Protein AF-0000000085501342 (afdb_homodimer)

Structure (mmCIF, N/CA/C/O backbone):
data_AF-0000000085501342-model_v1
#
loop_
_entity.id
_entity.type
_entity.pdbx_description
1 polymer 'BED-type domain-containing protein'
#
loop_
_atom_site.group_PDB
_atom_site.id
_atom_site.type_symbol
_atom_site.label_atom_id
_atom_site.label_alt_id
_atom_site.label_comp_id
_atom_site.label_asym_id
_atom_site.label_entity_id
_atom_site.label_seq_id
_atom_site.pdbx_PDB_ins_code
_atom_site.Cartn_x
_atom_site.Cartn_y
_atom_site.Cartn_z
_atom_site.occupancy
_atom_site.B_iso_or_equiv
_atom_site.auth_seq_id
_atom_site.auth_comp_id
_atom_site.auth_asym_id
_atom_site.auth_atom_id
_atom_site.pdbx_PDB_model_num
ATOM 1 N N . MET A 1 1 ? -66.688 -29.25 -17.844 1 13.78 1 MET A N 1
ATOM 2 C CA . MET A 1 1 ? -67.438 -28.75 -19.016 1 13.78 1 MET A CA 1
ATOM 3 C C . MET A 1 1 ? -67 -27.359 -19.391 1 13.78 1 MET A C 1
ATOM 5 O O . MET A 1 1 ? -66.25 -26.688 -18.625 1 13.78 1 MET A O 1
ATOM 9 N N . THR A 1 2 ? -68 -26.531 -19.734 1 13.05 2 THR A N 1
ATOM 10 C CA . THR A 1 2 ? -68.438 -25.875 -20.969 1 13.05 2 THR A CA 1
ATOM 11 C C . THR A 1 2 ? -68 -24.406 -20.984 1 13.05 2 THR A C 1
ATOM 13 O O . THR A 1 2 ? -67.375 -23.938 -21.938 1 13.05 2 THR A O 1
ATOM 16 N N . SER A 1 3 ? -68.812 -23.453 -20.328 1 15.5 3 SER A N 1
ATOM 17 C CA . SER A 1 3 ? -69.562 -22.422 -21 1 15.5 3 SER A CA 1
ATOM 18 C C . SER A 1 3 ? -68.812 -21.109 -21.109 1 15.5 3 SER A C 1
ATOM 20 O O . SER A 1 3 ? -68.188 -20.688 -20.141 1 15.5 3 SER A O 1
ATOM 22 N N . LYS A 1 4 ? -68.938 -20.375 -22.109 1 13.91 4 LYS A N 1
ATOM 23 C CA . LYS A 1 4 ? -68.312 -19.891 -23.328 1 13.91 4 LYS A CA 1
ATOM 24 C C . LYS A 1 4 ? -68.188 -18.375 -23.328 1 13.91 4 LYS A C 1
ATOM 26 O O . LYS A 1 4 ? -67.188 -17.828 -23.781 1 13.91 4 LYS A O 1
ATOM 31 N N . GLU A 1 5 ? -69.125 -17.453 -22.812 1 14.02 5 GLU A N 1
ATOM 32 C CA . GLU A 1 5 ? -69.812 -16.656 -23.812 1 14.02 5 GLU A CA 1
ATOM 33 C C . GLU A 1 5 ? -69.125 -15.32 -24.031 1 14.02 5 GLU A C 1
ATOM 35 O O . GLU A 1 5 ? -68.25 -14.922 -23.25 1 14.02 5 GLU A O 1
ATOM 40 N N . GLY A 1 6 ? -69.812 -14.078 -23.844 1 14.62 6 GLY A N 1
ATOM 41 C CA . GLY A 1 6 ? -70.375 -13.312 -24.922 1 14.62 6 GLY A CA 1
ATOM 42 C C . GLY A 1 6 ? -69.562 -12.094 -25.312 1 14.62 6 GLY A C 1
ATOM 43 O O . GLY A 1 6 ? -68.688 -11.695 -24.594 1 14.62 6 GLY A O 1
ATOM 44 N N . ASP A 1 7 ? -70.125 -10.906 -25.75 1 14.41 7 ASP A N 1
ATOM 45 C CA . ASP A 1 7 ? -70.375 -10.266 -27.031 1 14.41 7 ASP A CA 1
ATOM 46 C C . ASP A 1 7 ? -69.562 -9 -27.188 1 14.41 7 ASP A C 1
ATOM 48 O O . ASP A 1 7 ? -68.812 -8.844 -28.203 1 14.41 7 ASP A O 1
ATOM 52 N N . GLY A 1 8 ? -70 -7.805 -26.891 1 14.91 8 GLY A N 1
ATOM 53 C CA . GLY A 1 8 ? -70.438 -6.891 -27.938 1 14.91 8 GLY A CA 1
ATOM 54 C C . GLY A 1 8 ? -69.375 -5.91 -28.359 1 14.91 8 GLY A C 1
ATOM 55 O O . GLY A 1 8 ? -68.312 -5.809 -27.719 1 14.91 8 GLY A O 1
ATOM 56 N N . SER A 1 9 ? -69.625 -4.695 -28.781 1 14.96 9 SER A N 1
ATOM 57 C CA . SER A 1 9 ? -69.75 -3.979 -30.047 1 14.96 9 SER A CA 1
ATOM 58 C C . SER A 1 9 ? -68.562 -2.984 -30.219 1 14.96 9 SER A C 1
ATOM 60 O O . SER A 1 9 ? -67.875 -3.012 -31.219 1 14.96 9 SER A O 1
ATOM 62 N N . GLY A 1 10 ? -68.812 -1.692 -30.141 1 14.5 10 GLY A N 1
ATOM 63 C CA . GLY A 1 10 ? -68.875 -0.815 -31.297 1 14.5 10 GLY A CA 1
ATOM 64 C C . GLY A 1 10 ? -67.562 -0.107 -31.578 1 14.5 10 GLY A C 1
ATOM 65 O O . GLY A 1 10 ? -66.5 -0.469 -31.016 1 14.5 10 GLY A O 1
ATOM 66 N N . SER A 1 11 ? -67.562 1.214 -31.547 1 15.24 11 SER A N 1
ATOM 67 C CA . SER A 1 11 ? -67.438 2.039 -32.75 1 15.24 11 SER A CA 1
ATOM 68 C C . SER A 1 11 ? -66 2.471 -32.938 1 15.24 11 SER A C 1
ATOM 70 O O . SER A 1 11 ? -65.188 2.406 -32 1 15.24 11 SER A O 1
ATOM 72 N N . GLN A 1 12 ? -65.75 3.451 -33.719 1 14.15 12 GLN A N 1
ATOM 73 C CA . GLN A 1 12 ? -65.188 3.703 -35 1 14.15 12 GLN A CA 1
ATOM 74 C C . GLN A 1 12 ? -63.781 4.289 -34.875 1 14.15 12 GLN A C 1
ATOM 76 O O . GLN A 1 12 ? -62.844 3.885 -35.594 1 14.15 12 GLN A O 1
ATOM 81 N N . PRO A 1 13 ? -63.469 5.473 -34.188 1 15.81 13 PRO A N 1
ATOM 82 C CA . PRO A 1 13 ? -63.125 6.418 -35.25 1 15.81 13 PRO A CA 1
ATOM 83 C C . PRO A 1 13 ? -61.656 6.395 -35.625 1 15.81 13 PRO A C 1
ATOM 85 O O . PRO A 1 13 ? -60.812 5.93 -34.844 1 15.81 13 PRO A O 1
ATOM 88 N N . MET A 1 14 ? -61.344 7.34 -36.562 1 14.72 14 MET A N 1
ATOM 89 C CA . MET A 1 14 ? -60.562 7.328 -37.781 1 14.72 14 MET A CA 1
ATOM 90 C C . MET A 1 14 ? -59.062 7.414 -37.469 1 14.72 14 MET A C 1
ATOM 92 O O . MET A 1 14 ? -58.281 6.586 -37.938 1 14.72 14 MET A O 1
ATOM 96 N N . PRO A 1 15 ? -58.625 8.555 -37.688 1 14.63 15 PRO A N 1
ATOM 97 C CA . PRO A 1 15 ? -57.781 8.68 -38.875 1 14.63 15 PRO A CA 1
ATOM 98 C C . PRO A 1 15 ? -56.281 8.656 -38.562 1 14.63 15 PRO A C 1
ATOM 100 O O . PRO A 1 15 ? -55.5 8.008 -39.281 1 14.63 15 PRO A O 1
ATOM 103 N N . ALA A 1 16 ? -55.844 9.547 -37.562 1 16.28 16 ALA A N 1
ATOM 104 C CA . ALA A 1 16 ? -55.031 10.539 -38.281 1 16.28 16 ALA A CA 1
ATOM 105 C C . ALA A 1 16 ? -53.562 10.109 -38.375 1 16.28 16 ALA A C 1
ATOM 107 O O . ALA A 1 16 ? -53.062 9.406 -37.5 1 16.28 16 ALA A O 1
ATOM 108 N N . SER A 1 17 ? -52.844 10.625 -39.406 1 15.51 17 SER A N 1
ATOM 109 C CA . SER A 1 17 ? -51.875 10.211 -40.406 1 15.51 17 SER A CA 1
ATOM 110 C C . SER A 1 17 ? -50.469 10.219 -39.812 1 15.51 17 SER A C 1
ATOM 112 O O . SER A 1 17 ? -49.938 11.266 -39.406 1 15.51 17 SER A O 1
ATOM 114 N N . PRO A 1 18 ? -50.062 9.281 -38.938 1 17.59 18 PRO A N 1
ATOM 115 C CA . PRO A 1 18 ? -48.812 9.484 -38.219 1 17.59 18 PRO A CA 1
ATOM 116 C C . PRO A 1 18 ? -47.625 9.742 -39.188 1 17.59 18 PRO A C 1
ATOM 118 O O . PRO A 1 18 ? -47.219 8.844 -39.906 1 17.59 18 PRO A O 1
ATOM 121 N N . PRO A 1 19 ? -47.625 10.898 -39.656 1 14.67 19 PRO A N 1
ATOM 122 C CA . PRO A 1 19 ? -46.938 10.961 -40.938 1 14.67 19 PRO A CA 1
ATOM 123 C C . PRO A 1 19 ? -45.688 10.125 -41 1 14.67 19 PRO A C 1
ATOM 125 O O . PRO A 1 19 ? -45.531 9.25 -41.875 1 14.67 19 PRO A O 1
ATOM 128 N N . ALA A 1 20 ? -44.562 10.883 -41.031 1 14.8 20 ALA A N 1
ATOM 129 C CA . ALA A 1 20 ? -43.719 11.109 -42.188 1 14.8 20 ALA A CA 1
ATOM 130 C C . ALA A 1 20 ? -42.469 10.266 -42.125 1 14.8 20 ALA A C 1
ATOM 132 O O . ALA A 1 20 ? -41.656 10.414 -41.188 1 14.8 20 ALA A O 1
ATOM 133 N N . LEU A 1 21 ? -42.375 9.125 -42.344 1 15.66 21 LEU A N 1
ATOM 134 C CA . LEU A 1 21 ? -41.281 8.18 -42.344 1 15.66 21 LEU A CA 1
ATOM 135 C C . LEU A 1 21 ? -40.094 8.703 -43.156 1 15.66 21 LEU A C 1
ATOM 137 O O . LEU A 1 21 ? -40.188 8.797 -44.375 1 15.66 21 LEU A O 1
ATOM 141 N N . ALA A 1 22 ? -39.469 9.781 -42.688 1 15.61 22 ALA A N 1
ATOM 142 C CA . ALA A 1 22 ? -38.625 10.352 -43.719 1 15.61 22 ALA A CA 1
ATOM 143 C C . ALA A 1 22 ? -37.75 9.273 -44.375 1 15.61 22 ALA A C 1
ATOM 145 O O . ALA A 1 22 ? -37.031 8.547 -43.688 1 15.61 22 ALA A O 1
ATOM 146 N N . VAL A 1 23 ? -38.062 8.852 -45.562 1 15.2 23 VAL A N 1
ATOM 147 C CA . VAL A 1 23 ? -37.688 7.875 -46.594 1 15.2 23 VAL A CA 1
ATOM 148 C C . VAL A 1 23 ? -36.188 7.949 -46.875 1 15.2 23 VAL A C 1
ATOM 150 O O . VAL A 1 23 ? -35.562 8.984 -46.625 1 15.2 23 VAL A O 1
ATOM 153 N N . ILE A 1 24 ? -35.656 6.984 -47.562 1 15.43 24 ILE A N 1
ATOM 154 C CA . ILE A 1 24 ? -34.562 6.094 -47.969 1 15.43 24 ILE A CA 1
ATOM 155 C C . ILE A 1 24 ? -33.656 6.785 -48.969 1 15.43 24 ILE A C 1
ATOM 157 O O . ILE A 1 24 ? -32.531 6.328 -49.25 1 15.43 24 ILE A O 1
ATOM 161 N N . GLN A 1 25 ? -33.594 8.055 -49.375 1 15.11 25 GLN A N 1
ATOM 162 C CA . GLN A 1 25 ? -33.531 7.977 -50.844 1 15.11 25 GLN A CA 1
ATOM 163 C C . GLN A 1 25 ? -32.188 7.441 -51.312 1 15.11 25 GLN A C 1
ATOM 165 O O . GLN A 1 25 ? -31.156 7.727 -50.688 1 15.11 25 GLN A O 1
ATOM 170 N N . VAL A 1 26 ? -32.125 6.727 -52.531 1 15.34 26 VAL A N 1
ATOM 171 C CA . VAL A 1 26 ? -31.438 5.742 -53.344 1 15.34 26 VAL A CA 1
ATOM 172 C C . VAL A 1 26 ? -30.266 6.395 -54.062 1 15.34 26 VAL A C 1
ATOM 174 O O . VAL A 1 26 ? -29.422 5.707 -54.656 1 15.34 26 VAL A O 1
ATOM 177 N N . THR A 1 27 ? -29.562 7.484 -53.812 1 15.42 27 THR A N 1
ATOM 178 C CA . THR A 1 27 ? -29.375 8.047 -55.125 1 15.42 27 THR A CA 1
ATOM 179 C C . THR A 1 27 ? -28.531 7.117 -56 1 15.42 27 THR A C 1
ATOM 181 O O . THR A 1 27 ? -27.656 6.41 -55.5 1 15.42 27 THR A O 1
ATOM 184 N N . GLN A 1 28 ? -28.75 7.078 -57.406 1 14.95 28 GLN A N 1
ATOM 185 C CA . GLN A 1 28 ? -28.719 6.398 -58.688 1 14.95 28 GLN A CA 1
ATOM 186 C C . GLN A 1 28 ? -27.297 6.332 -59.25 1 14.95 28 GLN A C 1
ATOM 188 O O . GLN A 1 28 ? -26.828 5.262 -59.625 1 14.95 28 GLN A O 1
ATOM 193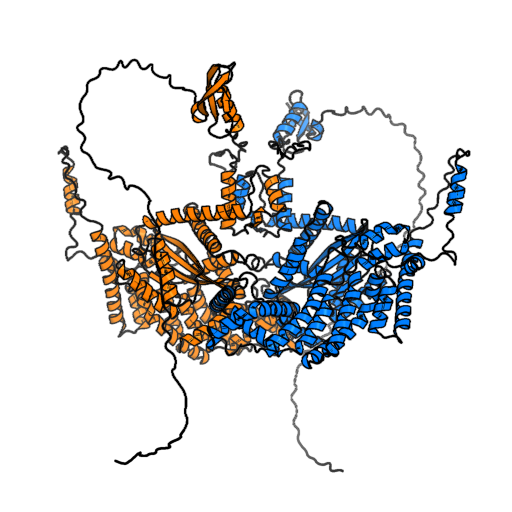 N N . PRO A 1 29 ? -26.875 7.195 -60.094 1 15.32 29 PRO A N 1
ATOM 194 C CA . PRO A 1 29 ? -26.797 6.738 -61.469 1 15.32 29 PRO A CA 1
ATOM 195 C C . PRO A 1 29 ? -25.469 6.051 -61.812 1 15.32 29 PRO A C 1
ATOM 197 O O . PRO A 1 29 ? -25.453 4.945 -62.344 1 15.32 29 PRO A O 1
ATOM 200 N N . VAL A 1 30 ? -24.391 6.746 -62.281 1 15.2 30 VAL A N 1
ATOM 201 C CA . VAL A 1 30 ? -24.156 6.988 -63.688 1 15.2 30 VAL A CA 1
ATOM 202 C C . VAL A 1 30 ? -22.984 6.137 -64.188 1 15.2 30 VAL A C 1
ATOM 204 O O . VAL A 1 30 ? -22.156 5.695 -63.375 1 15.2 30 VAL A O 1
ATOM 207 N N . GLY A 1 31 ? -22.297 6.449 -65.312 1 14.44 31 GLY A N 1
ATOM 208 C CA . GLY A 1 31 ? -21.938 5.945 -66.688 1 14.44 31 GLY A CA 1
ATOM 209 C C . GLY A 1 31 ? -20.547 5.34 -66.688 1 14.44 31 GLY A C 1
ATOM 210 O O . GLY A 1 31 ? -20.375 4.203 -67.188 1 14.44 31 GLY A O 1
ATOM 211 N N . ASN A 1 32 ? -19.375 6.082 -66.875 1 15.21 32 ASN A N 1
ATOM 212 C CA . ASN A 1 32 ? -18.891 6.027 -68.25 1 15.21 32 ASN A CA 1
ATOM 213 C C . ASN A 1 32 ? -17.922 4.859 -68.438 1 15.21 32 ASN A C 1
ATOM 215 O O . ASN A 1 32 ? -17.375 4.336 -67.5 1 15.21 32 ASN A O 1
ATOM 219 N N . ASN A 1 33 ? -17.203 4.746 -69.562 1 14.87 33 ASN A N 1
ATOM 220 C CA . ASN A 1 33 ? -16.891 3.961 -70.75 1 14.87 33 ASN A CA 1
ATOM 221 C C . ASN A 1 33 ? -15.609 3.158 -70.562 1 14.87 33 ASN A C 1
ATOM 223 O O . ASN A 1 33 ? -15.609 1.937 -70.75 1 14.87 33 ASN A O 1
ATOM 227 N N . THR A 1 34 ? -14.492 3.549 -71.188 1 15.45 34 THR A N 1
ATOM 228 C CA . THR A 1 34 ? -14.086 2.744 -72.312 1 15.45 34 THR A CA 1
ATOM 229 C C . THR A 1 34 ? -13.086 1.668 -71.938 1 15.45 34 THR A C 1
ATOM 231 O O . THR A 1 34 ? -13.297 0.482 -72.188 1 15.45 34 THR A O 1
ATOM 234 N N . GLN A 1 35 ? -11.734 1.827 -72.25 1 15.54 35 GLN A N 1
ATOM 235 C CA . GLN A 1 35 ? -11.039 1.147 -73.375 1 15.54 35 GLN A CA 1
ATOM 236 C C . GLN A 1 35 ? -10.047 0.119 -72.812 1 15.54 35 GLN A C 1
ATOM 238 O O . GLN A 1 35 ? -9.594 0.225 -71.688 1 15.54 35 GLN A O 1
ATOM 243 N N . ALA A 1 36 ? -9.508 -0.839 -73.562 1 16.8 36 ALA A N 1
ATOM 244 C CA . ALA A 1 36 ? -9.195 -2.26 -73.688 1 16.8 36 ALA A CA 1
ATOM 245 C C . ALA A 1 36 ? -7.879 -2.596 -72.938 1 16.8 36 ALA A C 1
ATOM 247 O O . ALA A 1 36 ? -7.805 -3.553 -72.188 1 16.8 36 ALA A O 1
ATOM 248 N N . SER A 1 37 ? -6.656 -1.878 -73.188 1 15.54 37 SER A N 1
ATOM 249 C CA . SER A 1 37 ? -5.812 -2.639 -74.125 1 15.54 37 SER A CA 1
ATOM 250 C C . SER A 1 37 ? -4.715 -3.387 -73.375 1 15.54 37 SER A C 1
ATOM 252 O O . SER A 1 37 ? -3.869 -4.039 -74 1 15.54 37 SER A O 1
ATOM 254 N N . ARG A 1 38 ? -4.633 -3.34 -72 1 15.7 38 ARG A N 1
ATOM 255 C CA . ARG A 1 38 ? -3.229 -3.299 -71.625 1 15.7 38 ARG A CA 1
ATOM 256 C C . ARG A 1 38 ? -2.551 -4.641 -71.875 1 15.7 38 ARG A C 1
ATOM 258 O O . ARG A 1 38 ? -2.957 -5.66 -71.312 1 15.7 38 ARG A O 1
ATOM 265 N N . PRO A 1 39 ? -1.694 -4.75 -72.75 1 16.03 39 PRO A N 1
ATOM 266 C CA . PRO A 1 39 ? -1.314 -5.953 -73.5 1 16.03 39 PRO A CA 1
ATOM 267 C C . PRO A 1 39 ? -0.635 -7 -72.625 1 16.03 39 PRO A C 1
ATOM 269 O O . PRO A 1 39 ? -0.382 -6.754 -71.438 1 16.03 39 PRO A O 1
ATOM 272 N N . ASP A 1 40 ? 0.679 -7.309 -72.938 1 16.55 40 ASP A N 1
ATOM 273 C CA . ASP A 1 40 ? 1.389 -8.367 -73.625 1 16.55 40 ASP A CA 1
ATOM 274 C C . ASP A 1 40 ? 2.332 -9.117 -72.688 1 16.55 40 ASP A C 1
ATOM 276 O O . ASP A 1 40 ? 2.84 -8.547 -71.688 1 16.55 40 ASP A O 1
ATOM 280 N N . VAL A 1 41 ? 2.42 -10.398 -72.562 1 18.8 41 VAL A N 1
ATOM 281 C CA . VAL A 1 41 ? 3.012 -11.617 -72.062 1 18.8 41 VAL A CA 1
ATOM 282 C C . VAL A 1 41 ? 4.52 -11.609 -72.312 1 18.8 41 VAL A C 1
ATOM 284 O O . VAL A 1 41 ? 5.078 -12.57 -72.812 1 18.8 41 VAL A O 1
ATOM 287 N N . ILE A 1 42 ? 5.266 -10.328 -72.25 1 17.84 42 ILE A N 1
ATOM 288 C CA . ILE A 1 42 ? 6.441 -10.539 -73.062 1 17.84 42 ILE A CA 1
ATOM 289 C C . ILE A 1 42 ? 7.266 -11.703 -72.5 1 17.84 42 ILE A C 1
ATOM 291 O O . ILE A 1 42 ? 7.477 -11.812 -71.312 1 17.84 42 ILE A O 1
ATOM 295 N N . ASP A 1 43 ? 7.586 -12.664 -73.375 1 17.41 43 ASP A N 1
ATOM 296 C CA . ASP A 1 43 ? 8.273 -13.922 -73.688 1 17.41 43 ASP A CA 1
ATOM 297 C C . ASP A 1 43 ? 9.742 -13.852 -73.25 1 17.41 43 ASP A C 1
ATOM 299 O O . ASP A 1 43 ? 10.391 -12.812 -73.438 1 17.41 43 ASP A O 1
ATOM 303 N N . LEU A 1 44 ? 10.211 -14.719 -72.375 1 19.09 44 LEU A N 1
ATOM 304 C CA . LEU A 1 44 ? 11.422 -14.984 -71.625 1 19.09 44 LEU A CA 1
ATOM 305 C C . LEU A 1 44 ? 12.648 -15.039 -72.5 1 19.09 44 LEU A C 1
ATOM 307 O O . LEU A 1 44 ? 13.75 -15.359 -72.062 1 19.09 44 LEU A O 1
ATOM 311 N N . GLU A 1 45 ? 12.648 -14.242 -73.812 1 18.06 45 GLU A N 1
ATOM 312 C CA . GLU A 1 45 ? 13.609 -14.773 -74.75 1 18.06 45 GLU A CA 1
ATOM 313 C C . GLU A 1 45 ? 15.039 -14.672 -74.188 1 18.06 45 GLU A C 1
ATOM 315 O O . GLU A 1 45 ? 15.406 -13.672 -73.562 1 18.06 45 GLU A O 1
ATOM 320 N N . ALA A 1 46 ? 15.781 -15.852 -74.25 1 20.73 46 ALA A N 1
ATOM 321 C CA . ALA A 1 46 ? 17.109 -16.422 -74 1 20.73 46 ALA A CA 1
ATOM 322 C C . ALA A 1 46 ? 18.188 -15.664 -74.75 1 20.73 46 ALA A C 1
ATOM 324 O O . ALA A 1 46 ? 19.281 -16.188 -75 1 20.73 46 ALA A O 1
ATOM 325 N N . ILE A 1 47 ? 18.109 -14.227 -74.938 1 18.66 47 ILE A N 1
ATOM 326 C CA . ILE A 1 47 ? 18.953 -13.836 -76.062 1 18.66 47 ILE A CA 1
ATOM 327 C C . ILE A 1 47 ? 20.422 -14.117 -75.688 1 18.66 47 ILE A C 1
ATOM 329 O O . ILE A 1 47 ? 20.891 -13.773 -74.625 1 18.66 47 ILE A O 1
ATOM 333 N N . ASN A 1 48 ? 21.125 -14.969 -76.562 1 19.69 48 ASN A N 1
ATOM 334 C CA . ASN A 1 48 ? 22.422 -15.633 -76.688 1 19.69 48 ASN A CA 1
ATOM 335 C C . ASN A 1 48 ? 23.547 -14.625 -76.812 1 19.69 48 ASN A C 1
ATOM 337 O O . ASN A 1 48 ? 24.344 -14.68 -77.75 1 19.69 48 ASN A O 1
ATOM 341 N N . VAL A 1 49 ? 23.469 -13.438 -76.125 1 19.97 49 VAL A N 1
ATOM 342 C CA . VAL A 1 49 ? 24.406 -12.484 -76.75 1 19.97 49 VAL A CA 1
ATOM 343 C C . VAL A 1 49 ? 25.844 -12.969 -76.5 1 19.97 49 VAL A C 1
ATOM 345 O O . VAL A 1 49 ? 26.203 -13.383 -75.375 1 19.97 49 VAL A O 1
ATOM 348 N N . ARG A 1 50 ? 26.578 -13.195 -77.625 1 19.36 50 ARG A N 1
ATOM 349 C CA . ARG A 1 50 ? 27.938 -13.633 -78 1 19.36 50 ARG A CA 1
ATOM 350 C C . ARG A 1 50 ? 28.984 -12.711 -77.375 1 19.36 50 ARG A C 1
ATOM 352 O O . ARG A 1 50 ? 28.969 -11.5 -77.625 1 19.36 50 ARG A O 1
ATOM 359 N N . LYS A 1 51 ? 29.453 -12.977 -76.125 1 19.55 51 LYS A N 1
ATOM 360 C CA . LYS A 1 51 ? 30.609 -12.32 -75.5 1 19.55 51 LYS A CA 1
ATOM 361 C C . LYS A 1 51 ? 31.812 -12.367 -76.438 1 19.55 51 LYS A C 1
ATOM 363 O O . LYS A 1 51 ? 32.25 -13.445 -76.812 1 19.55 51 LYS A O 1
ATOM 368 N N . ARG A 1 52 ? 31.828 -11.5 -77.5 1 20.02 52 ARG A N 1
ATOM 369 C CA . ARG A 1 52 ? 33.125 -11.531 -78.125 1 20.02 52 ARG A CA 1
ATOM 370 C C . ARG A 1 52 ? 34.25 -11.109 -77.188 1 20.02 52 ARG A C 1
ATOM 372 O O . ARG A 1 52 ? 34.062 -10.18 -76.438 1 20.02 52 ARG A O 1
ATOM 379 N N . LYS A 1 53 ? 35.188 -12.062 -76.812 1 21.58 53 LYS A N 1
ATOM 380 C CA . LYS A 1 53 ? 36.406 -12.195 -76.062 1 21.58 53 LYS A CA 1
ATOM 381 C C . LYS A 1 53 ? 37.438 -11.148 -76.5 1 21.58 53 LYS A C 1
ATOM 383 O O . LYS A 1 53 ? 38.625 -11.438 -76.625 1 21.58 53 LYS A O 1
ATOM 388 N N . ASP A 1 54 ? 37 -9.805 -76.688 1 21.92 54 ASP A N 1
ATOM 389 C CA . ASP A 1 54 ? 38.125 -9.047 -77.25 1 21.92 54 ASP A CA 1
ATOM 390 C C . ASP A 1 54 ? 39.25 -8.898 -76.188 1 21.92 54 ASP A C 1
ATOM 392 O O . ASP A 1 54 ? 38.969 -8.648 -75 1 21.92 54 ASP A O 1
ATOM 396 N N . ASP A 1 55 ? 40.531 -9.414 -76.312 1 22.56 55 ASP A N 1
ATOM 397 C CA . ASP A 1 55 ? 41.844 -9.695 -75.75 1 22.56 55 ASP A CA 1
ATOM 398 C C . ASP A 1 55 ? 42.531 -8.406 -75.312 1 22.56 55 ASP A C 1
ATOM 400 O O . ASP A 1 55 ? 43.719 -8.422 -75 1 22.56 55 ASP A O 1
ATOM 404 N N . THR A 1 56 ? 41.844 -7.168 -75.062 1 23.53 56 THR A N 1
ATOM 405 C CA . THR A 1 56 ? 42.844 -6.109 -75.062 1 23.53 56 THR A CA 1
ATOM 406 C C . THR A 1 56 ? 43.688 -6.168 -73.812 1 23.53 56 THR A C 1
ATOM 408 O O . THR A 1 56 ? 43.188 -6.336 -72.688 1 23.53 56 THR A O 1
ATOM 411 N N . GLU A 1 57 ? 45.125 -6.309 -73.812 1 22.86 57 GLU A N 1
ATOM 412 C CA . GLU A 1 57 ? 46.344 -6.477 -73 1 22.86 57 GLU A CA 1
ATOM 413 C C . GLU A 1 57 ? 46.625 -5.23 -72.125 1 22.86 57 GLU A C 1
ATOM 415 O O . GLU A 1 57 ? 47.25 -4.285 -72.625 1 22.86 57 GLU A O 1
ATOM 420 N N . GLU A 1 58 ? 45.625 -4.426 -71.5 1 24.14 58 GLU A N 1
ATOM 421 C CA . GLU A 1 58 ? 46.125 -3.172 -70.938 1 24.14 58 GLU A CA 1
ATOM 422 C C . GLU A 1 58 ? 47.062 -3.43 -69.812 1 24.14 58 GLU A C 1
ATOM 424 O O . GLU A 1 58 ? 46.875 -4.391 -69.062 1 24.14 58 GLU A O 1
ATOM 429 N N . ASP A 1 59 ? 48.281 -2.521 -69.625 1 26.08 59 ASP A N 1
ATOM 430 C CA . ASP A 1 59 ? 49.562 -2.549 -68.875 1 26.08 59 ASP A CA 1
ATOM 431 C C . ASP A 1 59 ? 49.344 -2.354 -67.375 1 26.08 59 ASP A C 1
ATOM 433 O O . ASP A 1 59 ? 48.656 -1.436 -66.938 1 26.08 59 ASP A O 1
ATOM 437 N N . ALA A 1 60 ? 49.562 -3.293 -66.438 1 26.16 60 ALA A N 1
ATOM 438 C CA . ALA A 1 60 ? 49.438 -3.689 -65 1 26.16 60 ALA A CA 1
ATOM 439 C C . ALA A 1 60 ? 50.312 -2.84 -64.125 1 26.16 60 ALA A C 1
ATOM 441 O O . ALA A 1 60 ? 50.469 -3.143 -62.906 1 26.16 60 ALA A O 1
ATOM 442 N N . ASN A 1 61 ? 51 -1.676 -64.438 1 28.55 61 ASN A N 1
ATOM 443 C CA . ASN A 1 61 ? 52.062 -1.275 -63.5 1 28.55 61 ASN A CA 1
ATOM 444 C C . ASN A 1 61 ? 51.5 -0.49 -62.312 1 28.55 61 ASN A C 1
ATOM 446 O O . ASN A 1 61 ? 51.5 0.743 -62.344 1 28.55 61 ASN A O 1
ATOM 450 N N . ALA A 1 62 ? 50.375 -0.644 -61.688 1 29.86 62 ALA A N 1
ATOM 451 C CA . ALA A 1 62 ? 49.938 0.229 -60.625 1 29.86 62 ALA A CA 1
ATOM 452 C C . ALA A 1 62 ? 50.812 0.086 -59.375 1 29.86 62 ALA A C 1
ATOM 454 O O . ALA A 1 62 ? 50.969 -1.016 -58.844 1 29.86 62 ALA A O 1
ATOM 455 N N . LYS A 1 63 ? 51.75 1.049 -59 1 35.41 63 LYS A N 1
ATOM 456 C CA . LYS A 1 63 ? 52.656 1.14 -57.844 1 35.41 63 LYS A CA 1
ATOM 457 C C . LYS A 1 63 ? 51.906 0.985 -56.531 1 35.41 63 LYS A C 1
ATOM 459 O O . LYS A 1 63 ? 50.875 1.624 -56.344 1 35.41 63 LYS A O 1
ATOM 464 N N . LYS A 1 64 ? 52.281 0.073 -55.656 1 33.81 64 LYS A N 1
ATOM 465 C CA . LYS A 1 64 ? 51.781 -0.369 -54.344 1 33.81 64 LYS A CA 1
ATOM 466 C C . LYS A 1 64 ? 51.812 0.776 -53.344 1 33.81 64 LYS A C 1
ATOM 468 O O . LYS A 1 64 ? 52.844 1.402 -53.125 1 33.81 64 LYS A O 1
ATOM 473 N N . GLN A 1 65 ? 50.75 1.599 -53 1 39.78 65 GLN A N 1
ATOM 474 C CA . GLN A 1 65 ? 50.625 2.625 -51.969 1 39.78 65 GLN A CA 1
ATOM 475 C C . GLN A 1 65 ? 51.125 2.115 -50.625 1 39.78 65 GLN A C 1
ATOM 477 O O . GLN A 1 65 ? 50.781 1.018 -50.188 1 39.78 65 GLN A O 1
ATOM 482 N N . LYS A 1 66 ? 52.25 2.582 -50.062 1 45.41 66 LYS A N 1
ATOM 483 C CA . LYS A 1 66 ? 52.938 2.213 -48.812 1 45.41 66 LYS A CA 1
ATOM 484 C C . LYS A 1 66 ? 51.938 2.23 -47.656 1 45.41 66 LYS A C 1
ATOM 486 O O . LYS A 1 66 ? 51.25 3.219 -47.438 1 45.41 66 LYS A O 1
ATOM 491 N N . LYS A 1 67 ? 51.625 1.041 -47.062 1 50.31 67 LYS A N 1
ATOM 492 C CA . LYS A 1 67 ? 50.781 0.792 -45.906 1 50.31 67 LYS A CA 1
ATOM 493 C C . LYS A 1 67 ? 51.25 1.558 -44.656 1 50.31 67 LYS A C 1
ATOM 495 O O . LYS A 1 67 ? 52.438 1.505 -44.344 1 50.31 67 LYS A O 1
ATOM 500 N N . THR A 1 68 ? 50.688 2.684 -44.219 1 58.84 68 THR A N 1
ATOM 501 C CA . THR A 1 68 ? 50.969 3.424 -43 1 58.84 68 THR A CA 1
ATOM 502 C C . THR A 1 68 ? 50.875 2.504 -41.781 1 58.84 68 THR A C 1
ATOM 504 O O . THR A 1 68 ? 49.875 1.834 -41.562 1 58.84 68 THR A O 1
ATOM 507 N N . THR A 1 69 ? 52 2.053 -41.125 1 70.88 69 THR A N 1
ATOM 508 C CA . THR A 1 69 ? 52.125 1.032 -40.094 1 70.88 69 THR A CA 1
ATOM 509 C C . THR A 1 69 ? 51.812 1.612 -38.719 1 70.88 69 THR A C 1
ATOM 511 O O . THR A 1 69 ? 51.719 0.875 -37.75 1 70.88 69 THR A O 1
ATOM 514 N N . SER A 1 70 ? 51.688 2.9 -38.531 1 74.19 70 SER A N 1
ATOM 515 C CA . SER A 1 70 ? 51.531 3.432 -37.156 1 74.19 70 SER A CA 1
ATOM 516 C C . SER A 1 70 ? 50.125 3.227 -36.656 1 74.19 70 SER A C 1
ATOM 518 O O . SER A 1 70 ? 49.156 3.439 -37.375 1 74.19 70 SER A O 1
ATOM 520 N N . PRO A 1 71 ? 49.938 2.658 -35.375 1 74 71 PRO A N 1
ATOM 521 C CA . PRO A 1 71 ? 48.625 2.49 -34.781 1 74 71 PRO A CA 1
ATOM 522 C C . PRO A 1 71 ? 47.844 3.797 -34.719 1 74 71 PRO A C 1
ATOM 524 O O . PRO A 1 71 ? 46.594 3.779 -34.562 1 74 71 PRO A O 1
ATOM 527 N N . ALA A 1 72 ? 48.375 4.988 -34.875 1 78.44 72 ALA A N 1
ATOM 528 C CA . ALA A 1 72 ? 47.656 6.27 -34.906 1 78.44 72 ALA A CA 1
ATOM 529 C C . ALA A 1 72 ? 46.625 6.32 -36 1 78.44 72 ALA A C 1
ATOM 531 O O . ALA A 1 72 ? 45.594 6.957 -35.875 1 78.44 72 ALA A O 1
ATOM 532 N N . TRP A 1 73 ? 46.844 5.602 -37.062 1 78.75 73 TRP A N 1
ATOM 533 C CA . TRP A 1 73 ? 46 5.711 -38.25 1 78.75 73 TRP A CA 1
ATOM 534 C C . TRP A 1 73 ? 44.719 4.926 -38.094 1 78.75 73 TRP A C 1
ATOM 536 O O . TRP A 1 73 ? 43.812 5.043 -38.938 1 78.75 73 TRP A O 1
ATOM 546 N N . GLU A 1 74 ? 44.625 4.156 -36.969 1 77.56 74 GLU A N 1
ATOM 547 C CA . GLU A 1 74 ? 43.312 3.588 -36.594 1 77.56 74 GLU A CA 1
ATOM 548 C C . GLU A 1 74 ? 42.406 4.652 -36 1 77.56 74 GLU A C 1
ATOM 550 O O . GLU A 1 74 ? 41.188 4.516 -36.062 1 77.56 74 GLU A O 1
ATOM 555 N N . HIS A 1 75 ? 42.875 5.715 -35.5 1 80.75 75 HIS A N 1
ATOM 556 C CA . HIS A 1 75 ? 42.125 6.754 -34.812 1 80.75 75 HIS A CA 1
ATOM 557 C C . HIS A 1 75 ? 42.094 8.047 -35.625 1 80.75 75 HIS A C 1
ATOM 559 O O . HIS A 1 75 ? 41.344 8.961 -35.281 1 80.75 75 HIS A O 1
ATOM 565 N N . PHE A 1 76 ? 42.875 8.141 -36.594 1 79.81 76 PHE A N 1
ATOM 566 C CA . PHE A 1 76 ? 42.906 9.344 -37.438 1 79.81 76 PHE A CA 1
ATOM 567 C C . PHE A 1 76 ? 42.75 9.008 -38.906 1 79.81 76 PHE A C 1
ATOM 569 O O . PHE A 1 76 ? 43.219 7.961 -39.375 1 79.81 76 PHE A O 1
ATOM 576 N N . THR A 1 77 ? 42.031 9.781 -39.656 1 85.06 77 THR A N 1
ATOM 577 C CA . THR A 1 77 ? 41.844 9.664 -41.094 1 85.06 77 THR A CA 1
ATOM 578 C C . THR A 1 77 ? 42.594 10.781 -41.844 1 85.06 77 THR A C 1
ATOM 580 O O . THR A 1 77 ? 42.469 11.953 -41.469 1 85.06 77 THR A O 1
ATOM 583 N N . GLN A 1 78 ? 43.312 10.352 -42.844 1 81.81 78 GLN A N 1
ATOM 584 C CA . GLN A 1 78 ? 44.062 11.281 -43.688 1 81.81 78 GLN A CA 1
ATOM 585 C C . GLN A 1 78 ? 43.219 11.758 -44.844 1 81.81 78 GLN A C 1
ATOM 587 O O . GLN A 1 78 ? 42.469 10.977 -45.438 1 81.81 78 GLN A O 1
ATOM 592 N N . TYR A 1 79 ? 43.125 13.047 -45.031 1 83.12 79 TYR A N 1
ATOM 593 C CA . TYR A 1 79 ? 42.5 13.555 -46.25 1 83.12 79 TYR A CA 1
ATOM 594 C C . TYR A 1 79 ? 43.281 14.734 -46.812 1 83.12 79 TYR A C 1
ATOM 596 O O . TYR A 1 79 ? 44.031 15.406 -46.094 1 83.12 79 TYR A O 1
ATOM 604 N N . ASN A 1 80 ? 43.219 14.867 -48.156 1 81.06 80 ASN A N 1
ATOM 605 C CA . ASN A 1 80 ? 43.906 15.961 -48.844 1 81.06 80 ASN A CA 1
ATOM 606 C C . ASN A 1 80 ? 43 17.203 -48.938 1 81.06 80 ASN A C 1
ATOM 608 O O . ASN A 1 80 ? 41.812 17.109 -49.25 1 81.06 80 ASN A O 1
ATOM 612 N N . LYS A 1 81 ? 43.5 18.219 -48.438 1 79.19 81 LYS A N 1
ATOM 613 C CA . LYS A 1 81 ? 42.844 19.516 -48.562 1 79.19 81 LYS A CA 1
ATOM 614 C C . LYS A 1 81 ? 43.625 20.453 -49.469 1 79.19 81 LYS A C 1
ATOM 616 O O . LYS A 1 81 ? 44.844 20.562 -49.344 1 79.19 81 LYS A O 1
ATOM 621 N N . SER A 1 82 ? 42.906 20.984 -50.438 1 79.38 82 SER A N 1
ATOM 622 C CA . SER A 1 82 ? 43.5 22 -51.344 1 79.38 82 SER A CA 1
ATOM 623 C C . SER A 1 82 ? 43.469 23.375 -50.688 1 79.38 82 SER A C 1
ATOM 625 O O . SER A 1 82 ? 42.406 23.906 -50.344 1 79.38 82 SER A O 1
ATOM 627 N N . VAL A 1 83 ? 44.594 23.766 -50.219 1 76.06 83 VAL A N 1
ATOM 628 C CA . VAL A 1 83 ? 44.719 25.094 -49.625 1 76.06 83 VAL A CA 1
ATOM 629 C C . VAL A 1 83 ? 45.5 26.016 -50.531 1 76.06 83 VAL A C 1
ATOM 631 O O . VAL A 1 83 ? 46.438 25.578 -51.219 1 76.06 83 VAL A O 1
ATOM 634 N N . GLN A 1 84 ? 45.062 27.297 -50.688 1 74 84 GLN A N 1
ATOM 635 C CA . GLN A 1 84 ? 45.719 28.328 -51.5 1 74 84 GLN A CA 1
ATOM 636 C C . GLN A 1 84 ? 46.906 28.938 -50.75 1 74 84 GLN A C 1
ATOM 638 O O . GLN A 1 84 ? 46.719 29.562 -49.688 1 74 84 GLN A O 1
ATOM 643 N N . VAL A 1 85 ? 48 28.391 -51.125 1 71.25 85 VAL A N 1
ATOM 644 C CA . VAL A 1 85 ? 49.188 29.031 -50.625 1 71.25 85 VAL A CA 1
ATOM 645 C C . VAL A 1 85 ? 49.844 29.875 -51.719 1 71.25 85 VAL A C 1
ATOM 647 O O . VAL A 1 85 ? 50.25 29.359 -52.75 1 71.25 85 VAL A O 1
ATOM 650 N N . LYS A 1 86 ? 50.062 31.156 -51.594 1 71.5 86 LYS A N 1
ATOM 651 C CA . LYS A 1 86 ? 50.688 32.156 -52.469 1 71.5 86 LYS A CA 1
ATOM 652 C C . LYS A 1 86 ? 50.125 32.062 -53.875 1 71.5 86 LYS A C 1
ATOM 654 O O . LYS A 1 86 ? 50.906 32.156 -54.844 1 71.5 86 LYS A O 1
ATOM 659 N N . GLY A 1 87 ? 48.875 31.781 -54.062 1 72.19 87 GLY A N 1
ATOM 660 C CA . GLY A 1 87 ? 48.25 31.812 -55.375 1 72.19 87 GLY A CA 1
ATOM 661 C C . GLY A 1 87 ? 48.156 30.453 -56.031 1 72.19 87 GLY A C 1
ATOM 662 O O . GLY A 1 87 ? 47.531 30.297 -57.062 1 72.19 87 GLY A O 1
ATOM 663 N N . GLU A 1 88 ? 49.031 29.547 -55.688 1 70.81 88 GLU A N 1
ATOM 664 C CA . GLU A 1 88 ? 49 28.203 -56.281 1 70.81 88 GLU A CA 1
ATOM 665 C C . GLU A 1 88 ? 48.25 27.234 -55.344 1 70.81 88 GLU A C 1
ATOM 667 O O . GLU A 1 88 ? 48.375 27.328 -54.125 1 70.81 88 GLU A O 1
ATOM 672 N N . MET A 1 89 ? 47.344 26.531 -55.875 1 71.19 89 MET A N 1
ATOM 673 C CA . MET A 1 89 ? 46.562 25.516 -55.156 1 71.19 89 MET A CA 1
ATOM 674 C C . MET A 1 89 ? 47.469 24.328 -54.781 1 71.19 89 MET A C 1
ATOM 676 O O . MET A 1 89 ? 48 23.672 -55.656 1 71.19 89 MET A O 1
ATOM 680 N N . VAL A 1 90 ? 47.875 24.312 -53.531 1 76.19 90 VAL A N 1
ATOM 681 C CA . VAL A 1 90 ? 48.719 23.188 -53.125 1 76.19 90 VAL A CA 1
ATOM 682 C C . VAL A 1 90 ? 47.875 22.203 -52.344 1 76.19 90 VAL A C 1
ATOM 684 O O . VAL A 1 90 ? 47.031 22.594 -51.5 1 76.19 90 VAL A O 1
ATOM 687 N N . GLU A 1 91 ? 47.969 20.938 -52.75 1 76.81 91 GLU A N 1
ATOM 688 C CA . GLU A 1 91 ? 47.312 19.859 -52 1 76.81 91 GLU A CA 1
ATOM 689 C C . GLU A 1 91 ? 48.094 19.516 -50.75 1 76.81 91 GLU A C 1
ATOM 691 O O . GLU A 1 91 ? 49.25 19.109 -50.812 1 76.81 91 GLU A O 1
ATOM 696 N N . GLU A 1 92 ? 47.531 19.875 -49.594 1 79.12 92 GLU A N 1
ATOM 697 C CA . GLU A 1 92 ? 48.156 19.531 -48.312 1 79.12 92 GLU A CA 1
ATOM 698 C C . GLU A 1 92 ? 47.469 18.328 -47.656 1 79.12 92 GLU A C 1
ATOM 700 O O . GLU A 1 92 ? 46.281 18.141 -47.812 1 79.12 92 GLU A O 1
ATOM 705 N N . LYS A 1 93 ? 48.406 17.484 -47.062 1 81.69 93 LYS A N 1
ATOM 706 C CA . LYS A 1 93 ? 47.875 16.312 -46.344 1 81.69 93 LYS A CA 1
ATOM 707 C C . LYS A 1 93 ? 47.438 16.672 -44.938 1 81.69 93 LYS A C 1
ATOM 709 O O . LYS A 1 93 ? 48.219 17.203 -44.156 1 81.69 93 LYS A O 1
ATOM 714 N N . TRP A 1 94 ? 46.156 16.594 -44.656 1 83.25 94 TRP A N 1
ATOM 715 C CA . TRP A 1 94 ? 45.531 16.844 -43.375 1 83.25 94 TRP A CA 1
ATOM 716 C C . TRP A 1 94 ? 45.094 15.531 -42.719 1 83.25 94 TRP A C 1
ATOM 718 O O . TRP A 1 94 ? 44.844 14.547 -43.406 1 83.25 94 TRP A O 1
ATOM 728 N N . VAL A 1 95 ? 45.188 15.5 -41.375 1 83.25 95 VAL A N 1
ATOM 729 C CA . VAL A 1 95 ? 44.75 14.352 -40.594 1 83.25 95 VAL A CA 1
ATOM 730 C C . VAL A 1 95 ? 43.656 14.789 -39.594 1 83.25 95 VAL A C 1
ATOM 732 O O . VAL A 1 95 ? 43.812 15.828 -38.969 1 83.25 95 VAL A O 1
ATOM 735 N N . LYS A 1 96 ? 42.562 14.094 -39.531 1 83.56 96 LYS A N 1
ATOM 736 C CA . LYS A 1 96 ? 41.438 14.32 -38.625 1 83.56 96 LYS A CA 1
ATOM 737 C C . LYS A 1 96 ? 41.25 13.156 -37.656 1 83.56 96 LYS A C 1
ATOM 739 O O . LYS A 1 96 ? 41.312 11.992 -38.062 1 83.56 96 LYS A O 1
ATOM 744 N N . CYS A 1 97 ? 41.188 13.508 -36.344 1 77.75 97 CYS A N 1
ATOM 745 C CA . CYS A 1 97 ? 40.875 12.5 -35.344 1 77.75 97 CYS A CA 1
ATOM 746 C C . CYS A 1 97 ? 39.469 11.938 -35.562 1 77.75 97 CYS A C 1
ATOM 748 O O . CYS A 1 97 ? 38.531 12.688 -35.781 1 77.75 97 CYS A O 1
ATOM 750 N N . ASN A 1 98 ? 39.25 10.664 -35.5 1 77.81 98 ASN A N 1
ATOM 751 C CA . ASN A 1 98 ? 37.969 10.016 -35.781 1 77.81 98 ASN A CA 1
ATOM 752 C C . ASN A 1 98 ? 37 10.18 -34.625 1 77.81 98 ASN A C 1
ATOM 754 O O . ASN A 1 98 ? 35.812 9.82 -34.75 1 77.81 98 ASN A O 1
ATOM 758 N N . TYR A 1 99 ? 37.438 10.766 -33.469 1 72.69 99 TYR A N 1
ATOM 759 C CA . TYR A 1 99 ? 36.625 10.797 -32.25 1 72.69 99 TYR A CA 1
ATOM 760 C C . TYR A 1 99 ? 36.281 12.234 -31.875 1 72.69 99 TYR A C 1
ATOM 762 O O . TYR A 1 99 ? 35.344 12.469 -31.109 1 72.69 99 TYR A O 1
ATOM 770 N N . CYS A 1 100 ? 37.062 13.273 -32.219 1 71.62 100 CYS A N 1
ATOM 771 C CA . CYS A 1 100 ? 36.781 14.68 -31.906 1 71.62 100 CYS A CA 1
ATOM 772 C C . CYS A 1 100 ? 37.062 15.562 -33.125 1 71.62 100 CYS A C 1
ATOM 774 O O . CYS A 1 100 ? 37.438 15.055 -34.188 1 71.62 100 CYS A O 1
ATOM 776 N N . SER A 1 101 ? 36.812 16.875 -33.062 1 76.75 101 SER A N 1
ATOM 777 C CA . SER A 1 101 ? 36.938 17.828 -34.188 1 76.75 101 SER A CA 1
ATOM 778 C C . SER A 1 101 ? 38.375 18.25 -34.375 1 76.75 101 SER A C 1
ATOM 780 O O . SER A 1 101 ? 38.688 19.203 -35.094 1 76.75 101 SER A O 1
ATOM 782 N N . TYR A 1 102 ? 39.312 17.5 -33.781 1 79 102 TYR A N 1
ATOM 783 C CA . TYR A 1 102 ? 40.75 17.812 -33.906 1 79 102 TYR A CA 1
ATOM 784 C C . TYR A 1 102 ? 41.25 17.5 -35.312 1 79 102 TYR A C 1
ATOM 786 O O . TYR A 1 102 ? 41.094 16.375 -35.781 1 79 102 TYR A O 1
ATOM 794 N N . GLU A 1 103 ? 41.594 18.516 -36.094 1 84 103 GLU A N 1
ATOM 795 C CA . GLU A 1 103 ? 42.156 18.453 -37.469 1 84 103 GLU A CA 1
ATOM 796 C C . GLU A 1 103 ? 43.5 19.156 -37.531 1 84 103 GLU A C 1
ATOM 798 O O . GLU A 1 103 ? 43.656 20.266 -37.031 1 84 103 GLU A O 1
ATOM 803 N N . VAL A 1 104 ? 44.562 18.422 -38 1 83.25 104 VAL A N 1
ATOM 804 C CA . VAL A 1 104 ? 45.906 19.031 -38.062 1 83.25 104 VAL A CA 1
ATOM 805 C C . VAL A 1 104 ? 46.531 18.688 -39.406 1 83.25 104 VAL A C 1
ATOM 807 O O . VAL A 1 104 ? 46.25 17.656 -40 1 83.25 104 VAL A O 1
ATOM 810 N N . LYS A 1 105 ? 47.344 19.578 -39.906 1 79.56 105 LYS A N 1
ATOM 811 C CA . LYS A 1 105 ? 48.125 19.359 -41.125 1 79.56 105 LYS A CA 1
ATOM 812 C C . LYS A 1 105 ? 49.188 18.281 -40.906 1 79.56 105 LYS A C 1
ATOM 814 O O . LYS A 1 105 ? 49.906 18.297 -39.906 1 79.56 105 LYS A O 1
ATOM 819 N N . HIS A 1 106 ? 49.188 17.156 -41.688 1 78.88 106 HIS A N 1
ATOM 820 C CA . HIS A 1 106 ? 50.188 16.094 -41.625 1 78.88 106 HIS A CA 1
ATOM 821 C C . HIS A 1 106 ? 51.5 16.531 -42.25 1 78.88 106 HIS A C 1
ATOM 823 O O . HIS A 1 106 ? 51.594 16.578 -43.469 1 78.88 106 HIS A O 1
ATOM 829 N N . ASN A 1 107 ? 52.438 17.078 -41.438 1 77.19 107 ASN A N 1
ATOM 830 C CA . ASN A 1 107 ? 53.75 17.469 -41.844 1 77.19 107 ASN A CA 1
ATOM 831 C C . ASN A 1 107 ? 54.844 16.906 -40.938 1 77.19 107 ASN A C 1
ATOM 833 O O . ASN A 1 107 ? 54.531 16.109 -40.031 1 77.19 107 ASN A O 1
ATOM 837 N N . SER A 1 108 ? 56.125 17.156 -41.125 1 77.56 108 SER A N 1
ATOM 838 C CA . SER A 1 108 ? 57.25 16.609 -40.344 1 77.56 108 SER A CA 1
ATOM 839 C C . SER A 1 108 ? 57.125 16.969 -38.875 1 77.56 108 SER A C 1
ATOM 841 O O . SER A 1 108 ? 57.594 16.25 -38 1 77.56 108 SER A O 1
ATOM 843 N N . LYS A 1 109 ? 56.312 18.062 -38.562 1 77.62 109 LYS A N 1
ATOM 844 C CA . LYS A 1 109 ? 56.156 18.5 -37.156 1 77.62 109 LYS A CA 1
ATOM 845 C C . LYS A 1 109 ? 54.938 17.844 -36.5 1 77.62 109 LYS A C 1
ATOM 847 O O . LYS A 1 109 ? 54.906 17.703 -35.281 1 77.62 109 LYS A O 1
ATOM 852 N N . ASN A 1 110 ? 53.969 17.516 -37.375 1 77.19 110 ASN A N 1
ATOM 853 C CA . ASN A 1 110 ? 52.781 16.828 -36.906 1 77.19 110 ASN A CA 1
ATOM 854 C C . ASN A 1 110 ? 52.688 15.398 -37.406 1 77.19 110 ASN A C 1
ATOM 856 O O . ASN A 1 110 ? 51.969 15.109 -38.375 1 77.19 110 ASN A O 1
ATOM 860 N N . GLY A 1 111 ? 53.562 14.492 -36.781 1 77.56 111 GLY A N 1
ATOM 861 C CA . GLY A 1 111 ? 53.625 13.086 -37.156 1 77.56 111 GLY A CA 1
ATOM 862 C C . GLY A 1 111 ? 52.688 12.211 -36.312 1 77.56 111 GLY A C 1
ATOM 863 O O . GLY A 1 111 ? 51.875 12.719 -35.531 1 77.56 111 GLY A O 1
ATOM 864 N N . THR A 1 112 ? 52.844 10.797 -36.438 1 79.19 112 THR A N 1
ATOM 865 C CA . THR A 1 112 ? 51.969 9.836 -35.812 1 79.19 112 THR A CA 1
ATOM 866 C C . THR A 1 112 ? 52.156 9.875 -34.281 1 79.19 112 THR A C 1
ATOM 868 O O . THR A 1 112 ? 51.25 9.516 -33.531 1 79.19 112 THR A O 1
ATOM 871 N N . SER A 1 113 ? 53.344 10.406 -33.844 1 79.5 113 SER A N 1
ATOM 872 C CA . SER A 1 113 ? 53.562 10.547 -32.406 1 79.5 113 SER A CA 1
ATOM 873 C C . SER A 1 113 ? 52.656 11.602 -31.812 1 79.5 113 SER A C 1
ATOM 875 O O . SER A 1 113 ? 52.125 11.422 -30.703 1 79.5 113 SER A O 1
ATOM 877 N N . VAL A 1 114 ? 52.375 12.703 -32.438 1 78.19 114 VAL A N 1
ATOM 878 C CA . VAL A 1 114 ? 51.438 13.758 -32 1 78.19 114 VAL A CA 1
ATOM 879 C C . VAL A 1 114 ? 50 13.242 -32.031 1 78.19 114 VAL A C 1
ATOM 881 O O . VAL A 1 114 ? 49.219 13.523 -31.125 1 78.19 114 VAL A O 1
ATOM 884 N N . PHE A 1 115 ? 49.719 12.383 -33 1 80 115 PHE A N 1
ATOM 885 C CA . PHE A 1 115 ? 48.375 11.773 -33.094 1 80 115 PHE A CA 1
ATOM 886 C C . PHE A 1 115 ? 48.156 10.82 -31.938 1 80 115 PHE A C 1
ATOM 888 O O . PHE A 1 115 ? 47.094 10.836 -31.312 1 80 115 PHE A O 1
ATOM 895 N N . LEU A 1 116 ? 49.156 10.086 -31.609 1 76.62 116 LEU A N 1
ATOM 896 C CA . LEU A 1 116 ? 49.062 9.148 -30.5 1 76.62 116 LEU A CA 1
ATOM 897 C C . LEU A 1 116 ? 48.969 9.891 -29.172 1 76.62 116 LEU A C 1
ATOM 899 O O . LEU A 1 116 ? 48.219 9.5 -28.281 1 76.62 116 LEU A O 1
ATOM 903 N N . SER A 1 117 ? 49.656 10.984 -28.984 1 75.62 117 SER A N 1
ATOM 904 C CA . SER A 1 117 ? 49.594 11.82 -27.797 1 75.62 117 SER A CA 1
ATOM 905 C C . SER A 1 117 ? 48.219 12.477 -27.672 1 75.62 117 SER A C 1
ATOM 907 O O . SER A 1 117 ? 47.656 12.523 -26.578 1 75.62 117 SER A O 1
ATOM 909 N N . HIS A 1 118 ? 47.625 12.977 -28.766 1 75.62 118 HIS A N 1
ATOM 910 C CA . HIS A 1 118 ? 46.25 13.461 -28.797 1 75.62 118 HIS A CA 1
ATOM 911 C C . HIS A 1 118 ? 45.281 12.367 -28.406 1 75.62 118 HIS A C 1
ATOM 913 O O . HIS A 1 118 ? 44.375 12.586 -27.578 1 75.62 118 HIS A O 1
ATOM 919 N N . THR A 1 119 ? 45.375 11.227 -29 1 72.69 119 THR A N 1
ATOM 920 C CA . THR A 1 119 ? 44.469 10.109 -28.672 1 72.69 119 THR A CA 1
ATOM 921 C C . THR A 1 119 ? 44.625 9.727 -27.203 1 72.69 119 THR A C 1
ATOM 923 O O . THR A 1 119 ? 43.625 9.469 -26.531 1 72.69 119 THR A O 1
ATOM 926 N N . LYS A 1 120 ? 45.781 9.664 -26.75 1 68.19 120 LYS A N 1
ATOM 927 C CA . LYS A 1 120 ? 46.031 9.328 -25.359 1 68.19 120 LYS A CA 1
ATOM 928 C C . LYS A 1 120 ? 45.5 10.414 -24.422 1 68.19 120 LYS A C 1
ATOM 930 O O . LYS A 1 120 ? 44.906 10.117 -23.391 1 68.19 120 LYS A O 1
ATOM 935 N N . SER A 1 121 ? 45.781 11.656 -24.75 1 66.62 121 SER A N 1
ATOM 936 C CA . SER A 1 121 ? 45.406 12.781 -23.906 1 66.62 121 SER A CA 1
ATOM 937 C C . SER A 1 121 ? 43.906 13.07 -24 1 66.62 121 SER A C 1
ATOM 939 O O . SER A 1 121 ? 43.25 13.367 -22.984 1 66.62 121 SER A O 1
ATOM 941 N N . GLN A 1 122 ? 43.344 13.094 -25.234 1 61.72 122 GLN A N 1
ATOM 942 C CA . GLN A 1 122 ? 41.969 13.547 -25.422 1 61.72 122 GLN A CA 1
ATOM 943 C C . GLN A 1 122 ? 41 12.367 -25.484 1 61.72 122 GLN A C 1
ATOM 945 O O . GLN A 1 122 ? 39.812 12.508 -25.156 1 61.72 122 GLN A O 1
ATOM 950 N N . HIS A 1 123 ? 41.375 11.352 -26.062 1 59.28 123 HIS A N 1
ATOM 951 C CA . HIS A 1 123 ? 40.438 10.258 -26.281 1 59.28 123 HIS A CA 1
ATOM 952 C C . HIS A 1 123 ? 40.781 9.039 -25.438 1 59.28 123 HIS A C 1
ATOM 954 O O . HIS A 1 123 ? 40 8.094 -25.312 1 59.28 123 HIS A O 1
ATOM 960 N N . TYR A 1 124 ? 41.938 8.859 -25.172 1 44.97 124 TYR A N 1
ATOM 961 C CA . TYR A 1 124 ? 42.25 7.828 -24.188 1 44.97 124 TYR A CA 1
ATOM 962 C C . TYR A 1 124 ? 41.938 8.305 -22.766 1 44.97 124 TYR A C 1
ATOM 964 O O . TYR A 1 124 ? 42.594 9.211 -22.25 1 44.97 124 TYR A O 1
ATOM 972 N N . LYS A 1 125 ? 40.625 8.336 -22.531 1 39.34 125 LYS A N 1
ATOM 973 C CA . LYS A 1 125 ? 40.312 8.477 -21.125 1 39.34 125 LYS A CA 1
ATOM 974 C C . LYS A 1 125 ? 41.25 7.605 -20.266 1 39.34 125 LYS A C 1
ATOM 976 O O . LYS A 1 125 ? 41.344 6.395 -20.469 1 39.34 125 LYS A O 1
ATOM 981 N N . VAL A 1 126 ? 42.406 8.148 -19.844 1 34.53 126 VAL A N 1
ATOM 982 C CA . VAL A 1 126 ? 43.125 7.484 -18.75 1 34.53 126 VAL A CA 1
ATOM 983 C C . VAL A 1 126 ? 42.094 6.816 -17.828 1 34.53 126 VAL A C 1
ATOM 985 O O . VAL A 1 126 ? 41.156 7.465 -17.359 1 34.53 126 VAL A O 1
ATOM 988 N N . ALA A 1 127 ? 41.969 5.543 -17.953 1 33 127 ALA A N 1
ATOM 989 C CA . ALA A 1 127 ? 41.344 4.621 -17.016 1 33 127 ALA A CA 1
ATOM 990 C C . ALA A 1 127 ? 41.594 5.07 -15.578 1 33 127 ALA A C 1
ATOM 992 O O . ALA A 1 127 ? 42.625 5.621 -15.25 1 33 127 ALA A O 1
ATOM 993 N N . GLY A 1 128 ? 40.531 5.316 -14.875 1 33.5 128 GLY A N 1
ATOM 994 C CA . GLY A 1 128 ? 40.375 5.625 -13.461 1 33.5 128 GLY A CA 1
ATOM 995 C C . GLY A 1 128 ? 41.406 4.91 -12.586 1 33.5 128 GLY A C 1
ATOM 996 O O . GLY A 1 128 ? 42 3.934 -13.016 1 33.5 128 GLY A O 1
ATOM 997 N N . GLN A 1 129 ? 41.906 5.617 -11.648 1 32.47 129 GLN A N 1
ATOM 998 C CA . GLN A 1 129 ? 42.781 5.121 -10.586 1 32.47 129 GLN A CA 1
ATOM 999 C C . GLN A 1 129 ? 42.344 3.75 -10.094 1 32.47 129 GLN A C 1
ATOM 1001 O O . GLN A 1 129 ? 41.188 3.566 -9.734 1 32.47 129 GLN A O 1
ATOM 1006 N N . GLN A 1 130 ? 42.906 2.691 -10.609 1 32.12 130 GLN A N 1
ATOM 1007 C CA . GLN A 1 130 ? 42.812 1.296 -10.188 1 32.12 130 GLN A CA 1
ATOM 1008 C C . GLN A 1 130 ? 42.938 1.172 -8.672 1 32.12 130 GLN A C 1
ATOM 1010 O O . GLN A 1 130 ? 43.938 1.565 -8.086 1 32.12 130 GLN A O 1
ATOM 1015 N N . LEU A 1 131 ? 41.906 1.506 -7.938 1 33.62 131 LEU A N 1
ATOM 1016 C CA . LEU A 1 131 ? 42 1.127 -6.531 1 33.62 131 LEU A CA 1
ATOM 1017 C C . LEU A 1 131 ? 42.094 -0.388 -6.383 1 33.62 131 LEU A C 1
ATOM 1019 O O . LEU A 1 131 ? 41.344 -1.126 -7.031 1 33.62 131 LEU A O 1
ATOM 1023 N N . LEU A 1 132 ? 43.156 -0.935 -5.949 1 32.38 132 LEU A N 1
ATOM 1024 C CA . LEU A 1 132 ? 43.5 -2.326 -5.656 1 32.38 132 LEU A CA 1
ATOM 1025 C C . LEU A 1 132 ? 42.594 -2.881 -4.566 1 32.38 132 LEU A C 1
ATOM 1027 O O . LEU A 1 132 ? 42.469 -2.303 -3.484 1 32.38 132 LEU A O 1
ATOM 1031 N N . LYS A 1 133 ? 41.469 -3.496 -4.836 1 35.94 133 LYS A N 1
ATOM 1032 C CA . LYS A 1 133 ? 40.75 -4.242 -3.816 1 35.94 133 LYS A CA 1
ATOM 1033 C C . LYS A 1 133 ? 41.562 -5.438 -3.32 1 35.94 133 LYS A C 1
ATOM 1035 O O . LYS A 1 133 ? 41.875 -6.34 -4.098 1 35.94 133 LYS A O 1
ATOM 1040 N N . VAL A 1 134 ? 42.312 -5.363 -2.213 1 33.5 134 VAL A N 1
ATOM 1041 C CA . VAL A 1 134 ? 42.969 -6.48 -1.547 1 33.5 134 VAL A CA 1
ATOM 1042 C C . VAL A 1 134 ? 41.969 -7.293 -0.754 1 33.5 134 VAL A C 1
ATOM 1044 O O . VAL A 1 134 ? 41.375 -6.793 0.203 1 33.5 134 VAL A O 1
ATOM 1047 N N . GLU A 1 135 ? 41.094 -8.133 -1.296 1 33.06 135 GLU A N 1
ATOM 1048 C CA . GLU A 1 135 ? 40.344 -9.055 -0.455 1 33.06 135 GLU A CA 1
ATOM 1049 C C . GLU A 1 135 ? 41.281 -10.062 0.225 1 33.06 135 GLU A C 1
ATOM 1051 O O . GLU A 1 135 ? 42.062 -10.742 -0.441 1 33.06 135 GLU A O 1
ATOM 1056 N N . LYS A 1 136 ? 41.531 -9.984 1.48 1 33.53 136 LYS A N 1
ATOM 1057 C CA . LYS A 1 136 ? 42.281 -10.922 2.309 1 33.53 136 LYS A CA 1
ATOM 1058 C C . LYS A 1 136 ? 41.625 -12.297 2.318 1 33.53 136 LYS A C 1
ATOM 1060 O O . LYS A 1 136 ? 40.906 -12.641 3.26 1 33.53 136 LYS A O 1
ATOM 1065 N N . ASP A 1 137 ? 41 -12.906 1.383 1 31.14 137 ASP A N 1
ATOM 1066 C CA . ASP A 1 137 ? 40.781 -14.312 1.71 1 31.14 137 ASP A CA 1
ATOM 1067 C C . ASP A 1 137 ? 42.094 -15.07 1.785 1 31.14 137 ASP A C 1
ATOM 1069 O O . ASP A 1 137 ? 43.094 -14.68 1.154 1 31.14 137 ASP A O 1
ATOM 1073 N N . GLY A 1 138 ? 42.375 -16.078 2.779 1 33.84 138 GLY A N 1
ATOM 1074 C CA . GLY A 1 138 ? 43.562 -16.891 2.988 1 33.84 138 GLY A CA 1
ATOM 1075 C C . GLY A 1 138 ? 44.25 -17.266 1.696 1 33.84 138 GLY A C 1
ATOM 1076 O O . GLY A 1 138 ? 45.469 -17.047 1.563 1 33.84 138 GLY A O 1
ATOM 1077 N N . SER A 1 139 ? 43.969 -18.547 1.175 1 31.97 139 SER A N 1
ATOM 1078 C CA . SER A 1 139 ? 44.844 -19.234 0.24 1 31.97 139 SER A CA 1
ATOM 1079 C C . SER A 1 139 ? 45 -18.453 -1.06 1 31.97 139 SER A C 1
ATOM 1081 O O . SER A 1 139 ? 45.938 -18.688 -1.825 1 31.97 139 SER A O 1
ATOM 1083 N N . CYS A 1 140 ? 43.844 -18.203 -1.744 1 30.91 140 CYS A N 1
ATOM 1084 C CA . CYS A 1 140 ? 43.906 -17.953 -3.18 1 30.91 140 CYS A CA 1
ATOM 1085 C C . CYS A 1 140 ? 44.562 -16.609 -3.467 1 30.91 140 CYS A C 1
ATOM 1087 O O . CYS A 1 140 ? 44.469 -15.68 -2.662 1 30.91 140 CYS A O 1
ATOM 1089 N N . ALA A 1 141 ? 45.375 -16.5 -4.562 1 32.94 141 ALA A N 1
ATOM 1090 C CA . ALA A 1 141 ? 46.031 -15.383 -5.242 1 32.94 141 ALA A CA 1
ATOM 1091 C C . ALA A 1 141 ? 45.125 -14.156 -5.293 1 32.94 141 ALA A C 1
ATOM 1093 O O . ALA A 1 141 ? 43.969 -14.258 -5.668 1 32.94 141 ALA A O 1
ATOM 1094 N N . ALA A 1 142 ? 45.25 -13.297 -4.422 1 35.41 142 ALA A N 1
ATOM 1095 C CA . ALA A 1 142 ? 44.625 -11.961 -4.383 1 35.41 142 ALA A CA 1
ATOM 1096 C C . ALA A 1 142 ? 44.531 -11.367 -5.785 1 35.41 142 ALA A C 1
ATOM 1098 O O . ALA A 1 142 ? 45.531 -10.922 -6.344 1 35.41 142 ALA A O 1
ATOM 1099 N N . SER A 1 143 ? 43.938 -12.109 -6.785 1 34.81 143 SER A N 1
ATOM 1100 C CA . SER A 1 143 ? 43.875 -11.414 -8.062 1 34.81 143 SER A CA 1
ATOM 1101 C C . SER A 1 143 ? 43.406 -9.969 -7.875 1 34.81 143 SER A C 1
ATOM 1103 O O . SER A 1 143 ? 42.344 -9.719 -7.285 1 34.81 143 SER A O 1
ATOM 1105 N N . VAL A 1 144 ? 44.25 -9.117 -7.5 1 38.69 144 VAL A N 1
ATOM 1106 C CA . VAL A 1 144 ? 44.094 -7.668 -7.492 1 38.69 144 VAL A CA 1
ATOM 1107 C C . VAL A 1 144 ? 43.312 -7.234 -8.734 1 38.69 144 VAL A C 1
ATOM 1109 O O . VAL A 1 144 ? 43.844 -7.324 -9.852 1 38.69 144 VAL A O 1
ATOM 1112 N N . GLU A 1 145 ? 42.125 -7.75 -9.008 1 43.5 145 GLU A N 1
ATOM 1113 C CA . GLU A 1 145 ? 41.438 -7.195 -10.164 1 43.5 145 GLU A CA 1
ATOM 1114 C C . GLU A 1 145 ? 41.406 -5.668 -10.109 1 43.5 145 GLU A C 1
ATOM 1116 O O . GLU A 1 145 ? 41.094 -5.086 -9.07 1 43.5 145 GLU A O 1
ATOM 1121 N N . THR A 1 146 ? 42.219 -4.926 -10.805 1 54.81 146 THR A N 1
ATOM 1122 C CA . THR A 1 146 ? 42.344 -3.49 -11.023 1 54.81 146 THR A CA 1
ATOM 1123 C C . THR A 1 146 ? 40.969 -2.863 -11.219 1 54.81 146 THR A C 1
ATOM 1125 O O . THR A 1 146 ? 40.188 -3.318 -12.055 1 54.81 146 THR A O 1
ATOM 1128 N N . TYR A 1 147 ? 40.344 -2.305 -10.219 1 71.25 147 TYR A N 1
ATOM 1129 C CA . TYR A 1 147 ? 39.094 -1.579 -10.336 1 71.25 147 TYR A CA 1
ATOM 1130 C C . TYR A 1 147 ? 39.219 -0.406 -11.297 1 71.25 147 TYR A C 1
ATOM 1132 O O . TYR A 1 147 ? 40.156 0.407 -11.172 1 71.25 147 TYR A O 1
ATOM 1140 N N . ARG A 1 148 ? 38.719 -0.577 -12.539 1 75.94 148 ARG A N 1
ATOM 1141 C CA . ARG A 1 148 ? 38.594 0.535 -13.477 1 75.94 148 ARG A CA 1
ATOM 1142 C C . ARG A 1 148 ? 37.156 1.042 -13.539 1 75.94 148 ARG A C 1
ATOM 1144 O O . ARG A 1 148 ? 36.25 0.272 -13.812 1 75.94 148 ARG A O 1
ATOM 1151 N N . TYR A 1 149 ? 37.125 2.324 -13.133 1 84.81 149 TYR A N 1
ATOM 1152 C CA . TYR A 1 149 ? 35.812 2.934 -13.188 1 84.81 149 TYR A CA 1
ATOM 1153 C C . TYR A 1 149 ? 35.312 3.043 -14.633 1 84.81 149 TYR A C 1
ATOM 1155 O O . TYR A 1 149 ? 36.031 3.551 -15.5 1 84.81 149 TYR A O 1
ATOM 1163 N N . ASP A 1 150 ? 34.219 2.43 -14.961 1 89.56 150 ASP A N 1
ATOM 1164 C CA . ASP A 1 150 ? 33.531 2.506 -16.234 1 89.56 150 ASP A CA 1
ATOM 1165 C C . ASP A 1 150 ? 32.094 3.045 -16.047 1 89.56 150 ASP A C 1
ATOM 1167 O O . ASP A 1 150 ? 31.234 2.355 -15.516 1 89.56 150 ASP A O 1
ATOM 1171 N N . PRO A 1 151 ? 31.938 4.277 -16.562 1 91.38 151 PRO A N 1
ATOM 1172 C CA . PRO A 1 151 ? 30.625 4.883 -16.344 1 91.38 151 PRO A CA 1
ATOM 1173 C C . PRO A 1 151 ? 29.484 4.07 -16.969 1 91.38 151 PRO A C 1
ATOM 1175 O O . PRO A 1 151 ? 28.406 3.98 -16.391 1 91.38 151 PRO A O 1
ATOM 1178 N N . GLU A 1 152 ? 29.734 3.486 -18.156 1 90.94 152 GLU A N 1
ATOM 1179 C CA . GLU A 1 152 ? 28.688 2.723 -18.828 1 90.94 152 GLU A CA 1
ATOM 1180 C C . GLU A 1 152 ? 28.359 1.443 -18.062 1 90.94 152 GLU A C 1
ATOM 1182 O O . GLU A 1 152 ? 27.188 1.064 -17.953 1 90.94 152 GLU A O 1
ATOM 1187 N N . ALA A 1 153 ? 29.375 0.848 -17.594 1 92.62 153 ALA A N 1
ATOM 1188 C CA . ALA A 1 153 ? 29.172 -0.361 -16.797 1 92.62 153 ALA A CA 1
ATOM 1189 C C . ALA A 1 153 ? 28.422 -0.047 -15.508 1 92.62 153 ALA A C 1
ATOM 1191 O O . ALA A 1 153 ? 27.562 -0.816 -15.078 1 92.62 153 ALA A O 1
ATOM 1192 N N . SER A 1 154 ? 28.812 1.078 -14.898 1 94.19 154 SER A N 1
ATOM 1193 C CA . SER A 1 154 ? 28.156 1.478 -13.656 1 94.19 154 SER A CA 1
ATOM 1194 C C . SER A 1 154 ? 26.688 1.857 -13.898 1 94.19 154 SER A C 1
ATOM 1196 O O . SER A 1 154 ? 25.828 1.564 -13.078 1 94.19 154 SER A O 1
ATOM 1198 N N . LEU A 1 155 ? 26.453 2.445 -15.008 1 94.81 155 LEU A N 1
ATOM 1199 C CA . LEU A 1 155 ? 25.078 2.805 -15.367 1 94.81 155 LEU A CA 1
ATOM 1200 C C . LEU A 1 155 ? 24.234 1.557 -15.57 1 94.81 155 LEU A C 1
ATOM 1202 O O . LEU A 1 155 ? 23.078 1.508 -15.125 1 94.81 155 LEU A O 1
ATOM 1206 N N . ARG A 1 156 ? 24.75 0.614 -16.266 1 94.5 156 ARG A N 1
ATOM 1207 C CA . ARG A 1 156 ? 24.031 -0.631 -16.5 1 94.5 156 ARG A CA 1
ATOM 1208 C C . ARG A 1 156 ? 23.703 -1.333 -15.18 1 94.5 156 ARG A C 1
ATOM 1210 O O . ARG A 1 156 ? 22.609 -1.855 -15.008 1 94.5 156 ARG A O 1
ATOM 1217 N N . LYS A 1 157 ? 24.703 -1.308 -14.305 1 95.56 157 LYS A N 1
ATOM 1218 C CA . LYS A 1 157 ? 24.484 -1.917 -13 1 95.56 157 LYS A CA 1
ATOM 1219 C C . LYS A 1 157 ? 23.375 -1.186 -12.234 1 95.56 157 LYS A C 1
ATOM 1221 O O . LYS A 1 157 ? 22.609 -1.806 -11.5 1 95.56 157 LYS A O 1
ATOM 1226 N N . PHE A 1 158 ? 23.359 0.123 -12.398 1 96.56 158 PHE A N 1
ATOM 1227 C CA . PHE A 1 158 ? 22.312 0.912 -11.766 1 96.56 158 PHE A CA 1
ATOM 1228 C C . PHE A 1 158 ? 20.938 0.541 -12.328 1 96.56 158 PHE A C 1
ATOM 1230 O O . PHE A 1 158 ? 19.984 0.374 -11.578 1 96.56 158 PHE A O 1
ATOM 1237 N N . TYR A 1 159 ? 20.844 0.374 -13.656 1 96.38 159 TYR A N 1
ATOM 1238 C CA . TYR A 1 159 ? 19.594 -0.003 -14.305 1 96.38 159 TYR A CA 1
ATOM 1239 C C . TYR A 1 159 ? 19.141 -1.388 -13.852 1 96.38 159 TYR A C 1
ATOM 1241 O O . TYR A 1 159 ? 17.953 -1.613 -13.609 1 96.38 159 TYR A O 1
ATOM 1249 N N . LEU A 1 160 ? 20.047 -2.273 -13.703 1 96.25 160 LEU A N 1
ATOM 1250 C CA . LEU A 1 160 ? 19.719 -3.615 -13.227 1 96.25 160 LEU A CA 1
ATOM 1251 C C . LEU A 1 160 ? 19.188 -3.572 -11.797 1 96.25 160 LEU A C 1
ATOM 1253 O O . LEU A 1 160 ? 18.297 -4.336 -11.445 1 96.25 160 LEU A O 1
ATOM 1257 N N . ALA A 1 161 ? 19.781 -2.664 -10.992 1 96.12 161 ALA A N 1
ATOM 1258 C CA . ALA A 1 161 ? 19.297 -2.508 -9.625 1 96.12 161 ALA A CA 1
ATOM 1259 C C . ALA A 1 161 ? 17.844 -2.029 -9.602 1 96.12 161 ALA A C 1
ATOM 1261 O O . ALA A 1 161 ? 17.047 -2.49 -8.789 1 96.12 161 ALA A O 1
ATOM 1262 N N . ILE A 1 162 ? 17.484 -1.126 -10.492 1 95.06 162 ILE A N 1
ATOM 1263 C CA . ILE A 1 162 ? 16.141 -0.588 -10.57 1 95.06 162 ILE A CA 1
ATOM 1264 C C . ILE A 1 162 ? 15.156 -1.701 -10.945 1 95.06 162 ILE A C 1
ATOM 1266 O O . ILE A 1 162 ? 14.086 -1.815 -10.352 1 95.06 162 ILE A O 1
ATOM 1270 N N . ILE A 1 163 ? 15.523 -2.541 -11.844 1 94 163 ILE A N 1
ATOM 1271 C CA . ILE A 1 163 ? 14.656 -3.619 -12.32 1 94 163 ILE A CA 1
ATOM 1272 C C . ILE A 1 163 ? 14.516 -4.68 -11.227 1 94 163 ILE A C 1
ATOM 1274 O O . ILE A 1 163 ? 13.398 -5.047 -10.859 1 94 163 ILE A O 1
ATOM 1278 N N . MET A 1 164 ? 15.609 -5.102 -10.656 1 93.88 164 MET A N 1
ATOM 1279 C CA . MET A 1 164 ? 15.641 -6.266 -9.781 1 93.88 164 MET A CA 1
ATOM 1280 C C . MET A 1 164 ? 15 -5.945 -8.43 1 93.88 164 MET A C 1
ATOM 1282 O O . MET A 1 164 ? 14.391 -6.812 -7.809 1 93.88 164 MET A O 1
ATOM 1286 N N . HIS A 1 165 ? 15.188 -4.742 -8.031 1 91.88 165 HIS A N 1
ATOM 1287 C CA . HIS A 1 165 ? 14.656 -4.398 -6.715 1 91.88 165 HIS A CA 1
ATOM 1288 C C . HIS A 1 165 ? 13.438 -3.494 -6.836 1 91.88 165 HIS A C 1
ATOM 1290 O O . HIS A 1 165 ? 12.977 -2.928 -5.84 1 91.88 165 HIS A O 1
ATOM 1296 N N . GLU A 1 166 ? 13.008 -3.318 -8.125 1 89.25 166 GLU A N 1
ATOM 1297 C CA . GLU A 1 166 ? 11.734 -2.658 -8.414 1 89.25 166 GLU A CA 1
ATOM 1298 C C . GLU A 1 166 ? 11.711 -1.238 -7.863 1 89.25 166 GLU A C 1
ATOM 1300 O O . GLU A 1 166 ? 10.734 -0.835 -7.219 1 89.25 166 GLU A O 1
ATOM 1305 N N . TYR A 1 167 ? 12.812 -0.49 -7.988 1 91.44 167 TYR A N 1
ATOM 1306 C CA . TYR A 1 167 ? 12.836 0.915 -7.594 1 91.44 167 TYR A CA 1
ATOM 1307 C C . TYR A 1 167 ? 12 1.763 -8.547 1 91.44 167 TYR A C 1
ATOM 1309 O O . TYR A 1 167 ? 11.906 1.466 -9.734 1 91.44 167 TYR A O 1
ATOM 1317 N N . PRO A 1 168 ? 11.336 2.863 -7.969 1 89.5 168 PRO A N 1
ATOM 1318 C CA . PRO A 1 168 ? 10.68 3.801 -8.883 1 89.5 168 PRO A CA 1
ATOM 1319 C C . PRO A 1 168 ? 11.672 4.496 -9.82 1 89.5 168 PRO A C 1
ATOM 1321 O O . PRO A 1 168 ? 12.82 4.734 -9.438 1 89.5 168 PRO A O 1
ATOM 1324 N N . PHE A 1 169 ? 11.25 4.844 -11.023 1 89.62 169 PHE A N 1
ATOM 1325 C CA . PHE A 1 169 ? 12.125 5.488 -11.992 1 89.62 169 PHE A CA 1
ATOM 1326 C C . PHE A 1 169 ? 12.602 6.844 -11.484 1 89.62 169 PHE A C 1
ATOM 1328 O O . PHE A 1 169 ? 13.703 7.289 -11.812 1 89.62 169 PHE A O 1
ATOM 1335 N N . ASN A 1 170 ? 11.82 7.426 -10.656 1 90.44 170 ASN A N 1
ATOM 1336 C CA . ASN A 1 170 ? 12.148 8.766 -10.18 1 90.44 170 ASN A CA 1
ATOM 1337 C C . ASN A 1 170 ? 13.203 8.734 -9.086 1 90.44 170 ASN A C 1
ATOM 1339 O O . ASN A 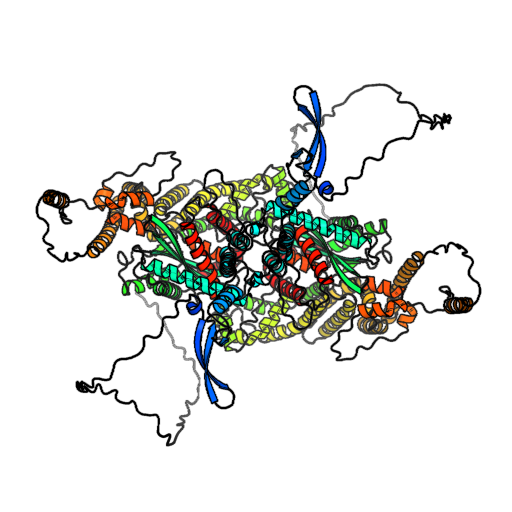1 170 ? 13.555 9.773 -8.523 1 90.44 170 ASN A O 1
ATOM 1343 N N . ILE A 1 171 ? 13.711 7.59 -8.742 1 93.06 171 ILE A N 1
ATOM 1344 C CA . ILE A 1 171 ? 14.789 7.48 -7.762 1 93.06 171 ILE A CA 1
ATOM 1345 C C . ILE A 1 171 ? 15.984 8.312 -8.211 1 93.06 171 ILE A C 1
ATOM 1347 O O . ILE A 1 171 ? 16.719 8.852 -7.379 1 93.06 171 ILE A O 1
ATOM 1351 N N . VAL A 1 172 ? 16.141 8.492 -9.539 1 93.88 172 VAL A N 1
ATOM 1352 C CA . VAL A 1 172 ? 17.281 9.219 -10.117 1 93.88 172 VAL A CA 1
ATOM 1353 C C . VAL A 1 172 ? 17.094 10.719 -9.875 1 93.88 172 VAL A C 1
ATOM 1355 O O . VAL A 1 172 ? 18.047 11.492 -10.039 1 93.88 172 VAL A O 1
ATOM 1358 N N . GLU A 1 173 ? 15.945 11.078 -9.484 1 93 173 GLU A N 1
ATOM 1359 C CA . GLU A 1 173 ? 15.664 12.492 -9.258 1 93 173 GLU A CA 1
ATOM 1360 C C . GLU A 1 173 ? 15.562 12.797 -7.766 1 93 173 GLU A C 1
ATOM 1362 O O . GLU A 1 173 ? 15.281 13.93 -7.375 1 93 173 GLU A O 1
ATOM 1367 N N . HIS A 1 174 ? 15.703 11.789 -6.969 1 94.44 174 HIS A N 1
ATOM 1368 C CA . HIS A 1 174 ? 15.742 12.016 -5.531 1 94.44 174 HIS A CA 1
ATOM 1369 C C . HIS A 1 174 ? 16.953 12.852 -5.141 1 94.44 174 HIS A C 1
ATOM 1371 O O . HIS A 1 174 ? 18.094 12.383 -5.262 1 94.44 174 HIS A O 1
ATOM 1377 N N . GLU A 1 175 ? 16.781 13.984 -4.648 1 93.5 175 GLU A N 1
ATOM 1378 C CA . GLU A 1 175 ? 17.828 14.984 -4.426 1 93.5 175 GLU A CA 1
ATOM 1379 C C . GLU A 1 175 ? 18.938 14.438 -3.525 1 93.5 175 GLU A C 1
ATOM 1381 O O . GLU A 1 175 ? 20.125 14.555 -3.846 1 93.5 175 GLU A O 1
ATOM 1386 N N . TYR A 1 176 ? 18.562 13.836 -2.414 1 94.81 176 TYR A N 1
ATOM 1387 C CA . TYR A 1 176 ? 19.547 13.359 -1.46 1 94.81 176 TYR A CA 1
ATOM 1388 C C . TYR A 1 176 ? 20.266 12.117 -1.99 1 94.81 176 TYR A C 1
ATOM 1390 O O . TYR A 1 176 ? 21.438 11.883 -1.666 1 94.81 176 TYR A O 1
ATOM 1398 N N . PHE A 1 177 ? 19.625 11.359 -2.859 1 96.12 177 PHE A N 1
ATOM 1399 C CA . PHE A 1 177 ? 20.266 10.211 -3.5 1 96.12 177 PHE A CA 1
ATOM 1400 C C . PHE A 1 177 ? 21.312 10.672 -4.516 1 96.12 177 PHE A C 1
ATOM 1402 O O . PHE A 1 177 ? 22.406 10.117 -4.57 1 96.12 177 PHE A O 1
ATOM 1409 N N . VAL A 1 178 ? 20.891 11.641 -5.254 1 94.88 178 VAL A N 1
ATOM 1410 C CA . VAL A 1 178 ? 21.812 12.203 -6.246 1 94.88 178 VAL A CA 1
ATOM 1411 C C . VAL A 1 178 ? 23.047 12.766 -5.555 1 94.88 178 VAL A C 1
ATOM 1413 O O . VAL A 1 178 ? 24.172 12.562 -6.016 1 94.88 178 VAL A O 1
ATOM 1416 N N . GLU A 1 179 ? 22.859 13.477 -4.398 1 94.38 179 GLU A N 1
ATOM 1417 C CA . GLU A 1 179 ? 23.984 14.016 -3.631 1 94.38 179 GLU A CA 1
ATOM 1418 C C . GLU A 1 179 ? 24.906 12.898 -3.137 1 94.38 179 GLU A C 1
ATOM 1420 O O . GLU A 1 179 ? 26.125 13.047 -3.137 1 94.38 179 GLU A O 1
ATOM 1425 N N . PHE A 1 180 ? 24.359 11.828 -2.742 1 95.69 180 PHE A N 1
ATOM 1426 C CA . PHE A 1 180 ? 25.109 10.664 -2.287 1 95.69 180 PHE A CA 1
ATOM 1427 C C . PHE A 1 180 ? 25.953 10.086 -3.418 1 95.69 180 PHE A C 1
ATOM 1429 O O . PHE A 1 180 ? 27.156 9.898 -3.26 1 95.69 180 PHE A O 1
ATOM 1436 N N . ILE A 1 181 ? 25.297 9.867 -4.57 1 95.31 181 ILE A N 1
ATOM 1437 C CA . ILE A 1 181 ? 26 9.281 -5.707 1 95.31 181 ILE A CA 1
ATOM 1438 C C . ILE A 1 181 ? 27.109 10.219 -6.16 1 95.31 181 ILE A C 1
ATOM 1440 O O . ILE A 1 181 ? 28.234 9.773 -6.434 1 95.31 181 ILE A O 1
ATOM 1444 N N . LYS A 1 182 ? 26.844 11.5 -6.195 1 92.69 182 LYS A N 1
ATOM 1445 C CA . LYS A 1 182 ? 27.844 12.484 -6.625 1 92.69 182 LYS A CA 1
ATOM 1446 C C . LYS A 1 182 ? 29 12.57 -5.637 1 92.69 182 LYS A C 1
ATOM 1448 O O . LYS A 1 182 ? 30.125 12.875 -6.02 1 92.69 182 LYS A O 1
ATOM 1453 N N . SER A 1 183 ? 28.719 12.281 -4.391 1 93.19 183 SER A N 1
ATOM 1454 C CA . SER A 1 183 ? 29.781 12.258 -3.391 1 93.19 183 SER A CA 1
ATOM 1455 C C . SER A 1 183 ? 30.719 11.086 -3.615 1 93.19 183 SER A C 1
ATOM 1457 O O . SER A 1 183 ? 31.891 11.141 -3.213 1 93.19 183 SER A O 1
ATOM 1459 N N . LEU A 1 184 ? 30.234 10 -4.195 1 92.44 184 LEU A N 1
ATOM 1460 C CA . LEU A 1 184 ? 31.078 8.852 -4.527 1 92.44 184 LEU A CA 1
ATOM 1461 C C . LEU A 1 184 ? 31.859 9.102 -5.812 1 92.44 184 LEU A C 1
ATOM 1463 O O . LEU A 1 184 ? 33.062 8.82 -5.883 1 92.44 184 LEU A O 1
ATOM 1467 N N . ARG A 1 185 ? 31.078 9.547 -6.82 1 91 185 ARG A N 1
ATOM 1468 C CA . ARG A 1 185 ? 31.625 9.805 -8.148 1 91 185 ARG A CA 1
ATOM 1469 C C . ARG A 1 185 ? 30.938 10.992 -8.805 1 91 185 ARG A C 1
ATOM 1471 O O . ARG A 1 185 ? 29.953 10.82 -9.523 1 91 185 ARG A O 1
ATOM 1478 N N . PRO A 1 186 ? 31.5 12.172 -8.594 1 89.31 186 PRO A N 1
ATOM 1479 C CA . PRO A 1 186 ? 30.859 13.391 -9.117 1 89.31 186 PRO A CA 1
ATOM 1480 C C . PRO A 1 186 ? 30.641 13.336 -10.625 1 89.31 186 PRO A C 1
ATOM 1482 O O . PRO A 1 186 ? 29.734 13.992 -11.141 1 89.31 186 PRO A O 1
ATOM 1485 N N . THR A 1 187 ? 31.422 12.492 -11.352 1 87.69 187 THR A N 1
ATOM 1486 C CA . THR A 1 187 ? 31.359 12.453 -12.812 1 87.69 187 THR A CA 1
ATOM 1487 C C . THR A 1 187 ? 30.312 11.445 -13.281 1 87.69 187 THR A C 1
ATOM 1489 O O . THR A 1 187 ? 30.094 11.297 -14.484 1 87.69 187 THR A O 1
ATOM 1492 N N . PHE A 1 188 ? 29.75 10.773 -12.375 1 92.38 188 PHE A N 1
ATOM 1493 C CA . PHE A 1 188 ? 28.734 9.805 -12.758 1 92.38 188 PHE A CA 1
ATOM 1494 C C . PHE A 1 188 ? 27.562 10.492 -13.453 1 92.38 188 PHE A C 1
ATOM 1496 O O . PHE A 1 188 ? 27 11.445 -12.93 1 92.38 188 PHE A O 1
ATOM 1503 N N . PRO A 1 189 ? 27.234 10.047 -14.625 1 90.19 189 PRO A N 1
ATOM 1504 C CA . PRO A 1 189 ? 26.172 10.703 -15.375 1 90.19 189 PRO A CA 1
ATOM 1505 C C . PRO A 1 189 ? 24.781 10.219 -14.977 1 90.19 189 PRO A C 1
ATOM 1507 O O . PRO A 1 189 ? 24.219 9.344 -15.633 1 90.19 189 PRO A O 1
ATOM 1510 N N . ILE A 1 190 ? 24.234 10.828 -13.969 1 90.06 190 ILE A N 1
ATOM 1511 C CA . ILE A 1 190 ? 22.891 10.461 -13.578 1 90.06 190 ILE A CA 1
ATOM 1512 C C . ILE A 1 190 ? 21.891 10.953 -14.633 1 90.06 190 ILE A C 1
ATOM 1514 O O . ILE A 1 190 ? 21.906 12.133 -15 1 90.06 190 ILE A O 1
ATOM 1518 N N . LYS A 1 191 ? 21.125 10.07 -15.18 1 91.25 191 LYS A N 1
ATOM 1519 C CA . LYS A 1 191 ? 20.188 10.375 -16.266 1 91.25 191 LYS A CA 1
ATOM 1520 C C . LYS A 1 191 ? 18.812 10.719 -15.711 1 91.25 191 LYS A C 1
ATOM 1522 O O . LYS A 1 191 ? 18.531 10.5 -14.531 1 91.25 191 LYS A O 1
ATOM 1527 N N . SER A 1 192 ? 18.016 11.234 -16.531 1 92.25 192 SER A N 1
ATOM 1528 C CA . SER A 1 192 ? 16.641 11.57 -16.156 1 92.25 192 SER A CA 1
ATOM 1529 C C . SER A 1 192 ? 15.766 10.328 -16.078 1 92.25 192 SER A C 1
ATOM 1531 O O . SER A 1 192 ? 16.141 9.266 -16.594 1 92.25 192 SER A O 1
ATOM 1533 N N . ARG A 1 193 ? 14.648 10.516 -15.477 1 91.06 193 ARG A N 1
ATOM 1534 C CA . ARG A 1 193 ? 13.719 9.406 -15.352 1 91.06 193 ARG A CA 1
ATOM 1535 C C . ARG A 1 193 ? 13.242 8.922 -16.719 1 91.06 193 ARG A C 1
ATOM 1537 O O . ARG A 1 193 ? 13.031 7.727 -16.922 1 91.06 193 ARG A O 1
ATOM 1544 N N . THR A 1 194 ? 13.086 9.766 -17.641 1 90.62 194 THR A N 1
ATOM 1545 C CA . THR A 1 194 ? 12.641 9.414 -18.984 1 90.62 194 THR A CA 1
ATOM 1546 C C . THR A 1 194 ? 13.703 8.586 -19.703 1 90.62 194 THR A C 1
ATOM 1548 O O . THR A 1 194 ? 13.375 7.609 -20.391 1 90.62 194 THR A O 1
ATOM 1551 N N . THR A 1 195 ? 14.93 9.023 -19.562 1 91.12 195 THR A N 1
ATOM 1552 C CA . THR A 1 195 ? 16.031 8.281 -20.172 1 91.12 195 THR A CA 1
ATOM 1553 C C . THR A 1 195 ? 16.156 6.902 -19.531 1 91.12 195 THR A C 1
ATOM 1555 O O . THR A 1 195 ? 16.438 5.918 -20.219 1 91.12 195 THR A O 1
ATOM 1558 N N . VAL A 1 196 ? 16.031 6.898 -18.203 1 92.81 196 VAL A N 1
ATOM 1559 C CA . VAL A 1 196 ? 16.094 5.629 -17.484 1 92.81 196 VAL A CA 1
ATOM 1560 C C . VAL A 1 196 ? 15.039 4.672 -18.031 1 92.81 196 VAL A C 1
ATOM 1562 O O . VAL A 1 196 ? 15.32 3.498 -18.266 1 92.81 196 VAL A O 1
ATOM 1565 N N . ARG A 1 197 ? 13.828 5.148 -18.219 1 91.38 197 ARG A N 1
ATOM 1566 C CA . ARG A 1 197 ? 12.742 4.34 -18.766 1 91.38 197 ARG A CA 1
ATOM 1567 C C . ARG A 1 197 ? 13.109 3.77 -20.125 1 91.38 197 ARG A C 1
ATOM 1569 O O . ARG A 1 197 ? 12.883 2.586 -20.391 1 91.38 197 ARG A O 1
ATOM 1576 N N . LYS A 1 198 ? 13.672 4.574 -20.922 1 92.06 198 LYS A N 1
ATOM 1577 C CA . LYS A 1 198 ? 14.078 4.152 -22.266 1 92.06 198 LYS A CA 1
ATOM 1578 C C . LYS A 1 198 ? 15.156 3.076 -22.188 1 92.06 198 LYS A C 1
ATOM 1580 O O . LYS A 1 198 ? 15.102 2.086 -22.922 1 92.06 198 LYS A O 1
ATOM 1585 N N . GLU A 1 199 ? 16.109 3.309 -21.359 1 93.12 199 GLU A N 1
ATOM 1586 C CA . GLU A 1 199 ? 17.219 2.354 -21.219 1 93.12 199 GLU A CA 1
ATOM 1587 C C . GLU A 1 199 ? 16.719 1.022 -20.656 1 93.12 199 GLU A C 1
ATOM 1589 O O . GLU A 1 199 ? 17.219 -0.04 -21.031 1 93.12 199 GLU A O 1
ATOM 1594 N N . LEU A 1 200 ? 15.812 1.063 -19.734 1 94.38 200 LEU A N 1
ATOM 1595 C CA . LEU A 1 200 ? 15.25 -0.156 -19.172 1 94.38 200 LEU A CA 1
ATOM 1596 C C . LEU A 1 200 ? 14.484 -0.942 -20.234 1 94.38 200 LEU A C 1
ATOM 1598 O O . LEU A 1 200 ? 14.547 -2.174 -20.266 1 94.38 200 LEU A O 1
ATOM 1602 N N . MET A 1 201 ? 13.781 -0.247 -21.109 1 93.75 201 MET A N 1
ATOM 1603 C CA . MET A 1 201 ? 13.109 -0.908 -22.219 1 93.75 201 MET A CA 1
ATOM 1604 C C . MET A 1 201 ? 14.125 -1.556 -23.172 1 93.75 201 MET A C 1
ATOM 1606 O O . MET A 1 201 ? 13.867 -2.621 -23.719 1 93.75 201 MET A O 1
ATOM 1610 N N . GLY A 1 202 ? 15.227 -0.839 -23.281 1 93.19 202 GLY A N 1
ATOM 1611 C CA . GLY A 1 202 ? 16.297 -1.422 -24.062 1 93.19 202 GLY A CA 1
ATOM 1612 C C . GLY A 1 202 ? 16.828 -2.721 -23.484 1 93.19 202 GLY A C 1
ATOM 1613 O O . GLY A 1 202 ? 17.062 -3.684 -24.203 1 93.19 202 GLY A O 1
ATOM 1614 N N . ILE A 1 203 ? 17.016 -2.76 -22.203 1 94.69 203 ILE A N 1
ATOM 1615 C CA . ILE A 1 203 ? 17.469 -3.961 -21.516 1 94.69 203 ILE A CA 1
ATOM 1616 C C . ILE A 1 203 ? 16.438 -5.074 -21.688 1 94.69 203 ILE A C 1
ATOM 1618 O O . ILE A 1 203 ? 16.797 -6.23 -21.906 1 94.69 203 ILE A O 1
ATOM 1622 N N . PHE A 1 204 ? 15.195 -4.75 -21.656 1 94.81 204 PHE A N 1
ATOM 1623 C CA . PHE A 1 204 ? 14.094 -5.691 -21.859 1 94.81 204 PHE A CA 1
ATOM 1624 C C . PHE A 1 204 ? 14.188 -6.34 -23.234 1 94.81 204 PHE A C 1
ATOM 1626 O O . PHE A 1 204 ? 14.078 -7.562 -23.344 1 94.81 204 PHE A O 1
ATOM 1633 N N . VAL A 1 205 ? 14.352 -5.516 -24.156 1 94.19 205 VAL A N 1
ATOM 1634 C CA . VAL A 1 205 ? 14.422 -6.016 -25.531 1 94.19 205 VAL A CA 1
ATOM 1635 C C . VAL A 1 205 ? 15.648 -6.906 -25.688 1 94.19 205 VAL A C 1
ATOM 1637 O O . VAL A 1 205 ? 15.586 -7.949 -26.344 1 94.19 205 VAL A O 1
ATOM 1640 N N . GLU A 1 206 ? 16.703 -6.477 -25.109 1 94 206 GLU A N 1
ATOM 1641 C CA . GLU A 1 206 ? 17.938 -7.273 -25.156 1 94 206 GLU A CA 1
ATOM 1642 C C . GLU A 1 206 ? 17.719 -8.648 -24.516 1 94 206 GLU A C 1
ATOM 1644 O O . GLU A 1 206 ? 18.094 -9.664 -25.094 1 94 206 GLU A O 1
ATOM 1649 N N . GLU A 1 207 ? 17.172 -8.641 -23.344 1 95.56 207 GLU A N 1
ATOM 1650 C CA . GLU A 1 207 ? 16.906 -9.891 -22.641 1 95.56 207 GLU A CA 1
ATOM 1651 C C . GLU A 1 207 ? 15.891 -10.75 -23.375 1 95.56 207 GLU A C 1
ATOM 1653 O O . GLU A 1 207 ? 15.984 -11.984 -23.375 1 95.56 207 GLU A O 1
ATOM 1658 N N . LYS A 1 208 ? 14.906 -10.125 -23.953 1 94.12 208 LYS A N 1
ATOM 1659 C CA . LYS A 1 208 ? 13.906 -10.836 -24.734 1 94.12 208 LYS A CA 1
ATOM 1660 C C . LYS A 1 208 ? 14.547 -11.555 -25.922 1 94.12 208 LYS A C 1
ATOM 1662 O O . LYS A 1 208 ? 14.219 -12.711 -26.203 1 94.12 208 LYS A O 1
ATOM 1667 N N . ASN A 1 209 ? 15.453 -10.922 -26.562 1 93.12 209 ASN A N 1
ATOM 1668 C CA . ASN A 1 209 ? 16.141 -11.523 -27.703 1 93.12 209 ASN A CA 1
ATOM 1669 C C . ASN A 1 209 ? 17 -12.711 -27.281 1 93.12 209 ASN A C 1
ATOM 1671 O O . ASN A 1 209 ? 17.062 -13.719 -27.984 1 93.12 209 ASN A O 1
ATOM 1675 N N . LYS A 1 210 ? 17.641 -12.531 -26.172 1 93.88 210 LYS A N 1
ATOM 1676 C CA . LYS A 1 210 ? 18.422 -13.641 -25.641 1 93.88 210 LYS A CA 1
ATOM 1677 C C . LYS A 1 210 ? 17.547 -14.859 -25.375 1 93.88 210 LYS A C 1
ATOM 1679 O O . LYS A 1 210 ? 17.906 -15.984 -25.719 1 93.88 210 LYS A O 1
ATOM 1684 N N . LEU A 1 211 ? 16.438 -14.617 -24.797 1 94.56 211 LEU A N 1
ATOM 1685 C CA . LEU A 1 211 ? 15.523 -15.703 -24.469 1 94.56 211 LEU A CA 1
ATOM 1686 C C . LEU A 1 211 ? 14.93 -16.312 -25.734 1 94.56 211 LEU A C 1
ATOM 1688 O O . LEU A 1 211 ? 14.742 -17.531 -25.797 1 94.56 211 LEU A O 1
ATOM 1692 N N . TYR A 1 212 ? 14.641 -15.453 -26.625 1 93.12 212 TYR A N 1
ATOM 1693 C CA . TYR A 1 212 ? 14.125 -15.898 -27.922 1 93.12 212 TYR A CA 1
ATOM 1694 C C . TYR A 1 212 ? 15.094 -16.859 -28.594 1 93.12 212 TYR A C 1
ATOM 1696 O O . TYR A 1 212 ? 14.688 -17.922 -29.078 1 93.12 212 TYR A O 1
ATOM 1704 N N . GLU A 1 213 ? 16.328 -16.547 -28.625 1 92 213 GLU A N 1
ATOM 1705 C CA . GLU A 1 213 ? 17.344 -17.391 -29.219 1 92 213 GLU A CA 1
ATOM 1706 C C . GLU A 1 213 ? 17.5 -18.703 -28.453 1 92 213 GLU A C 1
ATOM 1708 O O . GLU A 1 213 ? 17.719 -19.75 -29.047 1 92 213 GLU A O 1
ATOM 1713 N N . TYR A 1 214 ? 17.359 -18.531 -27.219 1 93.19 214 TYR A N 1
ATOM 1714 C CA . TYR A 1 214 ? 17.453 -19.719 -26.375 1 93.19 214 TYR A CA 1
ATOM 1715 C C . TYR A 1 214 ? 16.328 -20.703 -26.688 1 93.19 214 TYR A C 1
ATOM 1717 O O . TYR A 1 214 ? 16.562 -21.906 -26.844 1 93.19 214 TYR A O 1
ATOM 1725 N N . PHE A 1 215 ? 15.086 -20.281 -26.781 1 93.5 215 PHE A N 1
ATOM 1726 C CA . PHE A 1 215 ? 13.922 -21.109 -27.031 1 93.5 215 PHE A CA 1
ATOM 1727 C C . PHE A 1 215 ? 14.008 -21.781 -28.391 1 93.5 215 PHE A C 1
ATOM 1729 O O . PHE A 1 215 ? 13.5 -22.891 -28.578 1 93.5 215 PHE A O 1
ATOM 1736 N N . LYS A 1 216 ? 14.68 -21.141 -29.25 1 88.12 216 LYS A N 1
ATOM 1737 C CA . LYS A 1 216 ? 14.828 -21.672 -30.609 1 88.12 216 LYS A CA 1
ATOM 1738 C C . LYS A 1 216 ? 15.742 -22.906 -30.609 1 88.12 216 LYS A C 1
ATOM 1740 O O . LYS A 1 216 ? 15.523 -23.844 -31.375 1 88.12 216 LYS A O 1
ATOM 1745 N N . ASN A 1 217 ? 16.641 -22.906 -29.703 1 87.81 217 ASN A N 1
ATOM 1746 C CA . ASN A 1 217 ? 17.688 -23.938 -29.75 1 87.81 217 ASN A CA 1
ATOM 1747 C C . ASN A 1 217 ? 17.406 -25.062 -28.766 1 87.81 217 ASN A C 1
ATOM 1749 O O . ASN A 1 217 ? 18.062 -26.109 -28.797 1 87.81 217 ASN A O 1
ATOM 1753 N N . VAL A 1 218 ? 16.438 -24.969 -28 1 87.81 218 VAL A N 1
ATOM 1754 C CA . VAL A 1 218 ? 16.156 -25.984 -26.984 1 87.81 218 VAL A CA 1
ATOM 1755 C C . VAL A 1 218 ? 15.352 -27.109 -27.625 1 87.81 218 VAL A C 1
ATOM 1757 O O . VAL A 1 218 ? 14.461 -26.875 -28.438 1 87.81 218 VAL A O 1
ATOM 1760 N N . ASN A 1 219 ? 15.758 -28.375 -27.328 1 81.69 219 ASN A N 1
ATOM 1761 C CA . ASN A 1 219 ? 15.102 -29.531 -27.922 1 81.69 219 ASN A CA 1
ATOM 1762 C C . ASN A 1 219 ? 14.117 -30.172 -26.953 1 81.69 219 ASN A C 1
ATOM 1764 O O . ASN A 1 219 ? 14 -31.406 -26.906 1 81.69 219 ASN A O 1
ATOM 1768 N N . CYS A 1 220 ? 13.445 -29.516 -26.188 1 89.38 220 CYS A N 1
ATOM 1769 C CA . CYS A 1 220 ? 12.43 -30.047 -25.266 1 89.38 220 CYS A CA 1
ATOM 1770 C C . CYS A 1 220 ? 11.086 -29.359 -25.5 1 89.38 220 CYS A C 1
ATOM 1772 O O . CYS A 1 220 ? 10.992 -28.406 -26.281 1 89.38 220 CYS A O 1
ATOM 1774 N N . ARG A 1 221 ? 10.086 -29.938 -24.984 1 93.12 221 ARG A N 1
ATOM 1775 C CA . ARG A 1 221 ? 8.766 -29.328 -25.078 1 93.12 221 ARG A CA 1
ATOM 1776 C C . ARG A 1 221 ? 8.477 -28.453 -23.844 1 93.12 221 ARG A C 1
ATOM 1778 O O . ARG A 1 221 ? 9.125 -28.594 -22.812 1 93.12 221 ARG A O 1
ATOM 1785 N N . PHE A 1 222 ? 7.523 -27.531 -24.062 1 95.44 222 PHE A N 1
ATOM 1786 C CA . PHE A 1 222 ? 7.219 -26.562 -23.016 1 95.44 222 PHE A CA 1
ATOM 1787 C C . PHE A 1 222 ? 5.832 -26.828 -22.422 1 95.44 222 PHE A C 1
ATOM 1789 O O . PHE A 1 222 ? 4.898 -27.156 -23.156 1 95.44 222 PHE A O 1
ATOM 1796 N N . SER A 1 223 ? 5.754 -26.766 -21.141 1 95.38 223 SER A N 1
ATOM 1797 C CA . SER A 1 223 ? 4.473 -26.672 -20.453 1 95.38 223 SER A CA 1
ATOM 1798 C C . SER A 1 223 ? 4.223 -25.266 -19.938 1 95.38 223 SER A C 1
ATOM 1800 O O . SER A 1 223 ? 5.148 -24.594 -19.484 1 95.38 223 SER A O 1
ATOM 1802 N N . ALA A 1 224 ? 2.965 -24.766 -20.047 1 95.62 224 ALA A N 1
ATOM 1803 C CA . ALA A 1 224 ? 2.688 -23.375 -19.688 1 95.62 224 ALA A CA 1
ATOM 1804 C C . ALA A 1 224 ? 1.659 -23.297 -18.562 1 95.62 224 ALA A C 1
ATOM 1806 O O . ALA A 1 224 ? 0.891 -24.234 -18.359 1 95.62 224 ALA A O 1
ATOM 1807 N N . THR A 1 225 ? 1.747 -22.312 -17.797 1 95 225 THR A N 1
ATOM 1808 C CA . THR A 1 225 ? 0.708 -21.891 -16.859 1 95 225 THR A CA 1
ATOM 1809 C C . THR A 1 225 ? 0.173 -20.516 -17.219 1 95 225 THR A C 1
ATOM 1811 O O . THR A 1 225 ? 0.914 -19.672 -17.719 1 95 225 THR A O 1
ATOM 1814 N N . MET A 1 226 ? -1.033 -20.312 -17.031 1 94.19 226 MET A N 1
ATOM 1815 C CA . MET A 1 226 ? -1.669 -19.047 -17.359 1 94.19 226 MET A CA 1
ATOM 1816 C C . MET A 1 226 ? -2.682 -18.656 -16.281 1 94.19 226 MET A C 1
ATOM 1818 O O . MET A 1 226 ? -3.398 -19.516 -15.766 1 94.19 226 MET A O 1
ATOM 1822 N N . ASP A 1 227 ? -2.631 -17.453 -15.906 1 91.56 227 ASP A N 1
ATOM 1823 C CA . ASP A 1 227 ? -3.572 -16.906 -14.922 1 91.56 227 ASP A CA 1
ATOM 1824 C C . ASP A 1 227 ? -3.785 -15.414 -15.133 1 91.56 227 ASP A C 1
ATOM 1826 O O . ASP A 1 227 ? -3.027 -14.766 -15.852 1 91.56 227 ASP A O 1
ATOM 1830 N N . MET A 1 228 ? -4.871 -14.945 -14.602 1 88.56 228 MET A N 1
ATOM 1831 C CA . MET A 1 228 ? -5.219 -13.531 -14.711 1 88.56 228 MET A CA 1
ATOM 1832 C C . MET A 1 228 ? -5.059 -12.82 -13.367 1 88.56 228 MET A C 1
ATOM 1834 O O . MET A 1 228 ? -5.285 -13.422 -12.312 1 88.56 228 MET A O 1
ATOM 1838 N N . TRP A 1 229 ? -4.66 -11.578 -13.445 1 84.38 229 TRP A N 1
ATOM 1839 C CA . TRP A 1 229 ? -4.5 -10.734 -12.273 1 84.38 229 TRP A CA 1
ATOM 1840 C C . TRP A 1 229 ? -5.102 -9.352 -12.508 1 84.38 229 TRP A C 1
ATOM 1842 O O . TRP A 1 229 ? -4.902 -8.75 -13.57 1 84.38 229 TRP A O 1
ATOM 1852 N N . THR A 1 230 ? -5.82 -8.883 -11.57 1 81.06 230 THR A N 1
ATOM 1853 C CA . THR A 1 230 ? -6.336 -7.523 -11.641 1 81.06 230 THR A CA 1
ATOM 1854 C C . THR A 1 230 ? -5.488 -6.574 -10.797 1 81.06 230 THR A C 1
ATOM 1856 O O . THR A 1 230 ? -5.34 -6.777 -9.594 1 81.06 230 THR A O 1
ATOM 1859 N N . SER A 1 231 ? -4.961 -5.586 -11.328 1 81.12 231 SER A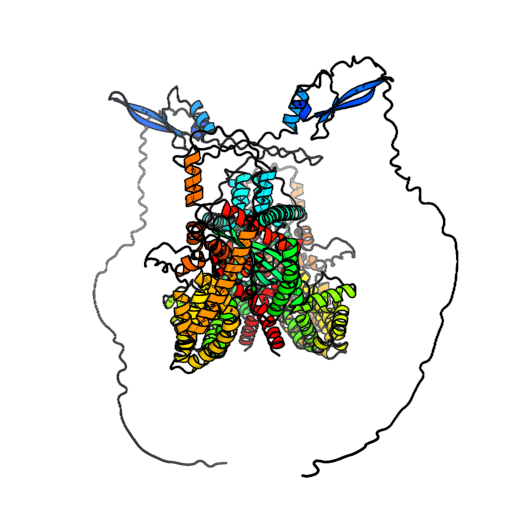 N 1
ATOM 1860 C CA . SER A 1 231 ? -4.102 -4.625 -10.641 1 81.12 231 SER A CA 1
ATOM 1861 C C . SER A 1 231 ? -4.926 -3.564 -9.922 1 81.12 231 SER A C 1
ATOM 1863 O O . SER A 1 231 ? -6.148 -3.51 -10.07 1 81.12 231 SER A O 1
ATOM 1865 N N . ASN A 1 232 ? -4.164 -2.721 -9.117 1 76.12 232 ASN A N 1
ATOM 1866 C CA . ASN A 1 232 ? -4.812 -1.62 -8.414 1 76.12 232 ASN A CA 1
ATOM 1867 C C . ASN A 1 232 ? -5.281 -0.535 -9.375 1 76.12 232 ASN A C 1
ATOM 1869 O O . ASN A 1 232 ? -6.078 0.328 -9.008 1 76.12 232 ASN A O 1
ATOM 1873 N N . GLN A 1 233 ? -4.906 -0.596 -10.625 1 73.38 233 GLN A N 1
ATOM 1874 C CA . GLN A 1 233 ? -5.359 0.311 -11.672 1 73.38 233 GLN A CA 1
ATOM 1875 C C . GLN A 1 233 ? -6.656 -0.186 -12.305 1 73.38 233 GLN A C 1
ATOM 1877 O O . GLN A 1 233 ? -7.137 0.394 -13.281 1 73.38 233 GLN A O 1
ATOM 1882 N N . ASN A 1 234 ? -7.113 -1.264 -11.828 1 78 234 ASN A N 1
ATOM 1883 C CA . ASN A 1 234 ? -8.32 -1.888 -12.352 1 78 234 ASN A CA 1
ATOM 1884 C C . ASN A 1 234 ? -8.117 -2.395 -13.781 1 78 234 ASN A C 1
ATOM 1886 O O . ASN A 1 234 ? -8.961 -2.17 -14.648 1 78 234 ASN A O 1
ATOM 1890 N N . LYS A 1 235 ? -6.969 -2.912 -14.008 1 83.62 235 LYS A N 1
ATOM 1891 C CA . LYS A 1 235 ? -6.629 -3.543 -15.273 1 83.62 235 LYS A CA 1
ATOM 1892 C C . LYS A 1 235 ? -6.352 -5.031 -15.094 1 83.62 235 LYS A C 1
ATOM 1894 O O . LYS A 1 235 ? -5.742 -5.438 -14.102 1 83.62 235 LYS A O 1
ATOM 1899 N N . GLY A 1 236 ? -6.883 -5.82 -16.047 1 86.38 236 GLY A N 1
ATOM 1900 C CA . GLY A 1 236 ? -6.633 -7.25 -16.016 1 86.38 236 GLY A CA 1
ATOM 1901 C C . GLY A 1 236 ? -5.375 -7.66 -16.75 1 86.38 236 GLY A C 1
ATOM 1902 O O . GLY A 1 236 ? -5.215 -7.348 -17.938 1 86.38 236 GLY A O 1
ATOM 1903 N N . TYR A 1 237 ? -4.441 -8.281 -16.031 1 88.19 237 TYR A N 1
ATOM 1904 C CA . TYR A 1 237 ? -3.193 -8.75 -16.625 1 88.19 237 TYR A CA 1
ATOM 1905 C C . TYR A 1 237 ? -3.186 -10.273 -16.75 1 88.19 237 TYR A C 1
ATOM 1907 O O . TYR A 1 237 ? -3.633 -10.977 -15.836 1 88.19 237 TYR A O 1
ATOM 1915 N N . MET A 1 238 ? -2.75 -10.719 -17.891 1 92.31 238 MET A N 1
ATOM 1916 C CA . MET A 1 238 ? -2.529 -12.141 -18.109 1 92.31 238 MET A CA 1
ATOM 1917 C C . MET A 1 238 ? -1.053 -12.492 -17.953 1 92.31 238 MET A C 1
ATOM 1919 O O . MET A 1 238 ? -0.186 -11.805 -18.484 1 92.31 238 MET A O 1
ATOM 1923 N N . CYS A 1 239 ? -0.782 -13.477 -17.156 1 94.06 239 CYS A N 1
ATOM 1924 C CA . CYS A 1 239 ? 0.582 -13.961 -16.984 1 94.06 239 CYS A CA 1
ATOM 1925 C C . CYS A 1 239 ? 0.735 -15.367 -17.562 1 94.06 239 CYS A C 1
ATOM 1927 O O . CYS A 1 239 ? -0.026 -16.266 -17.219 1 94.06 239 CYS A O 1
ATOM 1929 N N . VAL A 1 240 ? 1.59 -15.484 -18.484 1 95.56 240 VAL A N 1
ATOM 1930 C CA . VAL A 1 240 ? 1.918 -16.797 -19.047 1 95.56 240 VAL A CA 1
ATOM 1931 C C . VAL A 1 240 ? 3.357 -17.156 -18.688 1 95.56 240 VAL A C 1
ATOM 1933 O O . VAL A 1 240 ? 4.289 -16.406 -19 1 95.56 240 VAL A O 1
ATOM 1936 N N . THR A 1 241 ? 3.539 -18.266 -18.047 1 95.31 241 THR A N 1
ATOM 1937 C CA . THR A 1 241 ? 4.855 -18.781 -17.688 1 95.31 241 THR A CA 1
ATOM 1938 C C . THR A 1 241 ? 5.113 -20.125 -18.344 1 95.31 241 THR A C 1
ATOM 1940 O O . THR A 1 241 ? 4.246 -21 -18.328 1 95.31 241 THR A O 1
ATOM 1943 N N . VAL A 1 242 ? 6.207 -20.281 -18.891 1 95.94 242 VAL A N 1
ATOM 1944 C CA . VAL A 1 242 ? 6.57 -21.547 -19.516 1 95.94 242 VAL A CA 1
ATOM 1945 C C . VAL A 1 242 ? 7.562 -22.297 -18.625 1 95.94 242 VAL A C 1
ATOM 1947 O O . VAL A 1 242 ? 8.438 -21.688 -18.016 1 95.94 242 VAL A O 1
ATOM 1950 N N . HIS A 1 243 ? 7.395 -23.594 -18.578 1 95.25 243 HIS A N 1
ATOM 1951 C CA . HIS A 1 243 ? 8.211 -24.5 -17.766 1 95.25 243 HIS A CA 1
ATOM 1952 C C . HIS A 1 243 ? 8.812 -25.609 -18.625 1 95.25 243 HIS A C 1
ATOM 1954 O O . HIS A 1 243 ? 8.148 -26.125 -19.531 1 95.25 243 HIS A O 1
ATOM 1960 N N . TRP A 1 244 ? 10.062 -25.922 -18.391 1 95.88 244 TRP A N 1
ATOM 1961 C CA . TRP A 1 244 ? 10.703 -27.031 -19.094 1 95.88 244 TRP A CA 1
ATOM 1962 C C . TRP A 1 244 ? 11.859 -27.594 -18.297 1 95.88 244 TRP A C 1
ATOM 1964 O O . TRP A 1 244 ? 12.234 -27.047 -17.25 1 95.88 244 TRP A O 1
ATOM 1974 N N . VAL A 1 245 ? 12.266 -28.734 -18.656 1 95.62 245 VAL A N 1
ATOM 1975 C CA . VAL A 1 245 ? 13.469 -29.344 -18.094 1 95.62 245 VAL A CA 1
ATOM 1976 C C . VAL A 1 245 ? 14.633 -29.172 -19.078 1 95.62 245 VAL A C 1
ATOM 1978 O O . VAL A 1 245 ? 14.57 -29.656 -20.203 1 95.62 245 VAL A O 1
ATOM 1981 N N . ASP A 1 246 ? 15.656 -28.562 -18.656 1 92.75 246 ASP A N 1
ATOM 1982 C CA . ASP A 1 246 ? 16.75 -28.234 -19.547 1 92.75 246 ASP A CA 1
ATOM 1983 C C . ASP A 1 246 ? 17.672 -29.438 -19.766 1 92.75 246 ASP A C 1
ATOM 1985 O O . ASP A 1 246 ? 17.359 -30.547 -19.312 1 92.75 246 ASP A O 1
ATOM 1989 N N . ASP A 1 247 ? 18.781 -29.25 -20.516 1 90.06 247 ASP A N 1
ATOM 1990 C CA . ASP A 1 247 ? 19.688 -30.328 -20.875 1 90.06 247 ASP A CA 1
ATOM 1991 C C . ASP A 1 247 ? 20.453 -30.844 -19.656 1 90.06 247 ASP A C 1
ATOM 1993 O O . ASP A 1 247 ? 20.938 -31.984 -19.672 1 90.06 247 ASP A O 1
ATOM 1997 N N . ASN A 1 248 ? 20.469 -30.016 -18.641 1 89.5 248 ASN A N 1
ATOM 1998 C CA . ASN A 1 248 ? 21.109 -30.438 -17.391 1 89.5 248 ASN A CA 1
ATOM 1999 C C . ASN A 1 248 ? 20.094 -31.047 -16.422 1 89.5 248 ASN A C 1
ATOM 2001 O O . ASN A 1 248 ? 20.406 -31.281 -15.258 1 89.5 248 ASN A O 1
ATOM 2005 N N . TRP A 1 249 ? 18.875 -31.266 -16.953 1 93.31 249 TRP A N 1
ATOM 2006 C CA . TRP A 1 249 ? 17.781 -31.906 -16.234 1 93.31 249 TRP A CA 1
ATOM 2007 C C . TRP A 1 249 ? 17.375 -31.094 -15 1 93.31 249 TRP A C 1
ATOM 2009 O O . TRP A 1 249 ? 17.188 -31.656 -13.914 1 93.31 249 TRP A O 1
ATOM 2019 N N . LYS A 1 250 ? 17.438 -29.828 -15.18 1 92.12 250 LYS A N 1
ATOM 2020 C CA . LYS A 1 250 ? 16.922 -28.891 -14.18 1 92.12 250 LYS A CA 1
ATOM 2021 C C . LYS A 1 250 ? 15.641 -28.219 -14.664 1 92.12 250 LYS A C 1
ATOM 2023 O O . LYS A 1 250 ? 15.523 -27.859 -15.836 1 92.12 250 LYS A O 1
ATOM 2028 N N . ILE A 1 251 ? 14.742 -28.172 -13.742 1 93.38 251 ILE A N 1
ATOM 2029 C CA . ILE A 1 251 ? 13.484 -27.531 -14.086 1 93.38 251 ILE A CA 1
ATOM 2030 C C . ILE A 1 251 ? 13.688 -26.016 -14.227 1 93.38 251 ILE A C 1
ATOM 2032 O O . ILE A 1 251 ? 14.406 -25.406 -13.43 1 93.38 251 ILE A O 1
ATOM 2036 N N . GLN A 1 252 ? 13.219 -25.484 -15.344 1 92.94 252 GLN A N 1
ATOM 2037 C CA . GLN A 1 252 ? 13.32 -24.047 -15.633 1 92.94 252 GLN A CA 1
ATOM 2038 C C . GLN A 1 252 ? 11.945 -23.422 -15.828 1 92.94 252 GLN A C 1
ATOM 2040 O O . GLN A 1 252 ? 10.984 -24.125 -16.156 1 92.94 252 GLN A O 1
ATOM 2045 N N . LYS A 1 253 ? 11.867 -22.188 -15.539 1 94.31 253 LYS A N 1
ATOM 2046 C CA . LYS A 1 253 ? 10.648 -21.422 -15.805 1 94.31 253 LYS A CA 1
ATOM 2047 C C . LYS A 1 253 ? 10.977 -20 -16.25 1 94.31 253 LYS A C 1
ATOM 2049 O O . LYS A 1 253 ? 11.984 -19.438 -15.836 1 94.31 253 LYS A O 1
ATOM 2054 N N . ARG A 1 254 ? 10.164 -19.469 -17.172 1 94.25 254 ARG A N 1
ATOM 2055 C CA . ARG A 1 254 ? 10.273 -18.078 -17.609 1 94.25 254 ARG A CA 1
ATOM 2056 C C . ARG A 1 254 ? 8.898 -17.484 -17.875 1 94.25 254 ARG A C 1
ATOM 2058 O O . ARG A 1 254 ? 8.023 -18.141 -18.438 1 94.25 254 ARG A O 1
ATOM 2065 N N . ILE A 1 255 ? 8.719 -16.281 -17.406 1 94.94 255 ILE A N 1
ATOM 2066 C CA . ILE A 1 255 ? 7.516 -15.547 -17.766 1 94.94 255 ILE A CA 1
ATOM 2067 C C . ILE A 1 255 ? 7.641 -15.031 -19.203 1 94.94 255 ILE A C 1
ATOM 2069 O O . ILE A 1 255 ? 8.539 -14.242 -19.5 1 94.94 255 ILE A O 1
ATOM 2073 N N . VAL A 1 256 ? 6.766 -15.438 -20.031 1 95.19 256 VAL A N 1
ATOM 2074 C CA . VAL A 1 256 ? 6.902 -15.047 -21.438 1 95.19 256 VAL A CA 1
ATOM 2075 C C . VAL A 1 256 ? 5.898 -13.945 -21.766 1 95.19 256 VAL A C 1
ATOM 2077 O O . VAL A 1 256 ? 6.02 -13.281 -22.797 1 95.19 256 VAL A O 1
ATOM 2080 N N . LYS A 1 257 ? 4.934 -13.828 -20.875 1 92.5 257 LYS A N 1
ATOM 2081 C CA . LYS A 1 257 ? 3.941 -12.781 -21.109 1 92.5 257 LYS A CA 1
ATOM 2082 C C . LYS A 1 257 ? 3.393 -12.234 -19.797 1 92.5 257 LYS A C 1
ATOM 2084 O O . LYS A 1 257 ? 3.158 -12.992 -18.844 1 92.5 257 LYS A O 1
ATOM 2089 N N . PHE A 1 258 ? 3.305 -11.008 -19.672 1 92.81 258 PHE A N 1
ATOM 2090 C CA . PHE A 1 258 ? 2.635 -10.266 -18.609 1 92.81 258 PHE A CA 1
ATOM 2091 C C . PHE A 1 258 ? 1.946 -9.031 -19.172 1 92.81 258 PHE A C 1
ATOM 2093 O O . PHE A 1 258 ? 2.482 -7.922 -19.078 1 92.81 258 PHE A O 1
ATOM 2100 N N . MET A 1 259 ? 0.787 -9.25 -19.703 1 88 259 MET A N 1
ATOM 2101 C CA . MET A 1 259 ? 0.218 -8.156 -20.484 1 88 259 MET A CA 1
ATOM 2102 C C . MET A 1 259 ? -1.224 -7.883 -20.062 1 88 259 MET A C 1
ATOM 2104 O O . MET A 1 259 ? -1.924 -8.781 -19.609 1 88 259 MET A O 1
ATOM 2108 N N . HIS A 1 260 ? -1.523 -6.676 -20.297 1 89 260 HIS A N 1
ATOM 2109 C CA . HIS A 1 260 ? -2.914 -6.273 -20.109 1 89 260 HIS A CA 1
ATOM 2110 C C . HIS A 1 260 ? -3.799 -6.824 -21.219 1 89 260 HIS A C 1
ATOM 2112 O O . HIS A 1 260 ? -3.482 -6.672 -22.406 1 89 260 HIS A O 1
ATOM 2118 N N . VAL A 1 261 ? -4.809 -7.594 -20.859 1 88.25 261 VAL A N 1
ATOM 2119 C CA . VAL A 1 261 ? -5.773 -8.133 -21.812 1 88.25 261 VAL A CA 1
ATOM 2120 C C . VAL A 1 261 ? -7.027 -7.262 -21.828 1 88.25 261 VAL A C 1
ATOM 2122 O O . VAL A 1 261 ? -7.742 -7.172 -20.828 1 88.25 261 VAL A O 1
ATOM 2125 N N . GLU A 1 262 ? -7.293 -6.688 -22.891 1 85.75 262 GLU A N 1
ATOM 2126 C CA . GLU A 1 262 ? -8.438 -5.785 -23.031 1 85.75 262 GLU A CA 1
ATOM 2127 C C . GLU A 1 262 ? -9.727 -6.562 -23.281 1 85.75 262 GLU A C 1
ATOM 2129 O O . GLU A 1 262 ? -9.703 -7.629 -23.906 1 85.75 262 GLU A O 1
ATOM 2134 N N . GLY A 1 263 ? -10.789 -6.086 -22.797 1 82.38 263 GLY A N 1
ATOM 2135 C CA . GLY A 1 263 ? -12.102 -6.668 -23.031 1 82.38 263 GLY A CA 1
ATOM 2136 C C . GLY A 1 263 ? -12.477 -7.738 -22.031 1 82.38 263 GLY A C 1
ATOM 2137 O O . GLY A 1 263 ? -11.859 -7.844 -20.969 1 82.38 263 GLY A O 1
ATOM 2138 N N . ARG A 1 264 ? -13.547 -8.422 -22.453 1 83.56 264 ARG A N 1
ATOM 2139 C CA . ARG A 1 264 ? -14.047 -9.477 -21.578 1 83.56 264 ARG A CA 1
ATOM 2140 C C . ARG A 1 264 ? -13.094 -10.664 -21.562 1 83.56 264 ARG A C 1
ATOM 2142 O O . ARG A 1 264 ? -12.547 -11.047 -22.594 1 83.56 264 ARG A O 1
ATOM 2149 N N . HIS A 1 265 ? -12.914 -11.125 -20.453 1 85.19 265 HIS A N 1
ATOM 2150 C CA . HIS A 1 265 ? -12.047 -12.289 -20.297 1 85.19 265 HIS A CA 1
ATOM 2151 C C . HIS A 1 265 ? -12.797 -13.57 -20.641 1 85.19 265 HIS A C 1
ATOM 2153 O O . HIS A 1 265 ? -12.812 -14.516 -19.844 1 85.19 265 HIS A O 1
ATOM 2159 N N . SER A 1 266 ? -13.336 -13.539 -21.812 1 88.62 266 SER A N 1
ATOM 2160 C CA . SER A 1 266 ? -14.008 -14.734 -22.328 1 88.62 266 SER A CA 1
ATOM 2161 C C . SER A 1 266 ? -12.992 -15.797 -22.734 1 88.62 266 SER A C 1
ATOM 2163 O O . SER A 1 266 ? -11.812 -15.5 -22.938 1 88.62 266 SER A O 1
ATOM 2165 N N . GLY A 1 267 ? -13.531 -17.031 -22.812 1 92.31 267 GLY A N 1
ATOM 2166 C CA . GLY A 1 267 ? -12.656 -18.109 -23.25 1 92.31 267 GLY A CA 1
ATOM 2167 C C . GLY A 1 267 ? -12 -17.844 -24.594 1 92.31 267 GLY A C 1
ATOM 2168 O O . GLY A 1 267 ? -10.805 -18.078 -24.766 1 92.31 267 GLY A O 1
ATOM 2169 N N . ALA A 1 268 ? -12.695 -17.266 -25.469 1 92.44 268 ALA A N 1
ATOM 2170 C CA . ALA A 1 268 ? -12.188 -16.984 -26.812 1 92.44 268 ALA A CA 1
ATOM 2171 C C . ALA A 1 268 ? -11.094 -15.922 -26.766 1 92.44 268 ALA A C 1
ATOM 2173 O O . ALA A 1 268 ? -10.062 -16.047 -27.438 1 92.44 268 ALA A O 1
ATOM 2174 N N . ASN A 1 269 ? -11.359 -14.883 -26.016 1 92.62 269 ASN A N 1
ATOM 2175 C CA . ASN A 1 269 ? -10.391 -13.797 -25.891 1 92.62 269 ASN A CA 1
ATOM 2176 C C . ASN A 1 269 ? -9.102 -14.273 -25.219 1 92.62 269 ASN A C 1
ATOM 2178 O O . ASN A 1 269 ? -8 -13.891 -25.641 1 92.62 269 ASN A O 1
ATOM 2182 N N . LEU A 1 270 ? -9.258 -15.102 -24.25 1 93.88 270 LEU A N 1
ATOM 2183 C CA . LEU A 1 270 ? -8.102 -15.641 -23.547 1 93.88 270 LEU A CA 1
ATOM 2184 C C . LEU A 1 270 ? -7.297 -16.578 -24.453 1 93.88 270 LEU A C 1
ATOM 2186 O O . LEU A 1 270 ? -6.066 -16.562 -24.438 1 93.88 270 LEU A O 1
ATOM 2190 N N . ALA A 1 271 ? -8.031 -17.375 -25.219 1 95.88 271 ALA A N 1
ATOM 2191 C CA . ALA A 1 271 ? -7.375 -18.281 -26.156 1 95.88 271 ALA A CA 1
ATOM 2192 C C . ALA A 1 271 ? -6.57 -17.5 -27.203 1 95.88 271 ALA A C 1
ATOM 2194 O O . ALA A 1 271 ? -5.445 -17.891 -27.531 1 95.88 271 ALA A O 1
ATOM 2195 N N . GLU A 1 272 ? -7.145 -16.422 -27.641 1 94.38 272 GLU A N 1
ATOM 2196 C CA . GLU A 1 272 ? -6.469 -15.594 -28.625 1 94.38 272 GLU A CA 1
ATOM 2197 C C . GLU A 1 272 ? -5.199 -14.969 -28.062 1 94.38 272 GLU A C 1
ATOM 2199 O O . GLU A 1 272 ? -4.152 -14.984 -28.703 1 94.38 272 GLU A O 1
ATOM 2204 N N . ALA A 1 273 ? -5.359 -14.438 -26.906 1 94.06 273 ALA A N 1
ATOM 2205 C CA . ALA A 1 273 ? -4.207 -13.82 -26.25 1 94.06 273 ALA A CA 1
ATOM 2206 C C . ALA A 1 273 ? -3.092 -14.844 -26.031 1 94.06 273 ALA A C 1
ATOM 2208 O O . ALA A 1 273 ? -1.916 -14.539 -26.266 1 94.06 273 ALA A O 1
ATOM 2209 N N . PHE A 1 274 ? -3.441 -16.031 -25.625 1 95.88 274 PHE A N 1
ATOM 2210 C CA . PHE A 1 274 ? -2.459 -17.078 -25.375 1 95.88 274 PHE A CA 1
ATOM 2211 C C . PHE A 1 274 ? -1.789 -17.516 -26.672 1 95.88 274 PHE A C 1
ATOM 2213 O O . PHE A 1 274 ? -0.563 -17.625 -26.734 1 95.88 274 PHE A O 1
ATOM 2220 N N . THR A 1 275 ? -2.557 -17.781 -27.688 1 95.19 275 THR A N 1
ATOM 2221 C CA . THR A 1 275 ? -2.023 -18.266 -28.953 1 95.19 275 THR A CA 1
ATOM 2222 C C . THR A 1 275 ? -1.108 -17.219 -29.594 1 95.19 275 THR A C 1
ATOM 2224 O O . THR A 1 275 ? -0.074 -17.562 -30.172 1 95.19 275 THR A O 1
ATOM 2227 N N . GLU A 1 276 ? -1.521 -16 -29.438 1 93.69 276 GLU A N 1
ATOM 2228 C CA . GLU A 1 276 ? -0.67 -14.938 -29.953 1 93.69 276 GLU A CA 1
ATOM 2229 C C . GLU A 1 276 ? 0.696 -14.945 -29.281 1 93.69 276 GLU A C 1
ATOM 2231 O O . GLU A 1 276 ? 1.721 -14.727 -29.922 1 93.69 276 GLU A O 1
ATOM 2236 N N . THR A 1 277 ? 0.672 -15.164 -28.016 1 93.94 277 THR A N 1
ATOM 2237 C CA . THR A 1 277 ? 1.908 -15.211 -27.234 1 93.94 277 THR A CA 1
ATOM 2238 C C . THR A 1 277 ? 2.789 -16.375 -27.688 1 93.94 277 THR A C 1
ATOM 2240 O O . THR A 1 277 ? 3.99 -16.203 -27.906 1 93.94 277 THR A O 1
ATOM 2243 N N . VAL A 1 278 ? 2.227 -17.516 -27.875 1 94.19 278 VAL A N 1
ATOM 2244 C CA . VAL A 1 278 ? 2.947 -18.719 -28.281 1 94.19 278 VAL A CA 1
ATOM 2245 C C . VAL A 1 278 ? 3.533 -18.531 -29.672 1 94.19 278 VAL A C 1
ATOM 2247 O O . VAL A 1 278 ? 4.672 -18.922 -29.938 1 94.19 278 VAL A O 1
ATOM 2250 N N . PHE A 1 279 ? 2.781 -17.859 -30.531 1 93.19 279 PHE A N 1
ATOM 2251 C CA . PHE A 1 279 ? 3.242 -17.625 -31.906 1 93.19 279 PHE A CA 1
ATOM 2252 C C . PHE A 1 279 ? 4.379 -16.594 -31.906 1 93.19 279 PHE A C 1
ATOM 2254 O O . PHE A 1 279 ? 5.352 -16.75 -32.656 1 93.19 279 PHE A O 1
ATOM 2261 N N . ARG A 1 280 ? 4.23 -15.617 -31.094 1 91.5 280 ARG A N 1
ATOM 2262 C CA . ARG A 1 280 ? 5.242 -14.57 -31.031 1 91.5 280 ARG A CA 1
ATOM 2263 C C . ARG A 1 280 ? 6.582 -15.125 -30.562 1 91.5 280 ARG A C 1
ATOM 2265 O O . ARG A 1 280 ? 7.641 -14.656 -30.984 1 91.5 280 ARG A O 1
ATOM 2272 N N . TRP A 1 281 ? 6.531 -16.109 -29.703 1 94.44 281 TRP A N 1
ATOM 2273 C CA . TRP A 1 281 ? 7.754 -16.703 -29.172 1 94.44 281 TRP A CA 1
ATOM 2274 C C . TRP A 1 281 ? 8.203 -17.891 -30 1 94.44 281 TRP A C 1
ATOM 2276 O O . TRP A 1 281 ? 9.234 -18.5 -29.719 1 94.44 281 TRP A O 1
ATOM 2286 N N . PHE A 1 282 ? 7.441 -18.312 -31 1 89.44 282 PHE A N 1
ATOM 2287 C CA . PHE A 1 282 ? 7.727 -19.391 -31.922 1 89.44 282 PHE A CA 1
ATOM 2288 C C . PHE A 1 282 ? 7.891 -20.719 -31.188 1 89.44 282 PHE A C 1
ATOM 2290 O O . PHE A 1 282 ? 8.844 -21.453 -31.438 1 89.44 282 PHE A O 1
ATOM 2297 N N . ILE A 1 283 ? 6.957 -20.953 -30.25 1 92.25 283 ILE A N 1
ATOM 2298 C CA . ILE A 1 283 ? 7.043 -22.188 -29.5 1 92.25 283 ILE A CA 1
ATOM 2299 C C . ILE A 1 283 ? 5.77 -23.016 -29.703 1 92.25 283 ILE A C 1
ATOM 2301 O O . ILE A 1 283 ? 5.469 -23.906 -28.906 1 92.25 283 ILE A O 1
ATOM 2305 N N . GLU A 1 284 ? 5.031 -22.719 -30.703 1 90.44 284 GLU A N 1
ATOM 2306 C CA . GLU A 1 284 ? 3.748 -23.375 -30.938 1 90.44 284 GLU A CA 1
ATOM 2307 C C . GLU A 1 284 ? 3.93 -24.875 -31.188 1 90.44 284 GLU A C 1
ATOM 2309 O O . GLU A 1 284 ? 3.07 -25.688 -30.828 1 90.44 284 GLU A O 1
ATOM 2314 N N . LYS A 1 285 ? 5.059 -25.25 -31.75 1 88.81 285 LYS A N 1
ATOM 2315 C CA . LYS A 1 285 ? 5.297 -26.656 -32.094 1 88.81 285 LYS A CA 1
ATOM 2316 C C . LYS A 1 285 ? 5.867 -27.422 -30.922 1 88.81 285 LYS A C 1
ATOM 2318 O O . LYS A 1 285 ? 5.969 -28.656 -30.953 1 88.81 285 LYS A O 1
ATOM 2323 N N . LYS A 1 286 ? 6.168 -26.719 -29.906 1 91.81 286 LYS A N 1
ATOM 2324 C CA . LYS A 1 286 ? 6.848 -27.344 -28.766 1 91.81 286 LYS A CA 1
ATOM 2325 C C . LYS A 1 286 ? 5.977 -27.328 -27.516 1 91.81 286 LYS A C 1
ATOM 2327 O O . LYS A 1 286 ? 6.453 -27.609 -26.422 1 91.81 286 LYS A O 1
ATOM 2332 N N . MET A 1 287 ? 4.738 -27.031 -27.688 1 94 287 MET A N 1
ATOM 2333 C CA . MET A 1 287 ? 3.854 -26.953 -26.531 1 94 287 MET A CA 1
ATOM 2334 C C . MET A 1 287 ? 3.406 -28.344 -26.109 1 94 287 MET A C 1
ATOM 2336 O O . MET A 1 287 ? 3.096 -29.188 -26.953 1 94 287 MET A O 1
ATOM 2340 N N . PHE A 1 288 ? 3.41 -28.562 -24.812 1 93.75 288 PHE A N 1
ATOM 2341 C CA . PHE A 1 288 ? 3.045 -29.875 -24.297 1 93.75 288 PHE A CA 1
ATOM 2342 C C . PHE A 1 288 ? 1.751 -29.797 -23.484 1 93.75 288 PHE A C 1
ATOM 2344 O O . PHE A 1 288 ? 0.859 -30.625 -23.656 1 93.75 288 PHE A O 1
ATOM 2351 N N . SER A 1 289 ? 1.7 -28.797 -22.594 1 94.12 289 SER A N 1
ATOM 2352 C CA . SER A 1 289 ? 0.526 -28.703 -21.734 1 94.12 289 SER A CA 1
ATOM 2353 C C . SER A 1 289 ? 0.28 -27.266 -21.281 1 94.12 289 SER A C 1
ATOM 2355 O O . SER A 1 289 ? 1.161 -26.422 -21.406 1 94.12 289 SER A O 1
ATOM 2357 N N . LEU A 1 290 ? -0.929 -27.016 -20.812 1 95.19 290 LEU A N 1
ATOM 2358 C CA . LEU A 1 290 ? -1.352 -25.734 -20.266 1 95.19 290 LEU A CA 1
ATOM 2359 C C . LEU A 1 290 ? -2.141 -25.922 -18.969 1 95.19 290 LEU A C 1
ATOM 2361 O O . LEU A 1 290 ? -3.186 -26.578 -18.969 1 95.19 290 LEU A O 1
ATOM 2365 N N . THR A 1 291 ? -1.59 -25.438 -17.922 1 93.94 291 THR A N 1
ATOM 2366 C CA . THR A 1 291 ? -2.24 -25.531 -16.625 1 93.94 291 THR A CA 1
ATOM 2367 C C . THR A 1 291 ? -3.006 -24.25 -16.312 1 93.94 291 THR A C 1
ATOM 2369 O O . THR A 1 291 ? -2.451 -23.156 -16.391 1 93.94 291 THR A O 1
ATOM 2372 N N . LEU A 1 292 ? -4.258 -24.375 -15.961 1 93.12 292 LEU A N 1
ATOM 2373 C CA . LEU A 1 292 ? -5.117 -23.234 -15.656 1 93.12 292 LEU A CA 1
ATOM 2374 C C . LEU A 1 292 ? -6.066 -23.562 -14.508 1 93.12 292 LEU A C 1
ATOM 2376 O O . LEU A 1 292 ? -6.258 -24.734 -14.172 1 93.12 292 LEU A O 1
ATOM 2380 N N . ASP A 1 293 ? -6.668 -22.531 -13.961 1 90.06 293 ASP A N 1
ATOM 2381 C CA . ASP A 1 293 ? -7.707 -22.688 -12.953 1 90.06 293 ASP A CA 1
ATOM 2382 C C . ASP A 1 293 ? -8.961 -23.328 -13.555 1 90.06 293 ASP A C 1
ATOM 2384 O O . ASP A 1 293 ? -9.102 -23.391 -14.781 1 90.06 293 ASP A O 1
ATOM 2388 N N . ASN A 1 294 ? -9.758 -23.828 -12.672 1 87.19 294 ASN A N 1
ATOM 2389 C CA . ASN A 1 294 ? -10.945 -24.562 -13.102 1 87.19 294 ASN A CA 1
ATOM 2390 C C . ASN A 1 294 ? -12.125 -23.625 -13.336 1 87.19 294 ASN A C 1
ATOM 2392 O O . ASN A 1 294 ? -13.07 -23.594 -12.547 1 87.19 294 ASN A O 1
ATOM 2396 N N . ALA A 1 295 ? -12.109 -22.828 -14.375 1 86.81 295 ALA A N 1
ATOM 2397 C CA . ALA A 1 295 ? -13.188 -21.922 -14.75 1 86.81 295 ALA A CA 1
ATOM 2398 C C . ALA A 1 295 ? -13.758 -22.281 -16.109 1 86.81 295 ALA A C 1
ATOM 2400 O O . ALA A 1 295 ? -13.047 -22.797 -16.969 1 86.81 295 ALA A O 1
ATOM 2401 N N . ALA A 1 296 ? -14.992 -22.047 -16.312 1 87.94 296 ALA A N 1
ATOM 2402 C CA . ALA A 1 296 ? -15.68 -22.359 -17.562 1 87.94 296 ALA A CA 1
ATOM 2403 C C . ALA A 1 296 ? -15.016 -21.656 -18.75 1 87.94 296 ALA A C 1
ATOM 2405 O O . ALA A 1 296 ? -14.852 -22.25 -19.812 1 87.94 296 ALA A O 1
ATOM 2406 N N . ALA A 1 297 ? -14.664 -20.438 -18.516 1 89.31 297 ALA A N 1
ATOM 2407 C CA . ALA A 1 297 ? -13.992 -19.688 -19.578 1 89.31 297 ALA A CA 1
ATOM 2408 C C . ALA A 1 297 ? -12.688 -20.359 -19.984 1 89.31 297 ALA A C 1
ATOM 2410 O O . ALA A 1 297 ? -12.32 -20.359 -21.156 1 89.31 297 ALA A O 1
ATOM 2411 N N . ASN A 1 298 ? -12.031 -20.953 -19.031 1 91.94 298 ASN A N 1
ATOM 2412 C CA . ASN A 1 298 ? -10.766 -21.625 -19.312 1 91.94 298 ASN A CA 1
ATOM 2413 C C . ASN A 1 298 ? -10.961 -22.906 -20.109 1 91.94 298 ASN A C 1
ATOM 2415 O O . ASN A 1 298 ? -10.109 -23.266 -20.922 1 91.94 298 ASN A O 1
ATOM 2419 N N . ASP A 1 299 ? -12.086 -23.594 -19.875 1 91.19 299 ASP A N 1
ATOM 2420 C CA . ASP A 1 299 ? -12.398 -24.781 -20.672 1 91.19 299 ASP A CA 1
ATOM 2421 C C . ASP A 1 299 ? -12.523 -24.438 -22.156 1 91.19 299 ASP A C 1
ATOM 2423 O O . ASP A 1 299 ? -11.977 -25.141 -23.016 1 91.19 299 ASP A O 1
ATOM 2427 N N . VAL A 1 300 ? -13.211 -23.391 -22.328 1 94.06 300 VAL A N 1
ATOM 2428 C CA . VAL A 1 300 ? -13.398 -22.922 -23.688 1 94.06 300 VAL A CA 1
ATOM 2429 C C . VAL A 1 300 ? -12.062 -22.469 -24.266 1 94.06 300 VAL A C 1
ATOM 2431 O O . VAL A 1 300 ? -11.742 -22.766 -25.422 1 94.06 300 VAL A O 1
ATOM 2434 N N . ALA A 1 301 ? -11.359 -21.797 -23.484 1 95.12 301 ALA A N 1
ATOM 2435 C CA . ALA A 1 301 ? -10.07 -21.266 -23.938 1 95.12 301 ALA A CA 1
ATOM 2436 C C . ALA A 1 301 ? -9.141 -22.391 -24.375 1 95.12 301 ALA A C 1
ATOM 2438 O O . ALA A 1 301 ? -8.523 -22.328 -25.438 1 95.12 301 ALA A O 1
ATOM 2439 N N . VAL A 1 302 ? -9.031 -23.438 -23.625 1 94.94 302 VAL A N 1
ATOM 2440 C CA . VAL A 1 302 ? -8.109 -24.531 -23.922 1 94.94 302 VAL A CA 1
ATOM 2441 C C . VAL A 1 302 ? -8.57 -25.266 -25.188 1 94.94 302 VAL A C 1
ATOM 2443 O O . VAL A 1 302 ? -7.75 -25.656 -26.016 1 94.94 302 VAL A O 1
ATOM 2446 N N . LYS A 1 303 ? -9.859 -25.469 -25.281 1 94.31 303 LYS A N 1
ATOM 2447 C CA . LYS A 1 303 ? -10.391 -26.109 -26.484 1 94.31 303 LYS A CA 1
ATOM 2448 C C . LYS A 1 303 ? -10.016 -25.328 -27.734 1 94.31 303 LYS A C 1
ATOM 2450 O O . LYS A 1 303 ? -9.594 -25.922 -28.734 1 94.31 303 LYS A O 1
ATOM 2455 N N . ASP A 1 304 ? -10.148 -24.062 -27.609 1 95.44 304 ASP A N 1
ATOM 2456 C CA . ASP A 1 304 ? -9.82 -23.203 -28.75 1 95.44 304 ASP A CA 1
ATOM 2457 C C . ASP A 1 304 ? -8.32 -23.219 -29.031 1 95.44 304 ASP A C 1
ATOM 2459 O O . ASP A 1 304 ? -7.906 -23.219 -30.188 1 95.44 304 ASP A O 1
ATOM 2463 N N . VAL A 1 305 ? -7.547 -23.203 -28.016 1 95.81 305 VAL A N 1
ATOM 2464 C CA . VAL A 1 305 ? -6.094 -23.234 -28.172 1 95.81 305 VAL A CA 1
ATOM 2465 C C . VAL A 1 305 ? -5.672 -24.531 -28.859 1 95.81 305 VAL A C 1
ATOM 2467 O O . VAL A 1 305 ? -4.848 -24.516 -29.781 1 95.81 305 VAL A O 1
ATOM 2470 N N . ILE A 1 306 ? -6.219 -25.672 -28.406 1 94.62 306 ILE A N 1
ATOM 2471 C CA . ILE A 1 306 ? -5.902 -26.969 -28.984 1 94.62 306 ILE A CA 1
ATOM 2472 C C . ILE A 1 306 ? -6.273 -26.984 -30.469 1 94.62 306 ILE A C 1
ATOM 2474 O O . ILE A 1 306 ? -5.504 -27.469 -31.312 1 94.62 306 ILE A O 1
ATOM 2478 N N . ALA A 1 307 ? -7.43 -26.391 -30.797 1 93.88 307 ALA A N 1
ATOM 2479 C CA . ALA A 1 307 ? -7.895 -26.344 -32.188 1 93.88 307 ALA A CA 1
ATOM 2480 C C . ALA A 1 307 ? -6.934 -25.547 -33.062 1 93.88 307 ALA A C 1
ATOM 2482 O O . ALA A 1 307 ? -6.637 -25.938 -34.188 1 93.88 307 ALA A O 1
ATOM 2483 N N . VAL A 1 308 ? -6.449 -24.516 -32.562 1 93.44 308 VAL A N 1
ATOM 2484 C CA . VAL A 1 308 ? -5.562 -23.641 -33.312 1 93.44 308 VAL A CA 1
ATOM 2485 C C . VAL A 1 308 ? -4.191 -24.297 -33.469 1 93.44 308 VAL A C 1
ATOM 2487 O O . VAL A 1 308 ? -3.6 -24.281 -34.531 1 93.44 308 VAL A O 1
ATOM 2490 N N . LEU A 1 309 ? -3.719 -24.891 -32.375 1 92.06 309 LEU A N 1
ATOM 2491 C CA . LEU A 1 309 ? -2.381 -25.469 -32.375 1 92.06 309 LEU A CA 1
ATOM 2492 C C . LEU A 1 309 ? -2.346 -26.734 -33.25 1 92.06 309 LEU A C 1
ATOM 2494 O O . LEU A 1 309 ? -1.342 -27 -33.906 1 92.06 309 LEU A O 1
ATOM 2498 N N . LYS A 1 310 ? -3.385 -27.516 -33.188 1 90.38 310 LYS A N 1
ATOM 2499 C CA . LYS A 1 310 ? -3.461 -28.75 -34 1 90.38 310 LYS A CA 1
ATOM 2500 C C . LYS A 1 310 ? -3.352 -28.438 -35.469 1 90.38 310 LYS A C 1
ATOM 2502 O O . LYS A 1 310 ? -2.877 -29.281 -36.25 1 90.38 310 LYS A O 1
ATOM 2507 N N . LYS A 1 311 ? -3.803 -27.281 -35.875 1 86.94 311 LYS A N 1
ATOM 2508 C CA . LYS A 1 311 ? -3.736 -26.875 -37.281 1 86.94 311 LYS A CA 1
ATOM 2509 C C . LYS A 1 311 ? -2.301 -26.578 -37.719 1 86.94 311 LYS A C 1
ATOM 2511 O O . LYS A 1 311 ? -1.941 -26.75 -38.875 1 86.94 311 LYS A O 1
ATOM 2516 N N . LYS A 1 312 ? -1.546 -26.25 -36.812 1 81.06 312 LYS A N 1
ATOM 2517 C CA . LYS A 1 312 ? -0.177 -25.844 -37.156 1 81.06 312 LYS A CA 1
ATOM 2518 C C . LYS A 1 312 ? 0.792 -27.016 -36.938 1 81.06 312 LYS A C 1
ATOM 2520 O O . LYS A 1 312 ? 1.688 -27.219 -37.75 1 81.06 312 LYS A O 1
ATOM 2525 N N . SER A 1 313 ? 0.679 -27.672 -35.844 1 77.81 313 SER A N 1
ATOM 2526 C CA . SER A 1 313 ? 1.542 -28.812 -35.531 1 77.81 313 SER A CA 1
ATOM 2527 C C . SER A 1 313 ? 0.801 -29.859 -34.688 1 77.81 313 SER A C 1
ATOM 2529 O O . SER A 1 313 ? -0.1 -29.531 -33.938 1 77.81 313 SER A O 1
ATOM 2531 N N . PRO A 1 314 ? 1.214 -31.047 -35.031 1 78.38 314 PRO A N 1
ATOM 2532 C CA . PRO A 1 314 ? 0.553 -32.094 -34.25 1 78.38 314 PRO A CA 1
ATOM 2533 C C . PRO A 1 314 ? 0.913 -32.031 -32.781 1 78.38 314 PRO A C 1
ATOM 2535 O O . PRO A 1 314 ? 2.088 -31.891 -32.406 1 78.38 314 PRO A O 1
ATOM 2538 N N . LEU A 1 315 ? -0.061 -31.938 -31.906 1 87.44 315 LEU A N 1
ATOM 2539 C CA . LEU A 1 315 ? 0.111 -32.031 -30.453 1 87.44 315 LEU A CA 1
ATOM 2540 C C . LEU A 1 315 ? 0.302 -33.5 -30.031 1 87.44 315 LEU A C 1
ATOM 2542 O O . LEU A 1 315 ? -0.144 -34.406 -30.719 1 87.44 315 LEU A O 1
ATOM 2546 N N . VAL A 1 316 ? 0.979 -33.656 -29 1 86.12 316 VAL A N 1
ATOM 2547 C CA . VAL A 1 316 ? 1.203 -35 -28.484 1 86.12 316 VAL A CA 1
ATOM 2548 C C . VAL A 1 316 ? -0.137 -35.656 -28.188 1 86.12 316 VAL A C 1
ATOM 2550 O O . VAL A 1 316 ? -0.975 -35.094 -27.484 1 86.12 316 VAL A O 1
ATOM 2553 N N . CYS A 1 317 ? -0.365 -36.812 -28.781 1 86.38 317 CYS A N 1
ATOM 2554 C CA . CYS A 1 317 ? -1.579 -37.625 -28.609 1 86.38 317 CYS A CA 1
ATOM 2555 C C . CYS A 1 317 ? -2.82 -36.781 -28.891 1 86.38 317 CYS A C 1
ATOM 2557 O O . CYS A 1 317 ? -3.781 -36.812 -28.109 1 86.38 317 CYS A O 1
ATOM 2559 N N . ASP A 1 318 ? -2.758 -35.875 -29.797 1 85.12 318 ASP A N 1
ATOM 2560 C CA . ASP A 1 318 ? -3.863 -35.031 -30.266 1 85.12 318 ASP A CA 1
ATOM 2561 C C . ASP A 1 318 ? -4.344 -34.094 -29.156 1 85.12 318 ASP A C 1
ATOM 2563 O O . ASP A 1 318 ? -5.535 -33.781 -29.062 1 85.12 318 ASP A O 1
ATOM 2567 N N . GLY A 1 319 ? -3.488 -33.812 -28.344 1 86.19 319 GLY A N 1
ATOM 2568 C CA . GLY A 1 319 ? -3.805 -32.812 -27.312 1 86.19 319 GLY A CA 1
ATOM 2569 C C . GLY A 1 319 ? -4.547 -33.406 -26.125 1 86.19 319 GLY A C 1
ATOM 2570 O O . GLY A 1 319 ? -5.137 -32.688 -25.328 1 86.19 319 GLY A O 1
ATOM 2571 N N . LEU A 1 320 ? -4.508 -34.688 -25.953 1 81.88 320 LEU A N 1
ATOM 2572 C CA . LEU A 1 320 ? -5.242 -35.344 -24.875 1 81.88 320 LEU A CA 1
ATOM 2573 C C . LEU A 1 320 ? -4.75 -34.906 -23.516 1 81.88 320 LEU A C 1
ATOM 2575 O O . LEU A 1 320 ? -5.535 -34.812 -22.562 1 81.88 320 LEU A O 1
ATOM 2579 N N . PHE A 1 321 ? -3.496 -34.531 -23.453 1 82.75 321 PHE A N 1
ATOM 2580 C CA . PHE A 1 321 ? -2.896 -34.188 -22.172 1 82.75 321 PHE A CA 1
ATOM 2581 C C . PHE A 1 321 ? -2.594 -32.688 -22.094 1 82.75 321 PHE A C 1
ATOM 2583 O O . PHE A 1 321 ? -1.886 -32.25 -21.188 1 82.75 321 PHE A O 1
ATOM 2590 N N . PHE A 1 322 ? -3.174 -31.953 -22.922 1 91.88 322 PHE A N 1
ATOM 2591 C CA . PHE A 1 322 ? -2.795 -30.547 -23.031 1 91.88 322 PHE A CA 1
ATOM 2592 C C . PHE A 1 322 ? -3.406 -29.734 -21.891 1 91.88 322 PHE A C 1
ATOM 2594 O O . PHE A 1 322 ? -2.76 -28.844 -21.344 1 91.88 322 PHE A O 1
ATOM 2601 N N . HIS A 1 323 ? -4.617 -30.047 -21.516 1 92.31 323 HIS A N 1
ATOM 2602 C CA . HIS A 1 323 ? -5.32 -29.297 -20.484 1 92.31 323 HIS A CA 1
ATOM 2603 C C . HIS A 1 323 ? -5.055 -29.875 -19.109 1 92.31 323 HIS A C 1
ATOM 2605 O O . HIS A 1 323 ? -5.527 -30.969 -18.781 1 92.31 323 HIS A O 1
ATOM 2611 N N . VAL A 1 324 ? -4.332 -29.188 -18.359 1 92.06 324 VAL A N 1
ATOM 2612 C CA . VAL A 1 324 ? -4.074 -29.578 -16.984 1 92.06 324 VAL A CA 1
ATOM 2613 C C . VAL A 1 324 ? -4.812 -28.641 -16.031 1 92.06 324 VAL A C 1
ATOM 2615 O O . VAL A 1 324 ? -4.645 -27.422 -16.094 1 92.06 324 VAL A O 1
ATOM 2618 N N . ARG A 1 325 ? -5.594 -29.188 -15.219 1 91.81 325 ARG A N 1
ATOM 2619 C CA . ARG A 1 325 ? -6.348 -28.391 -14.258 1 91.81 325 ARG A CA 1
ATOM 2620 C C . ARG A 1 325 ? -5.531 -28.125 -13 1 91.81 325 ARG A C 1
ATOM 2622 O O . ARG A 1 325 ? -4.902 -29.047 -12.461 1 91.81 325 ARG A O 1
ATOM 2629 N N . CYS A 1 326 ? -5.504 -26.922 -12.594 1 91.38 326 CYS A N 1
ATOM 2630 C CA . CYS A 1 326 ? -4.723 -26.531 -11.422 1 91.38 326 CYS A CA 1
ATOM 2631 C C . CYS A 1 326 ? -5.176 -27.297 -10.188 1 91.38 326 CYS A C 1
ATOM 2633 O O . CYS A 1 326 ? -6.32 -27.156 -9.75 1 91.38 326 CYS A O 1
ATOM 2635 N N . ALA A 1 327 ? -4.293 -28.062 -9.609 1 90.81 327 ALA A N 1
ATOM 2636 C CA . ALA A 1 327 ? -4.586 -28.906 -8.453 1 90.81 327 ALA A CA 1
ATOM 2637 C C . ALA A 1 327 ? -4.965 -28.047 -7.242 1 90.81 327 ALA A C 1
ATOM 2639 O O . ALA A 1 327 ? -5.895 -28.391 -6.504 1 90.81 327 ALA A O 1
ATOM 2640 N N . ASN A 1 328 ? -4.242 -26.984 -7.055 1 89.5 328 ASN A N 1
ATOM 2641 C CA . ASN A 1 328 ? -4.52 -26.109 -5.918 1 89.5 328 ASN A CA 1
ATOM 2642 C C . ASN A 1 328 ? -5.902 -25.484 -6.016 1 89.5 328 ASN A C 1
ATOM 2644 O O . ASN A 1 328 ? -6.566 -25.25 -5 1 89.5 328 ASN A O 1
ATOM 2648 N N . HIS A 1 329 ? -6.32 -25.172 -7.191 1 89.12 329 HIS A N 1
ATOM 2649 C CA . HIS A 1 329 ? -7.66 -24.641 -7.379 1 89.12 329 HIS A CA 1
ATOM 2650 C C . HIS A 1 329 ? -8.727 -25.688 -7.086 1 89.12 329 HIS A C 1
ATOM 2652 O O . HIS A 1 329 ? -9.789 -25.375 -6.543 1 89.12 329 HIS A O 1
ATOM 2658 N N . ILE A 1 330 ? -8.477 -26.891 -7.5 1 90.06 330 ILE A N 1
ATOM 2659 C CA . ILE A 1 330 ? -9.391 -27.984 -7.199 1 90.06 330 ILE A CA 1
ATOM 2660 C C . ILE A 1 330 ? -9.531 -28.141 -5.688 1 90.06 330 ILE A C 1
ATOM 2662 O O . ILE A 1 330 ? -10.641 -28.219 -5.164 1 90.06 330 ILE A O 1
ATOM 2666 N N . LEU A 1 331 ? -8.375 -28.172 -5.023 1 89.56 331 LEU A N 1
ATOM 2667 C CA . LEU A 1 331 ? -8.391 -28.297 -3.57 1 89.56 331 LEU A CA 1
ATOM 2668 C C . LEU A 1 331 ? -9.156 -27.156 -2.924 1 89.56 331 LEU A C 1
ATOM 2670 O O . LEU A 1 331 ? -9.867 -27.359 -1.938 1 89.56 331 LEU A O 1
ATOM 2674 N N . ASN A 1 332 ? -8.969 -26 -3.469 1 88.31 332 ASN A N 1
ATOM 2675 C CA . ASN A 1 332 ? -9.695 -24.844 -2.969 1 88.31 332 ASN A CA 1
ATOM 2676 C C . ASN A 1 332 ? -11.203 -25.016 -3.117 1 88.31 332 ASN A C 1
ATOM 2678 O O . ASN A 1 332 ? -11.961 -24.719 -2.189 1 88.31 332 ASN A O 1
ATOM 2682 N N . LEU A 1 333 ? -11.633 -25.484 -4.273 1 88.88 333 LEU A N 1
ATOM 2683 C CA . LEU A 1 333 ? -13.055 -25.688 -4.535 1 88.88 333 LEU A CA 1
ATOM 2684 C C . LEU A 1 333 ? -13.625 -26.75 -3.615 1 88.88 333 LEU A C 1
ATOM 2686 O O . LEU A 1 333 ? -14.734 -26.594 -3.092 1 88.88 333 LEU A O 1
ATOM 2690 N N . VAL A 1 334 ? -12.891 -27.766 -3.41 1 90.56 334 VAL A N 1
ATOM 2691 C CA . VAL A 1 334 ? -13.32 -28.859 -2.551 1 90.56 334 VAL A CA 1
ATOM 2692 C C . VAL A 1 334 ? -13.453 -28.375 -1.111 1 90.56 334 VAL A C 1
ATOM 2694 O O . VAL A 1 334 ? -14.469 -28.609 -0.454 1 90.56 334 VAL A O 1
ATOM 2697 N N . ALA A 1 335 ? -12.445 -27.688 -0.686 1 88.69 335 ALA A N 1
ATOM 2698 C CA . ALA A 1 335 ? -12.445 -27.188 0.687 1 88.69 335 ALA A CA 1
ATOM 2699 C C . ALA A 1 335 ? -13.586 -26.188 0.901 1 88.69 335 ALA A C 1
ATOM 2701 O O . ALA A 1 335 ? -14.258 -26.219 1.932 1 88.69 335 ALA A O 1
ATOM 2702 N N . ARG A 1 336 ? -13.773 -25.297 -0.015 1 86.69 336 ARG A N 1
ATOM 2703 C CA . ARG A 1 336 ? -14.805 -24.281 0.095 1 86.69 336 ARG A CA 1
ATOM 2704 C C . ARG A 1 336 ? -16.188 -24.906 0.178 1 86.69 336 ARG A C 1
ATOM 2706 O O . ARG A 1 336 ? -17.062 -24.422 0.914 1 86.69 336 ARG A O 1
ATOM 2713 N N . ASP A 1 337 ? -16.391 -25.875 -0.644 1 87.56 337 ASP A N 1
ATOM 2714 C CA . ASP A 1 337 ? -17.688 -26.562 -0.62 1 87.56 337 ASP A CA 1
ATOM 2715 C C . ASP A 1 337 ? -17.938 -27.219 0.736 1 87.56 337 ASP A C 1
ATOM 2717 O O . ASP A 1 337 ? -19.078 -27.281 1.195 1 87.56 337 ASP A O 1
ATOM 2721 N N . GLY A 1 338 ? -16.906 -27.703 1.283 1 84.06 338 GLY A N 1
ATOM 2722 C CA . GLY A 1 338 ? -17.031 -28.297 2.607 1 84.06 338 GLY A CA 1
ATOM 2723 C C . GLY A 1 338 ? -17.297 -27.266 3.695 1 84.06 338 GLY A C 1
ATOM 2724 O O . GLY A 1 338 ? -18.109 -27.484 4.582 1 84.06 338 GLY A O 1
ATOM 2725 N N . LEU A 1 339 ? -16.641 -26.156 3.596 1 84 339 LEU A N 1
ATOM 2726 C CA . LEU A 1 339 ? -16.703 -25.125 4.633 1 84 339 LEU A CA 1
ATOM 2727 C C . LEU A 1 339 ? -18.062 -24.469 4.66 1 84 339 LEU A C 1
ATOM 2729 O O . LEU A 1 339 ? -18.453 -23.875 5.672 1 84 339 LEU A O 1
ATOM 2733 N N . LYS A 1 340 ? -18.734 -24.531 3.584 1 79.88 340 LYS A N 1
ATOM 2734 C CA . LYS A 1 340 ? -20.078 -23.969 3.529 1 79.88 340 LYS A CA 1
ATOM 2735 C C . LYS A 1 340 ? -20.984 -24.609 4.562 1 79.88 340 LYS A C 1
ATOM 2737 O O . LYS A 1 340 ? -21.938 -23.984 5.043 1 79.88 340 LYS A O 1
ATOM 2742 N N . HIS A 1 341 ? -20.656 -25.828 4.957 1 76.81 341 HIS A N 1
ATOM 2743 C CA . HIS A 1 341 ? -21.516 -26.609 5.836 1 76.81 341 HIS A CA 1
ATOM 2744 C C . HIS A 1 341 ? -21.141 -26.406 7.301 1 76.81 341 HIS A C 1
ATOM 2746 O O . HIS A 1 341 ? -21.891 -26.812 8.195 1 76.81 341 HIS A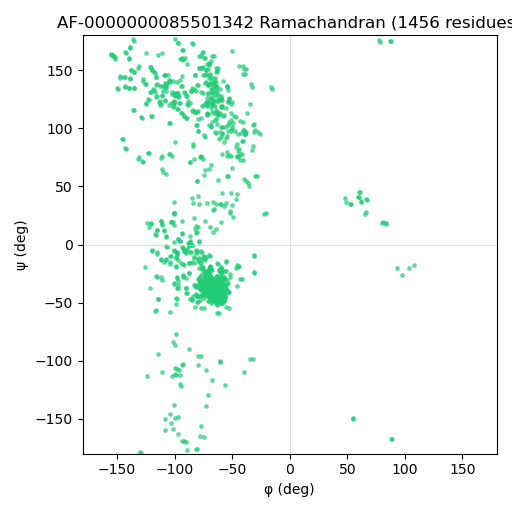 O 1
ATOM 2752 N N . ILE A 1 342 ? -19.969 -25.891 7.516 1 72.25 342 ILE A N 1
ATOM 2753 C CA . ILE A 1 342 ? -19.547 -25.641 8.883 1 72.25 342 ILE A CA 1
ATOM 2754 C C . ILE A 1 342 ? -19.469 -24.125 9.133 1 72.25 342 ILE A C 1
ATOM 2756 O O . ILE A 1 342 ? -18.391 -23.562 9.211 1 72.25 342 ILE A O 1
ATOM 2760 N N . GLY A 1 343 ? -20.484 -23.547 9.07 1 74.12 343 GLY A N 1
ATOM 2761 C CA . GLY A 1 343 ? -20.5 -22.094 9.047 1 74.12 343 GLY A CA 1
ATOM 2762 C C . GLY A 1 343 ? -20.531 -21.484 10.43 1 74.12 343 GLY A C 1
ATOM 2763 O O . GLY A 1 343 ? -19.922 -20.438 10.664 1 74.12 343 GLY A O 1
ATOM 2764 N N . ASN A 1 344 ? -20.875 -22.344 11.469 1 79.06 344 ASN A N 1
ATOM 2765 C CA . ASN A 1 344 ? -21.125 -21.672 12.742 1 79.06 344 ASN A CA 1
ATOM 2766 C C . ASN A 1 344 ? -19.828 -21.469 13.531 1 79.06 344 ASN A C 1
ATOM 2768 O O . ASN A 1 344 ? -19.594 -20.375 14.047 1 79.06 344 ASN A O 1
ATOM 2772 N N . ALA A 1 345 ? -19.031 -22.625 13.586 1 84.69 345 ALA A N 1
ATOM 2773 C CA . ALA A 1 345 ? -17.781 -22.516 14.32 1 84.69 345 ALA A CA 1
ATOM 2774 C C . ALA A 1 345 ? -16.859 -21.469 13.672 1 84.69 345 ALA A C 1
ATOM 2776 O O . ALA A 1 345 ? -16.219 -20.688 14.375 1 84.69 345 ALA A O 1
ATOM 2777 N N . ILE A 1 346 ? -16.812 -21.469 12.422 1 89.25 346 ILE A N 1
ATOM 2778 C CA . ILE A 1 346 ? -15.969 -20.531 11.688 1 89.25 346 ILE A CA 1
ATOM 2779 C C . ILE A 1 346 ? -16.469 -19.109 11.906 1 89.25 346 ILE A C 1
ATOM 2781 O O . ILE A 1 346 ? -15.688 -18.188 12.133 1 89.25 346 ILE A O 1
ATOM 2785 N N . TRP A 1 347 ? -17.688 -19.016 11.93 1 89.44 347 TRP A N 1
ATOM 2786 C CA . TRP A 1 347 ? -18.297 -17.703 12.117 1 89.44 347 TRP A CA 1
ATOM 2787 C C . TRP A 1 347 ? -18 -17.156 13.516 1 89.44 347 TRP A C 1
ATOM 2789 O O . TRP A 1 347 ? -17.719 -15.969 13.68 1 89.44 347 TRP A O 1
ATOM 2799 N N . ALA A 1 348 ? -18.141 -18.031 14.445 1 91.12 348 ALA A N 1
ATOM 2800 C CA . ALA A 1 348 ? -17.891 -17.609 15.82 1 91.12 348 ALA A CA 1
ATOM 2801 C C . ALA A 1 348 ? -16.453 -17.125 16 1 91.12 348 ALA A C 1
ATOM 2803 O O . ALA A 1 348 ? -16.219 -16.078 16.609 1 91.12 348 ALA A O 1
ATOM 2804 N N . ILE A 1 349 ? -15.586 -17.891 15.469 1 92.94 349 ILE A N 1
ATOM 2805 C CA . ILE A 1 349 ? -14.18 -17.531 15.578 1 92.94 349 ILE A CA 1
ATOM 2806 C C . ILE A 1 349 ? -13.914 -16.25 14.797 1 92.94 349 ILE A C 1
ATOM 2808 O O . ILE A 1 349 ? -13.195 -15.367 15.273 1 92.94 349 ILE A O 1
ATOM 2812 N N . ARG A 1 350 ? -14.422 -16.172 13.617 1 91.81 350 ARG A N 1
ATOM 2813 C CA . ARG A 1 350 ? -14.273 -14.992 12.781 1 91.81 350 ARG A CA 1
ATOM 2814 C C . ARG A 1 350 ? -14.789 -13.75 13.5 1 91.81 350 ARG A C 1
ATOM 2816 O O . ARG A 1 350 ? -14.141 -12.703 13.477 1 91.81 350 ARG A O 1
ATOM 2823 N N . ALA A 1 351 ? -15.93 -13.906 14.109 1 91.75 351 ALA A N 1
ATOM 2824 C CA . ALA A 1 351 ? -16.531 -12.797 14.836 1 91.75 351 ALA A CA 1
ATOM 2825 C C . ALA A 1 351 ? -15.625 -12.32 15.961 1 91.75 351 ALA A C 1
ATOM 2827 O O . ALA A 1 351 ? -15.492 -11.117 16.188 1 91.75 351 ALA A O 1
ATOM 2828 N N . PHE A 1 352 ? -15.086 -13.195 16.594 1 91.19 352 PHE A N 1
ATOM 2829 C CA . PHE A 1 352 ? -14.188 -12.844 17.688 1 91.19 352 PHE A CA 1
ATOM 2830 C C . PHE A 1 352 ? -12.938 -12.148 17.172 1 91.19 352 PHE A C 1
ATOM 2832 O O . PHE A 1 352 ? -12.484 -11.156 17.75 1 91.19 352 PHE A O 1
ATOM 2839 N N . VAL A 1 353 ? -12.359 -12.734 16.125 1 92.5 353 VAL A N 1
ATOM 2840 C CA . VAL A 1 353 ? -11.148 -12.164 15.555 1 92.5 353 VAL A CA 1
ATOM 2841 C C . VAL A 1 353 ? -11.422 -10.742 15.07 1 92.5 353 VAL A C 1
ATOM 2843 O O . VAL A 1 353 ? -10.602 -9.844 15.266 1 92.5 353 VAL A O 1
ATOM 2846 N N . ILE A 1 354 ? -12.547 -10.57 14.477 1 90.94 354 ILE A N 1
ATOM 2847 C CA . ILE A 1 354 ? -12.938 -9.242 14.008 1 90.94 354 ILE A CA 1
ATOM 2848 C C . ILE A 1 354 ? -13.055 -8.297 15.203 1 90.94 354 ILE A C 1
ATOM 2850 O O . ILE A 1 354 ? -12.602 -7.152 15.141 1 90.94 354 ILE A O 1
ATOM 2854 N N . ALA A 1 355 ? -13.617 -8.742 16.266 1 89.44 355 ALA A N 1
ATOM 2855 C CA . ALA A 1 355 ? -13.797 -7.926 17.469 1 89.44 355 ALA A CA 1
ATOM 2856 C C . ALA A 1 355 ? -12.453 -7.469 18.016 1 89.44 355 ALA A C 1
ATOM 2858 O O . ALA A 1 355 ? -12.312 -6.324 18.453 1 89.44 355 ALA A O 1
ATOM 2859 N N . VAL A 1 356 ? -11.547 -8.336 18 1 89.75 356 VAL A N 1
ATOM 2860 C CA . VAL A 1 356 ? -10.234 -8.062 18.578 1 89.75 356 VAL A CA 1
ATOM 2861 C C . VAL A 1 356 ? -9.438 -7.156 17.641 1 89.75 356 VAL A C 1
ATOM 2863 O O . VAL A 1 356 ? -8.703 -6.273 18.109 1 89.75 356 VAL A O 1
ATOM 2866 N N . LYS A 1 357 ? -9.586 -7.328 16.328 1 87.75 357 LYS A N 1
ATOM 2867 C CA . LYS A 1 357 ? -8.758 -6.617 15.359 1 87.75 357 LYS A CA 1
ATOM 2868 C C . LYS A 1 357 ? -9.406 -5.301 14.945 1 87.75 357 LYS A C 1
ATOM 2870 O O . LYS A 1 357 ? -8.773 -4.473 14.289 1 87.75 357 LYS A O 1
ATOM 2875 N N . SER A 1 358 ? -10.578 -5.062 15.359 1 81.12 358 SER A N 1
ATOM 2876 C CA . SER A 1 358 ? -11.344 -3.904 14.914 1 81.12 358 SER A CA 1
ATOM 2877 C C . SER A 1 358 ? -10.805 -2.615 15.523 1 81.12 358 SER A C 1
ATOM 2879 O O . SER A 1 358 ? -11.008 -1.531 14.977 1 81.12 358 SER A O 1
ATOM 2881 N N . SER A 1 359 ? -10.156 -2.686 16.703 1 79.56 359 SER A N 1
ATOM 2882 C CA . SER A 1 359 ? -9.641 -1.478 17.344 1 79.56 359 SER A CA 1
ATOM 2883 C C . SER A 1 359 ? -8.258 -1.722 17.953 1 79.56 359 SER A C 1
ATOM 2885 O O . SER A 1 359 ? -7.988 -2.807 18.469 1 79.56 359 SER A O 1
ATOM 2887 N N . PRO A 1 360 ? -7.418 -0.674 17.844 1 80.56 360 PRO A N 1
ATOM 2888 C CA . PRO A 1 360 ? -6.102 -0.803 18.469 1 80.56 360 PRO A CA 1
ATOM 2889 C C . PRO A 1 360 ? -6.188 -1.125 19.969 1 80.56 360 PRO A C 1
ATOM 2891 O O . PRO A 1 360 ? -5.359 -1.878 20.484 1 80.56 360 PRO A O 1
ATOM 2894 N N . LEU A 1 361 ? -7.188 -0.575 20.578 1 82.88 361 LEU A N 1
ATOM 2895 C CA . LEU A 1 361 ? -7.348 -0.812 22.016 1 82.88 361 LEU A CA 1
ATOM 2896 C C . LEU A 1 361 ? -7.641 -2.283 22.297 1 82.88 361 LEU A C 1
ATOM 2898 O O . LEU A 1 361 ? -7.055 -2.875 23.203 1 82.88 361 LEU A O 1
ATOM 2902 N N . GLN A 1 362 ? -8.57 -2.82 21.562 1 86.19 362 GLN A N 1
ATOM 2903 C CA . GLN A 1 362 ? -8.914 -4.227 21.75 1 86.19 362 GLN A CA 1
ATOM 2904 C C . GLN A 1 362 ? -7.727 -5.129 21.422 1 86.19 362 GLN A C 1
ATOM 2906 O O . GLN A 1 362 ? -7.508 -6.133 22.109 1 86.19 362 GLN A O 1
ATOM 2911 N N . TRP A 1 363 ? -7.016 -4.73 20.453 1 87.81 363 TRP A N 1
ATOM 2912 C CA . TRP A 1 363 ? -5.82 -5.48 20.078 1 87.81 363 TRP A CA 1
ATOM 2913 C C . TRP A 1 363 ? -4.789 -5.453 21.203 1 87.81 363 TRP A C 1
ATOM 2915 O O . TRP A 1 363 ? -4.188 -6.477 21.531 1 87.81 363 TRP A O 1
ATOM 2925 N N . GLU A 1 364 ? -4.586 -4.277 21.734 1 86.69 364 GLU A N 1
ATOM 2926 C CA . GLU A 1 364 ? -3.648 -4.137 22.844 1 86.69 364 GLU A CA 1
ATOM 2927 C C . GLU A 1 364 ? -4.074 -4.992 24.031 1 86.69 364 GLU A C 1
ATOM 2929 O O . GLU A 1 364 ? -3.234 -5.621 24.688 1 86.69 364 GLU A O 1
ATOM 2934 N N . ASP A 1 365 ? -5.336 -4.934 24.328 1 89.06 365 ASP A N 1
ATOM 2935 C CA . ASP A 1 365 ? -5.859 -5.754 25.422 1 89.06 365 ASP A CA 1
ATOM 2936 C C . ASP A 1 365 ? -5.625 -7.238 25.156 1 89.06 365 ASP A C 1
ATOM 2938 O O . ASP A 1 365 ? -5.301 -8 26.062 1 89.06 365 ASP A O 1
ATOM 2942 N N . PHE A 1 366 ? -5.84 -7.617 23.984 1 92.5 366 PHE A N 1
ATOM 2943 C CA . PHE A 1 366 ? -5.637 -9.008 23.594 1 92.5 366 PHE A CA 1
ATOM 2944 C C . PHE A 1 366 ? -4.172 -9.406 23.75 1 92.5 366 PHE A C 1
ATOM 2946 O O . PHE A 1 366 ? -3.871 -10.477 24.281 1 92.5 366 PHE A O 1
ATOM 2953 N N . ILE A 1 367 ? -3.309 -8.562 23.297 1 89.19 367 ILE A N 1
ATOM 2954 C CA . ILE A 1 367 ? -1.88 -8.844 23.375 1 89.19 367 ILE A CA 1
ATOM 2955 C C . ILE A 1 367 ? -1.456 -8.938 24.844 1 89.19 367 ILE A C 1
ATOM 2957 O O . ILE A 1 367 ? -0.632 -9.781 25.203 1 89.19 367 ILE A O 1
ATOM 2961 N N . LYS A 1 368 ? -1.953 -8.07 25.625 1 89.5 368 LYS A N 1
ATOM 2962 C CA . LYS A 1 368 ? -1.683 -8.141 27.062 1 89.5 368 LYS A CA 1
ATOM 2963 C C . LYS A 1 368 ? -2.127 -9.477 27.656 1 89.5 368 LYS A C 1
ATOM 2965 O O . LYS A 1 368 ? -1.396 -10.094 28.422 1 89.5 368 LYS A O 1
ATOM 2970 N N . CYS A 1 369 ? -3.326 -9.883 27.297 1 93.5 369 CYS A N 1
ATOM 2971 C CA . CYS A 1 369 ? -3.832 -11.172 27.766 1 93.5 369 CYS A CA 1
ATOM 2972 C C . CYS A 1 369 ? -2.959 -12.312 27.266 1 93.5 369 CYS A C 1
ATOM 2974 O O . CYS A 1 369 ? -2.715 -13.273 27.984 1 93.5 369 CYS A O 1
ATOM 2976 N N . ALA A 1 370 ? -2.525 -12.234 26.031 1 93.94 370 ALA A N 1
ATOM 2977 C CA . ALA A 1 370 ? -1.645 -13.258 25.469 1 93.94 370 ALA A CA 1
ATOM 2978 C C . ALA A 1 370 ? -0.336 -13.344 26.25 1 93.94 370 ALA A C 1
ATOM 2980 O O . ALA A 1 370 ? 0.145 -14.438 26.547 1 93.94 370 ALA A O 1
ATOM 2981 N N . SER A 1 371 ? 0.169 -12.18 26.562 1 92.12 371 SER A N 1
ATOM 2982 C CA . SER A 1 371 ? 1.402 -12.125 27.344 1 92.12 371 SER A CA 1
ATOM 2983 C C . SER A 1 371 ? 1.205 -12.727 28.719 1 92.12 371 SER A C 1
ATOM 2985 O O . SER A 1 371 ? 2.072 -13.453 29.219 1 92.12 371 SER A O 1
ATOM 2987 N N . GLU A 1 372 ? 0.094 -12.453 29.328 1 92.5 372 GLU A N 1
ATOM 2988 C CA . GLU A 1 372 ? -0.224 -12.961 30.656 1 92.5 372 GLU A CA 1
ATOM 2989 C C . GLU A 1 372 ? -0.388 -14.477 30.641 1 92.5 372 GLU A C 1
ATOM 2991 O O . GLU A 1 372 ? -0.124 -15.141 31.641 1 92.5 372 GLU A O 1
ATOM 2996 N N . CYS A 1 373 ? -0.816 -15.008 29.547 1 94.06 373 CYS A N 1
ATOM 2997 C CA . CYS A 1 373 ? -1.005 -16.438 29.422 1 94.06 373 CYS A CA 1
ATOM 2998 C C . CYS A 1 373 ? 0.285 -17.125 28.969 1 94.06 373 CYS A C 1
ATOM 3000 O O . CYS A 1 373 ? 0.309 -18.344 28.75 1 94.06 373 CYS A O 1
ATOM 3002 N N . GLY A 1 374 ? 1.339 -16.344 28.734 1 91.12 374 GLY A N 1
ATOM 3003 C CA . GLY A 1 374 ? 2.621 -16.906 28.344 1 91.12 374 GLY A CA 1
ATOM 3004 C C . GLY A 1 374 ? 2.693 -17.25 26.859 1 91.12 374 GLY A C 1
ATOM 3005 O O . GLY A 1 374 ? 3.467 -18.125 26.453 1 91.12 374 GLY A O 1
ATOM 3006 N N . LEU A 1 375 ? 1.866 -16.703 26.141 1 93.06 375 LEU A N 1
ATOM 3007 C CA . LEU A 1 375 ? 1.849 -16.969 24.703 1 93.06 375 LEU A CA 1
ATOM 3008 C C . LEU A 1 375 ? 2.67 -15.93 23.953 1 93.06 375 LEU A C 1
ATOM 3010 O O . LEU A 1 375 ? 2.932 -14.844 24.484 1 93.06 375 LEU A O 1
ATOM 3014 N N . SER A 1 376 ? 3.051 -16.297 22.766 1 89 376 SER A N 1
ATOM 3015 C CA . SER A 1 376 ? 3.854 -15.398 21.938 1 89 376 SER A CA 1
ATOM 3016 C C . SER A 1 376 ? 3.053 -14.18 21.516 1 89 376 SER A C 1
ATOM 3018 O O . SER A 1 376 ? 1.891 -14.297 21.109 1 89 376 SER A O 1
ATOM 3020 N N . THR A 1 377 ? 3.648 -13.008 21.641 1 84.12 377 THR A N 1
ATOM 3021 C CA . THR A 1 377 ? 2.996 -11.781 21.219 1 84.12 377 THR A CA 1
ATOM 3022 C C . THR A 1 377 ? 3.387 -11.438 19.781 1 84.12 377 THR A C 1
ATOM 3024 O O . THR A 1 377 ? 2.809 -10.531 19.172 1 84.12 377 THR A O 1
ATOM 3027 N N . ALA A 1 378 ? 4.234 -12.242 19.234 1 77.69 378 ALA A N 1
ATOM 3028 C CA . ALA A 1 378 ? 4.77 -11.938 17.906 1 77.69 378 ALA A CA 1
ATOM 3029 C C . ALA A 1 378 ? 4.027 -12.703 16.812 1 77.69 378 ALA A C 1
ATOM 3031 O O . ALA A 1 378 ? 3.992 -12.281 15.664 1 77.69 378 ALA A O 1
ATOM 3032 N N . ARG A 1 379 ? 3.463 -13.867 17.078 1 79.69 379 ARG A N 1
ATOM 3033 C CA . ARG A 1 379 ? 2.822 -14.734 16.094 1 79.69 379 ARG A CA 1
ATOM 3034 C C . ARG A 1 379 ? 1.664 -14.016 15.414 1 79.69 379 ARG A C 1
ATOM 3036 O O . ARG A 1 379 ? 1.456 -14.18 14.203 1 79.69 379 ARG A O 1
ATOM 3043 N N . GLY A 1 380 ? 0.898 -13.195 16.078 1 81.06 380 GLY A N 1
ATOM 3044 C CA . GLY A 1 380 ? -0.193 -12.422 15.508 1 81.06 380 GLY A CA 1
ATOM 3045 C C . GLY A 1 380 ? -1.45 -13.242 15.281 1 81.06 380 GLY A C 1
ATOM 3046 O O . GLY A 1 380 ? -1.451 -14.453 15.477 1 81.06 380 GLY A O 1
ATOM 3047 N N . LEU A 1 381 ? -2.57 -12.656 14.875 1 87.44 381 LEU A N 1
ATOM 3048 C CA . LEU A 1 381 ? -3.883 -13.234 14.617 1 87.44 381 LEU A CA 1
ATOM 3049 C C . LEU A 1 381 ? -4.348 -12.914 13.203 1 87.44 381 LEU A C 1
ATOM 3051 O O . LEU A 1 381 ? -4.445 -11.742 12.828 1 87.44 381 LEU A O 1
ATOM 3055 N N . SER A 1 382 ? -4.605 -13.984 12.43 1 87.88 382 SER A N 1
ATOM 3056 C CA . SER A 1 382 ? -5 -13.781 11.039 1 87.88 382 SER A CA 1
ATOM 3057 C C . SER A 1 382 ? -6.52 -13.773 10.891 1 87.88 382 SER A C 1
ATOM 3059 O O . SER A 1 382 ? -7.219 -14.547 11.555 1 87.88 382 SER A O 1
ATOM 3061 N N . LEU A 1 383 ? -7.004 -12.836 10.102 1 89.62 383 LEU A N 1
ATOM 3062 C CA . LEU A 1 383 ? -8.406 -12.844 9.688 1 89.62 383 LEU A CA 1
ATOM 3063 C C . LEU A 1 383 ? -8.562 -13.453 8.305 1 89.62 383 LEU A C 1
ATOM 3065 O O . LEU A 1 383 ? -7.812 -13.117 7.383 1 89.62 383 LEU A O 1
ATOM 3069 N N . ASP A 1 384 ? -9.453 -14.367 8.18 1 85.5 384 ASP A N 1
ATOM 3070 C CA . ASP A 1 384 ? -9.57 -15.109 6.93 1 85.5 384 ASP A CA 1
ATOM 3071 C C . ASP A 1 384 ? -10.312 -14.305 5.871 1 85.5 384 ASP A C 1
ATOM 3073 O O . ASP A 1 384 ? -11.008 -13.336 6.195 1 85.5 384 ASP A O 1
ATOM 3077 N N . VAL A 1 385 ? -9.984 -14.578 4.621 1 77.5 385 VAL A N 1
ATOM 3078 C CA . VAL A 1 385 ? -10.766 -14.172 3.459 1 77.5 385 VAL A CA 1
ATOM 3079 C C . VAL A 1 385 ? -11.703 -15.305 3.037 1 77.5 385 VAL A C 1
ATOM 3081 O O . VAL A 1 385 ? -11.25 -16.406 2.732 1 77.5 385 VAL A O 1
ATOM 3084 N N . GLN A 1 386 ? -12.891 -15.039 3.021 1 73.62 386 GLN A N 1
ATOM 3085 C CA . GLN A 1 386 ? -13.922 -16.062 2.877 1 73.62 386 GLN A CA 1
ATOM 3086 C C . GLN A 1 386 ? -13.719 -16.875 1.6 1 73.62 386 GLN A C 1
ATOM 3088 O O . GLN A 1 386 ? -14 -18.078 1.565 1 73.62 386 GLN A O 1
ATOM 3093 N N . THR A 1 387 ? -13.172 -16.297 0.629 1 69.38 387 THR A N 1
ATOM 3094 C CA . THR A 1 387 ? -13.031 -17 -0.647 1 69.38 387 THR A CA 1
ATOM 3095 C C . THR A 1 387 ? -11.758 -17.828 -0.675 1 69.38 387 THR A C 1
ATOM 3097 O O . THR A 1 387 ? -11.492 -18.531 -1.649 1 69.38 387 THR A O 1
ATOM 3100 N N . ARG A 1 388 ? -11.062 -17.797 0.423 1 74.75 388 ARG A N 1
ATOM 3101 C CA . ARG A 1 388 ? -9.805 -18.547 0.486 1 74.75 388 ARG A CA 1
ATOM 3102 C C . ARG A 1 388 ? -9.766 -19.453 1.721 1 74.75 388 ARG A C 1
ATOM 3104 O O . ARG A 1 388 ? -9.484 -18.969 2.826 1 74.75 388 ARG A O 1
ATOM 3111 N N . TRP A 1 389 ? -9.852 -20.594 1.547 1 82.44 389 TRP A N 1
ATOM 3112 C CA . TRP A 1 389 ? -9.922 -21.547 2.645 1 82.44 389 TRP A CA 1
ATOM 3113 C C . TRP A 1 389 ? -8.625 -21.562 3.447 1 82.44 389 TRP A C 1
ATOM 3115 O O . TRP A 1 389 ? -8.633 -21.844 4.645 1 82.44 389 TRP A O 1
ATOM 3125 N N . ASN A 1 390 ? -7.527 -21.344 2.773 1 83.75 390 ASN A N 1
ATOM 3126 C CA . ASN A 1 390 ? -6.234 -21.375 3.453 1 83.75 390 ASN A CA 1
ATOM 3127 C C . ASN A 1 390 ? -6.152 -20.297 4.539 1 83.75 390 ASN A C 1
ATOM 3129 O O . ASN A 1 390 ? -5.574 -20.531 5.602 1 83.75 390 ASN A O 1
ATOM 3133 N N . SER A 1 391 ? -6.742 -19.25 4.242 1 86.31 391 SER A N 1
ATOM 3134 C CA . SER A 1 391 ? -6.777 -18.203 5.25 1 86.31 391 SER A CA 1
ATOM 3135 C C . SER A 1 391 ? -7.645 -18.594 6.438 1 86.31 391 SER A C 1
ATOM 3137 O O . SER A 1 391 ? -7.371 -18.203 7.574 1 86.31 391 SER A O 1
ATOM 3139 N N . THR A 1 392 ? -8.664 -19.344 6.113 1 88.25 392 THR A N 1
ATOM 3140 C CA . THR A 1 392 ? -9.5 -19.859 7.191 1 88.25 392 THR A CA 1
ATOM 3141 C C . THR A 1 392 ? -8.719 -20.828 8.07 1 88.25 392 THR A C 1
ATOM 3143 O O . THR A 1 392 ? -8.836 -20.797 9.297 1 88.25 392 THR A O 1
ATOM 3146 N N . TYR A 1 393 ? -7.965 -21.641 7.406 1 90.25 393 TYR A N 1
ATOM 3147 C CA . TYR A 1 393 ? -7.098 -22.547 8.148 1 90.25 393 TYR A CA 1
ATOM 3148 C C . TYR A 1 393 ? -6.16 -21.781 9.07 1 90.25 393 TYR A C 1
ATOM 3150 O O . TYR A 1 393 ? -6.023 -22.109 10.25 1 90.25 393 TYR A O 1
ATOM 3158 N N . HIS A 1 394 ? -5.547 -20.75 8.625 1 91.56 394 HIS A N 1
ATOM 3159 C CA . HIS A 1 394 ? -4.613 -19.953 9.422 1 91.56 394 HIS A CA 1
ATOM 3160 C C . HIS A 1 394 ? -5.332 -19.234 10.555 1 91.56 394 HIS A C 1
ATOM 3162 O O . HIS A 1 394 ? -4.793 -19.125 11.664 1 91.56 394 HIS A O 1
ATOM 3168 N N . MET A 1 395 ? -6.461 -18.719 10.219 1 93.25 395 MET A N 1
ATOM 3169 C CA . MET A 1 395 ? -7.254 -18.062 11.258 1 93.25 395 MET A CA 1
ATOM 3170 C C . MET A 1 395 ? -7.57 -19.031 12.391 1 93.25 395 MET A C 1
ATOM 3172 O O . MET A 1 395 ? -7.41 -18.703 13.562 1 93.25 395 MET A O 1
ATOM 3176 N N . LEU A 1 396 ? -7.953 -20.25 12.039 1 92.69 396 LEU A N 1
ATOM 3177 C CA . LEU A 1 396 ? -8.297 -21.266 13.039 1 92.69 396 LEU A CA 1
ATOM 3178 C C . LEU A 1 396 ? -7.066 -21.688 13.828 1 92.69 396 LEU A C 1
ATOM 3180 O O . LEU A 1 396 ? -7.121 -21.797 15.055 1 92.69 396 LEU A O 1
ATOM 3184 N N . LYS A 1 397 ? -6.043 -21.938 13.094 1 93.69 397 LYS A N 1
ATOM 3185 C CA . LYS A 1 397 ? -4.789 -22.344 13.727 1 93.69 397 LYS A CA 1
ATOM 3186 C C . LYS A 1 397 ? -4.328 -21.297 14.742 1 93.69 397 LYS A C 1
ATOM 3188 O O . LYS A 1 397 ? -3.969 -21.641 15.875 1 93.69 397 LYS A O 1
ATOM 3193 N N . ASP A 1 398 ? -4.398 -20.062 14.375 1 93.94 398 ASP A N 1
ATOM 3194 C CA . ASP A 1 398 ? -4.004 -18.969 15.273 1 93.94 398 ASP A CA 1
ATOM 3195 C C . ASP A 1 398 ? -4.965 -18.859 16.453 1 93.94 398 ASP A C 1
ATOM 3197 O O . ASP A 1 398 ? -4.535 -18.672 17.594 1 93.94 398 ASP A O 1
ATOM 3201 N N . ALA A 1 399 ? -6.23 -18.891 16.125 1 94.5 399 ALA A N 1
ATOM 3202 C CA . ALA A 1 399 ? -7.242 -18.766 17.172 1 94.5 399 ALA A CA 1
ATOM 3203 C C . ALA A 1 399 ? -7.102 -19.859 18.219 1 94.5 399 ALA A C 1
ATOM 3205 O O . ALA A 1 399 ? -7.223 -19.609 19.422 1 94.5 399 ALA A O 1
ATOM 3206 N N . ILE A 1 400 ? -6.855 -21.094 17.812 1 94.69 400 ILE A N 1
ATOM 3207 C CA . ILE A 1 400 ? -6.699 -22.219 18.719 1 94.69 400 ILE A CA 1
ATOM 3208 C C . ILE A 1 400 ? -5.465 -22.016 19.594 1 94.69 400 ILE A C 1
ATOM 3210 O O . ILE A 1 400 ? -5.492 -22.312 20.781 1 94.69 400 ILE A O 1
ATOM 3214 N N . TYR A 1 401 ? -4.457 -21.547 18.953 1 94.44 401 TYR A N 1
ATOM 3215 C CA . TYR A 1 401 ? -3.236 -21.25 19.703 1 94.44 401 TYR A CA 1
ATOM 3216 C C . TYR A 1 401 ? -3.496 -20.234 20.812 1 94.44 401 TYR A C 1
ATOM 3218 O O . TYR A 1 401 ? -2.979 -20.375 21.922 1 94.44 401 TYR A O 1
ATOM 3226 N N . TYR A 1 402 ? -4.383 -19.266 20.562 1 94.88 402 TYR A N 1
ATOM 3227 C CA . TYR A 1 402 ? -4.629 -18.188 21.5 1 94.88 402 TYR A CA 1
ATOM 3228 C C . TYR A 1 402 ? -5.914 -18.422 22.281 1 94.88 402 TYR A C 1
ATOM 3230 O O . TYR A 1 402 ? -6.516 -17.484 22.812 1 94.88 402 TYR A O 1
ATOM 3238 N N . ARG A 1 403 ? -6.395 -19.609 22.328 1 94.69 403 ARG A N 1
ATOM 3239 C CA . ARG A 1 403 ? -7.66 -19.922 22.984 1 94.69 403 ARG A CA 1
ATOM 3240 C C . ARG A 1 403 ? -7.672 -19.406 24.422 1 94.69 403 ARG A C 1
ATOM 3242 O O . ARG A 1 403 ? -8.633 -18.766 24.844 1 94.69 403 ARG A O 1
ATOM 3249 N N . ASN A 1 404 ? -6.551 -19.578 25.125 1 93.88 404 ASN A N 1
ATOM 3250 C CA . ASN A 1 404 ? -6.473 -19.141 26.516 1 93.88 404 ASN A CA 1
ATOM 3251 C C . ASN A 1 404 ? -6.516 -17.625 26.641 1 93.88 404 ASN A C 1
ATOM 3253 O O . ASN A 1 404 ? -7.082 -17.094 27.594 1 93.88 404 ASN A O 1
ATOM 3257 N N . ALA A 1 405 ? -5.879 -17 25.734 1 94.12 405 ALA A N 1
ATOM 3258 C CA . ALA A 1 405 ? -5.91 -15.539 25.734 1 94.12 405 ALA A CA 1
ATOM 3259 C C . ALA A 1 405 ? -7.32 -15.016 25.469 1 94.12 405 ALA A C 1
ATOM 3261 O O . ALA A 1 405 ? -7.738 -14.016 26.062 1 94.12 405 ALA A O 1
ATOM 3262 N N . PHE A 1 406 ? -8.055 -15.742 24.641 1 93.31 406 PHE A N 1
ATOM 3263 C CA . PHE A 1 406 ? -9.438 -15.391 24.359 1 93.31 406 PHE A CA 1
ATOM 3264 C C . PHE A 1 406 ? -10.305 -15.523 25.594 1 93.31 406 PHE A C 1
ATOM 3266 O O . PHE A 1 406 ? -11.125 -14.648 25.891 1 93.31 406 PHE A O 1
ATOM 3273 N N . ASP A 1 407 ? -10.062 -16.547 26.219 1 92.75 407 ASP A N 1
ATOM 3274 C CA . ASP A 1 407 ? -10.82 -16.812 27.453 1 92.75 407 ASP A CA 1
ATOM 3275 C C . ASP A 1 407 ? -10.516 -15.75 28.5 1 92.75 407 ASP A C 1
ATOM 3277 O O . ASP A 1 407 ? -11.43 -15.266 29.188 1 92.75 407 ASP A O 1
ATOM 3281 N N . ARG A 1 408 ? -9.297 -15.438 28.625 1 93.44 408 ARG A N 1
ATOM 3282 C CA . ARG A 1 408 ? -8.898 -14.422 29.578 1 93.44 408 ARG A CA 1
ATOM 3283 C C . ARG A 1 408 ? -9.477 -13.062 29.219 1 93.44 408 ARG A C 1
ATOM 3285 O O . ARG A 1 408 ? -9.914 -12.305 30.094 1 93.44 408 ARG A O 1
ATOM 3292 N N . LEU A 1 409 ? -9.414 -12.711 27.953 1 93.38 409 LEU A N 1
ATOM 3293 C CA . LEU A 1 409 ? -9.977 -11.453 27.484 1 93.38 409 LEU A CA 1
ATOM 3294 C C . LEU A 1 409 ? -11.461 -11.367 27.781 1 93.38 409 LEU A C 1
ATOM 3296 O O . LEU A 1 409 ? -11.961 -10.32 28.203 1 93.38 409 LEU A O 1
ATOM 3300 N N . TYR A 1 410 ? -12.148 -12.477 27.562 1 91.06 410 TYR A N 1
ATOM 3301 C CA . TYR A 1 410 ? -13.57 -12.555 27.859 1 91.06 410 TYR A CA 1
ATOM 3302 C C . TYR A 1 410 ? -13.82 -12.352 29.359 1 91.06 410 TYR A C 1
ATOM 3304 O O . TYR A 1 410 ? -14.758 -11.641 29.75 1 91.06 410 TYR A O 1
ATOM 3312 N N . GLU A 1 411 ? -13.008 -12.852 30.141 1 90.56 411 GLU A N 1
ATOM 3313 C CA . GLU A 1 411 ? -13.164 -12.742 31.594 1 90.56 411 GLU A CA 1
ATOM 3314 C C . GLU A 1 411 ? -12.891 -11.32 32.062 1 90.56 411 GLU A C 1
ATOM 3316 O O . GLU A 1 411 ? -13.523 -10.852 33.031 1 90.56 411 GLU A O 1
ATOM 3321 N N . THR A 1 412 ? -11.922 -10.719 31.516 1 89.06 412 THR A N 1
ATOM 3322 C CA . THR A 1 412 ? -11.547 -9.359 31.906 1 89.06 412 THR A CA 1
ATOM 3323 C C . THR A 1 412 ? -12.609 -8.359 31.484 1 89.06 412 THR A C 1
ATOM 3325 O O . THR A 1 412 ? -12.859 -7.371 32.188 1 89.06 412 THR A O 1
ATOM 3328 N N . ASN A 1 413 ? -13.156 -8.586 30.312 1 87.69 413 ASN A N 1
ATOM 3329 C CA . ASN A 1 413 ? -14.188 -7.684 29.797 1 87.69 413 ASN A CA 1
ATOM 3330 C C . ASN A 1 413 ? -15.398 -8.453 29.297 1 87.69 413 ASN A C 1
ATOM 3332 O O . ASN A 1 413 ? -15.703 -8.43 28.094 1 87.69 413 ASN A O 1
ATOM 3336 N N . LYS A 1 414 ? -16.203 -8.961 30.125 1 86.75 414 LYS A N 1
ATOM 3337 C CA . LYS A 1 414 ? -17.328 -9.836 29.812 1 86.75 414 LYS A CA 1
ATOM 3338 C C . LYS A 1 414 ? -18.406 -9.086 29.031 1 86.75 414 LYS A C 1
ATOM 3340 O O . LYS A 1 414 ? -19 -9.641 28.109 1 86.75 414 LYS A O 1
ATOM 3345 N N . ARG A 1 415 ? -18.594 -7.859 29.359 1 86.12 415 ARG A N 1
ATOM 3346 C CA . ARG A 1 415 ? -19.656 -7.07 28.75 1 86.12 415 ARG A CA 1
ATOM 3347 C C . ARG A 1 415 ? -19.391 -6.863 27.266 1 86.12 415 ARG A C 1
ATOM 3349 O O . ARG A 1 415 ? -20.312 -6.961 26.453 1 86.12 415 ARG A O 1
ATOM 3356 N N . ARG A 1 416 ? -18.234 -6.754 26.922 1 85.44 416 ARG A N 1
ATOM 3357 C CA . ARG A 1 416 ? -17.891 -6.422 25.531 1 85.44 416 ARG A CA 1
ATOM 3358 C C . ARG A 1 416 ? -17.906 -7.668 24.656 1 85.44 416 ARG A C 1
ATOM 3360 O O . ARG A 1 416 ? -18.281 -7.598 23.484 1 85.44 416 ARG A O 1
ATOM 3367 N N . TYR A 1 417 ? -17.484 -8.789 25.266 1 89.81 417 TYR A N 1
ATOM 3368 C CA . TYR A 1 417 ? -17.234 -9.945 24.422 1 89.81 417 TYR A CA 1
ATOM 3369 C C . TYR A 1 417 ? -18.297 -11.023 24.641 1 89.81 417 TYR A C 1
ATOM 3371 O O . TYR A 1 417 ? -18.156 -12.141 24.141 1 89.81 417 TYR A O 1
ATOM 3379 N N . VAL A 1 418 ? -19.359 -10.664 25.312 1 87.88 418 VAL A N 1
ATOM 3380 C CA . VAL A 1 418 ? -20.422 -11.625 25.609 1 87.88 418 VAL A CA 1
ATOM 3381 C C . VAL A 1 418 ? -21.078 -12.078 24.312 1 87.88 418 VAL A C 1
ATOM 3383 O O . VAL A 1 418 ? -21.422 -13.25 24.156 1 87.88 418 VAL A O 1
ATOM 3386 N N . GLY A 1 419 ? -21.172 -11.156 23.297 1 87.38 419 GLY A N 1
ATOM 3387 C CA . GLY A 1 419 ? -21.844 -11.477 22.047 1 87.38 419 GLY A CA 1
ATOM 3388 C C . GLY A 1 419 ? -20.984 -12.312 21.109 1 87.38 419 GLY A C 1
ATOM 3389 O O . GLY A 1 419 ? -21.484 -12.906 20.156 1 87.38 419 GLY A O 1
ATOM 3390 N N . VAL A 1 420 ? -19.688 -12.43 21.438 1 89.94 420 VAL A N 1
ATOM 3391 C CA . VAL A 1 420 ? -18.797 -13.148 20.531 1 89.94 420 VAL A CA 1
ATOM 3392 C C . VAL A 1 420 ? -18.109 -14.289 21.266 1 89.94 420 VAL A C 1
ATOM 3394 O O . VAL A 1 420 ? -17.062 -14.781 20.828 1 89.94 420 VAL A O 1
ATOM 3397 N N . LYS A 1 421 ? -18.656 -14.664 22.375 1 90.56 421 LYS A N 1
ATOM 3398 C CA . LYS A 1 421 ? -18.062 -15.758 23.125 1 90.56 421 LYS A CA 1
ATOM 3399 C C . LYS A 1 421 ? -18.141 -17.078 22.359 1 90.56 421 LYS A C 1
ATOM 3401 O O . LYS A 1 421 ? -19.172 -17.375 21.75 1 90.56 421 LYS A O 1
ATOM 3406 N N . ILE A 1 422 ? -17.062 -17.859 22.344 1 92.88 422 ILE A N 1
ATOM 3407 C CA . ILE A 1 422 ? -17 -19.141 21.641 1 92.88 422 ILE A CA 1
ATOM 3408 C C . ILE A 1 422 ? -17.219 -20.281 22.609 1 92.88 422 ILE A C 1
ATOM 3410 O O . ILE A 1 422 ? -16.547 -20.375 23.641 1 92.88 422 ILE A O 1
ATOM 3414 N N . SER A 1 423 ? -18.109 -21.125 22.312 1 91.19 423 SER A N 1
ATOM 3415 C CA . SER A 1 423 ? -18.438 -22.25 23.172 1 91.19 423 SER A CA 1
ATOM 3416 C C . SER A 1 423 ? -17.391 -23.359 23.062 1 91.19 423 SER A C 1
ATOM 3418 O O . SER A 1 423 ? -16.609 -23.375 22.109 1 91.19 423 SER A O 1
ATOM 3420 N N . ASP A 1 424 ? -17.375 -24.234 24.031 1 91.56 424 ASP A N 1
ATOM 3421 C CA . ASP A 1 424 ? -16.438 -25.359 24 1 91.56 424 ASP A CA 1
ATOM 3422 C C . ASP A 1 424 ? -16.719 -26.281 22.812 1 91.56 424 ASP A C 1
ATOM 3424 O O . ASP A 1 424 ? -15.797 -26.844 22.219 1 91.56 424 ASP A O 1
ATOM 3428 N N . GLU A 1 425 ? -17.953 -26.375 22.516 1 87.56 425 GLU A N 1
ATOM 3429 C CA . GLU A 1 425 ? -18.328 -27.188 21.344 1 87.56 425 GLU A CA 1
ATOM 3430 C C . GLU A 1 425 ? -17.781 -26.578 20.062 1 87.56 425 GLU A C 1
ATOM 3432 O O . GLU A 1 425 ? -17.297 -27.312 19.188 1 87.56 425 GLU A O 1
ATOM 3437 N N . GLU A 1 426 ? -17.891 -25.312 20.062 1 89.38 426 GLU A N 1
ATOM 3438 C CA . GLU A 1 426 ? -17.375 -24.625 18.891 1 89.38 426 GLU A CA 1
ATOM 3439 C C . GLU A 1 426 ? -15.859 -24.734 18.781 1 89.38 426 GLU A C 1
ATOM 3441 O O . GLU A 1 426 ? -15.312 -24.891 17.688 1 89.38 426 GLU A O 1
ATOM 3446 N N . TRP A 1 427 ? -15.227 -24.703 19.891 1 92.5 427 TRP A N 1
ATOM 3447 C CA . TRP A 1 427 ? -13.781 -24.891 19.922 1 92.5 427 TRP A CA 1
ATOM 3448 C C . TRP A 1 427 ? -13.406 -26.297 19.453 1 92.5 427 TRP A C 1
ATOM 3450 O O . TRP A 1 427 ? -12.438 -26.469 18.719 1 92.5 427 TRP A O 1
ATOM 3460 N N . ASP A 1 428 ? -14.156 -27.234 19.812 1 88.25 428 ASP A N 1
ATOM 3461 C CA . ASP A 1 428 ? -13.898 -28.609 19.406 1 88.25 428 ASP A CA 1
ATOM 3462 C C . ASP A 1 428 ? -14.07 -28.797 17.906 1 88.25 428 ASP A C 1
ATOM 3464 O O . ASP A 1 428 ? -13.273 -29.469 17.25 1 88.25 428 ASP A O 1
ATOM 3468 N N . GLN A 1 429 ? -15.102 -28.219 17.5 1 84.81 429 GLN A N 1
ATOM 3469 C CA . GLN A 1 429 ? -15.336 -28.266 16.047 1 84.81 429 GLN A CA 1
ATOM 3470 C C . GLN A 1 429 ? -14.203 -27.578 15.289 1 84.81 429 GLN A C 1
ATOM 3472 O O . GLN A 1 429 ? -13.766 -28.078 14.25 1 84.81 429 GLN A O 1
ATOM 3477 N N . ALA A 1 430 ? -13.797 -26.484 15.797 1 89.94 430 ALA A N 1
ATOM 3478 C CA . ALA A 1 430 ? -12.711 -25.734 15.164 1 89.94 430 ALA A CA 1
ATOM 3479 C C . ALA A 1 430 ? -11.422 -26.562 15.133 1 89.94 430 ALA A C 1
ATOM 3481 O O . ALA A 1 430 ? -10.68 -26.531 14.148 1 89.94 430 ALA A O 1
ATOM 3482 N N . GLN A 1 431 ? -11.219 -27.266 16.141 1 90.19 431 GLN A N 1
ATOM 3483 C CA . GLN A 1 431 ? -10.023 -28.094 16.219 1 90.19 431 GLN A CA 1
ATOM 3484 C C . GLN A 1 431 ? -10.078 -29.219 15.188 1 90.19 431 GLN A C 1
ATOM 3486 O O . GLN A 1 431 ? -9.07 -29.531 14.539 1 90.19 431 GLN A O 1
ATOM 3491 N N . ILE A 1 432 ? -11.18 -29.797 15.086 1 83.5 432 ILE A N 1
ATOM 3492 C CA . ILE A 1 432 ? -11.352 -30.859 14.117 1 83.5 432 ILE A CA 1
ATOM 3493 C C . ILE A 1 432 ? -11.18 -30.312 12.703 1 83.5 432 ILE A C 1
ATOM 3495 O O . ILE A 1 432 ? -10.484 -30.922 11.875 1 83.5 432 ILE A O 1
ATOM 3499 N N . LEU A 1 433 ? -11.781 -29.219 12.523 1 84.5 433 LEU A N 1
ATOM 3500 C CA . LEU A 1 433 ? -11.688 -28.594 11.211 1 84.5 433 LEU A CA 1
ATOM 3501 C C . LEU A 1 433 ? -10.25 -28.219 10.891 1 84.5 433 LEU A C 1
ATOM 3503 O O . LEU A 1 433 ? -9.797 -28.375 9.75 1 84.5 433 LEU A O 1
ATOM 3507 N N . CYS A 1 434 ? -9.609 -27.688 11.82 1 90.06 434 CYS A N 1
ATOM 3508 C CA . CYS A 1 434 ? -8.219 -27.281 11.648 1 90.06 434 CYS A CA 1
ATOM 3509 C C . CYS A 1 434 ? -7.348 -28.484 11.266 1 90.06 434 CYS A C 1
ATOM 3511 O O . CYS A 1 434 ? -6.477 -28.359 10.398 1 90.06 434 CYS A O 1
ATOM 3513 N N . LYS A 1 435 ? -7.625 -29.562 11.812 1 84.88 435 LYS A N 1
ATOM 3514 C CA . LYS A 1 435 ? -6.879 -30.781 11.492 1 84.88 435 LYS A CA 1
ATOM 3515 C C . LYS A 1 435 ? -7.16 -31.234 10.07 1 84.88 435 LYS A C 1
ATOM 3517 O O . LYS A 1 435 ? -6.25 -31.672 9.359 1 84.88 435 LYS A O 1
ATOM 3522 N N . CYS A 1 436 ? -8.344 -31.141 9.734 1 80.88 436 CYS A N 1
ATOM 3523 C CA . CYS A 1 436 ? -8.727 -31.531 8.375 1 80.88 436 CYS A CA 1
ATOM 3524 C C . CYS A 1 436 ? -8.078 -30.594 7.352 1 80.88 436 CYS A C 1
ATOM 3526 O O . CYS A 1 436 ? -7.496 -31.062 6.371 1 80.88 436 CYS A O 1
ATOM 3528 N N . LEU A 1 437 ? -8.141 -29.359 7.652 1 87.19 437 LEU A N 1
ATOM 3529 C CA . LEU A 1 437 ? -7.656 -28.359 6.707 1 87.19 437 LEU A CA 1
ATOM 3530 C C . LEU A 1 437 ? -6.133 -28.359 6.652 1 87.19 437 LEU A C 1
ATOM 3532 O O . LEU A 1 437 ? -5.547 -27.906 5.668 1 87.19 437 LEU A O 1
ATOM 3536 N N . LYS A 1 438 ? -5.52 -28.828 7.691 1 91.06 438 LYS A N 1
ATOM 3537 C CA . LYS A 1 438 ? -4.059 -28.891 7.711 1 91.06 438 LYS A CA 1
ATOM 3538 C C . LYS A 1 438 ? -3.531 -29.766 6.57 1 91.06 438 LYS A C 1
ATOM 3540 O O . LYS A 1 438 ? -2.559 -29.391 5.906 1 91.06 438 LYS A O 1
ATOM 3545 N N . ARG A 1 439 ? -4.168 -30.875 6.395 1 86.69 439 ARG A N 1
ATOM 3546 C CA . ARG A 1 439 ? -3.732 -31.766 5.328 1 86.69 439 ARG A CA 1
ATOM 3547 C C . ARG A 1 439 ? -3.9 -31.125 3.961 1 86.69 439 ARG A C 1
ATOM 3549 O O . ARG A 1 439 ? -3.055 -31.281 3.08 1 86.69 439 ARG A O 1
ATOM 3556 N N . PHE A 1 440 ? -4.996 -30.438 3.795 1 89.56 440 PHE A N 1
ATOM 3557 C CA . PHE A 1 440 ? -5.219 -29.688 2.561 1 89.56 440 PHE A CA 1
ATOM 3558 C C . PHE A 1 440 ? -4.145 -28.641 2.365 1 89.56 440 PHE A C 1
ATOM 3560 O O . PHE A 1 440 ? -3.633 -28.453 1.257 1 89.56 440 PHE A O 1
ATOM 3567 N N . ASN A 1 441 ? -3.842 -27.969 3.463 1 90.75 441 ASN A N 1
ATOM 3568 C CA . ASN A 1 441 ? -2.822 -26.938 3.414 1 90.75 441 ASN A CA 1
ATOM 3569 C C . ASN A 1 441 ? -1.448 -27.5 3.084 1 90.75 441 ASN A C 1
ATOM 3571 O O . ASN A 1 441 ? -0.698 -26.922 2.301 1 90.75 441 ASN A O 1
ATOM 3575 N N . ASP A 1 442 ? -1.095 -28.594 3.646 1 90.75 442 ASP A N 1
ATOM 3576 C CA . ASP A 1 442 ? 0.198 -29.219 3.412 1 90.75 442 ASP A CA 1
ATOM 3577 C C . ASP A 1 442 ? 0.358 -29.625 1.945 1 90.75 442 ASP A C 1
ATOM 3579 O O . ASP A 1 442 ? 1.417 -29.406 1.351 1 90.75 442 ASP A O 1
ATOM 3583 N N . ILE A 1 443 ? -0.647 -30.188 1.419 1 90.56 443 ILE A N 1
ATOM 3584 C CA . ILE A 1 443 ? -0.606 -30.625 0.029 1 90.56 443 ILE A CA 1
ATOM 3585 C C . ILE A 1 443 ? -0.529 -29.406 -0.894 1 90.56 443 ILE A C 1
ATOM 3587 O O . ILE A 1 443 ? 0.193 -29.422 -1.894 1 90.56 443 ILE A O 1
ATOM 3591 N N . THR A 1 444 ? -1.293 -28.406 -0.581 1 89.94 444 THR A N 1
ATOM 3592 C CA . THR A 1 444 ? -1.249 -27.172 -1.368 1 89.94 444 THR A CA 1
ATOM 3593 C C . THR A 1 444 ? 0.161 -26.594 -1.382 1 89.94 444 THR A C 1
ATOM 3595 O O . THR A 1 444 ? 0.644 -26.141 -2.424 1 89.94 444 THR A O 1
ATOM 3598 N N . GLU A 1 445 ? 0.79 -26.594 -0.244 1 88.12 445 GLU A N 1
ATOM 3599 C CA . GLU A 1 445 ? 2.156 -26.094 -0.151 1 88.12 445 GLU A CA 1
ATOM 3600 C C . GLU A 1 445 ? 3.119 -26.953 -0.964 1 88.12 445 GLU A C 1
ATOM 3602 O O . GLU A 1 445 ? 4.023 -26.438 -1.622 1 88.12 445 GLU A O 1
ATOM 3607 N N . LEU A 1 446 ? 2.904 -28.203 -0.927 1 90.06 446 LEU A N 1
ATOM 3608 C CA . LEU A 1 446 ? 3.732 -29.141 -1.665 1 90.06 446 LEU A CA 1
ATOM 3609 C C . LEU A 1 446 ? 3.609 -28.922 -3.168 1 90.06 446 LEU A C 1
ATOM 3611 O O . LEU A 1 446 ? 4.609 -28.953 -3.889 1 90.06 446 LEU A O 1
ATOM 3615 N N . LEU A 1 447 ? 2.432 -28.688 -3.605 1 91.25 447 LEU A N 1
ATOM 3616 C CA . LEU A 1 447 ? 2.172 -28.547 -5.035 1 91.25 447 LEU A CA 1
ATOM 3617 C C . LEU A 1 447 ? 2.436 -27.125 -5.512 1 91.25 447 LEU A C 1
ATOM 3619 O O . LEU A 1 447 ? 2.275 -26.828 -6.695 1 91.25 447 LEU A O 1
ATOM 3623 N N . SER A 1 448 ? 2.83 -26.266 -4.625 1 87.88 448 SER A N 1
ATOM 3624 C CA . SER A 1 448 ? 3.076 -24.875 -4.965 1 87.88 448 SER A CA 1
ATOM 3625 C C . SER A 1 448 ? 4.551 -24.625 -5.27 1 87.88 448 SER A C 1
ATOM 3627 O O . SER A 1 448 ? 4.945 -23.5 -5.582 1 87.88 448 SER A O 1
ATOM 3629 N N . GLY A 1 449 ? 5.328 -25.594 -5.262 1 83.94 449 GLY A N 1
ATOM 3630 C CA . GLY A 1 449 ? 6.746 -25.438 -5.551 1 83.94 449 GLY A CA 1
ATOM 3631 C C . GLY A 1 449 ? 7.027 -25.188 -7.023 1 83.94 449 GLY A C 1
ATOM 3632 O O . GLY A 1 449 ? 6.328 -25.719 -7.891 1 83.94 449 GLY A O 1
ATOM 3633 N N . THR A 1 450 ? 8.078 -24.375 -7.312 1 81.88 450 THR A N 1
ATOM 3634 C CA . THR A 1 450 ? 8.438 -24.109 -8.695 1 81.88 450 THR A CA 1
ATOM 3635 C C . THR A 1 450 ? 9.852 -24.578 -8.992 1 81.88 450 THR A C 1
ATOM 3637 O O . THR A 1 450 ? 10.281 -24.609 -10.148 1 81.88 450 THR A O 1
ATOM 3640 N N . SER A 1 451 ? 10.586 -25.047 -8 1 82.38 451 SER A N 1
ATOM 3641 C CA . SER A 1 451 ? 11.977 -25.422 -8.18 1 82.38 451 SER A CA 1
ATOM 3642 C C . SER A 1 451 ? 12.117 -26.938 -8.359 1 82.38 451 SER A C 1
ATOM 3644 O O . SER A 1 451 ? 13.211 -27.438 -8.609 1 82.38 451 SER A O 1
ATOM 3646 N N . TYR A 1 452 ? 11.039 -27.625 -8.203 1 88.5 452 TYR A N 1
ATOM 3647 C CA . TYR A 1 452 ? 11.023 -29.078 -8.375 1 88.5 452 TYR A CA 1
ATOM 3648 C C . TYR A 1 452 ? 9.758 -29.531 -9.109 1 88.5 452 TYR A C 1
ATOM 3650 O O . TYR A 1 452 ? 8.781 -28.781 -9.188 1 88.5 452 TYR A O 1
ATOM 3658 N N . PRO A 1 453 ? 9.828 -30.719 -9.672 1 92.75 453 PRO A N 1
ATOM 3659 C CA . PRO A 1 453 ? 8.641 -31.203 -10.367 1 92.75 453 PRO A CA 1
ATOM 3660 C C . PRO A 1 453 ? 7.473 -31.484 -9.422 1 92.75 453 PRO A C 1
ATOM 3662 O O . PRO A 1 453 ? 7.664 -32.094 -8.367 1 92.75 453 PRO A O 1
ATOM 3665 N N . THR A 1 454 ? 6.352 -30.984 -9.758 1 92.62 454 THR A N 1
ATOM 3666 C CA . THR A 1 454 ? 5.168 -31.172 -8.93 1 92.62 454 THR A CA 1
ATOM 3667 C C . THR A 1 454 ? 4.191 -32.156 -9.594 1 92.62 454 THR A C 1
ATOM 3669 O O . THR A 1 454 ? 3.277 -32.656 -8.938 1 92.62 454 THR A O 1
ATOM 3672 N N . ALA A 1 455 ? 4.398 -32.438 -10.828 1 92.62 455 ALA A N 1
ATOM 3673 C CA . ALA A 1 455 ? 3.48 -33.281 -11.57 1 92.62 455 ALA A CA 1
ATOM 3674 C C . ALA A 1 455 ? 3.436 -34.688 -10.977 1 92.62 455 ALA A C 1
ATOM 3676 O O . ALA A 1 455 ? 2.365 -35.281 -10.875 1 92.62 455 ALA A O 1
ATOM 3677 N N . ASN A 1 456 ? 4.586 -35.219 -10.602 1 92 456 ASN A N 1
ATOM 3678 C CA . ASN A 1 456 ? 4.664 -36.562 -10.094 1 92 456 ASN A CA 1
ATOM 3679 C C . ASN A 1 456 ? 4.133 -36.688 -8.664 1 92 456 ASN A C 1
ATOM 3681 O O . ASN A 1 456 ? 3.891 -37.781 -8.164 1 92 456 ASN A O 1
ATOM 3685 N N . LEU A 1 457 ? 3.908 -35.562 -8.062 1 90.69 457 LEU A N 1
ATOM 3686 C CA . LEU A 1 457 ? 3.445 -35.531 -6.676 1 90.69 457 LEU A CA 1
ATOM 3687 C C . LEU A 1 457 ? 1.927 -35.438 -6.609 1 90.69 457 LEU A C 1
ATOM 3689 O O . LEU A 1 457 ? 1.323 -35.719 -5.57 1 90.69 457 LEU A O 1
ATOM 3693 N N . PHE A 1 458 ? 1.376 -35.094 -7.684 1 88.44 458 PHE A N 1
ATOM 3694 C CA . PHE A 1 458 ? -0.047 -34.781 -7.766 1 88.44 458 PHE A CA 1
ATOM 3695 C C . PHE A 1 458 ? -0.889 -36 -7.426 1 88.44 458 PHE A C 1
ATOM 3697 O O . PHE A 1 458 ? -1.787 -35.938 -6.586 1 88.44 458 PHE A O 1
ATOM 3704 N N . TYR A 1 459 ? -0.6 -37.062 -8.062 1 89.06 459 TYR A N 1
ATOM 3705 C CA . TYR A 1 459 ? -1.465 -38.25 -8 1 89.06 459 TYR A CA 1
ATOM 3706 C C . TYR A 1 459 ? -1.544 -38.781 -6.578 1 89.06 459 TYR A C 1
ATOM 3708 O O . TYR A 1 459 ? -2.635 -39.062 -6.07 1 89.06 459 TYR A O 1
ATOM 3716 N N . GLN A 1 460 ? -0.447 -38.938 -5.98 1 87.75 460 GLN A N 1
ATOM 3717 C CA . GLN A 1 460 ? -0.425 -39.406 -4.598 1 87.75 460 GLN A CA 1
ATOM 3718 C C . GLN A 1 460 ? -1.192 -38.469 -3.68 1 87.75 460 GLN A C 1
ATOM 3720 O O . GLN A 1 460 ? -1.949 -38.906 -2.814 1 87.75 460 GLN A O 1
ATOM 3725 N N . SER A 1 461 ? -0.921 -37.25 -3.877 1 89.06 461 SER A N 1
ATOM 3726 C CA . SER A 1 461 ? -1.579 -36.219 -3.057 1 89.06 461 SER A CA 1
ATOM 3727 C C . SER A 1 461 ? -3.096 -36.312 -3.207 1 89.06 461 SER A C 1
ATOM 3729 O O . SER A 1 461 ? -3.826 -36.219 -2.217 1 89.06 461 SER A O 1
ATOM 3731 N N . PHE A 1 462 ? -3.553 -36.469 -4.344 1 87.5 462 PHE A N 1
ATOM 3732 C CA . PHE A 1 462 ? -4.984 -36.531 -4.621 1 87.5 462 PHE A CA 1
ATOM 3733 C C . PHE A 1 462 ? -5.598 -37.781 -4.039 1 87.5 462 PHE A C 1
ATOM 3735 O O . PHE A 1 462 ? -6.73 -37.781 -3.547 1 87.5 462 PHE A O 1
ATOM 3742 N N . CYS A 1 463 ? -4.867 -38.844 -4.133 1 87.94 463 CYS A N 1
ATOM 3743 C CA . CYS A 1 463 ? -5.355 -40.062 -3.561 1 87.94 463 CYS A CA 1
ATOM 3744 C C . CYS A 1 463 ? -5.453 -39.969 -2.043 1 87.94 463 CYS A C 1
ATOM 3746 O O . CYS A 1 463 ? -6.395 -40.5 -1.441 1 87.94 463 CYS A O 1
ATOM 3748 N N . GLU A 1 464 ? -4.535 -39.312 -1.509 1 87 464 GLU A N 1
ATOM 3749 C CA . GLU A 1 464 ? -4.559 -39.125 -0.064 1 87 464 GLU A CA 1
ATOM 3750 C C . GLU A 1 464 ? -5.77 -38.281 0.355 1 87 464 GLU A C 1
ATOM 3752 O O . GLU A 1 464 ? -6.398 -38.562 1.378 1 87 464 GLU A O 1
ATOM 3757 N N . ILE A 1 465 ? -6.055 -37.312 -0.418 1 89.44 465 ILE A N 1
ATOM 3758 C CA . ILE A 1 465 ? -7.199 -36.469 -0.122 1 89.44 465 ILE A CA 1
ATOM 3759 C C . ILE A 1 465 ? -8.492 -37.281 -0.238 1 89.44 465 ILE A C 1
ATOM 3761 O O . ILE A 1 465 ? -9.391 -37.156 0.594 1 89.44 465 ILE A O 1
ATOM 3765 N N . LYS A 1 466 ? -8.555 -38.062 -1.229 1 88.94 466 LYS A N 1
ATOM 3766 C CA . LYS A 1 466 ? -9.727 -38.906 -1.408 1 88.94 466 LYS A CA 1
ATOM 3767 C C . LYS A 1 466 ? -9.906 -39.844 -0.222 1 88.94 466 LYS A C 1
ATOM 3769 O O . LYS A 1 466 ? -11.031 -40.062 0.251 1 88.94 466 LYS A O 1
ATOM 3774 N N . ALA A 1 467 ? -8.82 -40.406 0.198 1 87 467 ALA A N 1
ATOM 3775 C CA . ALA A 1 467 ? -8.875 -41.281 1.349 1 87 467 ALA A CA 1
ATOM 3776 C C . ALA A 1 467 ? -9.359 -40.562 2.596 1 87 467 ALA A C 1
ATOM 3778 O O . ALA A 1 467 ? -10.164 -41.094 3.363 1 87 467 ALA A O 1
ATOM 3779 N N . LEU A 1 468 ? -8.906 -39.438 2.748 1 87.62 468 LEU A N 1
ATOM 3780 C CA . LEU A 1 468 ? -9.297 -38.625 3.904 1 87.62 468 LEU A CA 1
ATOM 3781 C C . LEU A 1 468 ? -10.781 -38.281 3.852 1 87.62 468 LEU A C 1
ATOM 3783 O O . LEU A 1 468 ? -11.484 -38.375 4.863 1 87.62 468 LEU A O 1
ATOM 3787 N N . ILE A 1 469 ? -11.203 -37.812 2.695 1 90.69 469 ILE A N 1
ATOM 3788 C CA . ILE A 1 469 ? -12.602 -37.469 2.523 1 90.69 469 ILE A CA 1
ATOM 3789 C C . ILE A 1 469 ? -13.484 -38.688 2.799 1 90.69 469 ILE A C 1
ATOM 3791 O O . ILE A 1 469 ? -14.516 -38.562 3.467 1 90.69 469 ILE A O 1
ATOM 3795 N N . SER A 1 470 ? -13 -39.812 2.359 1 88.81 470 SER A N 1
ATOM 3796 C CA . SER A 1 470 ? -13.742 -41.031 2.582 1 88.81 470 SER A CA 1
ATOM 3797 C C . SER A 1 470 ? -13.82 -41.375 4.066 1 88.81 470 SER A C 1
ATOM 3799 O O . SER A 1 470 ? -14.852 -41.844 4.551 1 88.81 470 SER A O 1
ATOM 3801 N N . GLU A 1 471 ? -12.734 -41.188 4.727 1 87.31 471 GLU A N 1
ATOM 3802 C CA . GLU A 1 471 ? -12.703 -41.406 6.168 1 87.31 471 GLU A CA 1
ATOM 3803 C C . GLU A 1 471 ? -13.672 -40.469 6.891 1 87.31 471 GLU A C 1
ATOM 3805 O O . GLU A 1 471 ? -14.367 -40.875 7.82 1 87.31 471 GLU A O 1
ATOM 3810 N N . TRP A 1 472 ? -13.742 -39.312 6.469 1 87.62 472 TRP A N 1
ATOM 3811 C CA . TRP A 1 472 ? -14.602 -38.312 7.102 1 87.62 472 TRP A CA 1
ATOM 3812 C C . TRP A 1 472 ? -16.062 -38.594 6.82 1 87.62 472 TRP A C 1
ATOM 3814 O O . TRP A 1 472 ? -16.938 -38.281 7.633 1 87.62 472 TRP A O 1
ATOM 3824 N N . CYS A 1 473 ? -16.312 -39.094 5.703 1 89.25 473 CYS A N 1
ATOM 3825 C CA . CYS A 1 473 ? -17.672 -39.5 5.363 1 89.25 473 CYS A CA 1
ATOM 3826 C C . CYS A 1 473 ? -18.203 -40.562 6.328 1 89.25 473 CYS A C 1
ATOM 3828 O O . CYS A 1 473 ? -19.406 -40.625 6.57 1 89.25 473 CYS A O 1
ATOM 3830 N N . GLY A 1 474 ? -17.297 -41.281 6.945 1 87 474 GLY A N 1
ATOM 3831 C CA . GLY A 1 474 ? -17.672 -42.312 7.887 1 87 474 GLY A CA 1
ATOM 3832 C C . GLY A 1 474 ? -17.625 -41.875 9.328 1 87 474 GLY A C 1
ATOM 3833 O O . GLY A 1 474 ? -17.844 -42.656 10.242 1 87 474 GLY A O 1
ATOM 3834 N N . CYS A 1 475 ? -17.359 -40.656 9.484 1 82.81 475 CYS A N 1
ATOM 3835 C CA . CYS A 1 475 ? -17.203 -40.125 10.836 1 82.81 475 CYS A CA 1
ATOM 3836 C C . CYS A 1 475 ? -18.547 -40.094 11.562 1 82.81 475 CYS A C 1
ATOM 3838 O O . CYS A 1 475 ? -19.594 -40 10.93 1 82.81 475 CYS A O 1
ATOM 3840 N N . ALA A 1 476 ? -18.484 -40.156 12.906 1 82.31 476 ALA A N 1
ATOM 3841 C CA . ALA A 1 476 ? -19.672 -40.156 13.758 1 82.31 476 ALA A CA 1
ATOM 3842 C C . ALA A 1 476 ? -20.297 -38.781 13.859 1 82.31 476 ALA A C 1
ATOM 3844 O O . ALA A 1 476 ? -21.516 -38.656 14.008 1 82.31 476 ALA A O 1
ATOM 3845 N N . ASN A 1 477 ? -19.547 -37.781 13.781 1 80.62 477 ASN A N 1
ATOM 3846 C CA . ASN A 1 477 ? -20.031 -36.438 13.867 1 80.62 477 ASN A CA 1
ATOM 3847 C C . ASN A 1 477 ? -20.797 -36.031 12.609 1 80.62 477 ASN A C 1
ATOM 3849 O O . ASN A 1 477 ? -20.234 -35.969 11.516 1 80.62 477 ASN A O 1
ATOM 3853 N N . GLY A 1 478 ? -22.031 -35.688 12.742 1 81.88 478 GLY A N 1
ATOM 3854 C CA . GLY A 1 478 ? -22.922 -35.375 11.625 1 81.88 478 GLY A CA 1
ATOM 3855 C C . GLY A 1 478 ? -22.469 -34.188 10.805 1 81.88 478 GLY A C 1
ATOM 3856 O O . GLY A 1 478 ? -22.547 -34.219 9.57 1 81.88 478 GLY A O 1
ATOM 3857 N N . THR A 1 479 ? -21.984 -33.25 11.398 1 80 479 THR A N 1
ATOM 3858 C CA . THR A 1 479 ? -21.547 -32.062 10.695 1 80 479 THR A CA 1
ATOM 3859 C C . THR A 1 479 ? -20.344 -32.375 9.805 1 80 479 THR A C 1
ATOM 3861 O O . THR A 1 479 ? -20.297 -31.906 8.664 1 80 479 THR A O 1
ATOM 3864 N N . ILE A 1 480 ? -19.516 -33.188 10.289 1 81.38 480 ILE A N 1
ATOM 3865 C CA . ILE A 1 480 ? -18.328 -33.531 9.539 1 81.38 480 ILE A CA 1
ATOM 3866 C C . ILE A 1 480 ? -18.703 -34.438 8.367 1 81.38 480 ILE A C 1
ATOM 3868 O O . ILE A 1 480 ? -18.141 -34.312 7.277 1 81.38 480 ILE A O 1
ATOM 3872 N N . ARG A 1 481 ? -19.609 -35.219 8.664 1 88.81 481 ARG A N 1
ATOM 3873 C CA . ARG A 1 481 ? -20.062 -36.125 7.613 1 88.81 481 ARG A CA 1
ATOM 3874 C C . ARG A 1 481 ? -20.703 -35.344 6.461 1 88.81 481 ARG A C 1
ATOM 3876 O O . ARG A 1 481 ? -20.469 -35.656 5.293 1 88.81 481 ARG A O 1
ATOM 3883 N N . GLU A 1 482 ? -21.453 -34.438 6.812 1 87.44 482 GLU A N 1
ATOM 3884 C CA . GLU A 1 482 ? -22.094 -33.625 5.785 1 87.44 482 GLU A CA 1
ATOM 3885 C C . GLU A 1 482 ? -21.062 -32.812 4.988 1 87.44 482 GLU A C 1
ATOM 3887 O O . GLU A 1 482 ? -21.188 -32.688 3.768 1 87.44 482 GLU A O 1
ATOM 3892 N N . MET A 1 483 ? -20.188 -32.312 5.68 1 86.56 483 MET A N 1
ATOM 3893 C CA . MET A 1 483 ? -19.094 -31.609 5.035 1 86.56 483 MET A CA 1
ATOM 3894 C C . MET A 1 483 ? -18.344 -32.531 4.066 1 86.56 483 MET A C 1
ATOM 3896 O O . MET A 1 483 ? -18.062 -32.125 2.93 1 86.56 483 MET A O 1
ATOM 3900 N N . ALA A 1 484 ? -18.094 -33.688 4.523 1 89.88 484 ALA A N 1
ATOM 3901 C CA . ALA A 1 484 ? -17.312 -34.656 3.744 1 89.88 484 ALA A CA 1
ATOM 3902 C C . ALA A 1 484 ? -18.062 -35.062 2.484 1 89.88 484 ALA A C 1
ATOM 3904 O O . ALA A 1 484 ? -17.469 -35.25 1.424 1 89.88 484 ALA A O 1
ATOM 3905 N N . HIS A 1 485 ? -19.297 -35.188 2.615 1 92.56 485 HIS A N 1
ATOM 3906 C CA . HIS A 1 485 ? -20.094 -35.594 1.459 1 92.56 485 HIS A CA 1
ATOM 3907 C C . HIS A 1 485 ? -20.094 -34.5 0.389 1 92.56 485 HIS A C 1
ATOM 3909 O O . HIS A 1 485 ? -20.016 -34.781 -0.805 1 92.56 485 HIS A O 1
ATOM 3915 N N . SER A 1 486 ? -20.203 -33.344 0.867 1 91 486 SER A N 1
ATOM 3916 C CA . SER A 1 486 ? -20.141 -32.219 -0.073 1 91 486 SER A CA 1
ATOM 3917 C C . SER A 1 486 ? -18.781 -32.156 -0.748 1 91 486 SER A C 1
ATOM 3919 O O . SER A 1 486 ? -18.688 -31.922 -1.955 1 91 486 SER A O 1
ATOM 3921 N N . MET A 1 487 ? -17.797 -32.375 -0.019 1 91.94 487 MET A N 1
ATOM 3922 C CA . MET A 1 487 ? -16.422 -32.375 -0.547 1 91.94 487 MET A CA 1
ATOM 3923 C C . MET A 1 487 ? -16.234 -33.469 -1.561 1 91.94 487 MET A C 1
ATOM 3925 O O . MET A 1 487 ? -15.594 -33.281 -2.596 1 91.94 487 MET A O 1
ATOM 3929 N N . ASN A 1 488 ? -16.797 -34.594 -1.188 1 92.75 488 ASN A N 1
ATOM 3930 C CA . ASN A 1 488 ? -16.656 -35.781 -2.037 1 92.75 488 ASN A CA 1
ATOM 3931 C C . ASN A 1 488 ? -17.281 -35.562 -3.41 1 92.75 488 ASN A C 1
ATOM 3933 O O . ASN A 1 488 ? -16.719 -35.969 -4.426 1 92.75 488 ASN A O 1
ATOM 3937 N N . THR A 1 489 ? -18.375 -34.938 -3.406 1 91.94 489 THR A N 1
ATOM 3938 C CA . THR A 1 489 ? -19.062 -34.688 -4.668 1 91.94 489 THR A CA 1
ATOM 3939 C C . THR A 1 489 ? -18.203 -33.781 -5.57 1 91.94 489 THR A C 1
ATOM 3941 O O . THR A 1 489 ? -18.062 -34.062 -6.762 1 91.94 489 THR A O 1
ATOM 3944 N N . LYS A 1 490 ? -17.734 -32.781 -5.02 1 90.44 490 LYS A N 1
ATOM 3945 C CA . LYS A 1 490 ? -16.875 -31.859 -5.777 1 90.44 490 LYS A CA 1
ATOM 3946 C C . LYS A 1 490 ? -15.586 -32.531 -6.207 1 90.44 490 LYS A C 1
ATOM 3948 O O . LYS A 1 490 ? -15.109 -32.344 -7.328 1 90.44 490 LYS A O 1
ATOM 3953 N N . PHE A 1 491 ? -15.047 -33.312 -5.34 1 91.12 491 PHE A N 1
ATOM 3954 C CA . PHE A 1 491 ? -13.812 -34.031 -5.629 1 91.12 491 PHE A CA 1
ATOM 3955 C C . PHE A 1 491 ? -13.992 -34.938 -6.82 1 91.12 491 PHE A C 1
ATOM 3957 O O . PHE A 1 491 ? -13.156 -34.969 -7.727 1 91.12 491 PHE A O 1
ATOM 3964 N N . GLU A 1 492 ? -15.023 -35.656 -6.867 1 89.5 492 GLU A N 1
ATOM 3965 C CA . GLU A 1 492 ? -15.289 -36.625 -7.922 1 89.5 492 GLU A CA 1
ATOM 3966 C C . GLU A 1 492 ? -15.453 -35.969 -9.273 1 89.5 492 GLU A C 1
ATOM 3968 O O . GLU A 1 492 ? -15.039 -36.5 -10.305 1 89.5 492 GLU A O 1
ATOM 3973 N N . LYS A 1 493 ? -15.984 -34.875 -9.227 1 88.12 493 LYS A N 1
ATOM 3974 C CA . LYS A 1 493 ? -16.172 -34.094 -10.453 1 88.12 493 LYS A CA 1
ATOM 3975 C C . LYS A 1 493 ? -14.828 -33.812 -11.117 1 88.12 493 LYS A C 1
ATOM 3977 O O . LYS A 1 493 ? -14.664 -34.031 -12.328 1 88.12 493 LYS A O 1
ATOM 3982 N N . TYR A 1 494 ? -13.906 -33.469 -10.359 1 86.31 494 TYR A N 1
ATOM 3983 C CA . TYR A 1 494 ? -12.641 -33.031 -10.938 1 86.31 494 TYR A CA 1
ATOM 3984 C C . TYR A 1 494 ? -11.672 -34.219 -11.047 1 86.31 494 TYR A C 1
ATOM 3986 O O . TYR A 1 494 ? -10.773 -34.188 -11.891 1 86.31 494 TYR A O 1
ATOM 3994 N N . TRP A 1 495 ? -11.82 -35.188 -10.195 1 82.56 495 TRP A N 1
ATOM 3995 C CA . TRP A 1 495 ? -11.031 -36.406 -10.328 1 82.56 495 TRP A CA 1
ATOM 3996 C C . TRP A 1 495 ? -11.219 -37.031 -11.703 1 82.56 495 TRP A C 1
ATOM 3998 O O . TRP A 1 495 ? -10.25 -37.438 -12.336 1 82.56 495 TRP A O 1
ATOM 4008 N N . ASN A 1 496 ? -12.305 -36.969 -12.195 1 78.44 496 ASN A N 1
ATOM 4009 C CA . ASN A 1 496 ? -12.617 -37.594 -13.477 1 78.44 496 ASN A CA 1
ATOM 4010 C C . ASN A 1 496 ? -12.023 -36.812 -14.641 1 78.44 496 ASN A C 1
ATOM 4012 O O . ASN A 1 496 ? -11.625 -37.406 -15.648 1 78.44 496 ASN A O 1
ATOM 4016 N N . LYS A 1 497 ? -11.859 -35.562 -14.445 1 77.56 497 LYS A N 1
ATOM 4017 C CA . LYS A 1 497 ? -11.352 -34.719 -15.516 1 77.56 497 LYS A CA 1
ATOM 4018 C C . LYS A 1 497 ? -9.828 -34.688 -15.516 1 77.56 497 LYS A C 1
ATOM 4020 O O . LYS A 1 497 ? -9.203 -34.469 -16.562 1 77.56 497 LYS A O 1
ATOM 4025 N N . SER A 1 498 ? -9.172 -34.938 -14.406 1 71 498 SER A N 1
ATOM 4026 C CA . SER A 1 498 ? -7.754 -34.594 -14.273 1 71 498 SER A CA 1
ATOM 4027 C C . SER A 1 498 ? -6.914 -35.875 -14.102 1 71 498 SER A C 1
ATOM 4029 O O . SER A 1 498 ? -5.688 -35.812 -14.234 1 71 498 SER A O 1
ATOM 4031 N N . ASN A 1 499 ? -7.32 -37.031 -13.93 1 64.5 499 ASN A N 1
ATOM 4032 C CA . ASN A 1 499 ? -6.633 -38.156 -13.32 1 64.5 499 ASN A CA 1
ATOM 4033 C C . ASN A 1 499 ? -5.637 -38.781 -14.281 1 64.5 499 ASN A C 1
ATOM 4035 O O . ASN A 1 499 ? -4.5 -39.094 -13.898 1 64.5 499 ASN A O 1
ATOM 4039 N N . VAL A 1 500 ? -5.855 -38.781 -15.445 1 71.06 500 VAL A N 1
ATOM 4040 C CA . VAL A 1 500 ? -5.047 -39.688 -16.266 1 71.06 500 VAL A CA 1
ATOM 4041 C C . VAL A 1 500 ? -3.717 -39 -16.609 1 71.06 500 VAL A C 1
ATOM 4043 O O . VAL A 1 500 ? -2.66 -39.625 -16.516 1 71.06 500 VAL A O 1
ATOM 4046 N N . ALA A 1 501 ? -3.748 -37.781 -16.984 1 69.38 501 ALA A N 1
ATOM 4047 C CA . ALA A 1 501 ? -2.525 -37.094 -17.406 1 69.38 501 ALA A CA 1
ATOM 4048 C C . ALA A 1 501 ? -1.522 -37.031 -16.266 1 69.38 501 ALA A C 1
ATOM 4050 O O . ALA A 1 501 ? -0.331 -37.281 -16.453 1 69.38 501 ALA A O 1
ATOM 4051 N N . LEU A 1 502 ? -2.033 -36.812 -15.117 1 78.75 502 LEU A N 1
ATOM 4052 C CA . LEU A 1 502 ? -1.128 -36.594 -13.992 1 78.75 502 LEU A CA 1
ATOM 4053 C C . LEU A 1 502 ? -0.703 -37.938 -13.383 1 78.75 502 LEU A C 1
ATOM 4055 O O . LEU A 1 502 ? 0.321 -38 -12.695 1 78.75 502 LEU A O 1
ATOM 4059 N N . ALA A 1 503 ? -1.402 -39 -13.719 1 87.44 503 ALA A N 1
ATOM 4060 C CA . ALA A 1 503 ? -0.997 -40.344 -13.297 1 87.44 503 ALA A CA 1
ATOM 4061 C C . ALA A 1 503 ? 0.246 -40.812 -14.055 1 87.44 503 ALA A C 1
ATOM 4063 O O . ALA A 1 503 ? 1.055 -41.562 -13.523 1 87.44 503 ALA A O 1
ATOM 4064 N N . VAL A 1 504 ? 0.374 -40.25 -15.219 1 91.06 504 VAL A N 1
ATOM 4065 C CA . VAL A 1 504 ? 1.53 -40.625 -16.031 1 91.06 504 VAL A CA 1
ATOM 4066 C C . VAL A 1 504 ? 2.809 -40.125 -15.367 1 91.06 504 VAL A C 1
ATOM 4068 O O . VAL A 1 504 ? 3.818 -40.812 -15.328 1 91.06 504 VAL A O 1
ATOM 4071 N N . ALA A 1 505 ? 2.76 -38.906 -14.859 1 93.06 505 ALA A N 1
ATOM 4072 C CA . ALA A 1 505 ? 3.92 -38.375 -14.164 1 93.06 505 ALA A CA 1
ATOM 4073 C C . ALA A 1 505 ? 4.285 -39.219 -12.945 1 93.06 505 ALA A C 1
ATOM 4075 O O . ALA A 1 505 ? 5.465 -39.406 -12.656 1 93.06 505 ALA A O 1
ATOM 4076 N N . PHE A 1 506 ? 3.291 -39.656 -12.273 1 92.88 506 PHE A N 1
ATOM 4077 C CA . PHE A 1 506 ? 3.479 -40.531 -11.109 1 92.88 506 PHE A CA 1
ATOM 4078 C C . PHE A 1 506 ? 4.094 -41.875 -11.516 1 92.88 506 PHE A C 1
ATOM 4080 O O . PHE A 1 506 ? 4.961 -42.375 -10.812 1 92.88 506 PHE A O 1
ATOM 4087 N N . PHE A 1 507 ? 3.695 -42.375 -12.617 1 94.12 507 PHE A N 1
ATOM 4088 C CA . PHE A 1 507 ? 4.211 -43.625 -13.18 1 94.12 507 PHE A CA 1
ATOM 4089 C C . PHE A 1 507 ? 5.684 -43.469 -13.547 1 94.12 507 PHE A C 1
ATOM 4091 O O . PHE A 1 507 ? 6.465 -44.406 -13.375 1 94.12 507 PHE A O 1
ATOM 4098 N N . LEU A 1 508 ? 6.059 -42.312 -14.023 1 94.62 508 LEU A N 1
ATOM 4099 C CA . LEU A 1 508 ? 7.418 -42.094 -14.5 1 94.62 508 LEU A CA 1
ATOM 4100 C C . LEU A 1 508 ? 8.359 -41.812 -13.328 1 94.62 508 LEU A C 1
ATOM 4102 O O . LEU A 1 508 ? 9.57 -41.656 -13.523 1 94.62 508 LEU A O 1
ATOM 4106 N N . ASP A 1 509 ? 7.824 -41.719 -12.164 1 93.69 509 ASP A N 1
ATOM 4107 C CA . ASP A 1 509 ? 8.656 -41.719 -10.961 1 93.69 509 ASP A CA 1
ATOM 4108 C C . ASP A 1 509 ? 9.078 -43.125 -10.578 1 93.69 509 ASP A C 1
ATOM 4110 O O . ASP A 1 509 ? 8.234 -43.969 -10.211 1 93.69 509 ASP A O 1
ATOM 4114 N N . PRO A 1 510 ? 10.328 -43.375 -10.648 1 93.62 510 PRO A N 1
ATOM 4115 C CA . PRO A 1 510 ? 10.805 -44.75 -10.461 1 93.62 510 PRO A CA 1
ATOM 4116 C C . PRO A 1 510 ? 10.508 -45.312 -9.062 1 93.62 510 PRO A C 1
ATOM 4118 O O . PRO A 1 510 ? 10.602 -46.5 -8.836 1 93.62 510 PRO A O 1
ATOM 4121 N N . ARG A 1 511 ? 10.188 -44.469 -8.133 1 90.56 511 ARG A N 1
ATOM 4122 C CA . ARG A 1 511 ? 9.836 -44.906 -6.789 1 90.56 511 ARG A CA 1
ATOM 4123 C C . ARG A 1 511 ? 8.469 -45.594 -6.777 1 90.56 511 ARG A C 1
ATOM 4125 O O . ARG A 1 511 ? 8.203 -46.438 -5.922 1 90.56 511 ARG A O 1
ATOM 4132 N N . TYR A 1 512 ? 7.625 -45.281 -7.719 1 90.5 512 TYR A N 1
ATOM 4133 C CA . TYR A 1 512 ? 6.23 -45.688 -7.633 1 90.5 512 TYR A CA 1
ATOM 4134 C C . TYR A 1 512 ? 5.867 -46.625 -8.781 1 90.5 512 TYR A C 1
ATOM 4136 O O . TYR A 1 512 ? 5.379 -47.75 -8.555 1 90.5 512 TYR A O 1
ATOM 4144 N N . LYS A 1 513 ? 6.051 -46.219 -10.094 1 91.69 513 LYS A N 1
ATOM 4145 C CA . LYS A 1 513 ? 5.855 -47.031 -11.305 1 91.69 513 LYS A CA 1
ATOM 4146 C C . LYS A 1 513 ? 4.449 -47.625 -11.344 1 91.69 513 LYS A C 1
ATOM 4148 O O . LYS A 1 513 ? 3.486 -47 -10.914 1 91.69 513 LYS A O 1
ATOM 4153 N N . ARG A 1 514 ? 4.293 -48.75 -11.938 1 89.19 514 ARG A N 1
ATOM 4154 C CA . ARG A 1 514 ? 2.994 -49.375 -12.141 1 89.19 514 ARG A CA 1
ATOM 4155 C C . ARG A 1 514 ? 2.412 -49.875 -10.82 1 89.19 514 ARG A C 1
ATOM 4157 O O . ARG A 1 514 ? 1.201 -49.781 -10.602 1 89.19 514 ARG A O 1
ATOM 4164 N N . LYS A 1 515 ? 3.158 -50.312 -9.891 1 88.5 515 LYS A N 1
ATOM 4165 C CA . LYS A 1 515 ? 2.727 -50.906 -8.633 1 88.5 515 LYS A CA 1
ATOM 4166 C C . LYS A 1 515 ? 1.955 -49.906 -7.781 1 88.5 515 LYS A C 1
ATOM 4168 O O . LYS A 1 515 ? 0.913 -50.25 -7.215 1 88.5 515 LYS A O 1
ATOM 4173 N N . ALA A 1 516 ? 2.508 -48.781 -7.715 1 88.81 516 ALA A N 1
ATOM 4174 C CA . ALA A 1 516 ? 1.848 -47.75 -6.898 1 88.81 516 ALA A CA 1
ATOM 4175 C C . ALA A 1 516 ? 0.515 -47.344 -7.516 1 88.81 516 ALA A C 1
ATOM 4177 O O . ALA A 1 516 ? -0.443 -47.031 -6.797 1 88.81 516 ALA A O 1
ATOM 4178 N N . ILE A 1 517 ? 0.45 -47.25 -8.812 1 88.94 517 ILE A N 1
ATOM 4179 C CA . ILE A 1 517 ? -0.787 -46.906 -9.508 1 88.94 517 ILE A CA 1
ATOM 4180 C C . ILE A 1 517 ? -1.851 -47.969 -9.219 1 88.94 517 ILE A C 1
ATOM 4182 O O . ILE A 1 517 ? -3 -47.625 -8.922 1 88.94 517 ILE A O 1
ATOM 4186 N N . GLU A 1 518 ? -1.418 -49.188 -9.258 1 88 518 GLU A N 1
ATOM 4187 C CA . GLU A 1 518 ? -2.332 -50.281 -8.977 1 88 518 GLU A CA 1
ATOM 4188 C C . GLU A 1 518 ? -2.848 -50.219 -7.539 1 88 518 GLU A C 1
ATOM 4190 O O . GLU A 1 518 ? -4.031 -50.438 -7.289 1 88 518 GLU A O 1
ATOM 4195 N N . PHE A 1 519 ? -1.996 -49.906 -6.676 1 88.44 519 PHE A N 1
ATOM 4196 C CA . PHE A 1 519 ? -2.344 -49.812 -5.262 1 88.44 519 PHE A CA 1
ATOM 4197 C C . PHE A 1 519 ? -3.445 -48.781 -5.051 1 88.44 519 PHE A C 1
ATOM 4199 O O . PHE A 1 519 ? -4.465 -49.062 -4.422 1 88.44 519 PHE A O 1
ATOM 4206 N N . TYR A 1 520 ? -3.256 -47.625 -5.59 1 85.81 520 TYR A N 1
ATOM 4207 C CA . TYR A 1 520 ? -4.203 -46.531 -5.355 1 85.81 520 TYR A CA 1
ATOM 4208 C C . TYR A 1 520 ? -5.496 -46.75 -6.129 1 85.81 520 TYR A C 1
ATOM 4210 O O . TYR A 1 520 ? -6.582 -46.438 -5.645 1 85.81 520 TYR A O 1
ATOM 4218 N N . MET A 1 521 ? -5.391 -47.312 -7.312 1 86.38 521 MET A N 1
ATOM 4219 C CA . MET A 1 521 ? -6.598 -47.562 -8.086 1 86.38 521 MET A CA 1
ATOM 4220 C C . MET A 1 521 ? -7.453 -48.625 -7.395 1 86.38 521 MET A C 1
ATOM 4222 O O . MET A 1 521 ? -8.688 -48.562 -7.441 1 86.38 521 MET A O 1
ATOM 4226 N N . ARG A 1 522 ? -6.75 -49.562 -6.758 1 87.19 522 ARG A N 1
ATOM 4227 C CA . ARG A 1 522 ? -7.484 -50.562 -5.992 1 87.19 522 ARG A CA 1
ATOM 4228 C C . ARG A 1 522 ? -8.211 -49.906 -4.812 1 87.19 522 ARG A C 1
ATOM 4230 O O . ARG A 1 522 ? -9.359 -50.281 -4.527 1 87.19 522 ARG A O 1
ATOM 4237 N N . LYS A 1 523 ? -7.57 -49.062 -4.195 1 83.38 523 LYS A N 1
ATOM 4238 C CA . LYS A 1 523 ? -8.133 -48.406 -3.027 1 83.38 523 LYS A CA 1
ATOM 4239 C C . LYS A 1 523 ? -9.305 -47.5 -3.418 1 83.38 523 LYS A C 1
ATOM 4241 O O . LYS A 1 523 ? -10.281 -47.406 -2.676 1 83.38 523 LYS A O 1
ATOM 4246 N N . ILE A 1 524 ? -9.266 -46.906 -4.609 1 81.19 524 ILE A N 1
ATOM 4247 C CA . ILE A 1 524 ? -10.25 -45.906 -5.004 1 81.19 524 ILE A CA 1
ATOM 4248 C C . ILE A 1 524 ? -11.438 -46.562 -5.688 1 81.19 524 ILE A C 1
ATOM 4250 O O . ILE A 1 524 ? -12.594 -46.219 -5.418 1 81.19 524 ILE A O 1
ATOM 4254 N N . TYR A 1 525 ? -11.117 -47.562 -6.566 1 83.62 525 TYR A N 1
ATOM 4255 C CA . TYR A 1 525 ? -12.18 -48.094 -7.406 1 83.62 525 TYR A CA 1
ATOM 4256 C C . TYR A 1 525 ? -12.641 -49.469 -6.891 1 83.62 525 TYR A C 1
ATOM 4258 O O . TYR A 1 525 ? -13.664 -49.969 -7.328 1 83.62 525 TYR A O 1
ATOM 4266 N N . GLY A 1 526 ? -11.922 -50.031 -5.953 1 85.06 526 GLY A N 1
ATOM 4267 C CA . GLY A 1 526 ? -12.297 -51.344 -5.422 1 85.06 526 GLY A CA 1
ATOM 4268 C C . GLY A 1 526 ? -11.711 -52.5 -6.211 1 85.06 526 GLY A C 1
ATOM 4269 O O . GLY A 1 526 ? -11.156 -52.312 -7.293 1 85.06 526 GLY A O 1
ATOM 4270 N N . SER A 1 527 ? -11.891 -53.688 -5.777 1 86.5 527 SER A N 1
ATOM 4271 C CA . SER A 1 527 ? -11.234 -54.875 -6.289 1 86.5 527 SER A CA 1
ATOM 4272 C C . SER A 1 527 ? -11.828 -55.312 -7.625 1 86.5 527 SER A C 1
ATOM 4274 O O . SER A 1 527 ? -11.148 -55.938 -8.445 1 86.5 527 SER A O 1
ATOM 4276 N N . LEU A 1 528 ? -12.984 -54.875 -7.918 1 89.25 528 LEU A N 1
ATOM 4277 C CA . LEU A 1 528 ? -13.664 -55.344 -9.117 1 89.25 528 LEU A CA 1
ATOM 4278 C C . LEU A 1 528 ? -13.336 -54.469 -10.312 1 89.25 528 LEU A C 1
ATOM 4280 O O . LEU A 1 528 ? -13.141 -54.938 -11.422 1 89.25 528 LEU A O 1
ATOM 4284 N N . LEU A 1 529 ? -13.211 -53.219 -10.133 1 89.69 529 LEU A N 1
ATOM 4285 C CA . LEU A 1 529 ? -13.125 -52.281 -11.242 1 89.69 529 LEU A CA 1
ATOM 4286 C C . LEU A 1 529 ? -11.68 -51.906 -11.523 1 89.69 529 LEU A C 1
ATOM 4288 O O . LEU A 1 529 ? -11.352 -51.469 -12.633 1 89.69 529 LEU A O 1
ATOM 4292 N N . TYR A 1 530 ? -10.742 -52.125 -10.578 1 89.38 530 TYR A N 1
ATOM 4293 C CA . TYR A 1 530 ? -9.422 -51.5 -10.688 1 89.38 530 TYR A CA 1
ATOM 4294 C C . TYR A 1 530 ? -8.617 -52.156 -11.812 1 89.38 530 TYR A C 1
ATOM 4296 O O . TYR A 1 530 ? -7.844 -51.469 -12.492 1 89.38 530 TYR A O 1
ATOM 4304 N N . PRO A 1 531 ? -8.789 -53.438 -12.141 1 90.31 531 PRO A N 1
ATOM 4305 C CA . PRO A 1 531 ? -7.984 -54 -13.227 1 90.31 531 PRO A CA 1
ATOM 4306 C C . PRO A 1 531 ? -8.281 -53.344 -14.578 1 90.31 531 PRO A C 1
ATOM 4308 O O . PRO A 1 531 ? -7.363 -53.125 -15.367 1 90.31 531 PRO A O 1
ATOM 4311 N N . GLY A 1 532 ? -9.516 -53.094 -14.789 1 90.5 532 GLY A N 1
ATOM 4312 C CA . GLY A 1 532 ? -9.891 -52.406 -16.016 1 90.5 532 GLY A CA 1
ATOM 4313 C C . GLY A 1 532 ? -9.312 -51 -16.125 1 90.5 532 GLY A C 1
ATOM 4314 O O . GLY A 1 532 ? -8.875 -50.594 -17.188 1 90.5 532 GLY A O 1
ATOM 4315 N N . LYS A 1 533 ? -9.289 -50.375 -15.016 1 89.06 533 LYS A N 1
ATOM 4316 C CA . LYS A 1 533 ? -8.75 -49.031 -14.984 1 89.06 533 LYS A CA 1
ATOM 4317 C C . LYS A 1 533 ? -7.238 -49 -15.172 1 89.06 533 LYS A C 1
ATOM 4319 O O . LYS A 1 533 ? -6.691 -48.125 -15.805 1 89.06 533 LYS A O 1
ATOM 4324 N N . VAL A 1 534 ? -6.57 -50 -14.656 1 89.88 534 VAL A N 1
ATOM 4325 C CA . VAL A 1 534 ? -5.125 -50.125 -14.812 1 89.88 534 VAL A CA 1
ATOM 4326 C C . VAL A 1 534 ? -4.781 -50.375 -16.281 1 89.88 534 VAL A C 1
ATOM 4328 O O . VAL A 1 534 ? -3.834 -49.812 -16.812 1 89.88 534 VAL A O 1
ATOM 4331 N N . GLU A 1 535 ? -5.559 -51.188 -16.891 1 91.06 535 GLU A N 1
ATOM 4332 C CA . GLU A 1 535 ? -5.328 -51.5 -18.297 1 91.06 535 GLU A CA 1
ATOM 4333 C C . GLU A 1 535 ? -5.539 -50.281 -19.172 1 91.06 535 GLU A C 1
ATOM 4335 O O . GLU A 1 535 ? -4.793 -50.062 -20.125 1 91.06 535 GLU A O 1
ATOM 4340 N N . GLU A 1 536 ? -6.527 -49.625 -18.859 1 89.5 536 GLU A N 1
ATOM 4341 C CA . GLU A 1 536 ? -6.781 -48.375 -19.594 1 89.5 536 GLU A CA 1
ATOM 4342 C C . GLU A 1 536 ? -5.617 -47.406 -19.438 1 89.5 536 GLU A C 1
ATOM 4344 O O . GLU A 1 536 ? -5.223 -46.75 -20.406 1 89.5 536 GLU A O 1
ATOM 4349 N N . PHE A 1 537 ? -5.145 -47.344 -18.266 1 89.94 537 PHE A N 1
ATOM 4350 C CA . PHE A 1 537 ? -4.031 -46.438 -17.969 1 89.94 537 PHE A CA 1
ATOM 4351 C C . PHE A 1 537 ? -2.777 -46.875 -18.719 1 89.94 537 PHE A C 1
ATOM 4353 O O . PHE A 1 537 ? -2.092 -46.031 -19.328 1 89.94 537 PHE A O 1
ATOM 4360 N N . ILE A 1 538 ? -2.475 -48.125 -18.703 1 90.25 538 ILE A N 1
ATOM 4361 C CA . ILE A 1 538 ? -1.286 -48.625 -19.375 1 90.25 538 ILE A CA 1
ATOM 4362 C C . ILE A 1 538 ? -1.409 -48.406 -20.891 1 90.25 538 ILE A C 1
ATOM 4364 O O . ILE A 1 538 ? -0.417 -48.125 -21.562 1 90.25 538 ILE A O 1
ATOM 4368 N N . ALA A 1 539 ? -2.619 -48.5 -21.359 1 89.81 539 ALA A N 1
ATOM 4369 C CA . ALA A 1 539 ? -2.855 -48.219 -22.766 1 89.81 539 ALA A CA 1
ATOM 4370 C C . ALA A 1 539 ? -2.498 -46.781 -23.125 1 89.81 539 ALA A C 1
ATOM 4372 O O . ALA A 1 539 ? -1.939 -46.531 -24.203 1 89.81 539 ALA A O 1
ATOM 4373 N N . VAL A 1 540 ? -2.826 -45.969 -22.25 1 89.31 540 VAL A N 1
ATOM 4374 C CA . VAL A 1 540 ? -2.516 -44.531 -22.453 1 89.31 540 VAL A CA 1
ATOM 4375 C C . VAL A 1 540 ? -1.002 -44.344 -22.438 1 89.31 540 VAL A C 1
ATOM 4377 O O . VAL A 1 540 ? -0.458 -43.594 -23.25 1 89.31 540 VAL A O 1
ATOM 4380 N N . VAL A 1 541 ? -0.331 -44.969 -21.484 1 92.06 541 VAL A N 1
ATOM 4381 C CA . VAL A 1 541 ? 1.12 -44.844 -21.375 1 92.06 541 VAL A CA 1
ATOM 4382 C C . VAL A 1 541 ? 1.779 -45.375 -22.641 1 92.06 541 VAL A C 1
ATOM 4384 O O . VAL A 1 541 ? 2.732 -44.781 -23.141 1 92.06 541 VAL A O 1
ATOM 4387 N N . LYS A 1 542 ? 1.257 -46.438 -23.141 1 91.19 542 LYS A N 1
ATOM 4388 C CA . LYS A 1 542 ? 1.789 -47.031 -24.359 1 91.19 542 LYS A CA 1
ATOM 4389 C C . LYS A 1 542 ? 1.584 -46.125 -25.562 1 91.19 542 LYS A C 1
ATOM 4391 O O . LYS A 1 542 ? 2.461 -46 -26.422 1 91.19 542 LYS A O 1
ATOM 4396 N N . GLN A 1 543 ? 0.439 -45.562 -25.578 1 89.31 543 GLN A N 1
ATOM 4397 C CA . GLN A 1 543 ? 0.161 -44.625 -26.641 1 89.31 543 GLN A CA 1
ATOM 4398 C C . GLN A 1 543 ? 1.142 -43.438 -26.625 1 89.31 543 GLN A C 1
ATOM 4400 O O . GLN A 1 543 ? 1.649 -43.031 -27.656 1 89.31 543 GLN A O 1
ATOM 4405 N N . MET A 1 544 ? 1.431 -42.938 -25.484 1 90.56 544 MET A N 1
ATOM 4406 C CA . MET A 1 544 ? 2.377 -41.812 -25.344 1 90.56 544 MET A CA 1
ATOM 4407 C C . MET A 1 544 ? 3.789 -42.281 -25.703 1 90.56 544 MET A C 1
ATOM 4409 O O . MET A 1 544 ? 4.52 -41.531 -26.375 1 90.56 544 MET A O 1
ATOM 4413 N N . TYR A 1 545 ? 4.109 -43.469 -25.203 1 92.81 545 TYR A N 1
ATOM 4414 C CA . TYR A 1 545 ? 5.422 -44 -25.516 1 92.81 545 TYR A CA 1
ATOM 4415 C C . TYR A 1 545 ? 5.621 -44.125 -27.016 1 92.81 545 TYR A C 1
ATOM 4417 O O . TYR A 1 545 ? 6.676 -43.781 -27.547 1 92.81 545 TYR A O 1
ATOM 4425 N N . GLN A 1 546 ? 4.598 -44.594 -27.672 1 90.44 546 GLN A N 1
ATOM 4426 C CA . GLN A 1 546 ? 4.68 -44.812 -29.125 1 90.44 546 GLN A CA 1
ATOM 4427 C C . GLN A 1 546 ? 4.82 -43.469 -29.859 1 90.44 546 GLN A C 1
ATOM 4429 O O . GLN A 1 546 ? 5.547 -43.375 -30.844 1 90.44 546 GLN A O 1
ATOM 4434 N N . ALA A 1 547 ? 4.129 -42.531 -29.406 1 88.88 547 ALA A N 1
ATOM 4435 C CA . ALA A 1 547 ? 4.223 -41.219 -30.016 1 88.88 547 ALA A CA 1
ATOM 4436 C C . ALA A 1 547 ? 5.641 -40.688 -29.922 1 88.88 547 ALA A C 1
ATOM 4438 O O . ALA A 1 547 ? 6.148 -40.094 -30.891 1 88.88 547 ALA A O 1
ATOM 4439 N N . TY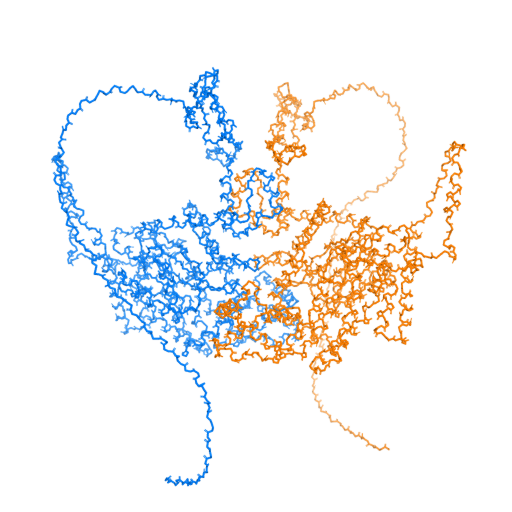R A 1 548 ? 6.336 -40.875 -28.844 1 91.81 548 TYR A N 1
ATOM 4440 C CA . TYR A 1 548 ? 7.691 -40.375 -28.641 1 91.81 548 TYR A CA 1
ATOM 4441 C C . TYR A 1 548 ? 8.703 -41.25 -29.375 1 91.81 548 TYR A C 1
ATOM 4443 O O . TYR A 1 548 ? 9.703 -40.719 -29.906 1 91.81 548 TYR A O 1
ATOM 4451 N N . ALA A 1 549 ? 8.422 -42.531 -29.438 1 90.88 549 ALA A N 1
ATOM 4452 C CA . ALA A 1 549 ? 9.305 -43.469 -30.156 1 90.88 549 ALA A CA 1
ATOM 4453 C C . ALA A 1 549 ? 9.344 -43.125 -31.641 1 90.88 549 ALA A C 1
ATOM 4455 O O . ALA A 1 549 ? 10.414 -43.125 -32.25 1 90.88 549 ALA A O 1
ATOM 4456 N N . CYS A 1 550 ? 8.211 -42.781 -32.125 1 85.31 550 CYS A N 1
ATOM 4457 C CA . CYS A 1 550 ? 8.109 -42.438 -33.562 1 85.31 550 CYS A CA 1
ATOM 4458 C C . CYS A 1 550 ? 8.82 -41.094 -33.812 1 85.31 550 CYS A C 1
ATOM 4460 O O . CYS A 1 550 ? 9.469 -40.938 -34.875 1 85.31 550 CYS A O 1
ATOM 4462 N N . PHE A 1 551 ? 8.672 -40.281 -32.938 1 82.25 551 PHE A N 1
ATOM 4463 C CA . PHE A 1 551 ? 9.281 -38.938 -33.062 1 82.25 551 PHE A CA 1
ATOM 4464 C C . PHE A 1 551 ? 10.805 -39.062 -33.062 1 82.25 551 PHE A C 1
ATOM 4466 O O . PHE A 1 551 ? 11.484 -38.375 -33.844 1 82.25 551 PHE A O 1
ATOM 4473 N N . LEU A 1 552 ? 11.391 -39.875 -32.25 1 81.31 552 LEU A N 1
ATOM 4474 C CA . LEU A 1 552 ? 12.836 -40 -32.125 1 81.31 552 LEU A CA 1
ATOM 4475 C C . LEU A 1 552 ? 13.422 -40.781 -33.281 1 81.31 552 LEU A C 1
ATOM 4477 O O . LEU A 1 552 ? 14.562 -40.531 -33.688 1 81.31 552 LEU A O 1
ATOM 4481 N N . GLU A 1 553 ? 12.719 -41.688 -33.812 1 74.56 553 GLU A N 1
ATOM 4482 C CA . GLU A 1 553 ? 13.172 -42.469 -34.969 1 74.56 553 GLU A CA 1
ATOM 4483 C C . GLU A 1 553 ? 13.242 -41.594 -36.219 1 74.56 553 GLU A C 1
ATOM 4485 O O . GLU A 1 553 ? 14.18 -41.719 -37 1 74.56 553 GLU A O 1
ATOM 4490 N N . SER A 1 554 ? 12.266 -40.812 -36.344 1 65.75 554 SER A N 1
ATOM 4491 C CA . SER A 1 554 ? 12.25 -39.938 -37.5 1 65.75 554 SER A CA 1
ATOM 4492 C C . SER A 1 554 ? 13.367 -38.875 -37.406 1 65.75 554 SER A C 1
ATOM 4494 O O . SER A 1 554 ? 13.891 -38.438 -38.438 1 65.75 554 SER A O 1
ATOM 4496 N N . ALA A 1 555 ? 13.758 -38.5 -36.25 1 60.56 555 ALA A N 1
ATOM 4497 C CA . ALA A 1 555 ? 14.828 -37.5 -36.062 1 60.56 555 ALA A CA 1
ATOM 4498 C C . ALA A 1 555 ? 16.188 -38.125 -36.375 1 60.56 555 ALA A C 1
ATOM 4500 O O . ALA A 1 555 ? 17.125 -37.438 -36.781 1 60.56 555 ALA A O 1
ATOM 4501 N N . THR A 1 556 ? 16.469 -39.344 -36.125 1 51.25 556 THR A N 1
ATOM 4502 C CA . THR A 1 556 ? 17.703 -40.031 -36.469 1 51.25 556 THR A CA 1
ATOM 4503 C C . THR A 1 556 ? 17.703 -40.469 -37.938 1 51.25 556 THR A C 1
ATOM 4505 O O . THR A 1 556 ? 17.156 -41.531 -38.25 1 51.25 556 THR A O 1
ATOM 4508 N N . GLY A 1 557 ? 17.234 -39.656 -38.875 1 41.09 557 GLY A N 1
ATOM 4509 C CA . GLY A 1 557 ? 17.375 -40.062 -40.281 1 41.09 557 GLY A CA 1
ATOM 4510 C C . GLY A 1 557 ? 18.734 -40.625 -40.594 1 41.09 557 GLY A C 1
ATOM 4511 O O . GLY A 1 557 ? 19.703 -40.438 -39.844 1 41.09 557 GLY A O 1
ATOM 4512 N N . PRO A 1 558 ? 18.828 -41.5 -41.625 1 35.75 558 PRO A N 1
ATOM 4513 C CA . PRO A 1 558 ? 20.109 -42.062 -42.094 1 35.75 558 PRO A CA 1
ATOM 4514 C C . PRO A 1 558 ? 21.141 -41 -42.406 1 35.75 558 PRO A C 1
ATOM 4516 O O . PRO A 1 558 ? 20.891 -40.094 -43.219 1 35.75 558 PRO A O 1
ATOM 4519 N N . THR A 1 559 ? 21.844 -40.344 -41.594 1 33.72 559 THR A N 1
ATOM 4520 C CA . THR A 1 559 ? 23.062 -39.719 -42.094 1 33.72 559 THR A CA 1
ATOM 4521 C C . THR A 1 559 ? 23.641 -40.562 -43.25 1 33.72 559 THR A C 1
ATOM 4523 O O . THR A 1 559 ? 23.891 -41.75 -43.062 1 33.72 559 THR A O 1
ATOM 4526 N N . SER A 1 560 ? 23.391 -40.188 -44.438 1 31.34 560 SER A N 1
ATOM 4527 C CA . SER A 1 560 ? 24.141 -40.594 -45.594 1 31.34 560 SER A CA 1
ATOM 4528 C C . SER A 1 560 ? 25.641 -40.594 -45.312 1 31.34 560 SER A C 1
ATOM 4530 O O . SER A 1 560 ? 26.234 -39.531 -45.094 1 31.34 560 SER A O 1
ATOM 4532 N N . SER A 1 561 ? 26.234 -41.531 -44.656 1 30.28 561 SER A N 1
ATOM 4533 C CA . SER A 1 561 ? 27.672 -41.812 -44.719 1 30.28 561 SER A CA 1
ATOM 4534 C C . SER A 1 561 ? 28.188 -41.688 -46.156 1 30.28 561 SER A C 1
ATOM 4536 O O . SER A 1 561 ? 27.844 -42.5 -47 1 30.28 561 SER A O 1
ATOM 4538 N N . ALA A 1 562 ? 28.266 -40.531 -46.594 1 29.77 562 ALA A N 1
ATOM 4539 C CA . ALA A 1 562 ? 29.141 -40.344 -47.75 1 29.77 562 ALA A CA 1
ATOM 4540 C C . ALA A 1 562 ? 30.453 -41.125 -47.562 1 29.77 562 ALA A C 1
ATOM 4542 O O . ALA A 1 562 ? 31.109 -41 -46.531 1 29.77 562 ALA A O 1
ATOM 4543 N N . ASN A 1 563 ? 30.641 -42.25 -48.281 1 27.98 563 ASN A N 1
ATOM 4544 C CA . ASN A 1 563 ? 31.734 -43.188 -48.562 1 27.98 563 ASN A CA 1
ATOM 4545 C C . ASN A 1 563 ? 32.969 -42.438 -49.031 1 27.98 563 ASN A C 1
ATOM 4547 O O . ASN A 1 563 ? 33.219 -42.281 -50.219 1 27.98 563 ASN A O 1
ATOM 4551 N N . ASN A 1 564 ? 33.219 -41.219 -48.656 1 27.98 564 ASN A N 1
ATOM 4552 C CA . ASN A 1 564 ? 34.594 -40.906 -49.094 1 27.98 564 ASN A CA 1
ATOM 4553 C C . ASN A 1 564 ? 35.594 -41.906 -48.562 1 27.98 564 ASN A C 1
ATOM 4555 O O . ASN A 1 564 ? 35.781 -42.062 -47.344 1 27.98 564 ASN A O 1
ATOM 4559 N N . ALA A 1 565 ? 35.844 -42.969 -49.375 1 28.25 565 ALA A N 1
ATOM 4560 C CA . ALA A 1 565 ? 36.812 -44.094 -49.438 1 28.25 565 ALA A CA 1
ATOM 4561 C C . ALA A 1 565 ? 38.219 -43.594 -49.188 1 28.25 565 ALA A C 1
ATOM 4563 O O . ALA A 1 565 ? 38.875 -43.094 -50.094 1 28.25 565 ALA A O 1
ATOM 4564 N N . GLU A 1 566 ? 38.5 -42.719 -48.219 1 29.86 566 GLU A N 1
ATOM 4565 C CA . GLU A 1 566 ? 39.938 -42.656 -48.156 1 29.86 566 GLU A CA 1
ATOM 4566 C C . GLU A 1 566 ? 40.531 -44.062 -47.969 1 29.86 566 GLU A C 1
ATOM 4568 O O . GLU A 1 566 ? 39.906 -44.906 -47.344 1 29.86 566 GLU A O 1
ATOM 4573 N N . PRO A 1 567 ? 41.625 -44.406 -48.719 1 30.38 567 PRO A N 1
ATOM 4574 C CA . PRO A 1 567 ? 42.312 -45.719 -48.688 1 30.38 567 PRO A CA 1
ATOM 4575 C C . PRO A 1 567 ? 42.562 -46.188 -47.25 1 30.38 567 PRO A C 1
ATOM 4577 O O . PRO A 1 567 ? 43.188 -45.5 -46.438 1 30.38 567 PRO A O 1
ATOM 4580 N N . ASN A 1 568 ? 41.531 -46.812 -46.656 1 24.59 568 ASN A N 1
ATOM 4581 C CA . ASN A 1 568 ? 41.594 -47.5 -45.375 1 24.59 568 ASN A CA 1
ATOM 4582 C C . ASN A 1 568 ? 42.844 -48.406 -45.281 1 24.59 568 ASN A C 1
ATOM 4584 O O . ASN A 1 568 ? 43.062 -49.281 -46.125 1 24.59 568 ASN A O 1
ATOM 4588 N N . SER A 1 569 ? 44.031 -47.75 -44.812 1 30.44 569 SER A N 1
ATOM 4589 C CA . SER A 1 569 ? 45.062 -48.688 -44.375 1 30.44 569 SER A CA 1
ATOM 4590 C C . SER A 1 569 ? 44.438 -49.875 -43.625 1 30.44 569 SER A C 1
ATOM 4592 O O . SER A 1 569 ? 43.688 -49.688 -42.656 1 30.44 569 SER A O 1
ATOM 4594 N N . ASP A 1 570 ? 44.156 -51.031 -44.25 1 28.3 570 ASP A N 1
ATOM 4595 C CA . ASP A 1 570 ? 43.406 -52.281 -44.219 1 28.3 570 ASP A CA 1
ATOM 4596 C C . ASP A 1 570 ? 43.688 -53.031 -42.906 1 28.3 570 ASP A C 1
ATOM 4598 O O . ASP A 1 570 ? 43.094 -54.062 -42.656 1 28.3 570 ASP A O 1
ATOM 4602 N N . PHE A 1 571 ? 45 -52.906 -42.344 1 26.61 571 PHE A N 1
ATOM 4603 C CA . PHE A 1 571 ? 45.344 -54.125 -41.625 1 26.61 571 PHE A CA 1
ATOM 4604 C C . PHE A 1 571 ? 44.344 -54.375 -40.469 1 26.61 571 PHE A C 1
ATOM 4606 O O . PHE A 1 571 ? 43.812 -55.469 -40.344 1 26.61 571 PHE A O 1
ATOM 4613 N N . MET A 1 572 ? 44.844 -54 -39.219 1 29.03 572 MET A N 1
ATOM 4614 C CA . MET A 1 572 ? 44.562 -54.719 -37.969 1 29.03 572 MET A CA 1
ATOM 4615 C C . MET A 1 572 ? 43.156 -54.406 -37.469 1 29.03 572 MET A C 1
ATOM 4617 O O . MET A 1 572 ? 42.594 -55.156 -36.688 1 29.03 572 MET A O 1
ATOM 4621 N N . GLU A 1 573 ? 42.781 -53.125 -37.531 1 30.56 573 GLU A N 1
ATOM 4622 C CA . GLU A 1 573 ? 41.812 -52.719 -36.531 1 30.56 573 GLU A CA 1
ATOM 4623 C C . GLU A 1 573 ? 40.406 -53.125 -36.938 1 30.56 573 GLU A C 1
ATOM 4625 O O . GLU A 1 573 ? 39.406 -52.656 -36.344 1 30.56 573 GLU A O 1
ATOM 4630 N N . GLN A 1 574 ? 40.25 -53.938 -37.969 1 32.59 574 GLN A N 1
ATOM 4631 C CA . GLN A 1 574 ? 38.969 -54.375 -38.531 1 32.59 574 GLN A CA 1
ATOM 4632 C C . GLN A 1 574 ? 38.188 -55.219 -37.531 1 32.59 574 GLN A C 1
ATOM 4634 O O . GLN A 1 574 ? 36.969 -55.344 -37.656 1 32.59 574 GLN A O 1
ATOM 4639 N N . GLU A 1 575 ? 38.938 -55.906 -36.688 1 34.59 575 GLU A N 1
ATOM 4640 C CA . GLU A 1 575 ? 38.25 -56.875 -35.844 1 34.59 575 GLU A CA 1
ATOM 4641 C C . GLU A 1 575 ? 37.219 -56.25 -34.938 1 34.59 575 GLU A C 1
ATOM 4643 O O . GLU A 1 575 ? 36.156 -56.812 -34.719 1 34.59 575 GLU A O 1
ATOM 4648 N N . ASP A 1 576 ? 37.656 -55.031 -34.531 1 37.31 576 ASP A N 1
ATOM 4649 C CA . ASP A 1 576 ? 36.844 -54.5 -33.438 1 37.31 576 ASP A CA 1
ATOM 4650 C C . ASP A 1 576 ? 35.5 -53.938 -33.938 1 37.31 576 ASP A C 1
ATOM 4652 O O . ASP A 1 576 ? 34.562 -53.812 -33.188 1 37.31 576 ASP A O 1
ATOM 4656 N N . ASP A 1 577 ? 35.469 -53.656 -35.188 1 40.5 577 ASP A N 1
ATOM 4657 C CA . ASP A 1 577 ? 34.25 -53.094 -35.75 1 40.5 577 ASP A CA 1
ATOM 4658 C C . ASP A 1 577 ? 33.156 -54.156 -35.875 1 40.5 577 ASP A C 1
ATOM 4660 O O . ASP A 1 577 ? 31.984 -53.875 -35.688 1 40.5 577 ASP A O 1
ATOM 4664 N N . ASP A 1 578 ? 33.625 -55.375 -36.281 1 37.28 578 ASP A N 1
ATOM 4665 C CA . ASP A 1 578 ? 32.656 -56.469 -36.469 1 37.28 578 ASP A CA 1
ATOM 4666 C C . ASP A 1 578 ? 31.969 -56.812 -35.125 1 37.28 578 ASP A C 1
ATOM 4668 O O . ASP A 1 578 ? 30.766 -57.031 -35.094 1 37.28 578 ASP A O 1
ATOM 4672 N N . LEU A 1 579 ? 32.781 -56.875 -34.094 1 40 579 LEU A N 1
ATOM 4673 C CA . LEU A 1 579 ? 32.219 -57.125 -32.781 1 40 579 LEU A CA 1
ATOM 4674 C C . LEU A 1 579 ? 31.25 -56.031 -32.375 1 40 579 LEU A C 1
ATOM 4676 O O . LEU A 1 579 ? 30.156 -56.312 -31.875 1 40 579 LEU A O 1
ATOM 4680 N N . GLN A 1 580 ? 31.797 -54.844 -32.594 1 38.06 580 GLN A N 1
ATOM 4681 C CA . GLN A 1 580 ? 30.891 -53.75 -32.25 1 38.06 580 GLN A CA 1
ATOM 4682 C C . GLN A 1 580 ? 29.641 -53.781 -33.094 1 38.06 580 GLN A C 1
ATOM 4684 O O . GLN A 1 580 ? 28.531 -53.594 -32.594 1 38.06 580 GLN A O 1
ATOM 4689 N N . ASN A 1 581 ? 29.812 -53.906 -34.375 1 41.28 581 ASN A N 1
ATOM 4690 C CA . ASN A 1 581 ? 28.656 -54.094 -35.25 1 41.28 581 ASN A CA 1
ATOM 4691 C C . ASN A 1 581 ? 27.859 -55.344 -34.875 1 41.28 581 ASN A C 1
ATOM 4693 O O . ASN A 1 581 ? 26.625 -55.312 -34.906 1 41.28 581 ASN A O 1
ATOM 4697 N N . TYR A 1 582 ? 28.625 -56.5 -34.719 1 39.84 582 TYR A N 1
ATOM 4698 C CA . TYR A 1 582 ? 27.953 -57.688 -34.188 1 39.84 582 TYR A CA 1
ATOM 4699 C C . TYR A 1 582 ? 27.234 -57.375 -32.906 1 39.84 582 TYR A C 1
ATOM 4701 O O . TYR A 1 582 ? 26.078 -57.812 -32.719 1 39.84 582 TYR A O 1
ATOM 4709 N N . LEU A 1 583 ? 28 -56.812 -31.922 1 37.47 583 LEU A N 1
ATOM 4710 C CA . LEU A 1 583 ? 27.438 -56.5 -30.609 1 37.47 583 LEU A CA 1
ATOM 4711 C C . LEU A 1 583 ? 26.344 -55.469 -30.703 1 37.47 583 LEU A C 1
ATOM 4713 O O . LEU A 1 583 ? 25.375 -55.469 -29.938 1 37.47 583 LEU A O 1
ATOM 4717 N N . TYR A 1 584 ? 26.656 -54.375 -31.5 1 37.28 584 TYR A N 1
ATOM 4718 C CA . TYR A 1 584 ? 25.703 -53.281 -31.672 1 37.28 584 TYR A CA 1
ATOM 4719 C C . TYR A 1 584 ? 24.922 -53.438 -32.969 1 37.28 584 TYR A C 1
ATOM 4721 O O . TYR A 1 584 ? 24.266 -52.5 -33.406 1 37.28 584 TYR A O 1
ATOM 4729 N N . GLU A 1 585 ? 25.203 -54.406 -33.938 1 35.31 585 GLU A N 1
ATOM 4730 C CA . GLU A 1 585 ? 24.188 -54.625 -34.969 1 35.31 585 GLU A CA 1
ATOM 4731 C C . GLU A 1 585 ? 22.797 -54.281 -34.438 1 35.31 585 GLU A C 1
ATOM 4733 O O . GLU A 1 585 ? 22.391 -54.719 -33.375 1 35.31 585 GLU A O 1
ATOM 4738 N N . THR A 1 586 ? 22.422 -53.125 -34.75 1 35.53 586 THR A N 1
ATOM 4739 C CA . THR A 1 586 ? 21.062 -52.594 -34.625 1 35.53 586 THR A CA 1
ATOM 4740 C C . THR A 1 586 ? 20.047 -53.719 -34.781 1 35.53 586 THR A C 1
ATOM 4742 O O . THR A 1 586 ? 19.906 -54.281 -35.875 1 35.53 586 THR A O 1
ATOM 4745 N N . HIS A 1 587 ? 20.016 -54.719 -34.031 1 32.34 587 HIS A N 1
ATOM 4746 C CA . HIS A 1 587 ? 18.734 -55.438 -34.062 1 32.34 587 HIS A CA 1
ATOM 4747 C C . HIS A 1 587 ? 17.594 -54.438 -34.312 1 32.34 587 HIS A C 1
ATOM 4749 O O . HIS A 1 587 ? 17.469 -53.438 -33.625 1 32.34 587 HIS A O 1
ATOM 4755 N N . GLY A 1 588 ? 17.266 -54.062 -35.469 1 33.25 588 GLY A N 1
ATOM 4756 C CA . GLY A 1 588 ? 15.961 -53.438 -35.656 1 33.25 588 GLY A CA 1
ATOM 4757 C C . GLY A 1 588 ? 15.016 -53.688 -34.5 1 33.25 588 GLY A C 1
ATOM 4758 O O . GLY A 1 588 ? 15.242 -54.594 -33.688 1 33.25 588 GLY A O 1
ATOM 4759 N N . LEU A 1 589 ? 14.211 -52.656 -33.938 1 36.16 589 LEU A N 1
ATOM 4760 C CA . LEU A 1 589 ? 13.07 -52.969 -33.094 1 36.16 589 LEU A CA 1
ATOM 4761 C C . LEU A 1 589 ? 12.555 -54.375 -33.344 1 36.16 589 LEU A C 1
ATOM 4763 O O . LEU A 1 589 ? 11.727 -54.594 -34.25 1 36.16 589 LEU A O 1
ATOM 4767 N N . THR A 1 590 ? 13.289 -55.312 -33.781 1 35.16 590 THR A N 1
ATOM 4768 C CA . THR A 1 590 ? 12.703 -56.656 -33.938 1 35.16 590 THR A CA 1
ATOM 4769 C C . THR A 1 590 ? 11.734 -56.938 -32.781 1 35.16 590 THR A C 1
ATOM 4771 O O . THR A 1 590 ? 11.844 -56.344 -31.703 1 35.16 590 THR A O 1
ATOM 4774 N N . ASP A 1 591 ? 10.727 -57.75 -33.031 1 40.38 591 ASP A N 1
ATOM 4775 C CA . ASP A 1 591 ? 9.547 -58.188 -32.312 1 40.38 591 ASP A CA 1
ATOM 4776 C C . ASP A 1 591 ? 9.883 -58.5 -30.844 1 40.38 591 ASP A C 1
ATOM 4778 O O . ASP A 1 591 ? 9 -58.5 -29.984 1 40.38 591 ASP A O 1
ATOM 4782 N N . GLY A 1 592 ? 11.18 -58.969 -30.453 1 44.88 592 GLY A N 1
ATOM 4783 C CA . GLY A 1 592 ? 11.336 -59.562 -29.141 1 44.88 592 GLY A CA 1
ATOM 4784 C C . GLY A 1 592 ? 11.93 -58.625 -28.125 1 44.88 592 GLY A C 1
ATOM 4785 O O . GLY A 1 592 ? 12.117 -58.969 -26.953 1 44.88 592 GLY A O 1
ATOM 4786 N N . GLU A 1 593 ? 12.844 -57.688 -28.438 1 51.28 593 GLU A N 1
ATOM 4787 C CA . GLU A 1 593 ? 13.477 -56.938 -27.359 1 51.28 593 GLU A CA 1
ATOM 4788 C C . GLU A 1 593 ? 12.477 -56 -26.672 1 51.28 593 GLU A C 1
ATOM 4790 O O . GLU A 1 593 ? 11.734 -55.281 -27.328 1 51.28 593 GLU A O 1
ATOM 4795 N N . ALA A 1 594 ? 12.484 -56.219 -25.469 1 71.5 594 ALA A N 1
ATOM 4796 C CA . ALA A 1 594 ? 11.562 -55.5 -24.609 1 71.5 594 ALA A CA 1
ATOM 4797 C C . ALA A 1 594 ? 11.758 -54 -24.719 1 71.5 594 ALA A C 1
ATOM 4799 O O . ALA A 1 594 ? 12.898 -53.531 -24.734 1 71.5 594 ALA A O 1
ATOM 4800 N N . SER A 1 595 ? 10.898 -53.25 -25.266 1 83.31 595 SER A N 1
ATOM 4801 C CA . SER A 1 595 ? 10.906 -51.781 -25.297 1 83.31 595 SER A CA 1
ATOM 4802 C C . SER A 1 595 ? 11.375 -51.188 -23.969 1 83.31 595 SER A C 1
ATOM 4804 O O . SER A 1 595 ? 11.391 -51.875 -22.953 1 83.31 595 SER A O 1
ATOM 4806 N N . ASP A 1 596 ? 12.039 -50.062 -24.109 1 90.56 596 ASP A N 1
ATOM 4807 C CA . ASP A 1 596 ? 12.484 -49.469 -22.859 1 90.56 596 ASP A CA 1
ATOM 4808 C C . ASP A 1 596 ? 11.32 -49.344 -21.875 1 90.56 596 ASP A C 1
ATOM 4810 O O . ASP A 1 596 ? 11.523 -49.406 -20.656 1 90.56 596 ASP A O 1
ATOM 4814 N N . LEU A 1 597 ? 10.125 -49.219 -22.438 1 93.12 597 LEU A N 1
ATOM 4815 C CA . LEU A 1 597 ? 8.953 -49.188 -21.562 1 93.12 597 LEU A CA 1
ATOM 4816 C C . LEU A 1 597 ? 8.789 -50.531 -20.844 1 93.12 597 LEU A C 1
ATOM 4818 O O . LEU A 1 597 ? 8.539 -50.531 -19.625 1 93.12 597 LEU A O 1
ATOM 4822 N N . GLU A 1 598 ? 8.969 -51.531 -21.547 1 91.44 598 GLU A N 1
ATOM 4823 C CA . GLU A 1 598 ? 8.844 -52.875 -20.953 1 91.44 598 GLU A CA 1
ATOM 4824 C C . GLU A 1 598 ? 9.945 -53.125 -19.922 1 91.44 598 GLU A C 1
ATOM 4826 O O . GLU A 1 598 ? 9.688 -53.688 -18.859 1 91.44 598 GLU A O 1
ATOM 4831 N N . LYS A 1 599 ? 11.094 -52.688 -20.25 1 92.19 599 LYS A N 1
ATOM 4832 C CA . LYS A 1 599 ? 12.203 -52.781 -19.297 1 92.19 599 LYS A CA 1
ATOM 4833 C C . LYS A 1 599 ? 11.914 -52 -18.016 1 92.19 599 LYS A C 1
ATOM 4835 O O . LYS A 1 599 ? 12.141 -52.5 -16.922 1 92.19 599 LYS A O 1
ATOM 4840 N N . TYR A 1 600 ? 11.477 -50.781 -18.266 1 94.5 600 TYR A N 1
ATOM 4841 C CA . TYR A 1 600 ? 11.164 -49.938 -17.141 1 94.5 600 TYR A CA 1
ATOM 4842 C C . TYR A 1 600 ? 10.094 -50.562 -16.25 1 94.5 600 TYR A C 1
ATOM 4844 O O . TYR A 1 600 ? 10.203 -50.531 -15.023 1 94.5 600 TYR A O 1
ATOM 4852 N N . MET A 1 601 ? 9.078 -51.156 -16.812 1 91.81 601 MET A N 1
ATOM 4853 C CA . MET A 1 601 ? 7.969 -51.75 -16.078 1 91.81 601 MET A CA 1
ATOM 4854 C C . MET A 1 601 ? 8.406 -53 -15.367 1 91.81 601 MET A C 1
ATOM 4856 O O . MET A 1 601 ? 7.867 -53.375 -14.312 1 91.81 601 MET A O 1
ATOM 4860 N N . ALA A 1 602 ? 9.398 -53.656 -15.93 1 90 602 ALA A N 1
ATOM 4861 C CA . ALA A 1 602 ? 9.867 -54.906 -15.383 1 90 602 ALA A CA 1
ATOM 4862 C C . ALA A 1 602 ? 10.773 -54.688 -14.172 1 90 602 ALA A C 1
ATOM 4864 O O . ALA A 1 602 ? 10.844 -55.531 -13.273 1 90 602 ALA A O 1
ATOM 4865 N N . GLU A 1 603 ? 11.43 -53.625 -14.156 1 90.5 603 GLU A N 1
ATOM 4866 C CA . GLU A 1 603 ? 12.305 -53.312 -13.039 1 90.5 603 GLU A CA 1
ATOM 4867 C C . GLU A 1 603 ? 11.5 -52.938 -11.797 1 90.5 603 GLU A C 1
ATOM 4869 O O . GLU A 1 603 ? 10.5 -52.188 -11.898 1 90.5 603 GLU A O 1
ATOM 4874 N N . PRO A 1 604 ? 11.922 -53.375 -10.695 1 88.94 604 PRO A N 1
ATOM 4875 C CA . PRO A 1 604 ? 11.195 -53.031 -9.469 1 88.94 604 PRO A CA 1
ATOM 4876 C C . PRO A 1 604 ? 11.375 -51.594 -9.07 1 88.94 604 PRO A C 1
ATOM 4878 O O . PRO A 1 604 ? 12.375 -50.969 -9.422 1 88.94 604 PRO A O 1
ATOM 4881 N N . PRO A 1 605 ? 10.383 -51.094 -8.32 1 91.06 605 PRO A N 1
ATOM 4882 C CA . PRO A 1 605 ? 10.5 -49.719 -7.844 1 91.06 605 PRO A CA 1
ATOM 4883 C C . PRO A 1 605 ? 11.695 -49.5 -6.914 1 91.06 605 PRO A C 1
ATOM 4885 O O . PRO A 1 605 ? 12.094 -50.438 -6.199 1 91.06 605 PRO A O 1
ATOM 4888 N N . ILE A 1 606 ? 12.164 -48.281 -6.953 1 87.38 606 ILE A N 1
ATOM 4889 C CA . ILE A 1 606 ? 13.344 -47.938 -6.156 1 87.38 606 ILE A CA 1
ATOM 4890 C C . ILE A 1 606 ? 12.922 -47.656 -4.719 1 87.38 606 ILE A C 1
ATOM 4892 O O . ILE A 1 606 ? 11.93 -46.969 -4.484 1 87.38 606 ILE A O 1
ATOM 4896 N N . ARG A 1 607 ? 13.617 -48.25 -3.801 1 81.75 607 ARG A N 1
ATOM 4897 C CA . ARG A 1 607 ? 13.383 -47.969 -2.387 1 81.75 607 ARG A CA 1
ATOM 4898 C C . ARG A 1 607 ? 14.305 -46.875 -1.875 1 81.75 607 ARG A C 1
ATOM 4900 O O . ARG A 1 607 ? 15.523 -46.938 -2.07 1 81.75 607 ARG A O 1
ATOM 4907 N N . VAL A 1 608 ? 13.656 -45.812 -1.553 1 76.88 608 VAL A N 1
ATOM 4908 C CA . VAL A 1 608 ? 14.445 -44.75 -0.938 1 76.88 608 VAL A CA 1
ATOM 4909 C C . VAL A 1 608 ? 14.57 -45 0.563 1 76.88 608 VAL A C 1
ATOM 4911 O O . VAL A 1 608 ? 13.562 -45.219 1.249 1 76.88 608 VAL A O 1
ATOM 4914 N N . PRO A 1 609 ? 15.711 -45.25 1.065 1 63.09 609 PRO A N 1
ATOM 4915 C CA . PRO A 1 609 ? 15.859 -45.531 2.496 1 63.09 609 PRO A CA 1
ATOM 4916 C C . PRO A 1 609 ? 15.266 -44.438 3.375 1 63.09 609 PRO A C 1
ATOM 4918 O O . PRO A 1 609 ? 15.328 -43.25 3.02 1 63.09 609 PRO A O 1
ATOM 4921 N N . LYS A 1 610 ? 14.664 -44.938 4.262 1 56.5 610 LYS A N 1
ATOM 4922 C CA . LYS A 1 610 ? 14.078 -44.094 5.293 1 56.5 610 LYS A CA 1
ATOM 4923 C C . LYS A 1 610 ? 15.164 -43.344 6.059 1 56.5 610 LYS A C 1
ATOM 4925 O O . LYS A 1 610 ? 16.203 -43.906 6.395 1 56.5 610 LYS A O 1
ATOM 4930 N N . GLY A 1 611 ? 15.148 -42.125 6.23 1 53.5 611 GLY A N 1
ATOM 4931 C CA . GLY A 1 611 ? 16.078 -41.344 7.031 1 53.5 611 GLY A CA 1
ATOM 4932 C C . GLY A 1 611 ? 17.094 -40.594 6.199 1 53.5 611 GLY A C 1
ATOM 4933 O O . GLY A 1 611 ? 17.953 -39.906 6.746 1 53.5 611 GLY A O 1
ATOM 4934 N N . SER A 1 612 ? 17.203 -41.062 5.09 1 49.25 612 SER A N 1
ATOM 4935 C CA . SER A 1 612 ? 18.234 -40.344 4.328 1 49.25 612 SER A CA 1
ATOM 4936 C C . SER A 1 612 ? 17.844 -38.875 4.117 1 49.25 612 SER A C 1
ATOM 4938 O O . SER A 1 612 ? 16.672 -38.562 3.857 1 49.25 612 SER A O 1
ATOM 4940 N N . SER A 1 613 ? 18.641 -38.156 4.812 1 53.03 613 SER A N 1
ATOM 4941 C CA . SER A 1 613 ? 18.531 -36.688 4.754 1 53.03 613 SER A CA 1
ATOM 4942 C C . SER A 1 613 ? 18.375 -36.219 3.316 1 53.03 613 SER A C 1
ATOM 4944 O O . SER A 1 613 ? 17.969 -35.062 3.08 1 53.03 613 SER A O 1
ATOM 4946 N N . ASP A 1 614 ? 18.797 -37.188 2.35 1 58.09 614 ASP A N 1
ATOM 4947 C CA . ASP A 1 614 ? 18.875 -36.656 0.991 1 58.09 614 ASP A CA 1
ATOM 4948 C C . ASP A 1 614 ? 17.562 -36.875 0.234 1 58.09 614 ASP A C 1
ATOM 4950 O O . ASP A 1 614 ? 17.094 -38.031 0.138 1 58.09 614 ASP A O 1
ATOM 4954 N N . LYS A 1 615 ? 16.891 -35.906 -0.029 1 73.88 615 LYS A N 1
ATOM 4955 C CA . LYS A 1 615 ? 15.641 -35.906 -0.776 1 73.88 615 LYS A CA 1
ATOM 4956 C C . LYS A 1 615 ? 15.836 -36.5 -2.176 1 73.88 615 LYS A C 1
ATOM 4958 O O . LYS A 1 615 ? 16.812 -36.188 -2.852 1 73.88 615 LYS A O 1
ATOM 4963 N N . PHE A 1 616 ? 15.133 -37.656 -2.572 1 85.38 616 PHE A N 1
ATOM 4964 C CA . PHE A 1 616 ? 15.164 -38.25 -3.896 1 85.38 616 PHE A CA 1
ATOM 4965 C C . PHE A 1 616 ? 14.828 -37.25 -4.973 1 85.38 616 PHE A C 1
ATOM 4967 O O . PHE A 1 616 ? 13.812 -36.531 -4.879 1 85.38 616 PHE A O 1
ATOM 4974 N N . GLU A 1 617 ? 15.797 -37.125 -5.898 1 89.62 617 GLU A N 1
ATOM 4975 C CA . GLU A 1 617 ? 15.586 -36.219 -7.008 1 89.62 617 GLU A CA 1
ATOM 4976 C C . GLU A 1 617 ? 15.258 -36.969 -8.297 1 89.62 617 GLU A C 1
ATOM 4978 O O . GLU A 1 617 ? 16.156 -37.5 -8.961 1 89.62 617 GLU A O 1
ATOM 4983 N N . VAL A 1 618 ? 14.016 -36.938 -8.672 1 94.12 618 VAL A N 1
ATOM 4984 C CA . VAL A 1 618 ? 13.492 -37.688 -9.789 1 94.12 618 VAL A CA 1
ATOM 4985 C C . VAL A 1 618 ? 14.195 -37.281 -11.078 1 94.12 618 VAL A C 1
ATOM 4987 O O . VAL A 1 618 ? 14.516 -38.125 -11.922 1 94.12 618 VAL A O 1
ATOM 4990 N N . LEU A 1 619 ? 14.477 -36.062 -11.266 1 95.44 619 LEU A N 1
ATOM 4991 C CA . LEU A 1 619 ? 15.109 -35.594 -12.492 1 95.44 619 LEU A CA 1
ATOM 4992 C C . LEU A 1 619 ? 16.562 -36.062 -12.578 1 95.44 619 LEU A C 1
ATOM 4994 O O . LEU A 1 619 ? 17.031 -36.438 -13.656 1 95.44 619 LEU A O 1
ATOM 4998 N N . SER A 1 620 ? 17.25 -36.094 -11.469 1 93.19 620 SER A N 1
ATOM 4999 C CA . SER A 1 620 ? 18.609 -36.625 -11.438 1 93.19 620 SER A CA 1
ATOM 5000 C C . SER A 1 620 ? 18.641 -38.094 -11.812 1 93.19 620 SER A C 1
ATOM 5002 O O . SER A 1 620 ? 19.562 -38.531 -12.484 1 93.19 620 SER A O 1
ATOM 5004 N N . TRP A 1 621 ? 17.719 -38.781 -11.328 1 94.25 621 TRP A N 1
ATOM 5005 C CA . TRP A 1 621 ? 17.641 -40.188 -11.656 1 94.25 621 TRP A CA 1
ATOM 5006 C C . TRP A 1 621 ? 17.5 -40.406 -13.164 1 94.25 621 TRP A C 1
ATOM 5008 O O . TRP A 1 621 ? 18.172 -41.25 -13.75 1 94.25 621 TRP A O 1
ATOM 5018 N N . TRP A 1 622 ? 16.594 -39.688 -13.773 1 95.94 622 TRP A N 1
ATOM 5019 C CA . TRP A 1 622 ? 16.359 -39.812 -15.211 1 95.94 622 TRP A CA 1
ATOM 5020 C C . TRP A 1 622 ? 17.594 -39.375 -16 1 95.94 622 TRP A C 1
ATOM 5022 O O . TRP A 1 622 ? 17.891 -39.938 -17.062 1 95.94 622 TRP A O 1
ATOM 5032 N N . ARG A 1 623 ? 18.266 -38.344 -15.484 1 94.75 623 ARG A N 1
ATOM 5033 C CA . ARG A 1 623 ? 19.5 -37.906 -16.125 1 94.75 623 ARG A CA 1
ATOM 5034 C C . ARG A 1 623 ? 20.516 -39.062 -16.203 1 94.75 623 ARG A C 1
ATOM 5036 O O . ARG A 1 623 ? 21.125 -39.281 -17.25 1 94.75 623 ARG A O 1
ATOM 5043 N N . ILE A 1 624 ? 20.609 -39.812 -15.195 1 94.44 624 ILE A N 1
ATOM 5044 C CA . ILE A 1 624 ? 21.578 -40.906 -15.078 1 94.44 624 ILE A CA 1
ATOM 5045 C C . ILE A 1 624 ? 21.141 -42.094 -15.961 1 94.44 624 ILE A C 1
ATOM 5047 O O . ILE A 1 624 ? 21.984 -42.781 -16.531 1 94.44 624 ILE A O 1
ATOM 5051 N N . HIS A 1 625 ? 19.844 -42.312 -16.125 1 94.5 625 HIS A N 1
ATOM 5052 C CA . HIS A 1 625 ? 19.328 -43.5 -16.812 1 94.5 625 HIS A CA 1
ATOM 5053 C C . HIS A 1 625 ? 18.875 -43.188 -18.219 1 94.5 625 HIS A C 1
ATOM 5055 O O . HIS A 1 625 ? 18.094 -43.906 -18.812 1 94.5 625 HIS A O 1
ATOM 5061 N N . GLN A 1 626 ? 19.312 -42.125 -18.766 1 93.44 626 GLN A N 1
ATOM 5062 C CA . GLN A 1 626 ? 18.906 -41.688 -20.094 1 93.44 626 GLN A CA 1
ATOM 5063 C C . GLN A 1 626 ? 19.297 -42.688 -21.156 1 93.44 626 GLN A C 1
ATOM 5065 O O . GLN A 1 626 ? 18.578 -42.875 -22.141 1 93.44 626 GLN A O 1
ATOM 5070 N N . GLU A 1 627 ? 20.453 -43.312 -21.016 1 90.94 627 GLU A N 1
ATOM 5071 C CA . GLU A 1 627 ? 20.969 -44.281 -22 1 90.94 627 GLU A CA 1
ATOM 5072 C C . GLU A 1 627 ? 20.234 -45.594 -21.922 1 90.94 627 GLU A C 1
ATOM 5074 O O . GLU A 1 627 ? 20.062 -46.281 -22.922 1 90.94 627 GLU A O 1
ATOM 5079 N N . VAL A 1 628 ? 19.812 -45.906 -20.719 1 92.31 628 VAL A N 1
ATOM 5080 C CA . VAL A 1 628 ? 19.078 -47.156 -20.5 1 92.31 628 VAL A CA 1
ATOM 5081 C C . VAL A 1 628 ? 17.672 -47.062 -21.062 1 92.31 628 VAL A C 1
ATOM 5083 O O . VAL A 1 628 ? 17.156 -48 -21.641 1 92.31 628 VAL A O 1
ATOM 5086 N N . TYR A 1 629 ? 17.125 -45.844 -20.812 1 94.56 629 TYR A N 1
ATOM 5087 C CA . TYR A 1 629 ? 15.766 -45.594 -21.281 1 94.56 629 TYR A CA 1
ATOM 5088 C C . TYR A 1 629 ? 15.711 -44.375 -22.203 1 94.56 629 TYR A C 1
ATOM 5090 O O . TYR A 1 629 ? 15.148 -43.344 -21.844 1 94.56 629 TYR A O 1
ATOM 5098 N N . PRO A 1 630 ? 16.062 -44.438 -23.391 1 93 630 PRO A N 1
ATOM 5099 C CA . PRO A 1 630 ? 16.219 -43.281 -24.266 1 93 630 PRO A CA 1
ATOM 5100 C C . PRO A 1 630 ? 14.875 -42.625 -24.594 1 93 630 PRO A C 1
ATOM 5102 O O . PRO A 1 630 ? 14.758 -41.406 -24.562 1 93 630 PRO A O 1
ATOM 5105 N N . VAL A 1 631 ? 13.891 -43.438 -24.938 1 94.5 631 VAL A N 1
ATOM 5106 C CA . VAL A 1 631 ? 12.594 -42.875 -25.328 1 94.5 631 VAL A CA 1
ATOM 5107 C C . VAL A 1 631 ? 11.859 -42.375 -24.078 1 94.5 631 VAL A C 1
ATOM 5109 O O . VAL A 1 631 ? 11.32 -41.281 -24.062 1 94.5 631 VAL A O 1
ATOM 5112 N N . LEU A 1 632 ? 11.93 -43.156 -23.016 1 95.12 632 LEU A N 1
ATOM 5113 C CA . LEU A 1 632 ? 11.211 -42.812 -21.797 1 95.12 632 LEU A CA 1
ATOM 5114 C C . LEU A 1 632 ? 11.812 -41.562 -21.141 1 95.12 632 LEU A C 1
ATOM 5116 O O . LEU A 1 632 ? 11.102 -40.781 -20.5 1 95.12 632 LEU A O 1
ATOM 5120 N N . SER A 1 633 ? 13.102 -41.406 -21.297 1 95.19 633 SER A N 1
ATOM 5121 C CA . SER A 1 633 ? 13.75 -40.25 -20.703 1 95.19 633 SER A CA 1
ATOM 5122 C C . SER A 1 633 ? 13.273 -38.938 -21.344 1 95.19 633 SER A C 1
ATOM 5124 O O . SER A 1 633 ? 13.07 -37.938 -20.656 1 95.19 633 SER A O 1
ATOM 5126 N N . VAL A 1 634 ? 13.078 -38.969 -22.641 1 94.44 634 VAL A N 1
ATOM 5127 C CA . VAL A 1 634 ? 12.578 -37.781 -23.344 1 94.44 634 VAL A CA 1
ATOM 5128 C C . VAL A 1 634 ? 11.125 -37.531 -22.938 1 94.44 634 VAL A C 1
ATOM 5130 O O . VAL A 1 634 ? 10.734 -36.375 -22.719 1 94.44 634 VAL A O 1
ATOM 5133 N N . LEU A 1 635 ? 10.406 -38.594 -22.844 1 94.31 635 LEU A N 1
ATOM 5134 C CA . LEU A 1 635 ? 9.016 -38.5 -22.406 1 94.31 635 LEU A CA 1
ATOM 5135 C C . LEU A 1 635 ? 8.945 -37.969 -20.984 1 94.31 635 LEU A C 1
ATOM 5137 O O . LEU A 1 635 ? 8.148 -37.062 -20.688 1 94.31 635 LEU A O 1
ATOM 5141 N N . ALA A 1 636 ? 9.781 -38.5 -20.078 1 95.19 636 ALA A N 1
ATOM 5142 C CA . ALA A 1 636 ? 9.805 -38.062 -18.688 1 95.19 636 ALA A CA 1
ATOM 5143 C C . ALA A 1 636 ? 10.164 -36.594 -18.562 1 95.19 636 ALA A C 1
ATOM 5145 O O . ALA A 1 636 ? 9.625 -35.906 -17.703 1 95.19 636 ALA A O 1
ATOM 5146 N N . ARG A 1 637 ? 11.016 -36.156 -19.375 1 94.69 637 ARG A N 1
ATOM 5147 C CA . ARG A 1 637 ? 11.445 -34.75 -19.359 1 94.69 637 ARG A CA 1
ATOM 5148 C C . ARG A 1 637 ? 10.266 -33.812 -19.594 1 94.69 637 ARG A C 1
ATOM 5150 O O . ARG A 1 637 ? 10.094 -32.812 -18.875 1 94.69 637 ARG A O 1
ATOM 5157 N N . ASP A 1 638 ? 9.453 -34.125 -20.516 1 94 638 ASP A N 1
ATOM 5158 C CA . ASP A 1 638 ? 8.336 -33.25 -20.891 1 94 638 ASP A CA 1
ATOM 5159 C C . ASP A 1 638 ? 7.188 -33.375 -19.906 1 94 638 ASP A C 1
ATOM 5161 O O . ASP A 1 638 ? 6.559 -32.375 -19.531 1 94 638 ASP A O 1
ATOM 5165 N N . VAL A 1 639 ? 6.965 -34.562 -19.422 1 94.25 639 VAL A N 1
ATOM 5166 C CA . VAL A 1 639 ? 5.848 -34.812 -18.516 1 94.25 639 VAL A CA 1
ATOM 5167 C C . VAL A 1 639 ? 6.148 -34.188 -17.156 1 94.25 639 VAL A C 1
ATOM 5169 O O . VAL A 1 639 ? 5.273 -33.594 -16.516 1 94.25 639 VAL A O 1
ATOM 5172 N N . LEU A 1 640 ? 7.363 -34.344 -16.672 1 94.75 640 LEU A N 1
ATOM 5173 C CA . LEU A 1 640 ? 7.742 -33.875 -15.344 1 94.75 640 LEU A CA 1
ATOM 5174 C C . LEU A 1 640 ? 7.859 -32.344 -15.32 1 94.75 640 LEU A C 1
ATOM 5176 O O . LEU A 1 640 ? 7.918 -31.734 -14.242 1 94.75 640 LEU A O 1
ATOM 5180 N N . ALA A 1 641 ? 7.832 -31.688 -16.484 1 94.31 641 ALA A N 1
ATOM 5181 C CA . ALA A 1 641 ? 7.887 -30.234 -16.578 1 94.31 641 ALA A CA 1
ATOM 5182 C C . ALA A 1 641 ? 6.516 -29.625 -16.297 1 94.31 641 ALA A C 1
ATOM 5184 O O . ALA A 1 641 ? 6.406 -28.406 -16.078 1 94.31 641 ALA A O 1
ATOM 5185 N N . ILE A 1 642 ? 5.449 -30.438 -16.312 1 93.81 642 ILE A N 1
ATOM 5186 C CA . ILE A 1 642 ? 4.09 -29.953 -16.062 1 93.81 642 ILE A CA 1
ATOM 5187 C C . ILE A 1 642 ? 3.982 -29.422 -14.641 1 93.81 642 ILE A C 1
ATOM 5189 O O . ILE A 1 642 ? 4.488 -30.031 -13.695 1 93.81 642 ILE A O 1
ATOM 5193 N N . GLN A 1 643 ? 3.41 -28.25 -14.531 1 92.62 643 GLN A N 1
ATOM 5194 C CA . GLN A 1 643 ? 3.123 -27.719 -13.203 1 92.62 643 GLN A CA 1
ATOM 5195 C C . GLN A 1 643 ? 1.723 -28.109 -12.742 1 92.62 643 GLN A C 1
ATOM 5197 O O . GLN A 1 643 ? 0.749 -2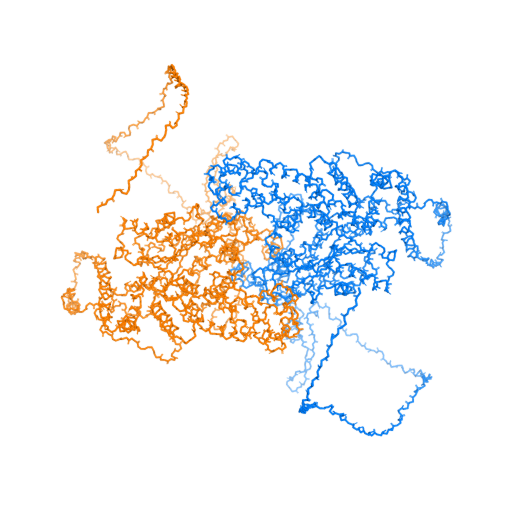7.938 -13.477 1 92.62 643 GLN A O 1
ATOM 5202 N N . ALA A 1 644 ? 1.702 -28.578 -11.578 1 91.69 644 ALA A N 1
ATOM 5203 C CA . ALA A 1 644 ? 0.412 -29.031 -11.062 1 91.69 644 ALA A CA 1
ATOM 5204 C C . ALA A 1 644 ? -0.445 -27.844 -10.617 1 91.69 644 ALA A C 1
ATOM 5206 O O . ALA A 1 644 ? -1.654 -27.984 -10.422 1 91.69 644 ALA A O 1
ATOM 5207 N N . SER A 1 645 ? 0.209 -26.734 -10.461 1 91.38 645 SER A N 1
ATOM 5208 C CA . SER A 1 645 ? -0.526 -25.562 -10.008 1 91.38 645 SER A CA 1
ATOM 5209 C C . SER A 1 645 ? -0.082 -24.312 -10.758 1 91.38 645 SER A C 1
ATOM 5211 O O . SER A 1 645 ? 0.915 -24.344 -11.484 1 91.38 645 SER A O 1
ATOM 5213 N N . THR A 1 646 ? -0.879 -23.203 -10.57 1 89.06 646 THR A N 1
ATOM 5214 C CA . THR A 1 646 ? -0.586 -21.953 -11.258 1 89.06 646 THR A CA 1
ATOM 5215 C C . THR A 1 646 ? 0.126 -20.984 -10.32 1 89.06 646 THR A C 1
ATOM 5217 O O . THR A 1 646 ? -0.005 -19.766 -10.469 1 89.06 646 THR A O 1
ATOM 5220 N N . VAL A 1 647 ? 0.843 -21.375 -9.336 1 83.19 647 VAL A N 1
ATOM 5221 C CA . VAL A 1 647 ? 1.514 -20.562 -8.328 1 83.19 647 VAL A CA 1
ATOM 5222 C C . VAL A 1 647 ? 2.541 -19.656 -9 1 83.19 647 VAL A C 1
ATOM 5224 O O . VAL A 1 647 ? 2.791 -18.531 -8.531 1 83.19 647 VAL A O 1
ATOM 5227 N N . ALA A 1 648 ? 3.137 -20.141 -10.055 1 79.38 648 ALA A N 1
ATOM 5228 C CA . ALA A 1 648 ? 4.094 -19.312 -10.797 1 79.38 648 ALA A CA 1
ATOM 5229 C C . ALA A 1 648 ? 3.471 -17.984 -11.203 1 79.38 648 ALA A C 1
ATOM 5231 O O . ALA A 1 648 ? 4.121 -16.938 -11.125 1 79.38 648 ALA A O 1
ATOM 5232 N N . SER A 1 649 ? 2.293 -18.047 -11.586 1 81.44 649 SER A N 1
ATOM 5233 C CA . SER A 1 649 ? 1.591 -16.828 -11.961 1 81.44 649 SER A CA 1
ATOM 5234 C C . SER A 1 649 ? 1.369 -15.922 -10.758 1 81.44 649 SER A C 1
ATOM 5236 O O . SER A 1 649 ? 1.495 -14.695 -10.867 1 81.44 649 SER A O 1
ATOM 5238 N N . GLU A 1 650 ? 1.075 -16.516 -9.664 1 75.44 650 GLU A N 1
ATOM 5239 C CA . GLU A 1 650 ? 0.844 -15.742 -8.453 1 75.44 650 GLU A CA 1
ATOM 5240 C C . GLU A 1 650 ? 2.104 -14.984 -8.031 1 75.44 650 GLU A C 1
ATOM 5242 O O . GLU A 1 650 ? 2.023 -13.852 -7.551 1 75.44 650 GLU A O 1
ATOM 5247 N N . SER A 1 651 ? 3.188 -15.68 -8.18 1 73.81 651 SER A N 1
ATOM 5248 C CA . SER A 1 651 ? 4.461 -15.023 -7.91 1 73.81 651 SER A CA 1
ATOM 5249 C C . SER A 1 651 ? 4.672 -13.82 -8.82 1 73.81 651 SER A C 1
ATOM 5251 O O . SER A 1 651 ? 5.133 -12.766 -8.375 1 73.81 651 SER A O 1
ATOM 5253 N N . ALA A 1 652 ? 4.305 -13.992 -10 1 78.88 652 ALA A N 1
ATOM 5254 C CA . ALA A 1 652 ? 4.41 -12.898 -10.969 1 78.88 652 ALA A CA 1
ATOM 5255 C C . ALA A 1 652 ? 3.498 -11.742 -10.586 1 78.88 652 ALA A C 1
ATOM 5257 O O . ALA A 1 652 ? 3.875 -10.57 -10.727 1 78.88 652 ALA A O 1
ATOM 5258 N N . PHE A 1 653 ? 2.381 -12.07 -10.086 1 78.56 653 PHE A N 1
ATOM 5259 C CA . PHE A 1 653 ? 1.421 -11.047 -9.688 1 78.56 653 PHE A CA 1
ATOM 5260 C C . PHE A 1 653 ? 1.929 -10.266 -8.477 1 78.56 653 PHE A C 1
ATOM 5262 O O . PHE A 1 653 ? 1.729 -9.055 -8.383 1 78.56 653 PHE A O 1
ATOM 5269 N N . SER A 1 654 ? 2.512 -11.008 -7.613 1 73.12 654 SER A N 1
ATOM 5270 C CA . SER A 1 654 ? 3.123 -10.336 -6.473 1 73.12 654 SER A CA 1
ATOM 5271 C C . SER A 1 654 ? 4.16 -9.312 -6.922 1 73.12 654 SER A C 1
ATOM 5273 O O . SER A 1 654 ? 4.18 -8.18 -6.438 1 73.12 654 SER A O 1
ATOM 5275 N N . ALA A 1 655 ? 4.953 -9.758 -7.836 1 73.62 655 ALA A N 1
ATOM 5276 C CA . ALA A 1 655 ? 5.93 -8.836 -8.414 1 73.62 655 ALA A CA 1
ATOM 5277 C C . ALA A 1 655 ? 5.234 -7.668 -9.117 1 73.62 655 ALA A C 1
ATOM 5279 O O . ALA A 1 655 ? 5.625 -6.512 -8.938 1 73.62 655 ALA A O 1
ATOM 5280 N N . GLY A 1 656 ? 4.27 -7.977 -9.844 1 73.06 656 GLY A N 1
ATOM 5281 C CA . GLY A 1 656 ? 3.477 -6.941 -10.492 1 73.06 656 GLY A CA 1
ATOM 5282 C C . GLY A 1 656 ? 2.875 -5.949 -9.516 1 73.06 656 GLY A C 1
ATOM 5283 O O . GLY A 1 656 ? 2.883 -4.742 -9.758 1 73.06 656 GLY A O 1
ATOM 5284 N N . GLY A 1 657 ? 2.412 -6.445 -8.438 1 74.06 657 GLY A N 1
ATOM 5285 C CA . GLY A 1 657 ? 1.826 -5.609 -7.395 1 74.06 657 GLY A CA 1
ATOM 5286 C C . GLY A 1 657 ? 2.82 -4.652 -6.77 1 74.06 657 GLY A C 1
ATOM 5287 O O . GLY A 1 657 ? 2.463 -3.531 -6.398 1 74.06 657 GLY A O 1
ATOM 5288 N N . ARG A 1 658 ? 4.031 -5.055 -6.707 1 73.44 658 ARG A N 1
ATOM 5289 C CA . ARG A 1 658 ? 5.082 -4.188 -6.176 1 73.44 658 ARG A CA 1
ATOM 5290 C C . ARG A 1 658 ? 5.477 -3.121 -7.191 1 73.44 658 ARG A C 1
ATOM 5292 O O . ARG A 1 658 ? 5.832 -2.002 -6.816 1 73.44 658 ARG A O 1
ATOM 5299 N N . VAL A 1 659 ? 5.391 -3.592 -8.414 1 78.75 659 VAL A N 1
ATOM 5300 C CA . VAL A 1 659 ? 5.699 -2.652 -9.484 1 78.75 659 VAL A CA 1
ATOM 5301 C C . VAL A 1 659 ? 4.59 -1.609 -9.594 1 78.75 659 VAL A C 1
ATOM 5303 O O . VAL A 1 659 ? 4.863 -0.416 -9.734 1 78.75 659 VAL A O 1
ATOM 5306 N N . VAL A 1 660 ? 3.357 -2.105 -9.5 1 76.31 660 VAL A N 1
ATOM 5307 C CA . VAL A 1 660 ? 2.193 -1.229 -9.531 1 76.31 660 VAL A CA 1
ATOM 5308 C C . VAL A 1 660 ? 1.618 -1.088 -8.117 1 76.31 660 VAL A C 1
ATOM 5310 O O . VAL A 1 660 ? 0.622 -1.732 -7.785 1 76.31 660 VAL A O 1
ATOM 5313 N N . ASP A 1 661 ? 2.227 -0.308 -7.32 1 73.5 661 ASP A N 1
ATOM 5314 C CA . ASP A 1 661 ? 1.763 -0.135 -5.949 1 73.5 661 ASP A CA 1
ATOM 5315 C C . ASP A 1 661 ? 0.896 1.115 -5.812 1 73.5 661 ASP A C 1
ATOM 5317 O O . ASP A 1 661 ? 0.755 1.885 -6.766 1 73.5 661 ASP A O 1
ATOM 5321 N N . PRO A 1 662 ? 0.336 1.309 -4.715 1 68.38 662 PRO A N 1
ATOM 5322 C CA . PRO A 1 662 ? -0.592 2.43 -4.547 1 68.38 662 PRO A CA 1
ATOM 5323 C C . PRO A 1 662 ? 0.063 3.783 -4.816 1 68.38 662 PRO A C 1
ATOM 5325 O O . PRO A 1 662 ? -0.626 4.754 -5.141 1 68.38 662 PRO A O 1
ATOM 5328 N N . PHE A 1 663 ? 1.36 3.768 -4.75 1 67.75 663 PHE A N 1
ATOM 5329 C CA . PHE A 1 663 ? 2.051 5.039 -4.934 1 67.75 663 PHE A CA 1
ATOM 5330 C C . PHE A 1 663 ? 2.566 5.172 -6.363 1 67.75 663 PHE A C 1
ATOM 5332 O O . PHE A 1 663 ? 3.025 6.242 -6.766 1 67.75 663 PHE A O 1
ATOM 5339 N N . ARG A 1 664 ? 2.521 4.043 -7.117 1 70.88 664 ARG A N 1
ATOM 5340 C CA . ARG A 1 664 ? 2.939 3.986 -8.516 1 70.88 664 ARG A CA 1
ATOM 5341 C C . ARG A 1 664 ? 1.848 3.377 -9.391 1 70.88 664 ARG A C 1
ATOM 5343 O O . ARG A 1 664 ? 2.025 2.293 -9.945 1 70.88 664 ARG A O 1
ATOM 5350 N N . SER A 1 665 ? 0.826 4.082 -9.586 1 69.88 665 SER A N 1
ATOM 5351 C CA . SER A 1 665 ? -0.333 3.492 -10.25 1 69.88 665 SER A CA 1
ATOM 5352 C C . SER A 1 665 ? -0.553 4.109 -11.625 1 69.88 665 SER A C 1
ATOM 5354 O O . SER A 1 665 ? -1.639 3.992 -12.195 1 69.88 665 SER A O 1
ATOM 5356 N N . ARG A 1 666 ? 0.57 4.734 -12.156 1 75.38 666 ARG A N 1
ATOM 5357 C CA . ARG A 1 666 ? 0.381 5.398 -13.445 1 75.38 666 ARG A CA 1
ATOM 5358 C C . ARG A 1 666 ? 1.233 4.75 -14.523 1 75.38 666 ARG A C 1
ATOM 5360 O O . ARG A 1 666 ? 1.302 5.246 -15.656 1 75.38 666 ARG A O 1
ATOM 5367 N N . LEU A 1 667 ? 1.839 3.656 -14.195 1 81.88 667 LEU A N 1
ATOM 5368 C CA . LEU A 1 667 ? 2.691 2.969 -15.156 1 81.88 667 LEU A CA 1
ATOM 5369 C C . LEU A 1 667 ? 1.86 2.352 -16.281 1 81.88 667 LEU A C 1
ATOM 5371 O O . LEU A 1 667 ? 0.79 1.793 -16.016 1 81.88 667 LEU A O 1
ATOM 5375 N N . GLU A 1 668 ? 2.359 2.496 -17.422 1 86.06 668 GLU A N 1
ATOM 5376 C CA . GLU A 1 668 ? 1.7 1.866 -18.562 1 86.06 668 GLU A CA 1
ATOM 5377 C C . GLU A 1 668 ? 1.907 0.354 -18.547 1 86.06 668 GLU A C 1
ATOM 5379 O O . GLU A 1 668 ? 2.953 -0.132 -18.109 1 86.06 668 GLU A O 1
ATOM 5384 N N . PRO A 1 669 ? 0.905 -0.35 -19.109 1 87.19 669 PRO A N 1
ATOM 5385 C CA . PRO A 1 669 ? 0.972 -1.813 -19.094 1 87.19 669 PRO A CA 1
ATOM 5386 C C . PRO A 1 669 ? 2.227 -2.357 -19.766 1 87.19 669 PRO A C 1
ATOM 5388 O O . PRO A 1 669 ? 2.785 -3.363 -19.328 1 87.19 669 PRO A O 1
ATOM 5391 N N . GLU A 1 670 ? 2.697 -1.693 -20.781 1 88.69 670 GLU A N 1
ATOM 5392 C CA . GLU A 1 670 ? 3.881 -2.158 -21.5 1 88.69 670 GLU A CA 1
ATOM 5393 C C . GLU A 1 670 ? 5.125 -2.092 -20.609 1 88.69 670 GLU A C 1
ATOM 5395 O O . GLU A 1 670 ? 5.984 -2.975 -20.672 1 88.69 670 GLU A O 1
ATOM 5400 N N . ILE A 1 671 ? 5.168 -1.056 -19.859 1 90 671 ILE A N 1
ATOM 5401 C CA . ILE A 1 671 ? 6.305 -0.873 -18.969 1 90 671 ILE A CA 1
ATOM 5402 C C . ILE A 1 671 ? 6.246 -1.901 -17.844 1 90 671 ILE A C 1
ATOM 5404 O O . ILE A 1 671 ? 7.277 -2.432 -17.422 1 90 671 ILE A O 1
ATOM 5408 N N . VAL A 1 672 ? 5.02 -2.166 -17.375 1 90.25 672 VAL A N 1
ATOM 5409 C CA . VAL A 1 672 ? 4.832 -3.164 -16.328 1 90.25 672 VAL A CA 1
ATOM 5410 C C . VAL A 1 672 ? 5.312 -4.527 -16.812 1 90.25 672 VAL A C 1
ATOM 5412 O O . VAL A 1 672 ? 6.031 -5.234 -16.109 1 90.25 672 VAL A O 1
ATOM 5415 N N . GLU A 1 673 ? 4.914 -4.879 -18 1 91.94 673 GLU A N 1
ATOM 5416 C CA . GLU A 1 673 ? 5.352 -6.141 -18.594 1 91.94 673 GLU A CA 1
ATOM 5417 C C . GLU A 1 673 ? 6.875 -6.203 -18.688 1 91.94 673 GLU A C 1
ATOM 5419 O O . GLU A 1 673 ? 7.484 -7.211 -18.328 1 91.94 673 GLU A O 1
ATOM 5424 N N . ALA A 1 674 ? 7.469 -5.105 -19.172 1 93.25 674 ALA A N 1
ATOM 5425 C CA . ALA A 1 674 ? 8.922 -5.055 -19.359 1 93.25 674 ALA A CA 1
ATOM 5426 C C . ALA A 1 674 ? 9.648 -5.266 -18.031 1 93.25 674 ALA A C 1
ATOM 5428 O O . ALA A 1 674 ? 10.625 -6.016 -17.969 1 93.25 674 ALA A O 1
ATOM 5429 N N . LEU A 1 675 ? 9.164 -4.656 -17.031 1 92.62 675 LEU A N 1
ATOM 5430 C CA . LEU A 1 675 ? 9.828 -4.723 -15.727 1 92.62 675 LEU A CA 1
ATOM 5431 C C . LEU A 1 675 ? 9.672 -6.109 -15.109 1 92.62 675 LEU A C 1
ATOM 5433 O O . LEU A 1 675 ? 10.641 -6.68 -14.602 1 92.62 675 LEU A O 1
ATOM 5437 N N . VAL A 1 676 ? 8.492 -6.707 -15.148 1 93 676 VAL A N 1
ATOM 5438 C CA . VAL A 1 676 ? 8.219 -8 -14.539 1 93 676 VAL A CA 1
ATOM 5439 C C . VAL A 1 676 ? 8.977 -9.094 -15.289 1 93 676 VAL A C 1
ATOM 5441 O O . VAL A 1 676 ? 9.625 -9.938 -14.664 1 93 676 VAL A O 1
ATOM 5444 N N . CYS A 1 677 ? 8.914 -9.055 -16.609 1 94.56 677 CYS A N 1
ATOM 5445 C CA . CYS A 1 677 ? 9.57 -10.078 -17.406 1 94.56 677 CYS A CA 1
ATOM 5446 C C . CYS A 1 677 ? 11.086 -9.953 -17.312 1 94.56 677 CYS A C 1
ATOM 5448 O O . CYS A 1 677 ? 11.781 -10.953 -17.125 1 94.56 677 CYS A O 1
ATOM 5450 N N . ALA A 1 678 ? 11.578 -8.711 -17.453 1 94.31 678 ALA A N 1
ATOM 5451 C CA . ALA A 1 678 ? 13.023 -8.516 -17.375 1 94.31 678 ALA A CA 1
ATOM 5452 C C . ALA A 1 678 ? 13.562 -9 -16.031 1 94.31 678 ALA A C 1
ATOM 5454 O O . ALA A 1 678 ? 14.633 -9.617 -15.977 1 94.31 678 ALA A O 1
ATOM 5455 N N . LYS A 1 679 ? 12.883 -8.688 -14.992 1 93.56 679 LYS A N 1
ATOM 5456 C CA . LYS A 1 679 ? 13.297 -9.148 -13.672 1 93.56 679 LYS A CA 1
ATOM 5457 C C . LYS A 1 679 ? 13.375 -10.672 -13.617 1 93.56 679 LYS A C 1
ATOM 5459 O O . LYS A 1 679 ? 14.352 -11.227 -13.109 1 93.56 679 LYS A O 1
ATOM 5464 N N . ASP A 1 680 ? 12.367 -11.305 -14.094 1 93.25 680 ASP A N 1
ATOM 5465 C CA . ASP A 1 680 ? 12.32 -12.758 -14.102 1 93.25 680 ASP A CA 1
ATOM 5466 C C . ASP A 1 680 ? 13.477 -13.344 -14.906 1 93.25 680 ASP A C 1
ATOM 5468 O O . ASP A 1 680 ? 14.125 -14.297 -14.469 1 93.25 680 ASP A O 1
ATOM 5472 N N . TRP A 1 681 ? 13.758 -12.773 -16.094 1 95 681 TRP A N 1
ATOM 5473 C CA . TRP A 1 681 ? 14.766 -13.289 -17 1 95 681 TRP A CA 1
ATOM 5474 C C . TRP A 1 681 ? 16.172 -13.07 -16.438 1 95 681 TRP A C 1
ATOM 5476 O O . TRP A 1 681 ? 17.016 -13.961 -16.516 1 95 681 TRP A O 1
ATOM 5486 N N . ILE A 1 682 ? 16.391 -11.906 -15.836 1 93.06 682 ILE A N 1
ATOM 5487 C CA . ILE A 1 682 ? 17.703 -11.578 -15.289 1 93.06 682 ILE A CA 1
ATOM 5488 C C . ILE A 1 682 ? 17.969 -12.438 -14.055 1 93.06 682 ILE A C 1
ATOM 5490 O O . ILE A 1 682 ? 19.078 -12.93 -13.867 1 93.06 682 ILE A O 1
ATOM 5494 N N . ALA A 1 683 ? 17.016 -12.609 -13.227 1 90.69 683 ALA A N 1
ATOM 5495 C CA . ALA A 1 683 ? 17.156 -13.453 -12.047 1 90.69 683 ALA A CA 1
ATOM 5496 C C . ALA A 1 683 ? 17.484 -14.891 -12.438 1 90.69 683 ALA A C 1
ATOM 5498 O O . ALA A 1 683 ? 18.297 -15.539 -11.773 1 90.69 683 ALA A O 1
ATOM 5499 N N . ALA A 1 684 ? 16.875 -15.375 -13.461 1 88.88 684 ALA A N 1
ATOM 5500 C CA . ALA A 1 684 ? 17.109 -16.734 -13.922 1 88.88 684 ALA A CA 1
ATOM 5501 C C . ALA A 1 684 ? 18.531 -16.891 -14.453 1 88.88 684 ALA A C 1
ATOM 5503 O O . ALA A 1 684 ? 19.172 -17.922 -14.234 1 88.88 684 ALA A O 1
ATOM 5504 N N . SER A 1 685 ? 18.984 -15.906 -15.141 1 84.69 685 SER A N 1
ATOM 5505 C CA . SER A 1 685 ? 20.344 -15.945 -15.688 1 84.69 685 SER A CA 1
ATOM 5506 C C . SER A 1 685 ? 21.391 -15.93 -14.578 1 84.69 685 SER A C 1
ATOM 5508 O O . SER A 1 685 ? 22.438 -16.578 -14.695 1 84.69 685 SER A O 1
ATOM 5510 N N . ARG A 1 686 ? 21.141 -15.203 -13.547 1 82.31 686 ARG A N 1
ATOM 5511 C CA . ARG A 1 686 ? 22.078 -15.117 -12.43 1 82.31 686 ARG A CA 1
ATOM 5512 C C . ARG A 1 686 ? 22.125 -16.438 -11.656 1 82.31 686 ARG A C 1
ATOM 5514 O O . ARG A 1 686 ? 23.203 -16.859 -11.219 1 82.31 686 ARG A O 1
ATOM 5521 N N . LYS A 1 687 ? 21.047 -17.031 -11.43 1 70.12 687 LYS A N 1
ATOM 5522 C CA . LYS A 1 687 ? 21 -18.328 -10.742 1 70.12 687 LYS A CA 1
ATOM 5523 C C . LYS A 1 687 ? 21.797 -19.375 -11.492 1 70.12 687 LYS A C 1
ATOM 5525 O O . LYS A 1 687 ? 22.453 -20.234 -10.875 1 70.12 687 LYS A O 1
ATOM 5530 N N . GLU A 1 688 ? 21.719 -19.328 -12.742 1 62.94 688 GLU A N 1
ATOM 5531 C CA . GLU A 1 688 ? 22.453 -20.281 -13.57 1 62.94 688 GLU A CA 1
ATOM 5532 C C . GLU A 1 688 ? 23.953 -20.047 -13.469 1 62.94 688 GLU A C 1
ATOM 5534 O O . GLU A 1 688 ? 24.734 -21 -13.523 1 62.94 688 GLU A O 1
ATOM 5539 N N . SER A 1 689 ? 24.266 -18.75 -13.25 1 52.84 689 SER A N 1
ATOM 5540 C CA . SER A 1 689 ? 25.688 -18.422 -13.125 1 52.84 689 SER A CA 1
ATOM 5541 C C . SER A 1 689 ? 26.203 -18.75 -11.727 1 52.84 689 SER A C 1
ATOM 5543 O O . SER A 1 689 ? 27.359 -19.141 -11.562 1 52.84 689 SER A O 1
ATOM 5545 N N . ASP A 1 690 ? 25.391 -18.375 -10.594 1 52.09 690 ASP A N 1
ATOM 5546 C CA . ASP A 1 690 ? 25.797 -18.609 -9.211 1 52.09 690 ASP A CA 1
ATOM 5547 C C . ASP A 1 690 ? 25.688 -20.078 -8.844 1 52.09 690 ASP A C 1
ATOM 5549 O O . ASP A 1 690 ? 24.578 -20.609 -8.719 1 52.09 690 ASP A O 1
ATOM 5553 N N . LYS A 1 691 ? 26.359 -21.016 -9.352 1 44.38 691 LYS A N 1
ATOM 5554 C CA . LYS A 1 691 ? 26.422 -22.422 -8.961 1 44.38 691 LYS A CA 1
ATOM 5555 C C . LYS A 1 691 ? 26.203 -22.578 -7.457 1 44.38 691 LYS A C 1
ATOM 5557 O O . LYS A 1 691 ? 26.266 -23.688 -6.93 1 44.38 691 LYS A O 1
ATOM 5562 N N . GLY A 1 692 ? 26.438 -21.609 -6.566 1 31.94 692 GLY A N 1
ATOM 5563 C CA . GLY A 1 692 ? 26.312 -21.969 -5.168 1 31.94 692 GLY A CA 1
ATOM 5564 C C . GLY A 1 692 ? 24.875 -22.047 -4.703 1 31.94 692 GLY A C 1
ATOM 5565 O O . GLY A 1 692 ? 23.953 -21.703 -5.449 1 31.94 692 GLY A O 1
ATOM 5566 N N . VAL A 1 693 ? 24.531 -22.062 -3.174 1 28.5 693 VAL A N 1
ATOM 5567 C CA . VAL A 1 693 ? 23.391 -22.469 -2.359 1 28.5 693 VAL A CA 1
ATOM 5568 C C . VAL A 1 693 ? 22.219 -21.531 -2.613 1 28.5 693 VAL A C 1
ATOM 5570 O O . VAL A 1 693 ? 22.281 -20.344 -2.268 1 28.5 693 VAL A O 1
ATOM 5573 N N . GLY A 1 694 ? 21.672 -21.531 -3.648 1 31.42 694 GLY A N 1
ATOM 5574 C CA . GLY A 1 694 ? 20.516 -20.703 -3.93 1 31.42 694 GLY A CA 1
ATOM 5575 C C . GLY A 1 694 ? 19.453 -20.766 -2.855 1 31.42 694 GLY A C 1
ATOM 5576 O O . GLY A 1 694 ? 19.016 -21.859 -2.48 1 31.42 694 GLY A O 1
ATOM 5577 N N . SER A 1 695 ? 19.391 -19.828 -1.938 1 29.78 695 SER A N 1
ATOM 5578 C CA . SER A 1 695 ? 18.453 -19.828 -0.827 1 29.78 695 SER A CA 1
ATOM 5579 C C . SER A 1 695 ? 17.016 -19.859 -1.325 1 29.78 695 SER A C 1
ATOM 5581 O O . SER A 1 695 ? 16.609 -19.031 -2.139 1 29.78 695 SER A O 1
ATOM 5583 N N . ILE A 1 696 ? 16.359 -20.922 -1.437 1 31.48 696 ILE A N 1
ATOM 5584 C CA . ILE A 1 696 ? 14.961 -21.297 -1.534 1 31.48 696 ILE A CA 1
ATOM 5585 C C . ILE A 1 696 ? 14.102 -20.297 -0.753 1 31.48 696 ILE A C 1
ATOM 5587 O O . ILE A 1 696 ? 12.867 -20.375 -0.784 1 31.48 696 ILE A O 1
ATOM 5591 N N . LEU A 1 697 ? 14.758 -19.453 -0.016 1 31.86 697 LEU A N 1
ATOM 5592 C CA . LEU A 1 697 ? 14.016 -18.672 0.974 1 31.86 697 LEU A CA 1
ATOM 5593 C C . LEU A 1 697 ? 13.133 -17.625 0.299 1 31.86 697 LEU A C 1
ATOM 5595 O O . LEU A 1 697 ? 12.031 -17.344 0.772 1 31.86 697 LEU A O 1
ATOM 5599 N N . ASN A 1 698 ? 13.555 -17.188 -0.837 1 35.78 698 ASN A N 1
ATOM 5600 C CA . ASN A 1 698 ? 12.805 -16.031 -1.324 1 35.78 698 ASN A CA 1
ATOM 5601 C C . ASN A 1 698 ? 11.477 -16.453 -1.948 1 35.78 698 ASN A C 1
ATOM 5603 O O . ASN A 1 698 ? 10.477 -15.75 -1.799 1 35.78 698 ASN A O 1
ATOM 5607 N N . ASP A 1 699 ? 11.461 -17.594 -2.555 1 37.47 699 ASP A N 1
ATOM 5608 C CA . ASP A 1 699 ? 10.219 -18 -3.193 1 37.47 699 ASP A CA 1
ATOM 5609 C C . ASP A 1 699 ? 9.148 -18.328 -2.152 1 37.47 699 ASP A C 1
ATOM 5611 O O . ASP A 1 699 ? 7.973 -18 -2.332 1 37.47 699 ASP A O 1
ATOM 5615 N N . LEU A 1 700 ? 9.555 -18.969 -1.166 1 34.69 700 LEU A N 1
ATOM 5616 C CA . LEU A 1 700 ? 8.641 -19.344 -0.089 1 34.69 700 LEU A CA 1
ATOM 5617 C C . LEU A 1 700 ? 8.195 -18.109 0.693 1 34.69 700 LEU A C 1
ATOM 5619 O O . LEU A 1 700 ? 7.043 -18.016 1.112 1 34.69 700 LEU A O 1
ATOM 5623 N N . GLU A 1 701 ? 9.141 -17.234 0.905 1 40.34 701 GLU A N 1
ATOM 5624 C CA . GLU A 1 701 ? 8.766 -16.016 1.617 1 40.34 701 GLU A CA 1
ATOM 5625 C C . GLU A 1 701 ? 7.777 -15.18 0.809 1 40.34 701 GLU A C 1
ATOM 5627 O O . GLU A 1 701 ? 6.832 -14.625 1.363 1 40.34 701 GLU A O 1
ATOM 5632 N N . VAL A 1 702 ? 8.023 -15.234 -0.434 1 39.09 702 VAL A N 1
ATOM 5633 C CA . VAL A 1 702 ? 7.039 -14.586 -1.291 1 39.09 702 VAL A CA 1
ATOM 5634 C C . VAL A 1 702 ? 5.707 -15.328 -1.205 1 39.09 702 VAL A C 1
ATOM 5636 O O . VAL A 1 702 ? 4.648 -14.703 -1.082 1 39.09 702 VAL A O 1
ATOM 5639 N N . ALA A 1 703 ? 5.816 -16.703 -1.258 1 37.22 703 ALA A N 1
ATOM 5640 C CA . ALA A 1 703 ? 4.582 -17.469 -1.137 1 37.22 703 ALA A CA 1
ATOM 5641 C C . ALA A 1 703 ? 3.898 -17.203 0.203 1 37.22 703 ALA A C 1
ATOM 5643 O O . ALA A 1 703 ? 2.682 -17 0.259 1 37.22 703 ALA A O 1
ATOM 5644 N N . LYS A 1 704 ? 4.73 -17.156 1.115 1 40.53 704 LYS A N 1
ATOM 5645 C CA . LYS A 1 704 ? 4.156 -16.891 2.432 1 40.53 704 LYS A CA 1
ATOM 5646 C C . LYS A 1 704 ? 3.6 -15.469 2.516 1 40.53 704 LYS A C 1
ATOM 5648 O O . LYS A 1 704 ? 2.516 -15.25 3.061 1 40.53 704 LYS A O 1
ATOM 5653 N N . THR A 1 705 ? 4.453 -14.539 2.121 1 40.47 705 THR A N 1
ATOM 5654 C CA . THR A 1 705 ? 3.986 -13.156 2.1 1 40.47 705 THR A CA 1
ATOM 5655 C C . THR A 1 705 ? 2.795 -13 1.159 1 40.47 705 THR A C 1
ATOM 5657 O O . THR A 1 705 ? 1.845 -12.281 1.468 1 40.47 705 THR A O 1
ATOM 5660 N N . LEU A 1 706 ? 2.9 -13.68 0.056 1 37.44 706 LEU A N 1
ATOM 5661 C CA . LEU A 1 706 ? 1.768 -13.688 -0.865 1 37.44 706 LEU A CA 1
ATOM 5662 C C . LEU A 1 706 ? 0.534 -14.289 -0.205 1 37.44 706 LEU A C 1
ATOM 5664 O O . LEU A 1 706 ? -0.575 -13.773 -0.359 1 37.44 706 LEU A O 1
ATOM 5668 N N . ILE A 1 707 ? 0.843 -15.406 0.43 1 36.94 707 ILE A N 1
ATOM 5669 C CA . ILE A 1 707 ? -0.255 -16.016 1.171 1 36.94 707 ILE A CA 1
ATOM 5670 C C . ILE A 1 707 ? -0.776 -15.039 2.221 1 36.94 707 ILE A C 1
ATOM 5672 O O . ILE A 1 707 ? -1.988 -14.883 2.385 1 36.94 707 ILE A O 1
ATOM 5676 N N . ALA A 1 708 ? 0.193 -14.367 2.838 1 36.94 708 ALA A N 1
ATOM 5677 C CA . ALA A 1 708 ? -0.2 -13.422 3.879 1 36.94 708 ALA A CA 1
ATOM 5678 C C . ALA A 1 708 ? -0.798 -12.156 3.273 1 36.94 708 ALA A C 1
ATOM 5680 O O . ALA A 1 708 ? -1.777 -11.617 3.791 1 36.94 708 ALA A O 1
ATOM 5681 N N . ASN A 1 709 ? -0.104 -11.461 2.359 1 36.06 709 ASN A N 1
ATOM 5682 C CA . ASN A 1 709 ? -0.523 -10.188 1.771 1 36.06 709 ASN A CA 1
ATOM 5683 C C . ASN A 1 709 ? -1.725 -10.367 0.848 1 36.06 709 ASN A C 1
ATOM 5685 O O . ASN A 1 709 ? -2.361 -9.391 0.452 1 36.06 709 ASN A O 1
ATOM 5689 N N . LEU A 1 710 ? -1.812 -11.438 0.139 1 32.97 710 LEU A N 1
ATOM 5690 C CA . LEU A 1 710 ? -3.031 -11.664 -0.632 1 32.97 710 LEU A CA 1
ATOM 5691 C C . LEU A 1 710 ? -4.27 -11.375 0.212 1 32.97 710 LEU A C 1
ATOM 5693 O O . LEU A 1 710 ? -5.367 -11.203 -0.325 1 32.97 710 LEU A O 1
ATOM 5697 N N . THR A 1 711 ? -4.105 -11.344 1.435 1 34.09 711 THR A N 1
ATOM 5698 C CA . THR A 1 711 ? -5.289 -11.219 2.277 1 34.09 711 THR A CA 1
ATOM 5699 C C . THR A 1 711 ? -5.832 -9.789 2.234 1 34.09 711 THR A C 1
ATOM 5701 O O . THR A 1 711 ? -7.047 -9.578 2.27 1 34.09 711 THR A O 1
ATOM 5704 N N . LEU A 1 712 ? -4.949 -8.797 2.279 1 32.53 712 LEU A N 1
ATOM 5705 C CA . LEU A 1 712 ? -5.555 -7.488 2.494 1 32.53 712 LEU A CA 1
ATOM 5706 C C . LEU A 1 712 ? -6.137 -6.941 1.196 1 32.53 712 LEU A C 1
ATOM 5708 O O . LEU A 1 712 ? -7.191 -6.305 1.205 1 32.53 712 LEU A O 1
ATOM 5712 N N . GLU A 1 713 ? -5.445 -7.023 0.074 1 34.5 713 GLU A N 1
ATOM 5713 C CA . GLU A 1 713 ? -5.902 -6.438 -1.183 1 34.5 713 GLU A CA 1
ATOM 5714 C C . GLU A 1 713 ? -7.047 -7.246 -1.787 1 34.5 713 GLU A C 1
ATOM 5716 O O . GLU A 1 713 ? -7.906 -6.699 -2.479 1 34.5 713 GLU A O 1
ATOM 5721 N N . ASP A 1 714 ? -7.062 -8.539 -1.651 1 33.59 714 ASP A N 1
ATOM 5722 C CA . ASP A 1 714 ? -8.078 -9.391 -2.264 1 33.59 714 ASP A CA 1
ATOM 5723 C C . ASP A 1 714 ? -9.438 -9.188 -1.607 1 33.59 714 ASP A C 1
ATOM 5725 O O . ASP A 1 714 ? -10.445 -9.719 -2.078 1 33.59 714 ASP A O 1
ATOM 5729 N N . LEU A 1 715 ? -9.508 -8.68 -0.529 1 32.44 715 LEU A N 1
ATOM 5730 C CA . LEU A 1 715 ? -10.852 -8.461 0.009 1 32.44 715 LEU A CA 1
ATOM 5731 C C . LEU A 1 715 ? -11.664 -7.562 -0.912 1 32.44 715 LEU A C 1
ATOM 5733 O O . LEU A 1 715 ? -12.875 -7.766 -1.074 1 32.44 715 LEU A O 1
ATOM 5737 N N . GLU A 1 716 ? -10.992 -6.586 -1.548 1 33.06 716 GLU A N 1
ATOM 5738 C CA . GLU A 1 716 ? -11.797 -5.773 -2.455 1 33.06 716 GLU A CA 1
ATOM 5739 C C . GLU A 1 716 ? -12.148 -6.547 -3.723 1 33.06 716 GLU A C 1
ATOM 5741 O O . GLU A 1 716 ? -13.25 -6.402 -4.258 1 33.06 716 GLU A O 1
ATOM 5746 N N . ASP A 1 717 ? -11.305 -7.41 -4.164 1 32.53 717 ASP A N 1
ATOM 5747 C CA . ASP A 1 717 ? -11.57 -8.156 -5.395 1 32.53 717 ASP A CA 1
ATOM 5748 C C . ASP A 1 717 ? -12.586 -9.266 -5.152 1 32.53 717 ASP A C 1
ATOM 5750 O O . ASP A 1 717 ? -13.273 -9.695 -6.082 1 32.53 717 ASP A O 1
ATOM 5754 N N . GLN A 1 718 ? -12.617 -10.008 -4.066 1 30.69 718 GLN A N 1
ATOM 5755 C CA . GLN A 1 718 ? -13.57 -11.094 -3.885 1 30.69 718 GLN A CA 1
ATOM 5756 C C . GLN A 1 718 ? -15.008 -10.586 -3.918 1 30.69 718 GLN A C 1
ATOM 5758 O O . GLN A 1 718 ? -15.914 -11.305 -4.332 1 30.69 718 GLN A O 1
ATOM 5763 N N . GLU A 1 719 ? -15.32 -9.453 -3.424 1 32.34 719 GLU A N 1
ATOM 5764 C CA . GLU A 1 719 ? -16.719 -9.078 -3.582 1 32.34 719 GLU A CA 1
ATOM 5765 C C . GLU A 1 719 ? -17.109 -8.969 -5.055 1 32.34 719 GLU A C 1
ATOM 5767 O O . GLU A 1 719 ? -18.25 -9.25 -5.426 1 32.34 719 GLU A O 1
ATOM 5772 N N . LYS A 1 720 ? -16.109 -8.773 -5.879 1 33.5 720 LYS A N 1
ATOM 5773 C CA . LYS A 1 720 ? -16.375 -8.703 -7.312 1 33.5 720 LYS A CA 1
ATOM 5774 C C . LYS A 1 720 ? -16.516 -10.094 -7.914 1 33.5 720 LYS A C 1
ATOM 5776 O O . LYS A 1 720 ? -17.328 -10.32 -8.805 1 33.5 720 LYS A O 1
ATOM 5781 N N . GLN A 1 721 ? -15.648 -11.07 -7.586 1 29.11 721 GLN A N 1
ATOM 5782 C CA . GLN A 1 721 ? -15.719 -12.383 -8.227 1 29.11 721 GLN A CA 1
ATOM 5783 C C . GLN A 1 721 ? -16.953 -13.156 -7.77 1 29.11 721 GLN A C 1
ATOM 5785 O O . GLN A 1 721 ? -17.453 -14.023 -8.492 1 29.11 721 GLN A O 1
ATOM 5790 N N . LEU A 1 722 ? -17.375 -13.117 -6.566 1 31.55 722 LEU A N 1
ATOM 5791 C CA . LEU A 1 722 ? -18.609 -13.828 -6.215 1 31.55 722 LEU A CA 1
ATOM 5792 C C . LEU A 1 722 ? -19.75 -13.414 -7.125 1 31.55 722 LEU A C 1
ATOM 5794 O O . LEU A 1 722 ? -20.625 -14.227 -7.453 1 31.55 722 LEU A O 1
ATOM 5798 N N . SER A 1 723 ? -19.766 -12.18 -7.559 1 32.59 723 SER A N 1
ATOM 5799 C CA . SER A 1 723 ? -20.891 -11.859 -8.43 1 32.59 723 SER A CA 1
ATOM 5800 C C . SER A 1 723 ? -20.734 -12.516 -9.797 1 32.59 723 SER A C 1
ATOM 5802 O O . SER A 1 723 ? -21.719 -12.82 -10.461 1 32.59 723 SER A O 1
ATOM 5804 N N . SER A 1 724 ? -19.484 -12.703 -10.258 1 32.97 724 SER A N 1
ATOM 5805 C CA . SER A 1 724 ? -19.406 -13.25 -11.609 1 32.97 724 SER A CA 1
ATOM 5806 C C . SER A 1 724 ? -19.594 -14.766 -11.609 1 32.97 724 SER A C 1
ATOM 5808 O O . SER A 1 724 ? -20.016 -15.352 -12.609 1 32.97 724 SER A O 1
ATOM 5810 N N . ASP A 1 725 ? -19.109 -15.469 -10.648 1 32.06 725 ASP A N 1
ATOM 5811 C CA . ASP A 1 725 ? -19.312 -16.922 -10.695 1 32.06 725 ASP A CA 1
ATOM 5812 C C . ASP A 1 725 ? -20.797 -17.281 -10.656 1 32.06 725 ASP A C 1
ATOM 5814 O O . ASP A 1 725 ? -21.188 -18.344 -11.117 1 32.06 725 ASP A O 1
ATOM 5818 N N . GLU A 1 726 ? -21.609 -16.562 -9.945 1 30.89 726 GLU A N 1
ATOM 5819 C CA . GLU A 1 726 ? -23.031 -16.922 -10.008 1 30.89 726 GLU A CA 1
ATOM 5820 C C . GLU A 1 726 ? -23.578 -16.781 -11.43 1 30.89 726 GLU A C 1
ATOM 5822 O O . GLU A 1 726 ? -24.578 -17.391 -11.773 1 30.89 726 GLU A O 1
ATOM 5827 N N . GLU A 1 727 ? -23.047 -15.906 -12.219 1 30.55 727 GLU A N 1
ATOM 5828 C CA . GLU A 1 727 ? -23.734 -15.859 -13.508 1 30.55 727 GLU A CA 1
ATOM 5829 C C . GLU A 1 727 ? -23.359 -17.078 -14.367 1 30.55 727 GLU A C 1
ATOM 5831 O O . GLU A 1 727 ? -24.094 -17.438 -15.289 1 30.55 727 GLU A O 1
ATOM 5836 N N . GLY A 1 728 ? -22.172 -17.625 -14.273 1 26.28 728 GLY A N 1
ATOM 5837 C CA . GLY A 1 728 ? -21.875 -18.656 -15.25 1 26.28 728 GLY A CA 1
ATOM 5838 C C . GLY A 1 728 ? -22.547 -19.984 -14.953 1 26.28 728 GLY A C 1
ATOM 5839 O O . GLY A 1 728 ? -22.391 -20.953 -15.703 1 26.28 728 GLY A O 1
ATOM 5840 N N . ASP A 1 729 ? -22.875 -20.25 -13.664 1 25.52 729 ASP A N 1
ATOM 5841 C CA . ASP A 1 729 ? -23.5 -21.562 -13.547 1 25.52 729 ASP A CA 1
ATOM 5842 C C . ASP A 1 729 ? -24.891 -21.562 -14.18 1 25.52 729 ASP A C 1
ATOM 5844 O O . ASP A 1 729 ? -25.562 -22.594 -14.234 1 25.52 729 ASP A O 1
ATOM 5848 N N . GLU A 1 730 ? -25.609 -20.406 -14.359 1 23.05 730 GLU A N 1
ATOM 5849 C CA . GLU A 1 730 ? -26.844 -20.672 -15.109 1 23.05 730 GLU A CA 1
ATOM 5850 C C . GLU A 1 730 ? -26.547 -20.891 -16.594 1 23.05 730 GLU A C 1
ATOM 5852 O O . GLU A 1 730 ? -25.75 -20.156 -17.188 1 23.05 730 GLU A O 1
ATOM 5857 N N . MET B 1 1 ? -59.656 15.562 46.656 1 15.17 1 MET B N 1
ATOM 5858 C CA . MET B 1 1 ? -59.406 14.734 47.812 1 15.17 1 MET B CA 1
ATOM 5859 C C . MET B 1 1 ? -58.531 13.531 47.438 1 15.17 1 MET B C 1
ATOM 5861 O O . MET B 1 1 ? -57.5 13.281 48.094 1 15.17 1 MET B O 1
ATOM 5865 N N . THR B 1 2 ? -59.125 12.398 46.969 1 15.9 2 THR B N 1
ATOM 5866 C CA . THR B 1 2 ? -59.344 11.07 47.531 1 15.9 2 THR B CA 1
ATOM 5867 C C . THR B 1 2 ? -58.312 10.094 47 1 15.9 2 THR B C 1
ATOM 5869 O O . THR B 1 2 ? -57.719 10.312 45.938 1 15.9 2 THR B O 1
ATOM 5872 N N . SER B 1 3 ? -58.281 8.828 47.438 1 15.77 3 SER B N 1
ATOM 5873 C CA . SER B 1 3 ? -57.5 7.867 48.219 1 15.77 3 SER B CA 1
ATOM 5874 C C . SER B 1 3 ? -56.844 6.836 47.312 1 15.77 3 SER B C 1
ATOM 5876 O O . SER B 1 3 ? -57.5 5.922 46.812 1 15.77 3 SER B O 1
ATOM 5878 N N . LYS B 1 4 ? -55.906 7.16 46.281 1 18.84 4 LYS B N 1
ATOM 5879 C CA . LYS B 1 4 ? -55.188 6.578 45.156 1 18.84 4 LYS B CA 1
ATOM 5880 C C . LYS B 1 4 ? -54.312 5.41 45.625 1 18.84 4 LYS B C 1
ATOM 5882 O O . LYS B 1 4 ? -53.094 5.516 45.656 1 18.84 4 LYS B O 1
ATOM 5887 N N . GLU B 1 5 ? -54.781 4.453 46.5 1 14.7 5 GLU B N 1
ATOM 5888 C CA . GLU B 1 5 ? -54.406 3.703 47.688 1 14.7 5 GLU B CA 1
ATOM 5889 C C . GLU B 1 5 ? -53.344 2.641 47.344 1 14.7 5 GLU B C 1
ATOM 5891 O O . GLU B 1 5 ? -52.281 2.6 47.969 1 14.7 5 GLU B O 1
ATOM 5896 N N . GLY B 1 6 ? -53.656 1.246 47.312 1 14.75 6 GLY B N 1
ATOM 5897 C CA . GLY B 1 6 ? -53.438 0.349 48.438 1 14.75 6 GLY B CA 1
ATOM 5898 C C . GLY B 1 6 ? -52.188 -0.496 48.312 1 14.75 6 GLY B C 1
ATOM 5899 O O . GLY B 1 6 ? -51.562 -0.507 47.25 1 14.75 6 GLY B O 1
ATOM 5900 N N . ASP B 1 7 ? -52.062 -1.849 48.625 1 14.83 7 ASP B N 1
ATOM 5901 C CA . ASP B 1 7 ? -51.688 -2.596 49.812 1 14.83 7 ASP B CA 1
ATOM 5902 C C . ASP B 1 7 ? -50.531 -3.535 49.562 1 14.83 7 ASP B C 1
ATOM 5904 O O . ASP B 1 7 ? -49.438 -3.357 50.094 1 14.83 7 ASP B O 1
ATOM 5908 N N . GLY B 1 8 ? -50.656 -4.879 49.594 1 15 8 GLY B N 1
ATOM 5909 C CA . GLY B 1 8 ? -50.25 -5.805 50.656 1 15 8 GLY B CA 1
ATOM 5910 C C . GLY B 1 8 ? -48.969 -6.527 50.375 1 15 8 GLY B C 1
ATOM 5911 O O . GLY B 1 8 ? -48.438 -6.457 49.25 1 15 8 GLY B O 1
ATOM 5912 N N . SER B 1 9 ? -48.594 -7.742 51 1 15.06 9 SER B N 1
ATOM 5913 C CA . SER B 1 9 ? -47.844 -8.406 52.062 1 15.06 9 SER B CA 1
ATOM 5914 C C . SER B 1 9 ? -46.906 -9.469 51.469 1 15.06 9 SER B C 1
ATOM 5916 O O . SER B 1 9 ? -46.062 -9.992 52.188 1 15.06 9 SER B O 1
ATOM 5918 N N . GLY B 1 10 ? -47 -10.062 50.219 1 15.28 10 GLY B N 1
ATOM 5919 C CA . GLY B 1 10 ? -46.875 -11.5 50.438 1 15.28 10 GLY B CA 1
ATOM 5920 C C . GLY B 1 10 ? -45.469 -11.945 50.719 1 15.28 10 GLY B C 1
ATOM 5921 O O . GLY B 1 10 ? -44.5 -11.312 50.25 1 15.28 10 GLY B O 1
ATOM 5922 N N . SER B 1 11 ? -45.219 -13 51.594 1 15.01 11 SER B N 1
ATOM 5923 C CA . SER B 1 11 ? -44.406 -13.641 52.625 1 15.01 11 SER B CA 1
ATOM 5924 C C . SER B 1 11 ? -43.281 -14.484 51.969 1 15.01 11 SER B C 1
ATOM 5926 O O . SER B 1 11 ? -42.5 -15.125 52.688 1 15.01 11 SER B O 1
ATOM 5928 N N . GLN B 1 12 ? -43 -14.5 50.688 1 15.16 12 GLN B N 1
ATOM 5929 C CA . GLN B 1 12 ? -42.594 -15.898 50.531 1 15.16 12 GLN B CA 1
ATOM 5930 C C . GLN B 1 12 ? -41.281 -16.156 51.25 1 15.16 12 GLN B C 1
ATOM 5932 O O . GLN B 1 12 ? -40.406 -15.297 51.281 1 15.16 12 GLN B O 1
ATOM 5937 N N . PRO B 1 13 ? -41 -17.453 51.594 1 14.79 13 PRO B N 1
ATOM 5938 C CA . PRO B 1 13 ? -40.375 -18.156 52.688 1 14.79 13 PRO B CA 1
ATOM 5939 C C . PRO B 1 13 ? -38.844 -18.125 52.625 1 14.79 13 PRO B C 1
ATOM 5941 O O . PRO B 1 13 ? -38.188 -17.719 53.594 1 14.79 13 PRO B O 1
ATOM 5944 N N . MET B 1 14 ? -38.156 -19.172 52.062 1 15.02 14 MET B N 1
ATOM 5945 C CA . MET B 1 14 ? -37.625 -20.125 53.031 1 15.02 14 MET B CA 1
ATOM 5946 C C . MET B 1 14 ? -36.156 -19.797 53.344 1 15.02 14 MET B C 1
ATOM 5948 O O . MET B 1 14 ? -35.781 -19.688 54.5 1 15.02 14 MET B O 1
ATOM 5952 N N . PRO B 1 15 ? -35.125 -20.688 52.812 1 15.09 15 PRO B N 1
ATOM 5953 C CA . PRO B 1 15 ? -34.469 -21.562 53.75 1 15.09 15 PRO B CA 1
ATOM 5954 C C . PRO B 1 15 ? -33.094 -21.031 54.188 1 15.09 15 PRO B C 1
ATOM 5956 O O . PRO B 1 15 ? -32.562 -20.125 53.531 1 15.09 15 PRO B O 1
ATOM 5959 N N . ALA B 1 16 ? -32.25 -22.031 54.469 1 14.52 16 ALA B N 1
ATOM 5960 C CA . ALA B 1 16 ? -31.438 -22.312 55.625 1 14.52 16 ALA B CA 1
ATOM 5961 C C . ALA B 1 16 ? -30.031 -21.734 55.469 1 14.52 16 ALA B C 1
ATOM 5963 O O . ALA B 1 16 ? -29.562 -20.969 56.312 1 14.52 16 ALA B O 1
ATOM 5964 N N . SER B 1 17 ? -28.938 -22.641 55.125 1 14.52 17 SER B N 1
ATOM 5965 C CA . SER B 1 17 ? -28.109 -23.031 56.25 1 14.52 17 SER B CA 1
ATOM 5966 C C . SER B 1 17 ? -26.828 -22.203 56.312 1 14.52 17 SER B C 1
ATOM 5968 O O . SER B 1 17 ? -26.547 -21.531 57.312 1 14.52 17 SER B O 1
ATOM 5970 N N . PRO B 1 18 ? -25.609 -22.891 56.062 1 15.74 18 PRO B N 1
ATOM 5971 C CA . PRO B 1 18 ? -24.75 -23.141 57.219 1 15.74 18 PRO B CA 1
ATOM 5972 C C . PRO B 1 18 ? -23.562 -22.188 57.281 1 15.74 18 PRO B C 1
ATOM 5974 O O . PRO B 1 18 ? -23.266 -21.5 56.312 1 15.74 18 PRO B O 1
ATOM 5977 N N . PRO B 1 19 ? -22.453 -22.672 57.938 1 14.92 19 PRO B N 1
ATOM 5978 C CA . PRO B 1 19 ? -21.578 -22.188 59 1 14.92 19 PRO B CA 1
ATOM 5979 C C . PRO B 1 19 ? -20.328 -21.5 58.469 1 14.92 19 PRO B C 1
ATOM 5981 O O . PRO B 1 19 ? -19.891 -21.781 57.344 1 14.92 19 PRO B O 1
ATOM 5984 N N . ALA B 1 20 ? -19.844 -20.5 59 1 16.56 20 ALA B N 1
ATOM 5985 C CA . ALA B 1 20 ? -18.844 -19.438 59 1 16.56 20 ALA B CA 1
ATOM 5986 C C . ALA B 1 20 ? -17.453 -19.984 59.281 1 16.56 20 ALA B C 1
ATOM 5988 O O . ALA B 1 20 ? -16.5 -19.219 59.469 1 16.56 20 ALA B O 1
ATOM 5989 N N . LEU B 1 21 ? -17.25 -21.328 59.188 1 14.64 21 LEU B N 1
ATOM 5990 C CA . LEU B 1 21 ? -16.297 -21.609 60.281 1 14.64 21 LEU B CA 1
ATOM 5991 C C . LEU B 1 21 ? -15.047 -20.766 60.125 1 14.64 21 LEU B C 1
ATOM 5993 O O . LEU B 1 21 ? -14.648 -20.078 61.062 1 14.64 21 LEU B O 1
ATOM 5997 N N . ALA B 1 22 ? -13.805 -21.5 60 1 14.8 22 ALA B N 1
ATOM 5998 C CA . ALA B 1 22 ? -12.727 -21.703 60.969 1 14.8 22 ALA B CA 1
ATOM 5999 C C . ALA B 1 22 ? -11.602 -20.688 60.781 1 14.8 22 ALA B C 1
ATOM 6001 O O . ALA B 1 22 ? -11.422 -20.172 59.656 1 14.8 22 ALA B O 1
ATOM 6002 N N . VAL B 1 23 ? -10.695 -20.406 61.781 1 15.38 23 VAL B N 1
ATOM 6003 C CA . VAL B 1 23 ? -9.883 -19.5 62.594 1 15.38 23 VAL B CA 1
ATOM 6004 C C . VAL B 1 23 ? -8.469 -19.438 62.031 1 15.38 23 VAL B C 1
ATOM 6006 O O . VAL B 1 23 ? -7.859 -18.359 61.969 1 15.38 23 VAL B O 1
ATOM 6009 N N . ILE B 1 24 ? -7.758 -20.547 61.406 1 15.12 24 ILE B N 1
ATOM 6010 C CA . ILE B 1 24 ? -6.582 -20.984 62.156 1 15.12 24 ILE B CA 1
ATOM 6011 C C . ILE B 1 24 ? -5.449 -19.969 61.969 1 15.12 24 ILE B C 1
ATOM 6013 O O . ILE B 1 24 ? -5.27 -19.453 60.875 1 15.12 24 ILE B O 1
ATOM 6017 N N . GLN B 1 25 ? -4.484 -19.844 62.969 1 16.08 25 GLN B N 1
ATOM 6018 C CA . GLN B 1 25 ? -3.516 -19.125 63.781 1 16.08 25 GLN B CA 1
ATOM 6019 C C . GLN B 1 25 ? -2.113 -19.234 63.188 1 16.08 25 GLN B C 1
ATOM 6021 O O . GLN B 1 25 ? -1.161 -18.656 63.75 1 16.08 25 GLN B O 1
ATOM 6026 N N . VAL B 1 26 ? -1.886 -19.531 62 1 15.42 26 VAL B N 1
ATOM 6027 C CA . VAL B 1 26 ? -0.614 -20.234 61.906 1 15.42 26 VAL B CA 1
ATOM 6028 C C . VAL B 1 26 ? 0.504 -19.359 62.469 1 15.42 26 VAL B C 1
ATOM 6030 O O . VAL B 1 26 ? 0.564 -18.172 62.188 1 15.42 26 VAL B O 1
ATOM 6033 N N . THR B 1 27 ? 1.431 -19.984 63.188 1 15.27 27 THR B N 1
ATOM 6034 C CA . THR B 1 27 ? 2.406 -19.953 64.25 1 15.27 27 THR B CA 1
ATOM 6035 C C . THR B 1 27 ? 3.619 -19.109 63.875 1 15.27 27 THR B C 1
ATOM 6037 O O . THR B 1 27 ? 3.775 -18.734 62.719 1 15.27 27 THR B O 1
ATOM 6040 N N . GLN B 1 28 ? 4.836 -19.719 64.062 1 14.8 28 GLN B N 1
ATOM 6041 C CA . GLN B 1 28 ? 5.871 -19.594 65.062 1 14.8 28 GLN B CA 1
ATOM 6042 C C . GLN B 1 28 ? 7.023 -18.719 64.562 1 14.8 28 GLN B C 1
ATOM 6044 O O . GLN B 1 28 ? 7.383 -17.734 65.188 1 14.8 28 GLN B O 1
ATOM 6049 N N . PRO B 1 29 ? 8.281 -19.391 64.312 1 15.56 29 PRO B N 1
ATOM 6050 C CA . PRO B 1 29 ? 9.391 -19.25 65.312 1 15.56 29 PRO B CA 1
ATOM 6051 C C . PRO B 1 29 ? 10.359 -18.141 64.938 1 15.56 29 PRO B C 1
ATOM 6053 O O . PRO B 1 29 ? 10.133 -17.422 63.906 1 15.56 29 PRO B O 1
ATOM 6056 N N . VAL B 1 30 ? 11.695 -18.547 64.562 1 15.7 30 VAL B N 1
ATOM 6057 C CA . VAL B 1 30 ? 12.93 -18.562 65.375 1 15.7 30 VAL B CA 1
ATOM 6058 C C . VAL B 1 30 ? 13.852 -17.438 64.875 1 15.7 30 VAL B C 1
ATOM 6060 O O . VAL B 1 30 ? 13.664 -16.891 63.812 1 15.7 30 VAL B O 1
ATOM 6063 N N . GLY B 1 31 ? 15.242 -17.609 65 1 15.06 31 GLY B N 1
ATOM 6064 C CA . GLY B 1 31 ? 16.375 -17.031 65.75 1 15.06 31 GLY B CA 1
ATOM 6065 C C . GLY B 1 31 ? 17.188 -16.078 64.875 1 15.06 31 GLY B C 1
ATOM 6066 O O . GLY B 1 31 ? 16.922 -14.875 64.875 1 15.06 31 GLY B O 1
ATOM 6067 N N . ASN B 1 32 ? 18.453 -16.453 64.562 1 15.51 32 ASN B N 1
ATOM 6068 C CA . ASN B 1 32 ? 19.703 -16 65.125 1 15.51 32 ASN B CA 1
ATOM 6069 C C . ASN B 1 32 ? 20.375 -14.93 64.312 1 15.51 32 ASN B C 1
ATOM 6071 O O . ASN B 1 32 ? 20.641 -13.82 64.75 1 15.51 32 ASN B O 1
ATOM 6075 N N . ASN B 1 33 ? 21.547 -15.281 63.562 1 15.46 33 ASN B N 1
ATOM 6076 C CA . ASN B 1 33 ? 22.922 -14.914 63.906 1 15.46 33 ASN B CA 1
ATOM 6077 C C . ASN B 1 33 ? 23.469 -13.867 62.938 1 15.46 33 ASN B C 1
ATOM 6079 O O . ASN B 1 33 ? 24.625 -13.43 63.094 1 15.46 33 ASN B O 1
ATOM 6083 N N . THR B 1 34 ? 22.828 -13.641 61.781 1 15.37 34 THR B N 1
ATOM 6084 C CA . THR B 1 34 ? 23.844 -13.398 60.781 1 15.37 34 THR B CA 1
ATOM 6085 C C . THR B 1 34 ? 24.609 -12.117 61.062 1 15.37 34 THR B C 1
ATOM 6087 O O . THR B 1 34 ? 24.016 -11.062 61.312 1 15.37 34 THR B O 1
ATOM 6090 N N . GLN B 1 35 ? 25.922 -12.109 61.094 1 15.71 35 GLN B N 1
ATOM 6091 C CA . GLN B 1 35 ? 27.125 -11.469 61.625 1 15.71 35 GLN B CA 1
ATOM 6092 C C . GLN B 1 35 ? 27.359 -10.109 60.969 1 15.71 35 GLN B C 1
ATOM 6094 O O . GLN B 1 35 ? 26.688 -9.773 59.969 1 15.71 35 GLN B O 1
ATOM 6099 N N . ALA B 1 36 ? 28.703 -9.758 60.625 1 16.02 36 ALA B N 1
ATOM 6100 C CA . ALA B 1 36 ? 29.672 -8.75 61.062 1 16.02 36 ALA B CA 1
ATOM 6101 C C . ALA B 1 36 ? 29.688 -7.562 60.094 1 16.02 36 ALA B C 1
ATOM 6103 O O . ALA B 1 36 ? 29.562 -6.41 60.531 1 16.02 36 ALA B O 1
ATOM 6104 N N . SER B 1 37 ? 30.328 -7.633 58.875 1 15.52 37 SER B N 1
ATOM 6105 C CA . SER B 1 37 ? 31.625 -6.992 58.906 1 15.52 37 SER B CA 1
ATOM 6106 C C . SER B 1 37 ? 31.562 -5.57 58.375 1 15.52 37 SER B C 1
ATOM 6108 O O . SER B 1 37 ? 32.469 -4.758 58.625 1 15.52 37 SER B O 1
ATOM 6110 N N . ARG B 1 38 ? 30.641 -5.273 57.406 1 16.7 38 ARG B N 1
ATOM 6111 C CA . ARG B 1 38 ? 31.312 -4.543 56.344 1 16.7 38 ARG B CA 1
ATOM 6112 C C . ARG B 1 38 ? 31.75 -3.16 56.812 1 16.7 38 ARG B C 1
ATOM 6114 O O . ARG B 1 38 ? 30.969 -2.439 57.438 1 16.7 38 ARG B O 1
ATOM 6121 N N . PRO B 1 39 ? 33 -2.631 56.406 1 16.72 39 PRO B N 1
ATOM 6122 C CA . PRO B 1 39 ? 33.969 -1.733 57.031 1 16.72 39 PRO B CA 1
ATOM 6123 C C . PRO B 1 39 ? 33.5 -0.275 57.031 1 16.72 39 PRO B C 1
ATOM 6125 O O . PRO B 1 39 ? 32.562 0.081 56.312 1 16.72 39 PRO B O 1
ATOM 6128 N N . ASP B 1 40 ? 34.5 0.633 57.312 1 17.16 40 ASP B N 1
ATOM 6129 C CA . ASP B 1 40 ? 34.938 1.763 58.125 1 17.16 40 ASP B CA 1
ATOM 6130 C C . ASP B 1 40 ? 34.781 3.082 57.375 1 17.16 40 ASP B C 1
ATOM 6132 O O . ASP B 1 40 ? 35.281 3.234 56.25 1 17.16 40 ASP B O 1
ATOM 6136 N N . VAL B 1 41 ? 33.75 3.732 57.406 1 19.2 41 VAL B N 1
ATOM 6137 C CA . VAL B 1 41 ? 33.375 5.035 56.875 1 19.2 41 VAL B CA 1
ATOM 6138 C C . VAL B 1 41 ? 34.375 6.102 57.344 1 19.2 41 VAL B C 1
ATOM 6140 O O . VAL B 1 41 ? 34.375 6.488 58.5 1 19.2 41 VAL B O 1
ATOM 6143 N N . ILE B 1 42 ? 35.656 5.863 56.969 1 18.11 42 ILE B N 1
ATOM 6144 C CA . ILE B 1 42 ? 36.656 6.719 57.625 1 18.11 42 ILE B CA 1
ATOM 6145 C C . ILE B 1 42 ? 36.25 8.188 57.438 1 18.11 42 ILE B C 1
ATOM 6147 O O . ILE B 1 42 ? 35.875 8.594 56.312 1 18.11 42 ILE B O 1
ATOM 6151 N N . ASP B 1 43 ? 36.156 8.867 58.5 1 18.88 43 ASP B N 1
ATOM 6152 C CA . ASP B 1 43 ? 35.844 10.203 59 1 18.88 43 ASP B CA 1
ATOM 6153 C C . ASP B 1 43 ? 36.781 11.25 58.406 1 18.88 43 ASP B C 1
ATOM 6155 O O . ASP B 1 43 ? 38 11.203 58.625 1 18.88 43 ASP B O 1
ATOM 6159 N N . LEU B 1 44 ? 36.469 11.57 57.188 1 18.28 44 LEU B N 1
ATOM 6160 C CA . LEU B 1 44 ? 37.312 12.484 56.438 1 18.28 44 LEU B CA 1
ATOM 6161 C C . LEU B 1 44 ? 37.531 13.781 57.188 1 18.28 44 LEU B C 1
ATOM 6163 O O . LEU B 1 44 ? 36.656 14.648 57.219 1 18.28 44 LEU B O 1
ATOM 6167 N N . GLU B 1 45 ? 38.125 13.586 58.438 1 18.38 45 GLU B N 1
ATOM 6168 C CA . GLU B 1 45 ? 38.375 14.727 59.312 1 18.38 45 GLU B CA 1
ATOM 6169 C C . GLU B 1 45 ? 39.219 15.797 58.594 1 18.38 45 GLU B C 1
ATOM 6171 O O . GLU B 1 45 ? 40.188 15.484 57.938 1 18.38 45 GLU B O 1
ATOM 6176 N N . ALA B 1 46 ? 38.625 16.969 58.438 1 20.25 46 ALA B N 1
ATOM 6177 C CA . ALA B 1 46 ? 39.062 18.266 57.906 1 20.25 46 ALA B CA 1
ATOM 6178 C C . ALA B 1 46 ? 40.281 18.781 58.656 1 20.25 46 ALA B C 1
ATOM 6180 O O . ALA B 1 46 ? 40.75 19.891 58.406 1 20.25 46 ALA B O 1
ATOM 6181 N N . ILE B 1 47 ? 41.25 17.734 59.156 1 17.88 47 ILE B N 1
ATOM 6182 C CA . ILE B 1 47 ? 42.094 18.422 60.125 1 17.88 47 ILE B CA 1
ATOM 6183 C C . ILE B 1 47 ? 42.906 19.516 59.438 1 17.88 47 ILE B C 1
ATOM 6185 O O . ILE B 1 47 ? 43.375 19.344 58.312 1 17.88 47 ILE B O 1
ATOM 6189 N N . ASN B 1 48 ? 43.062 20.688 60.062 1 19.3 48 ASN B N 1
ATOM 6190 C CA . ASN B 1 48 ? 43.594 22.047 59.969 1 19.3 48 ASN B CA 1
ATOM 6191 C C . ASN B 1 48 ? 45.125 22.047 59.875 1 19.3 48 ASN B C 1
ATOM 6193 O O . ASN B 1 48 ? 45.75 23.062 60.094 1 19.3 48 ASN B O 1
ATOM 6197 N N . VAL B 1 49 ? 45.812 20.938 59.25 1 19.5 49 VAL B N 1
ATOM 6198 C CA . VAL B 1 49 ? 47.219 20.906 59.719 1 19.5 49 VAL B CA 1
ATOM 6199 C C . VAL B 1 49 ? 47.969 22.109 59.156 1 19.5 49 VAL B C 1
ATOM 6201 O O . VAL B 1 49 ? 47.781 22.5 58 1 19.5 49 VAL B O 1
ATOM 6204 N N . ARG B 1 50 ? 48.844 22.734 60.094 1 20.55 50 ARG B N 1
ATOM 6205 C CA . ARG B 1 50 ? 49.688 23.922 60.156 1 20.55 50 ARG B CA 1
ATOM 6206 C C . ARG B 1 50 ? 50.875 23.828 59.188 1 20.55 50 ARG B C 1
ATOM 6208 O O . ARG B 1 50 ? 51.562 22.812 59.125 1 20.55 50 ARG B O 1
ATOM 6215 N N . LYS B 1 51 ? 51.031 24.656 58.094 1 20.08 51 LYS B N 1
ATOM 6216 C CA . LYS B 1 51 ? 51.875 24.781 56.906 1 20.08 51 LYS B CA 1
ATOM 6217 C C . LYS B 1 51 ? 53.344 24.984 57.281 1 20.08 51 LYS B C 1
ATOM 6219 O O . LYS B 1 51 ? 53.844 26.125 57.281 1 20.08 51 LYS B O 1
ATOM 6224 N N . ARG B 1 52 ? 54 24.047 58.125 1 18.98 52 ARG B N 1
ATOM 6225 C CA . ARG B 1 52 ? 55.312 24.609 58.5 1 18.98 52 ARG B CA 1
ATOM 6226 C C . ARG B 1 52 ? 56.219 24.734 57.281 1 18.98 52 ARG B C 1
ATOM 6228 O O . ARG B 1 52 ? 56.188 23.891 56.375 1 18.98 52 ARG B O 1
ATOM 6235 N N . LYS B 1 53 ? 56.969 25.938 57.094 1 21.98 53 LYS B N 1
ATOM 6236 C CA . LYS B 1 53 ? 57.844 26.672 56.188 1 21.98 53 LYS B CA 1
ATOM 6237 C C . LYS B 1 53 ? 59.188 25.984 56 1 21.98 53 LYS B C 1
ATOM 6239 O O . LYS B 1 53 ? 60.094 26.516 55.344 1 21.98 53 LYS B O 1
ATOM 6244 N N . ASP B 1 54 ? 59.344 24.578 56.094 1 21.92 54 ASP B N 1
ATOM 6245 C CA . ASP B 1 54 ? 60.75 24.312 56.219 1 21.92 54 ASP B CA 1
ATOM 6246 C C . ASP B 1 54 ? 61.5 24.562 54.906 1 21.92 54 ASP B C 1
ATOM 6248 O O . ASP B 1 54 ? 61 24.203 53.844 1 21.92 54 ASP B O 1
ATOM 6252 N N . ASP B 1 55 ? 62.562 25.453 54.75 1 23.81 55 ASP B N 1
ATOM 6253 C CA . ASP B 1 55 ? 63.406 26.234 53.844 1 23.81 55 ASP B CA 1
ATOM 6254 C C . ASP B 1 55 ? 64.375 25.344 53.094 1 23.81 55 ASP B C 1
ATOM 6256 O O . ASP B 1 55 ? 65.25 25.828 52.406 1 23.81 55 ASP B O 1
ATOM 6260 N N . THR B 1 56 ? 64.125 23.938 52.969 1 23.61 56 THR B N 1
ATOM 6261 C CA . THR B 1 56 ? 65.375 23.328 52.531 1 23.61 56 THR B CA 1
ATOM 6262 C C . THR B 1 56 ? 65.688 23.672 51.062 1 23.61 56 THR B C 1
ATOM 6264 O O . THR B 1 56 ? 64.812 23.656 50.25 1 23.61 56 THR B O 1
ATOM 6267 N N . GLU B 1 57 ? 66.938 24.266 50.594 1 25.34 57 GLU B N 1
ATOM 6268 C CA . GLU B 1 57 ? 67.625 24.875 49.469 1 25.34 57 GLU B CA 1
ATOM 6269 C C . GLU B 1 57 ? 67.938 23.844 48.406 1 25.34 57 GLU B C 1
ATOM 6271 O O . GLU B 1 57 ? 69.062 23.328 48.344 1 25.34 57 GLU B O 1
ATOM 6276 N N . GLU B 1 58 ? 67.062 22.781 48.125 1 24.47 58 GLU B N 1
ATOM 6277 C CA . GLU B 1 58 ? 67.688 21.75 47.281 1 24.47 58 GLU B CA 1
ATOM 6278 C C . GLU B 1 58 ? 68 22.297 45.906 1 24.47 58 GLU B C 1
ATOM 6280 O O . GLU B 1 58 ? 67.25 23.141 45.375 1 24.47 58 GLU B O 1
ATOM 6285 N N . ASP B 1 59 ? 69.25 21.859 45.25 1 28.45 59 ASP B N 1
ATOM 6286 C CA . ASP B 1 59 ? 70.062 22.312 44.125 1 28.45 59 ASP B CA 1
ATOM 6287 C C . ASP B 1 59 ? 69.375 22.078 42.812 1 28.45 59 ASP B C 1
ATOM 6289 O O . ASP B 1 59 ? 68.875 20.969 42.531 1 28.45 59 ASP B O 1
ATOM 6293 N N . ALA B 1 60 ? 68.75 23.047 42.062 1 26.98 60 ALA B N 1
ATOM 6294 C CA . ALA B 1 60 ? 67.875 23.312 40.906 1 26.98 60 ALA B CA 1
ATOM 6295 C C . ALA B 1 60 ? 68.562 22.859 39.625 1 26.98 60 ALA B C 1
ATOM 6297 O O . ALA B 1 60 ? 68.062 23.203 38.531 1 26.98 60 ALA B O 1
ATOM 6298 N N . ASN B 1 61 ? 69.625 22.094 39.562 1 30.03 61 ASN B N 1
ATOM 6299 C CA . ASN B 1 61 ? 70.25 22.062 38.219 1 30.03 61 ASN B CA 1
ATOM 6300 C C . ASN B 1 61 ? 69.5 21.156 37.281 1 30.03 61 ASN B C 1
ATOM 6302 O O . ASN B 1 61 ? 69.875 19.984 37.094 1 30.03 61 ASN B O 1
ATOM 6306 N N . ALA B 1 62 ? 68.25 20.984 37.281 1 30.55 62 ALA B N 1
ATOM 6307 C CA . ALA B 1 62 ? 67.562 20.031 36.406 1 30.55 62 ALA B CA 1
ATOM 6308 C C . ALA B 1 62 ? 67.75 20.422 34.938 1 30.55 62 ALA B C 1
ATOM 6310 O O . ALA B 1 62 ? 67.375 21.531 34.531 1 30.55 62 ALA B O 1
ATOM 6311 N N . LYS B 1 63 ? 68.625 19.75 34.125 1 35.56 63 LYS B N 1
ATOM 6312 C CA . LYS B 1 63 ? 68.875 19.922 32.688 1 35.56 63 LYS B CA 1
ATOM 6313 C C . LYS B 1 63 ? 67.562 19.922 31.875 1 35.56 63 LYS B C 1
ATOM 6315 O O . LYS B 1 63 ? 66.75 19.078 32.062 1 35.56 63 LYS B O 1
ATOM 6320 N N . LYS B 1 64 ? 67.25 20.984 31.094 1 34.38 64 LYS B N 1
ATOM 6321 C CA . LYS B 1 64 ? 66.125 21.297 30.203 1 34.38 64 LYS B CA 1
ATOM 6322 C C . LYS B 1 64 ? 65.938 20.172 29.188 1 34.38 64 LYS B C 1
ATOM 6324 O O . LYS B 1 64 ? 66.875 19.812 28.453 1 34.38 64 LYS B O 1
ATOM 6329 N N . GLN B 1 65 ? 65 19.156 29.359 1 39.53 65 GLN B N 1
ATOM 6330 C CA . GLN B 1 65 ? 64.688 18.141 28.375 1 39.53 65 GLN B CA 1
ATOM 6331 C C . GLN B 1 65 ? 64.375 18.75 27.016 1 39.53 65 GLN B C 1
ATOM 6333 O O . GLN B 1 65 ? 63.594 19.719 26.922 1 39.53 65 GLN B O 1
ATOM 6338 N N . LYS B 1 66 ? 65.188 18.672 26.016 1 45.72 66 LYS B N 1
ATOM 6339 C CA . LYS B 1 66 ? 65.125 19.188 24.656 1 45.72 66 LYS B CA 1
ATOM 6340 C C . LYS B 1 66 ? 63.75 18.891 24.031 1 45.72 66 LYS B C 1
ATOM 6342 O O . LYS B 1 66 ? 63.312 17.734 24.047 1 45.72 66 LYS B O 1
ATOM 6347 N N . LYS B 1 67 ? 62.875 19.906 23.797 1 50.25 67 LYS B N 1
ATOM 6348 C CA . LYS B 1 67 ? 61.562 19.875 23.141 1 50.25 67 LYS B CA 1
ATOM 6349 C C . LYS B 1 67 ? 61.656 19.219 21.766 1 50.25 67 LYS B C 1
ATOM 6351 O O . LYS B 1 67 ? 62.531 19.562 20.969 1 50.25 67 LYS B O 1
ATOM 6356 N N . THR B 1 68 ? 61.219 17.953 21.547 1 58.34 68 THR B N 1
ATOM 6357 C CA . THR B 1 68 ? 61.125 17.281 20.25 1 58.34 68 THR B CA 1
ATOM 6358 C C . THR B 1 68 ? 60.312 18.094 19.266 1 58.34 68 THR B C 1
ATOM 6360 O O . THR B 1 68 ? 59.156 18.438 19.547 1 58.34 68 THR B O 1
ATOM 6363 N N . THR B 1 69 ? 60.844 18.828 18.297 1 70.81 69 THR B N 1
ATOM 6364 C CA . THR B 1 69 ? 60.25 19.812 17.391 1 70.81 69 THR B CA 1
ATOM 6365 C C . THR B 1 69 ? 59.594 19.109 16.203 1 70.81 69 THR B C 1
ATOM 6367 O O . THR B 1 69 ? 58.906 19.766 15.398 1 70.81 69 THR B O 1
ATOM 6370 N N . SER B 1 70 ? 59.781 17.859 15.953 1 74.19 70 SER B N 1
ATOM 6371 C CA . SER B 1 70 ? 59.25 17.25 14.734 1 74.19 70 SER B CA 1
ATOM 6372 C C . SER B 1 70 ? 57.75 17.031 14.828 1 74.19 70 SER B C 1
ATOM 6374 O O . SER B 1 70 ? 57.219 16.594 15.859 1 74.19 70 SER B O 1
ATOM 6376 N N . PRO B 1 71 ? 56.906 17.469 13.773 1 74.25 71 PRO B N 1
ATOM 6377 C CA . PRO B 1 71 ? 55.469 17.234 13.742 1 74.25 71 PRO B CA 1
ATOM 6378 C C . PRO B 1 71 ? 55.094 15.75 13.883 1 74.25 71 PRO B C 1
ATOM 6380 O O . PRO B 1 71 ? 53.969 15.422 14.203 1 74.25 71 PRO B O 1
ATOM 6383 N N . ALA B 1 72 ? 55.938 14.773 13.75 1 78.25 72 ALA B N 1
ATOM 6384 C CA . ALA B 1 72 ? 55.688 13.352 13.945 1 78.25 72 ALA B CA 1
ATOM 6385 C C . ALA B 1 72 ? 55.219 13.062 15.367 1 78.25 72 ALA B C 1
ATOM 6387 O O . ALA B 1 72 ? 54.406 12.164 15.594 1 78.25 72 ALA B O 1
ATOM 6388 N N . TRP B 1 73 ? 55.594 13.836 16.297 1 78.62 73 TRP B N 1
ATOM 6389 C CA . TRP B 1 73 ? 55.375 13.555 17.703 1 78.62 73 TRP B CA 1
ATOM 6390 C C . TRP B 1 73 ? 53.938 13.938 18.109 1 78.62 73 TRP B C 1
ATOM 6392 O O . TRP B 1 73 ? 53.5 13.594 19.203 1 78.62 73 TRP B O 1
ATOM 6402 N N . GLU B 1 74 ? 53.188 14.602 17.172 1 77.81 74 GLU B N 1
ATOM 6403 C CA . GLU B 1 74 ? 51.75 14.766 17.328 1 77.81 74 GLU B CA 1
ATOM 6404 C C . GLU B 1 74 ? 51 13.453 17.078 1 77.81 74 GLU B C 1
ATOM 6406 O O . GLU B 1 74 ? 49.906 13.242 17.609 1 77.81 74 GLU B O 1
ATOM 6411 N N . HIS B 1 75 ? 51.531 12.539 16.375 1 80.19 75 HIS B N 1
ATOM 6412 C CA . HIS B 1 75 ? 50.906 11.297 15.93 1 80.19 75 HIS B CA 1
ATOM 6413 C C . HIS B 1 75 ? 51.531 10.086 16.609 1 80.19 75 HIS B C 1
ATOM 6415 O O . HIS B 1 75 ? 51 8.977 16.516 1 80.19 75 HIS B O 1
ATOM 6421 N N . PHE B 1 76 ? 52.625 10.266 17.219 1 79.69 76 PHE B N 1
ATOM 6422 C CA . PHE B 1 76 ? 53.312 9.164 17.875 1 79.69 76 PHE B CA 1
ATOM 6423 C C . PHE B 1 76 ? 53.625 9.508 19.312 1 79.69 76 PHE B C 1
ATOM 6425 O O . PHE B 1 76 ? 53.938 10.656 19.641 1 79.69 76 PHE B O 1
ATOM 6432 N N . THR B 1 77 ? 53.531 8.578 20.234 1 85.19 77 THR B N 1
ATOM 6433 C CA . THR B 1 77 ? 53.875 8.703 21.656 1 85.19 77 THR B CA 1
ATOM 6434 C C . THR B 1 77 ? 55.125 7.875 21.969 1 85.19 77 THR B C 1
ATOM 6436 O O . THR B 1 77 ? 55.219 6.707 21.578 1 85.19 77 THR B O 1
ATOM 6439 N N . GLN B 1 78 ? 56.031 8.523 22.656 1 81.19 78 GLN B N 1
ATOM 6440 C CA . GLN B 1 78 ? 57.25 7.875 23.078 1 81.19 78 GLN B CA 1
ATOM 6441 C C . GLN B 1 78 ? 57.094 7.234 24.453 1 81.19 78 GLN B C 1
ATOM 6443 O O . GLN B 1 78 ? 56.469 7.805 25.344 1 81.19 78 GLN B O 1
ATOM 6448 N N . TYR B 1 79 ? 57.438 5.973 24.562 1 83.25 79 TYR B N 1
ATOM 6449 C CA . TYR B 1 79 ? 57.5 5.363 25.891 1 83.25 79 TYR B CA 1
ATOM 6450 C C . TYR B 1 79 ? 58.719 4.473 26.031 1 83.25 79 TYR B C 1
ATOM 6452 O O . TYR B 1 79 ? 59.281 4.008 25.031 1 83.25 79 TYR B O 1
ATOM 6460 N N . ASN B 1 80 ? 59.25 4.348 27.25 1 80.75 80 ASN B N 1
ATOM 6461 C CA . ASN B 1 80 ? 60.406 3.518 27.578 1 80.75 80 ASN B CA 1
ATOM 6462 C C . ASN B 1 80 ? 59.969 2.084 27.891 1 80.75 80 ASN B C 1
ATOM 6464 O O . ASN B 1 80 ? 59.031 1.857 28.641 1 80.75 80 ASN B O 1
ATOM 6468 N N . LYS B 1 81 ? 60.5 1.188 27.156 1 78.88 81 LYS B N 1
ATOM 6469 C CA . LYS B 1 81 ? 60.312 -0.232 27.453 1 78.88 81 LYS B CA 1
ATOM 6470 C C . LYS B 1 81 ? 61.625 -0.876 27.922 1 78.88 81 LYS B C 1
ATOM 6472 O O . LYS B 1 81 ? 62.688 -0.651 27.344 1 78.88 81 LYS B O 1
ATOM 6477 N N . SER B 1 82 ? 61.531 -1.567 29.062 1 79.19 82 SER B N 1
ATOM 6478 C CA . SER B 1 82 ? 62.656 -2.338 29.578 1 79.19 82 SER B CA 1
ATOM 6479 C C . SER B 1 82 ? 62.781 -3.693 28.875 1 79.19 82 SER B C 1
ATOM 6481 O O . SER B 1 82 ? 61.844 -4.508 28.953 1 79.19 82 SER B O 1
ATOM 6483 N N . VAL B 1 83 ? 63.688 -3.799 28 1 75.88 83 VAL B N 1
ATOM 6484 C CA . VAL B 1 83 ? 63.906 -5.07 27.312 1 75.88 83 VAL B CA 1
ATOM 6485 C C . VAL B 1 83 ? 65.188 -5.703 27.781 1 75.88 83 VAL B C 1
ATOM 6487 O O . VAL B 1 83 ? 66.188 -4.996 28.078 1 75.88 83 VAL B O 1
ATOM 6490 N N . GLN B 1 84 ? 65.25 -7.059 28.016 1 74.06 84 GLN B N 1
ATOM 6491 C CA . GLN B 1 84 ? 66.375 -7.828 28.422 1 74.06 84 GLN B CA 1
ATOM 6492 C C . GLN B 1 84 ? 67.312 -8.133 27.234 1 74.06 84 GLN B C 1
ATOM 6494 O O . GLN B 1 84 ? 66.875 -8.812 26.297 1 74.06 84 GLN B O 1
ATOM 6499 N N . VAL B 1 85 ? 68.312 -7.316 27.172 1 71.25 85 VAL B N 1
ATOM 6500 C CA . VAL B 1 85 ? 69.312 -7.637 26.188 1 71.25 85 VAL B CA 1
ATOM 6501 C C . VAL B 1 85 ? 70.562 -8.227 26.891 1 71.25 85 VAL B C 1
ATOM 6503 O O . VAL B 1 85 ? 71.188 -7.57 27.734 1 71.25 85 VAL B O 1
ATOM 6506 N N . LYS B 1 86 ? 71 -9.383 26.641 1 72.38 86 LYS B N 1
ATOM 6507 C CA . LYS B 1 86 ? 72.125 -10.148 27.141 1 72.38 86 LYS B CA 1
ATOM 6508 C C . LYS B 1 86 ? 72.188 -10.125 28.656 1 72.38 86 LYS B C 1
ATOM 6510 O O . LYS B 1 86 ? 73.25 -9.969 29.234 1 72.38 86 LYS B O 1
ATOM 6515 N N . GLY B 1 87 ? 71.062 -10.219 29.328 1 72.81 87 GLY B N 1
ATOM 6516 C CA . GLY B 1 87 ? 71 -10.367 30.766 1 72.81 87 GLY B CA 1
ATOM 6517 C C . GLY B 1 87 ? 70.875 -9.047 31.5 1 72.81 87 GLY B C 1
ATOM 6518 O O . GLY B 1 87 ? 70.688 -9.023 32.719 1 72.81 87 GLY B O 1
ATOM 6519 N N . GLU B 1 88 ? 71.25 -7.934 30.859 1 71.38 88 GLU B N 1
ATOM 6520 C CA . GLU B 1 88 ? 71.062 -6.637 31.516 1 71.38 88 GLU B CA 1
ATOM 6521 C C . GLU B 1 88 ? 69.812 -5.926 31.047 1 71.38 88 GLU B C 1
ATOM 6523 O O . GLU B 1 88 ? 69.438 -6.02 29.875 1 71.38 88 GLU B O 1
ATOM 6528 N N . MET B 1 89 ? 69 -5.473 31.922 1 71.19 89 MET B N 1
ATOM 6529 C CA . MET B 1 89 ? 67.75 -4.723 31.625 1 71.19 89 MET B CA 1
ATOM 6530 C C . MET B 1 89 ? 68.125 -3.354 31.047 1 71.19 89 MET B C 1
ATOM 6532 O O . MET B 1 89 ? 68.75 -2.537 31.703 1 71.19 89 MET B O 1
ATOM 6536 N N . VAL B 1 90 ? 68 -3.254 29.766 1 76.56 90 VAL B N 1
ATOM 6537 C CA . VAL B 1 90 ? 68.25 -1.962 29.156 1 76.56 90 VAL B CA 1
ATOM 6538 C C . VAL B 1 90 ? 66.938 -1.261 28.812 1 76.56 90 VAL B C 1
ATOM 6540 O O . VAL B 1 90 ? 66 -1.899 28.359 1 76.56 90 VAL B O 1
ATOM 6543 N N . GLU B 1 91 ? 66.875 -0.006 29.219 1 76.94 91 GLU B N 1
ATOM 6544 C CA . GLU B 1 91 ? 65.688 0.817 28.875 1 76.94 91 GLU B CA 1
ATOM 6545 C C . GLU B 1 91 ? 65.812 1.325 27.453 1 76.94 91 GLU B C 1
ATOM 6547 O O . GLU B 1 91 ? 66.75 2.041 27.094 1 76.94 91 GLU B O 1
ATOM 6552 N N . GLU B 1 92 ? 65 0.773 26.547 1 79.25 92 GLU B N 1
ATOM 6553 C CA . GLU B 1 92 ? 64.938 1.23 25.172 1 79.25 92 GLU B CA 1
ATOM 6554 C C . GLU B 1 92 ? 63.781 2.174 24.922 1 79.25 92 GLU B C 1
ATOM 6556 O O . GLU B 1 92 ? 62.719 2.027 25.547 1 79.25 92 GLU B O 1
ATOM 6561 N N . LYS B 1 93 ? 64.125 3.223 24.094 1 81.81 93 LYS B N 1
ATOM 6562 C CA . LYS B 1 93 ? 63.062 4.172 23.719 1 81.81 93 LYS B CA 1
ATOM 6563 C C . LYS B 1 93 ? 62.219 3.645 22.562 1 81.81 93 LYS B C 1
ATOM 6565 O O . LYS B 1 93 ? 62.75 3.322 21.5 1 81.81 93 LYS B O 1
ATOM 6570 N N . TRP B 1 94 ? 60.969 3.365 22.797 1 82.5 94 TRP B N 1
ATOM 6571 C CA . TRP B 1 94 ? 60 2.902 21.812 1 82.5 94 TRP B CA 1
ATOM 6572 C C . TRP B 1 94 ? 58.969 3.996 21.484 1 82.5 94 TRP B C 1
ATOM 6574 O O . TRP B 1 94 ? 58.75 4.898 22.297 1 82.5 94 TRP B O 1
ATOM 6584 N N . VAL B 1 95 ? 58.531 4.012 20.219 1 83.44 95 VAL B N 1
ATOM 6585 C CA . VAL B 1 95 ? 57.531 4.953 19.75 1 83.44 95 VAL B CA 1
ATOM 6586 C C . VAL B 1 95 ? 56.312 4.191 19.219 1 83.44 95 VAL B C 1
ATOM 6588 O O . VAL B 1 95 ? 56.469 3.201 18.5 1 83.44 95 VAL B O 1
ATOM 6591 N N . LYS B 1 96 ? 55.125 4.555 19.625 1 83.06 96 LYS B N 1
ATOM 6592 C CA . LYS B 1 96 ? 53.844 3.982 19.188 1 83.06 96 LYS B CA 1
ATOM 6593 C C . LYS B 1 96 ? 53 5.016 18.453 1 83.06 96 LYS B C 1
ATOM 6595 O O . LYS B 1 96 ? 52.906 6.168 18.875 1 83.06 96 LYS B O 1
ATOM 6600 N N . CYS B 1 97 ? 52.562 4.617 17.234 1 77.88 97 CYS B N 1
ATOM 6601 C CA . CYS B 1 97 ? 51.594 5.445 16.5 1 77.88 97 CYS B CA 1
ATOM 6602 C C . CYS B 1 97 ? 50.312 5.602 17.266 1 77.88 97 CYS B C 1
ATOM 6604 O O . CYS B 1 97 ? 49.75 4.621 17.781 1 77.88 97 CYS B O 1
ATOM 6606 N N . ASN B 1 98 ? 49.719 6.758 17.406 1 78 98 ASN B N 1
ATOM 6607 C CA . ASN B 1 98 ? 48.531 7.035 18.188 1 78 98 ASN B CA 1
ATOM 6608 C C . ASN B 1 98 ? 47.25 6.547 17.484 1 78 98 ASN B C 1
ATOM 6610 O O . ASN B 1 98 ? 46.188 6.574 18.062 1 78 98 ASN B O 1
ATOM 6614 N N . TYR B 1 99 ? 47.344 6.078 16.219 1 72.62 99 TYR B N 1
ATOM 6615 C CA . TYR B 1 99 ? 46.188 5.758 15.406 1 72.62 99 TYR B CA 1
ATOM 6616 C C . TYR B 1 99 ? 46.125 4.27 15.086 1 72.62 99 TYR B C 1
ATOM 6618 O O . TYR B 1 99 ? 45.062 3.746 14.703 1 72.62 99 TYR B O 1
ATOM 6626 N N . CYS B 1 100 ? 47.25 3.516 15.023 1 71.44 100 CYS B N 1
ATOM 6627 C CA . CYS B 1 100 ? 47.312 2.084 14.742 1 71.44 100 CYS B CA 1
ATOM 6628 C C . CYS B 1 100 ? 48.25 1.374 15.695 1 71.44 100 CYS B C 1
ATOM 6630 O O . CYS B 1 100 ? 48.875 2.006 16.562 1 71.44 100 CYS B O 1
ATOM 6632 N N . SER B 1 101 ? 48.375 0.04 15.664 1 76.62 101 SER B N 1
ATOM 6633 C CA . SER B 1 101 ? 49.188 -0.784 16.562 1 76.62 101 SER B CA 1
ATOM 6634 C C . SER B 1 101 ? 50.656 -0.772 16.156 1 76.62 101 SER B C 1
ATOM 6636 O O . SER B 1 101 ? 51.438 -1.564 16.672 1 76.62 101 SER B O 1
ATOM 6638 N N . TYR B 1 102 ? 51 0.177 15.312 1 78.75 102 TYR B N 1
ATOM 6639 C CA . TYR B 1 102 ? 52.406 0.273 14.867 1 78.75 102 TYR B CA 1
ATOM 6640 C C . TYR B 1 102 ? 53.281 0.772 15.992 1 78.75 102 TYR B C 1
ATOM 6642 O O . TYR B 1 102 ? 53.062 1.84 16.562 1 78.75 102 TYR B O 1
ATOM 6650 N N . GLU B 1 103 ? 54.188 -0.056 16.5 1 83.94 103 GLU B N 1
ATOM 6651 C CA . GLU B 1 103 ? 55.188 0.21 17.547 1 83.94 103 GLU B CA 1
ATOM 6652 C C . GLU B 1 103 ? 56.594 -0.072 17.031 1 83.94 103 GLU B C 1
ATOM 6654 O O . GLU B 1 103 ? 56.844 -1.125 16.453 1 83.94 103 GLU B O 1
ATOM 6659 N N . VAL B 1 104 ? 57.5 0.936 17.125 1 83.06 104 VAL B N 1
ATOM 6660 C CA . VAL B 1 104 ? 58.875 0.733 16.656 1 83.06 104 VAL B CA 1
ATOM 6661 C C . VAL B 1 104 ? 59.844 1.293 17.672 1 83.06 104 VAL B C 1
ATOM 6663 O O . VAL B 1 104 ? 59.531 2.225 18.406 1 83.06 104 VAL B O 1
ATOM 6666 N N . LYS B 1 105 ? 61 0.674 17.75 1 79.56 105 LYS B N 1
ATOM 6667 C CA . LYS B 1 105 ? 62.094 1.15 18.594 1 79.56 105 LYS B CA 1
ATOM 6668 C C . LYS B 1 105 ? 62.656 2.469 18.078 1 79.56 105 LYS B C 1
ATOM 6670 O O . LYS B 1 105 ? 62.906 2.611 16.875 1 79.56 105 LYS B O 1
ATOM 6675 N N . HIS B 1 106 ? 62.625 3.566 18.859 1 79.06 106 HIS B N 1
ATOM 6676 C CA . HIS B 1 106 ? 63.188 4.859 18.484 1 79.06 106 HIS B CA 1
ATOM 6677 C C . HIS B 1 106 ? 64.688 4.836 18.562 1 79.06 106 HIS B C 1
ATOM 6679 O O . HIS B 1 106 ? 65.25 4.867 19.641 1 79.06 106 HIS B O 1
ATOM 6685 N N . ASN B 1 107 ? 65.375 4.547 17.406 1 76.88 107 ASN B N 1
ATOM 6686 C CA . ASN B 1 107 ? 66.812 4.555 17.281 1 76.88 107 ASN B CA 1
ATOM 6687 C C . ASN B 1 107 ? 67.25 5.371 16.062 1 76.88 107 ASN B C 1
ATOM 6689 O O . ASN B 1 107 ? 66.438 6.02 15.414 1 76.88 107 ASN B O 1
ATOM 6693 N N . SER B 1 108 ? 68.5 5.48 15.742 1 77.5 108 SER B N 1
ATOM 6694 C CA . SER B 1 108 ? 69.062 6.281 14.656 1 77.5 108 SER B CA 1
ATOM 6695 C C . SER B 1 108 ? 68.5 5.855 13.312 1 77.5 108 SER B C 1
ATOM 6697 O O . SER B 1 108 ? 68.375 6.664 12.383 1 77.5 108 SER B O 1
ATOM 6699 N N . LYS B 1 109 ? 68 4.59 13.219 1 77.38 109 LYS B N 1
ATOM 6700 C CA . LYS B 1 109 ? 67.438 4.078 11.969 1 77.38 109 LYS B CA 1
ATOM 6701 C C . LYS B 1 109 ? 65.938 4.352 11.867 1 77.38 109 LYS B C 1
ATOM 6703 O O . LYS B 1 109 ? 65.375 4.441 10.766 1 77.38 109 LYS B O 1
ATOM 6708 N N . ASN B 1 110 ? 65.312 4.41 13.07 1 77.31 110 ASN B N 1
ATOM 6709 C CA . ASN B 1 110 ? 63.875 4.703 13.125 1 77.31 110 ASN B CA 1
ATOM 6710 C C . ASN B 1 110 ? 63.625 6.078 13.734 1 77.31 110 ASN B C 1
ATOM 6712 O O . ASN B 1 110 ? 63.281 6.18 14.914 1 77.31 110 ASN B O 1
ATOM 6716 N N . GLY B 1 111 ? 63.875 7.152 12.898 1 77.56 111 GLY B N 1
ATOM 6717 C CA . GLY B 1 111 ? 63.688 8.531 13.328 1 77.56 111 GLY B CA 1
ATOM 6718 C C . GLY B 1 111 ? 62.344 9.078 12.977 1 77.56 111 GLY B C 1
ATOM 6719 O O . GLY B 1 111 ? 61.469 8.344 12.516 1 77.56 111 GLY B O 1
ATOM 6720 N N . THR B 1 112 ? 62.125 10.477 13.133 1 79.25 112 THR B N 1
ATOM 6721 C CA . THR B 1 112 ? 60.844 11.133 12.938 1 79.25 112 THR B CA 1
ATOM 6722 C C . THR B 1 112 ? 60.438 11.086 11.461 1 79.25 112 THR B C 1
ATOM 6724 O O . THR B 1 112 ? 59.25 11.141 11.141 1 79.25 112 THR B O 1
ATOM 6727 N N . SER B 1 113 ? 61.438 10.906 10.57 1 79.31 113 SER B N 1
ATOM 6728 C CA . SER B 1 113 ? 61.156 10.781 9.148 1 79.31 113 SER B CA 1
ATOM 6729 C C . SER B 1 113 ? 60.406 9.484 8.852 1 79.31 113 SER B C 1
ATOM 6731 O O . SER B 1 113 ? 59.469 9.461 8.047 1 79.31 113 SER B O 1
ATOM 6733 N N . VAL B 1 114 ? 60.688 8.367 9.461 1 78.12 114 VAL B N 1
ATOM 6734 C CA . VAL B 1 114 ? 60 7.086 9.336 1 78.12 114 VAL B CA 1
ATOM 6735 C C . VAL B 1 114 ? 58.594 7.184 9.945 1 78.12 114 VAL B C 1
ATOM 6737 O O . VAL B 1 114 ? 57.656 6.656 9.383 1 78.12 114 VAL B O 1
ATOM 6740 N N . PHE B 1 115 ? 58.469 7.938 10.992 1 79.88 115 PHE B N 1
ATOM 6741 C CA . PHE B 1 115 ? 57.188 8.156 11.625 1 79.88 115 PHE B CA 1
ATOM 6742 C C . PHE B 1 115 ? 56.25 8.961 10.711 1 79.88 115 PHE B C 1
ATOM 6744 O O . PHE B 1 115 ? 55.094 8.617 10.539 1 79.88 115 PHE B O 1
ATOM 6751 N N . LEU B 1 116 ? 56.812 9.953 10.086 1 76.81 116 LEU B N 1
ATOM 6752 C CA . LEU B 1 116 ? 56.062 10.773 9.156 1 76.81 116 LEU B CA 1
ATOM 6753 C C . LEU B 1 116 ? 55.688 9.984 7.91 1 76.81 116 LEU B C 1
ATOM 6755 O O . LEU B 1 116 ? 54.562 10.102 7.402 1 76.81 116 LEU B O 1
ATOM 6759 N N . SER B 1 117 ? 56.5 9.148 7.398 1 75.5 117 SER B N 1
ATOM 6760 C CA . SER B 1 117 ? 56.219 8.266 6.273 1 75.5 117 SER B CA 1
ATOM 6761 C C . SER B 1 117 ? 55.156 7.246 6.633 1 75.5 117 SER B C 1
ATOM 6763 O O . SER B 1 117 ? 54.219 6.988 5.84 1 75.5 117 SER B O 1
ATOM 6765 N N . HIS B 1 118 ? 55.188 6.637 7.812 1 75.31 118 HIS B N 1
ATOM 6766 C CA . HIS B 1 118 ? 54.125 5.781 8.32 1 75.31 118 HIS B CA 1
ATOM 6767 C C . HIS B 1 118 ? 52.812 6.539 8.414 1 75.31 118 HIS B C 1
ATOM 6769 O O . HIS B 1 118 ? 51.781 6.043 7.977 1 75.31 118 HIS B O 1
ATOM 6775 N N . THR B 1 119 ? 52.812 7.672 9.016 1 73.06 119 THR B N 1
ATOM 6776 C CA . THR B 1 119 ? 51.594 8.477 9.125 1 73.06 119 THR B CA 1
ATOM 6777 C C . THR B 1 119 ? 51.031 8.82 7.746 1 73.06 119 THR B C 1
ATOM 6779 O O . THR B 1 119 ? 49.844 8.758 7.516 1 73.06 119 THR B O 1
ATOM 6782 N N . LYS B 1 120 ? 51.875 9.203 6.914 1 68 120 LYS B N 1
ATOM 6783 C CA . LYS B 1 120 ? 51.469 9.539 5.551 1 68 120 LYS B CA 1
ATOM 6784 C C . LYS B 1 120 ? 50.969 8.305 4.809 1 68 120 LYS B C 1
ATOM 6786 O O . LYS B 1 120 ? 49.969 8.367 4.102 1 68 120 LYS B O 1
ATOM 6791 N N . SER B 1 121 ? 51.656 7.211 4.934 1 66.44 121 SER B N 1
ATOM 6792 C CA . SER B 1 121 ? 51.312 5.992 4.203 1 66.44 121 SER B CA 1
ATOM 6793 C C . SER B 1 121 ? 50.125 5.289 4.832 1 66.44 121 SER B C 1
ATOM 6795 O O . SER B 1 121 ? 49.25 4.77 4.121 1 66.44 121 SER B O 1
ATOM 6797 N N . GLN B 1 122 ? 50.125 5.176 6.176 1 61.66 122 GLN B N 1
ATOM 6798 C CA . GLN B 1 122 ? 49.094 4.355 6.832 1 61.66 122 GLN B CA 1
ATOM 6799 C C . GLN B 1 122 ? 47.938 5.211 7.344 1 61.66 122 GLN B C 1
ATOM 6801 O O . GLN B 1 122 ? 46.812 4.727 7.473 1 61.66 122 GLN B O 1
ATOM 6806 N N . HIS B 1 123 ? 48.188 6.297 7.809 1 59.44 123 HIS B N 1
ATOM 6807 C CA . HIS B 1 123 ? 47.156 7.098 8.445 1 59.44 123 HIS B CA 1
ATOM 6808 C C . HIS B 1 123 ? 46.844 8.336 7.617 1 59.44 123 HIS B C 1
ATOM 6810 O O . HIS B 1 123 ? 45.844 9.031 7.887 1 59.44 123 HIS B O 1
ATOM 6816 N N . TYR B 1 124 ? 47.688 8.805 6.918 1 45.03 124 TYR B N 1
ATOM 6817 C CA . TYR B 1 124 ? 47.312 9.844 5.961 1 45.03 124 TYR B CA 1
ATOM 6818 C C . TYR B 1 124 ? 46.625 9.242 4.754 1 45.03 124 TYR B C 1
ATOM 6820 O O . TYR B 1 124 ? 47.219 8.5 3.977 1 45.03 124 TYR B O 1
ATOM 6828 N N . LYS B 1 125 ? 45.375 8.898 5 1 39.09 125 LYS B N 1
ATOM 6829 C CA . LYS B 1 125 ? 44.594 8.633 3.809 1 39.09 125 LYS B CA 1
ATOM 6830 C C . LYS B 1 125 ? 44.875 9.648 2.707 1 39.09 125 LYS B C 1
ATOM 6832 O O . LYS B 1 125 ? 44.781 10.852 2.928 1 39.09 125 LYS B O 1
ATOM 6837 N N . VAL B 1 126 ? 45.906 9.359 1.83 1 34.66 126 VAL B N 1
ATOM 6838 C CA . VAL B 1 126 ? 45.938 10.133 0.597 1 34.66 126 VAL B CA 1
ATOM 6839 C C . VAL B 1 126 ? 44.531 10.523 0.174 1 34.66 126 VAL B C 1
ATOM 6841 O O . VAL B 1 126 ? 43.656 9.672 0.071 1 34.66 126 VAL B O 1
ATOM 6844 N N . ALA B 1 127 ? 44.219 11.734 0.402 1 32.62 127 ALA B N 1
ATOM 6845 C CA . ALA B 1 127 ? 43.062 12.438 -0.188 1 32.62 127 ALA B CA 1
ATOM 6846 C C . ALA B 1 127 ? 42.844 12.008 -1.632 1 32.62 127 ALA B C 1
ATOM 6848 O O . ALA B 1 127 ? 43.812 11.797 -2.381 1 32.62 127 ALA B O 1
ATOM 6849 N N . GLY B 1 128 ? 41.75 11.336 -1.883 1 33.06 128 GLY B N 1
ATOM 6850 C CA . GLY B 1 128 ? 41.219 10.891 -3.156 1 33.06 128 GLY B CA 1
ATOM 6851 C C . GLY B 1 128 ? 41.531 11.836 -4.301 1 33.06 128 GLY B C 1
ATOM 6852 O O . GLY B 1 128 ? 41.875 12.992 -4.078 1 33.06 128 GLY B O 1
ATOM 6853 N N . GLN B 1 129 ? 41.938 11.289 -5.402 1 31.86 129 GLN B N 1
ATOM 6854 C CA . GLN B 1 129 ? 42.125 11.969 -6.68 1 31.86 129 GLN B CA 1
ATOM 6855 C C . GLN B 1 129 ? 41.031 13.016 -6.902 1 31.86 129 GLN B C 1
ATOM 6857 O O . GLN B 1 129 ? 39.844 12.711 -6.805 1 31.86 129 GLN B O 1
ATOM 6862 N N . GLN B 1 130 ? 41.312 14.266 -6.586 1 31.78 130 GLN B N 1
ATOM 6863 C CA . GLN B 1 130 ? 40.531 15.484 -6.855 1 31.78 130 GLN B CA 1
ATOM 6864 C C . GLN B 1 130 ? 40.031 15.5 -8.289 1 31.78 130 GLN B C 1
ATOM 6866 O O . GLN B 1 130 ? 40.812 15.469 -9.242 1 31.78 130 GLN B O 1
ATOM 6871 N N . LEU B 1 131 ? 39.031 14.734 -8.617 1 33.16 131 LEU B N 1
ATOM 6872 C CA . LEU B 1 131 ? 38.438 15 -9.93 1 33.16 131 LEU B CA 1
ATOM 6873 C C . LEU B 1 131 ? 37.875 16.422 -10 1 33.16 131 LEU B C 1
ATOM 6875 O O . LEU B 1 131 ? 37.219 16.875 -9.078 1 33.16 131 LEU B O 1
ATOM 6879 N N . LEU B 1 132 ? 38.469 17.266 -10.766 1 32.12 132 LEU B N 1
ATOM 6880 C CA . LEU B 1 132 ? 38.094 18.656 -11.062 1 32.12 132 LEU B CA 1
ATOM 6881 C C . LEU B 1 132 ? 36.719 18.734 -11.695 1 32.12 132 LEU B C 1
ATOM 6883 O O . LEU B 1 132 ? 36.438 18.078 -12.703 1 32.12 132 LEU B O 1
ATOM 6887 N N . LYS B 1 133 ? 35.656 18.906 -10.977 1 35.03 133 LYS B N 1
ATOM 6888 C CA . LYS B 1 133 ? 34.375 19.234 -11.602 1 35.03 133 LYS B CA 1
ATOM 6889 C C . LYS B 1 133 ? 34.438 20.609 -12.266 1 35.03 133 LYS B C 1
ATOM 6891 O O . LYS B 1 133 ? 34.656 21.625 -11.594 1 35.03 133 LYS B O 1
ATOM 6896 N N . VAL B 1 134 ? 34.688 20.734 -13.57 1 33.25 134 VAL B N 1
ATOM 6897 C CA . VAL B 1 134 ? 34.594 21.969 -14.344 1 33.25 134 VAL B CA 1
ATOM 6898 C C . VAL B 1 134 ? 33.125 22.266 -14.656 1 33.25 134 VAL B C 1
ATOM 6900 O O . VAL B 1 134 ? 32.469 21.5 -15.375 1 33.25 134 VAL B O 1
ATOM 6903 N N . GLU B 1 135 ? 32.281 22.734 -13.781 1 33.03 135 GLU B N 1
ATOM 6904 C CA . GLU B 1 135 ? 30.984 23.219 -14.219 1 33.03 135 GLU B CA 1
ATOM 6905 C C . GLU B 1 135 ? 31.125 24.453 -15.109 1 33.03 135 GLU B C 1
ATOM 6907 O O . GLU B 1 135 ? 31.766 25.438 -14.727 1 33.03 135 GLU B O 1
ATOM 6912 N N . LYS B 1 136 ? 30.922 24.375 -16.375 1 33.06 136 LYS B N 1
ATOM 6913 C CA . LYS B 1 136 ? 30.875 25.469 -17.344 1 33.06 136 LYS B CA 1
ATOM 6914 C C . LYS B 1 136 ? 29.781 26.469 -17.016 1 33.06 136 LYS B C 1
ATOM 6916 O O . LYS B 1 136 ? 28.703 26.453 -17.625 1 33.06 136 LYS B O 1
ATOM 6921 N N . ASP B 1 137 ? 29.344 26.875 -15.844 1 31.08 137 ASP B N 1
ATOM 6922 C CA . ASP B 1 137 ? 28.484 28.062 -15.945 1 31.08 137 ASP B CA 1
ATOM 6923 C C . ASP B 1 137 ? 29.281 29.266 -16.438 1 31.08 137 ASP B C 1
ATOM 6925 O O . ASP B 1 137 ? 30.5 29.328 -16.266 1 31.08 137 ASP B O 1
ATOM 6929 N N . GLY B 1 138 ? 28.734 30.203 -17.406 1 33.41 138 GLY B N 1
ATOM 6930 C CA . GLY B 1 138 ? 29.359 31.406 -17.969 1 33.41 138 GLY B CA 1
ATOM 6931 C C . GLY B 1 138 ? 30.297 32.094 -17.016 1 33.41 138 GLY B C 1
ATOM 6932 O O . GLY B 1 138 ? 31.453 32.375 -17.359 1 33.41 138 GLY B O 1
ATOM 6933 N N . SER B 1 139 ? 29.75 33.219 -16.328 1 31.97 139 SER B N 1
ATOM 6934 C CA . SER B 1 139 ? 30.578 34.281 -15.742 1 31.97 139 SER B CA 1
ATOM 6935 C C . SER B 1 139 ? 31.469 33.719 -14.633 1 31.97 139 SER B C 1
ATOM 6937 O O . SER B 1 139 ? 32.438 34.375 -14.242 1 31.97 139 SER B O 1
ATOM 6939 N N . CYS B 1 140 ? 30.812 33.125 -13.594 1 30.53 140 CYS B N 1
ATOM 6940 C CA . CYS B 1 140 ? 31.469 33.031 -12.297 1 30.53 140 CYS B CA 1
ATOM 6941 C C . CYS B 1 140 ? 32.656 32.062 -12.352 1 30.53 140 CYS B C 1
ATOM 6943 O O . CYS B 1 140 ? 32.656 31.125 -13.141 1 30.53 140 CYS B O 1
ATOM 6945 N N . ALA B 1 141 ? 33.781 32.344 -11.617 1 31.92 141 ALA B N 1
ATOM 6946 C CA . ALA B 1 141 ? 35.031 31.641 -11.312 1 31.92 141 ALA B CA 1
ATOM 6947 C C . ALA B 1 141 ? 34.75 30.156 -11.055 1 31.92 141 ALA B C 1
ATOM 6949 O O . ALA B 1 141 ? 33.875 29.812 -10.289 1 31.92 141 ALA B O 1
ATOM 6950 N N . ALA B 1 142 ? 34.938 29.359 -11.969 1 35.12 142 ALA B N 1
ATOM 6951 C CA . ALA B 1 142 ? 34.969 27.906 -11.898 1 35.12 142 ALA B CA 1
ATOM 6952 C C . ALA B 1 142 ? 35.594 27.438 -10.586 1 35.12 142 ALA B C 1
ATOM 6954 O O . ALA B 1 142 ? 36.812 27.5 -10.406 1 35.12 142 ALA B O 1
ATOM 6955 N N . SER B 1 143 ? 35.156 27.938 -9.422 1 34.28 143 SER B N 1
ATOM 6956 C CA . SER B 1 143 ? 35.75 27.359 -8.234 1 34.28 143 SER B CA 1
ATOM 6957 C C . SER B 1 143 ? 35.844 25.844 -8.344 1 34.28 143 SER B C 1
ATOM 6959 O O . SER B 1 143 ? 34.844 25.156 -8.516 1 34.28 143 SER B O 1
ATOM 6961 N N . VAL B 1 144 ? 36.781 25.328 -9.062 1 38.12 144 VAL B N 1
ATOM 6962 C CA . VAL B 1 144 ? 37.188 23.922 -9.102 1 38.12 144 VAL B CA 1
ATOM 6963 C C . VAL B 1 144 ? 37.156 23.344 -7.695 1 38.12 144 VAL B C 1
ATOM 6965 O O . VAL B 1 144 ? 37.969 23.703 -6.848 1 38.12 144 VAL B O 1
ATOM 6968 N N . GLU B 1 145 ? 36.062 23.375 -6.957 1 42.94 145 GLU B N 1
ATOM 6969 C CA . GLU B 1 145 ? 36.125 22.672 -5.676 1 42.94 145 GLU B CA 1
ATOM 6970 C C . GLU B 1 145 ? 36.656 21.25 -5.84 1 42.94 145 GLU B C 1
ATOM 6972 O O . GLU B 1 145 ? 36.219 20.531 -6.738 1 42.94 145 GLU B O 1
ATOM 6977 N N . THR B 1 146 ? 37.906 20.938 -5.578 1 53.84 146 THR B N 1
ATOM 6978 C CA . THR B 1 146 ? 38.625 19.656 -5.535 1 53.84 146 THR B CA 1
ATOM 6979 C C . THR B 1 146 ? 37.75 18.578 -4.898 1 53.84 146 THR B C 1
ATOM 6981 O O . THR B 1 146 ? 37.25 18.75 -3.799 1 53.84 146 THR B O 1
ATOM 6984 N N . TYR B 1 147 ? 37.094 17.75 -5.648 1 71.06 147 TYR B N 1
ATOM 6985 C CA . TYR B 1 147 ? 36.344 16.609 -5.137 1 71.06 147 TYR B CA 1
ATOM 6986 C C . TYR B 1 147 ? 37.25 15.656 -4.379 1 71.06 147 TYR B C 1
ATOM 6988 O O . TYR B 1 147 ? 38.312 15.258 -4.891 1 71.06 147 TYR B O 1
ATOM 6996 N N . ARG B 1 148 ? 37.219 15.727 -3.039 1 75.88 148 ARG B N 1
ATOM 6997 C CA . ARG B 1 148 ? 37.875 14.727 -2.209 1 75.88 148 ARG B CA 1
ATOM 6998 C C . ARG B 1 148 ? 36.875 13.719 -1.661 1 75.88 148 ARG B C 1
ATOM 7000 O O . ARG B 1 148 ? 35.906 14.094 -1.016 1 75.88 148 ARG B O 1
ATOM 7007 N N . TYR B 1 149 ? 37.219 12.477 -2.125 1 84.94 149 TYR B N 1
ATOM 7008 C CA . TYR B 1 149 ? 36.344 11.422 -1.633 1 84.94 149 TYR B CA 1
ATOM 7009 C C . TYR B 1 149 ? 36.5 11.242 -0.127 1 84.94 149 TYR B C 1
ATOM 7011 O O . TYR B 1 149 ? 37.594 11.109 0.377 1 84.94 149 TYR B O 1
ATOM 7019 N N . ASP B 1 150 ? 35.438 11.414 0.632 1 89.56 150 ASP B N 1
ATOM 7020 C CA . ASP B 1 150 ? 35.344 11.172 2.068 1 89.56 150 ASP B CA 1
ATOM 7021 C C . ASP B 1 150 ? 34.281 10.109 2.377 1 89.56 150 ASP B C 1
ATOM 7023 O O . ASP B 1 150 ? 33.094 10.375 2.252 1 89.56 150 ASP B O 1
ATOM 7027 N N . PRO B 1 151 ? 34.812 8.945 2.82 1 91.44 151 PRO B N 1
ATOM 7028 C CA . PRO B 1 151 ? 33.844 7.867 3.053 1 91.44 151 PRO B CA 1
ATOM 7029 C C . PRO B 1 151 ? 32.812 8.227 4.105 1 91.44 151 PRO B C 1
ATOM 7031 O O . PRO B 1 151 ? 31.625 7.844 3.979 1 91.44 151 PRO B O 1
ATOM 7034 N N . GLU B 1 152 ? 33.219 8.953 5.152 1 90.94 152 GLU B N 1
ATOM 7035 C CA . GLU B 1 152 ? 32.281 9.305 6.219 1 90.94 152 GLU B CA 1
ATOM 7036 C C . GLU B 1 152 ? 31.234 10.297 5.73 1 90.94 152 GLU B C 1
ATOM 7038 O O . GLU B 1 152 ? 30.047 10.188 6.082 1 90.94 152 GLU B O 1
ATOM 7043 N N . ALA B 1 153 ? 31.688 11.195 4.977 1 92.62 153 ALA B N 1
ATOM 7044 C CA . ALA B 1 153 ? 30.75 12.164 4.41 1 92.62 153 ALA B CA 1
ATOM 7045 C C . ALA B 1 153 ? 29.766 11.492 3.463 1 92.62 153 ALA B C 1
ATOM 7047 O O . ALA B 1 153 ? 28.578 11.836 3.441 1 92.62 153 ALA B O 1
ATOM 7048 N N . SER B 1 154 ? 30.312 10.57 2.67 1 94.19 154 SER B N 1
ATOM 7049 C CA . SER B 1 154 ? 29.453 9.859 1.729 1 94.19 154 SER B CA 1
ATOM 7050 C C . SER B 1 154 ? 28.453 8.961 2.457 1 94.19 154 SER B C 1
ATOM 7052 O O . SER B 1 154 ? 27.297 8.836 2.035 1 94.19 154 SER B O 1
ATOM 7054 N N . LEU B 1 155 ? 28.875 8.414 3.518 1 94.75 155 LEU B N 1
ATOM 7055 C CA . LEU B 1 155 ? 27.984 7.582 4.32 1 94.75 155 LEU B CA 1
ATOM 7056 C C . LEU B 1 155 ? 26.859 8.414 4.918 1 94.75 155 LEU B C 1
ATOM 7058 O O . LEU B 1 155 ? 25.703 7.984 4.93 1 94.75 155 LEU B O 1
ATOM 7062 N N . ARG B 1 156 ? 27.203 9.539 5.445 1 94.5 156 ARG B N 1
ATOM 7063 C CA . ARG B 1 156 ? 26.188 10.422 6.023 1 94.5 156 ARG B CA 1
ATOM 7064 C C . ARG B 1 156 ? 25.172 10.844 4.977 1 94.5 156 ARG B C 1
ATOM 7066 O O . ARG B 1 156 ? 23.969 10.883 5.254 1 94.5 156 ARG B O 1
ATOM 7073 N N . LYS B 1 157 ? 25.703 11.141 3.803 1 95.69 157 LYS B N 1
ATOM 7074 C CA . LYS B 1 157 ? 24.797 11.516 2.719 1 95.69 157 LYS B CA 1
ATOM 7075 C C . LYS B 1 157 ? 23.875 10.359 2.354 1 95.69 157 LYS B C 1
ATOM 7077 O O . LYS B 1 157 ? 22.703 10.578 2.004 1 95.69 157 LYS B O 1
ATOM 7082 N N . PHE B 1 158 ? 24.422 9.164 2.406 1 96.56 158 PHE B N 1
ATOM 7083 C CA . PHE B 1 158 ? 23.609 7.988 2.145 1 96.56 158 PHE B CA 1
ATOM 7084 C C . PHE B 1 158 ? 22.5 7.848 3.191 1 96.56 158 PHE B C 1
ATOM 7086 O O . PHE B 1 158 ? 21.344 7.574 2.855 1 96.56 158 PHE B O 1
ATOM 7093 N N . TYR B 1 159 ? 22.844 8.062 4.469 1 96.38 159 TYR B N 1
ATOM 7094 C CA . TYR B 1 159 ? 21.859 7.98 5.551 1 96.38 159 TYR B CA 1
ATOM 7095 C C . TYR B 1 159 ? 20.781 9.047 5.402 1 96.38 159 TYR B C 1
ATOM 7097 O O . TYR B 1 159 ? 19.609 8.781 5.629 1 96.38 159 TYR B O 1
ATOM 7105 N N . LEU B 1 160 ? 21.156 10.203 5.016 1 96.31 160 LEU B N 1
ATOM 7106 C CA . LEU B 1 160 ? 20.203 11.273 4.789 1 96.31 160 LEU B CA 1
ATOM 7107 C C . LEU B 1 160 ? 19.25 10.922 3.654 1 96.31 160 LEU B C 1
ATOM 7109 O O . LEU B 1 160 ? 18.062 11.258 3.709 1 96.31 160 LEU B O 1
ATOM 7113 N N . ALA B 1 161 ? 19.797 10.258 2.619 1 96.25 161 ALA B N 1
ATOM 7114 C CA . ALA B 1 161 ? 18.938 9.82 1.513 1 96.25 161 ALA B CA 1
ATOM 7115 C C . ALA B 1 161 ? 17.891 8.82 1.988 1 96.25 161 ALA B C 1
ATOM 7117 O O . ALA B 1 161 ? 16.734 8.867 1.557 1 96.25 161 ALA B O 1
ATOM 7118 N N . ILE B 1 162 ? 18.266 7.922 2.881 1 95.12 162 ILE B N 1
ATOM 7119 C CA . ILE B 1 162 ? 17.359 6.91 3.404 1 95.12 162 ILE B CA 1
ATOM 7120 C C . ILE B 1 162 ? 16.234 7.59 4.188 1 95.12 162 ILE B C 1
ATOM 7122 O O . ILE B 1 162 ? 15.062 7.238 4.035 1 95.12 162 ILE B O 1
ATOM 7126 N N . ILE B 1 163 ? 16.547 8.562 4.961 1 94.12 163 ILE B N 1
ATOM 7127 C CA . ILE B 1 163 ? 15.57 9.258 5.797 1 94.12 163 ILE B CA 1
ATOM 7128 C C . ILE B 1 163 ? 14.641 10.094 4.922 1 94.12 163 ILE B C 1
ATOM 7130 O O . ILE B 1 163 ? 13.414 9.977 5.012 1 94.12 163 ILE B O 1
ATOM 7134 N N . MET B 1 164 ? 15.203 10.859 4.023 1 93.94 164 MET B N 1
ATOM 7135 C CA . MET B 1 164 ? 14.461 11.875 3.289 1 93.94 164 MET B CA 1
ATOM 7136 C C . MET B 1 164 ? 13.555 11.234 2.244 1 93.94 164 MET B C 1
ATOM 7138 O O . MET B 1 164 ? 12.469 11.75 1.957 1 93.94 164 MET B O 1
ATOM 7142 N N . HIS B 1 165 ? 14.023 10.172 1.711 1 91.94 165 HIS B N 1
ATOM 7143 C CA . HIS B 1 165 ? 13.227 9.555 0.661 1 91.94 165 HIS B CA 1
ATOM 7144 C C . HIS B 1 165 ? 12.578 8.266 1.151 1 91.94 165 HIS B C 1
ATOM 7146 O O . HIS B 1 165 ? 12.039 7.492 0.354 1 91.94 165 HIS B O 1
ATOM 7152 N N . GLU B 1 166 ? 12.758 8.023 2.492 1 89.31 166 GLU B N 1
ATOM 7153 C CA . GLU B 1 166 ? 12.039 6.957 3.18 1 89.31 166 GLU B CA 1
ATOM 7154 C C . GLU B 1 166 ? 12.359 5.594 2.566 1 89.31 166 GLU B C 1
ATOM 7156 O O . GLU B 1 166 ? 11.453 4.805 2.293 1 89.31 166 GLU B O 1
ATOM 7161 N N . TYR B 1 167 ? 13.625 5.336 2.215 1 91.5 167 TYR B N 1
ATOM 7162 C CA . TYR B 1 167 ? 14.039 4.023 1.733 1 91.5 167 TYR B CA 1
ATOM 7163 C C . TYR B 1 167 ? 14 2.994 2.857 1 91.5 167 TYR B C 1
ATOM 7165 O O . TYR B 1 167 ? 14.242 3.326 4.02 1 91.5 167 TYR B O 1
ATOM 7173 N N . PRO B 1 168 ? 13.648 1.671 2.488 1 89.5 168 PRO B N 1
ATOM 7174 C CA . PRO B 1 168 ? 13.789 0.629 3.508 1 89.5 168 PRO B CA 1
ATOM 7175 C C . PRO B 1 168 ? 15.234 0.442 3.959 1 89.5 168 PRO B C 1
ATOM 7177 O O . PRO B 1 168 ? 16.172 0.639 3.17 1 89.5 168 PRO B O 1
ATOM 7180 N N . PHE B 1 169 ? 15.453 0.054 5.199 1 89.62 169 PHE B N 1
ATOM 7181 C CA . PHE B 1 169 ? 16.797 -0.125 5.73 1 89.62 169 PHE B CA 1
ATOM 7182 C C . PHE B 1 169 ? 17.531 -1.227 4.977 1 89.62 169 PHE B C 1
ATOM 7184 O O . PHE B 1 169 ? 18.766 -1.188 4.855 1 89.62 169 PHE B O 1
ATOM 7191 N N . ASN B 1 170 ? 16.797 -2.135 4.457 1 90.44 170 ASN B N 1
ATOM 7192 C CA . ASN B 1 170 ? 17.422 -3.279 3.801 1 90.44 170 ASN B CA 1
ATOM 7193 C C . ASN B 1 170 ? 17.906 -2.928 2.395 1 90.44 170 ASN B C 1
ATOM 7195 O O . ASN B 1 170 ? 18.406 -3.791 1.669 1 90.44 170 ASN B O 1
ATOM 7199 N N . ILE B 1 171 ? 17.766 -1.706 1.98 1 93.12 171 ILE B N 1
ATOM 7200 C CA . ILE B 1 171 ? 18.266 -1.267 0.684 1 93.12 171 ILE B CA 1
ATOM 7201 C C . ILE B 1 171 ? 19.766 -1.543 0.592 1 93.12 171 ILE B C 1
ATOM 7203 O O . ILE B 1 171 ? 20.297 -1.817 -0.49 1 93.12 171 ILE B O 1
ATOM 7207 N N . VAL B 1 172 ? 20.469 -1.544 1.748 1 94 172 VAL B N 1
ATOM 7208 C CA . VAL B 1 172 ? 21.922 -1.739 1.809 1 94 172 VAL B CA 1
ATOM 7209 C C . VAL B 1 172 ? 22.25 -3.203 1.533 1 94 172 VAL B C 1
ATOM 7211 O O . VAL B 1 172 ? 23.406 -3.543 1.271 1 94 172 VAL B O 1
ATOM 7214 N N . GLU B 1 173 ? 21.266 -4.004 1.571 1 93 173 GLU B N 1
ATOM 7215 C CA . GLU B 1 173 ? 21.484 -5.434 1.347 1 93 173 GLU B CA 1
ATOM 7216 C C . GLU B 1 173 ? 20.969 -5.855 -0.028 1 93 173 GLU B C 1
ATOM 7218 O O . GLU B 1 173 ? 21.016 -7.035 -0.379 1 93 173 GLU B O 1
ATOM 7223 N N . HIS B 1 174 ? 20.406 -4.934 -0.734 1 94.5 174 HIS B N 1
ATOM 7224 C CA . HIS B 1 174 ? 20.016 -5.23 -2.105 1 94.5 174 HIS B CA 1
ATOM 7225 C C . HIS B 1 174 ? 21.219 -5.551 -2.977 1 94.5 174 HIS B C 1
ATOM 7227 O O . HIS B 1 174 ? 22.047 -4.672 -3.244 1 94.5 174 HIS B O 1
ATOM 7233 N N . GLU B 1 175 ? 21.344 -6.699 -3.445 1 93.62 175 GLU B N 1
ATOM 7234 C CA . GLU B 1 175 ? 22.531 -7.23 -4.109 1 93.62 175 GLU B CA 1
ATOM 7235 C C . GLU B 1 175 ? 22.922 -6.375 -5.305 1 93.62 175 GLU B C 1
ATOM 7237 O O . GLU B 1 175 ? 24.094 -6.004 -5.453 1 93.62 175 GLU B O 1
ATOM 7242 N N . TYR B 1 176 ? 21.953 -6.055 -6.156 1 94.81 176 TYR B N 1
ATOM 7243 C CA . TYR B 1 176 ? 22.266 -5.309 -7.371 1 94.81 176 TYR B CA 1
ATOM 7244 C C . TYR B 1 176 ? 22.594 -3.852 -7.047 1 94.81 176 TYR B C 1
ATOM 7246 O O . TYR B 1 176 ? 23.359 -3.205 -7.77 1 94.81 176 TYR B O 1
ATOM 7254 N N . PHE B 1 177 ? 22.094 -3.324 -5.938 1 96.25 177 PHE B N 1
ATOM 7255 C CA . PHE B 1 177 ? 22.422 -1.979 -5.488 1 96.25 177 PHE B CA 1
ATOM 7256 C C . PHE B 1 177 ? 23.844 -1.92 -4.965 1 96.25 177 PHE B C 1
ATOM 7258 O O . PHE B 1 177 ? 24.594 -0.985 -5.277 1 96.25 177 PHE B O 1
ATOM 7265 N N . VAL B 1 178 ? 24.141 -2.92 -4.219 1 95.06 178 VAL B N 1
ATOM 7266 C CA . VAL B 1 178 ? 25.484 -3.01 -3.674 1 95.06 178 VAL B CA 1
ATOM 7267 C C . VAL B 1 178 ? 26.5 -3.105 -4.812 1 95.06 178 VAL B C 1
ATOM 7269 O O . VAL B 1 178 ? 27.547 -2.447 -4.781 1 95.06 178 VAL B O 1
ATOM 7272 N N . GLU B 1 179 ? 26.203 -3.896 -5.875 1 94.44 179 GLU B N 1
ATOM 7273 C CA . GLU B 1 179 ? 27.078 -4.02 -7.039 1 94.44 179 GLU B CA 1
ATOM 7274 C C . GLU B 1 179 ? 27.234 -2.68 -7.75 1 94.44 179 GLU B C 1
ATOM 7276 O O . GLU B 1 179 ? 28.328 -2.352 -8.219 1 94.44 179 GLU B O 1
ATOM 7281 N N . PHE B 1 180 ? 26.234 -1.934 -7.859 1 95.88 180 PHE B N 1
ATOM 7282 C CA . PHE B 1 180 ? 26.266 -0.61 -8.469 1 95.88 180 PHE B CA 1
ATOM 7283 C C . PHE B 1 180 ? 27.172 0.329 -7.688 1 95.88 180 PHE B C 1
ATOM 7285 O O . PHE B 1 180 ? 28.062 0.964 -8.266 1 95.88 180 PHE B O 1
ATOM 7292 N N . ILE B 1 181 ? 26.938 0.345 -6.305 1 95.75 181 ILE B N 1
ATOM 7293 C CA . ILE B 1 181 ? 27.719 1.232 -5.453 1 95.75 181 ILE B CA 1
ATOM 7294 C C . ILE B 1 181 ? 29.188 0.837 -5.512 1 95.75 181 ILE B C 1
ATOM 7296 O O . ILE B 1 181 ? 30.062 1.698 -5.621 1 95.75 181 ILE B O 1
ATOM 7300 N N . LYS B 1 182 ? 29.469 -0.439 -5.5 1 92.69 182 LYS B N 1
ATOM 7301 C CA . LYS B 1 182 ? 30.844 -0.931 -5.539 1 92.69 182 LYS B CA 1
ATOM 7302 C C . LYS B 1 182 ? 31.5 -0.632 -6.887 1 92.69 182 LYS B C 1
ATOM 7304 O O . LYS B 1 182 ? 32.719 -0.452 -6.969 1 92.69 182 LYS B O 1
ATOM 7309 N N . SER B 1 183 ? 30.688 -0.575 -7.918 1 93.31 183 SER B N 1
ATOM 7310 C CA . SER B 1 183 ? 31.203 -0.222 -9.234 1 93.31 183 SER B CA 1
ATOM 7311 C C . SER B 1 183 ? 31.641 1.238 -9.281 1 93.31 183 SER B C 1
ATOM 7313 O O . SER B 1 183 ? 32.5 1.61 -10.086 1 93.31 183 SER B O 1
ATOM 7315 N N . LEU B 1 184 ? 31.031 2.08 -8.469 1 92.56 184 LEU B N 1
ATOM 7316 C CA . LEU B 1 184 ? 31.422 3.482 -8.383 1 92.56 184 LEU B CA 1
ATOM 7317 C C . LEU B 1 184 ? 32.656 3.652 -7.5 1 92.56 184 LEU B C 1
ATOM 7319 O O . LEU B 1 184 ? 33.562 4.379 -7.855 1 92.56 184 LEU B O 1
ATOM 7323 N N . ARG B 1 185 ? 32.531 3.025 -6.316 1 91.06 185 ARG B N 1
ATOM 7324 C CA . ARG B 1 185 ? 33.594 3.098 -5.305 1 91.06 185 ARG B CA 1
ATOM 7325 C C . ARG B 1 185 ? 33.688 1.787 -4.531 1 91.06 185 ARG B C 1
ATOM 7327 O O . ARG B 1 185 ? 33.062 1.623 -3.486 1 91.06 185 ARG B O 1
ATOM 7334 N N . PRO B 1 186 ? 34.531 0.896 -5.031 1 89.25 186 PRO B N 1
ATOM 7335 C CA . PRO B 1 186 ? 34.656 -0.425 -4.41 1 89.25 186 PRO B CA 1
ATOM 7336 C C . PRO B 1 186 ? 35 -0.349 -2.924 1 89.25 186 PRO B C 1
ATOM 7338 O O . PRO B 1 186 ? 34.688 -1.263 -2.164 1 89.25 186 PRO B O 1
ATOM 7341 N N . THR B 1 187 ? 35.594 0.779 -2.471 1 87.81 187 THR B N 1
ATOM 7342 C CA . THR B 1 187 ? 36.062 0.895 -1.093 1 87.81 187 THR B CA 1
ATOM 7343 C C . THR B 1 187 ? 34.969 1.459 -0.196 1 87.81 187 THR B C 1
ATOM 7345 O O . THR B 1 187 ? 35.156 1.607 1.012 1 87.81 187 THR B O 1
ATOM 7348 N N . PHE B 1 188 ? 33.906 1.812 -0.779 1 92.5 188 PHE B N 1
ATOM 7349 C CA . PHE B 1 188 ? 32.812 2.346 0.023 1 92.5 188 PHE B CA 1
ATOM 7350 C C . PHE B 1 188 ? 32.344 1.321 1.05 1 92.5 188 PHE B C 1
ATOM 7352 O O . PHE B 1 188 ? 32.031 0.179 0.701 1 92.5 188 PHE B O 1
ATOM 7359 N N . PRO B 1 189 ? 32.312 1.697 2.289 1 90.06 189 PRO B N 1
ATOM 7360 C CA . PRO B 1 189 ? 31.953 0.744 3.338 1 90.06 189 PRO B CA 1
ATOM 7361 C C . PRO B 1 189 ? 30.438 0.612 3.51 1 90.06 189 PRO B C 1
ATOM 7363 O O . PRO B 1 189 ? 29.859 1.229 4.41 1 90.06 189 PRO B O 1
ATOM 7366 N N . ILE B 1 190 ? 29.859 -0.217 2.715 1 90.19 190 ILE B N 1
ATOM 7367 C CA . ILE B 1 190 ? 28.422 -0.435 2.883 1 90.19 190 ILE B CA 1
ATOM 7368 C C . ILE B 1 190 ? 28.172 -1.19 4.184 1 90.19 190 ILE B C 1
ATOM 7370 O O . ILE B 1 190 ? 28.766 -2.236 4.434 1 90.19 190 ILE B O 1
ATOM 7374 N N . LYS B 1 191 ? 27.359 -0.627 5.031 1 91.44 191 LYS B N 1
ATOM 7375 C CA . LYS B 1 191 ? 27.094 -1.188 6.352 1 91.44 191 LYS B CA 1
ATOM 7376 C C . LYS B 1 191 ? 25.844 -2.08 6.324 1 91.44 191 LYS B C 1
ATOM 7378 O O . LYS B 1 191 ? 25.109 -2.086 5.344 1 91.44 191 LYS B O 1
ATOM 7383 N N . SER B 1 192 ? 25.672 -2.797 7.348 1 92.25 192 SER B N 1
ATOM 7384 C CA . SER B 1 192 ? 24.516 -3.666 7.477 1 92.25 192 SER B CA 1
ATOM 7385 C C . SER B 1 192 ? 23.266 -2.865 7.82 1 92.25 192 SER B C 1
ATOM 7387 O O . SER B 1 192 ? 23.359 -1.709 8.242 1 92.25 192 SER B O 1
ATOM 7389 N N . ARG B 1 193 ? 22.172 -3.523 7.648 1 91.19 193 ARG B N 1
ATOM 7390 C CA . ARG B 1 193 ? 20.891 -2.875 7.953 1 91.19 193 ARG B CA 1
ATOM 7391 C C . ARG B 1 193 ? 20.812 -2.506 9.43 1 91.19 193 ARG B C 1
ATOM 7393 O O . ARG B 1 193 ? 20.234 -1.472 9.781 1 91.19 193 ARG B O 1
ATOM 7400 N N . THR B 1 194 ? 21.344 -3.273 10.289 1 90.75 194 THR B N 1
ATOM 7401 C CA . THR B 1 194 ? 21.312 -3.016 11.727 1 90.75 194 THR B CA 1
ATOM 7402 C C . THR B 1 194 ? 22.156 -1.788 12.062 1 90.75 194 THR B C 1
ATOM 7404 O O . THR B 1 194 ? 21.766 -0.965 12.891 1 90.75 194 THR B O 1
ATOM 7407 N N . THR B 1 195 ? 23.328 -1.731 11.445 1 91.12 195 THR B N 1
ATOM 7408 C CA . THR B 1 195 ? 24.188 -0.575 11.656 1 91.12 195 THR B CA 1
ATOM 7409 C C . THR B 1 195 ? 23.531 0.696 11.125 1 91.12 195 THR B C 1
ATOM 7411 O O . THR B 1 195 ? 23.641 1.762 11.734 1 91.12 195 THR B O 1
ATOM 7414 N N . VAL B 1 196 ? 22.922 0.552 9.953 1 93 196 VAL B N 1
ATOM 7415 C CA . VAL B 1 196 ? 22.234 1.688 9.359 1 93 196 VAL B CA 1
ATOM 7416 C C . VAL B 1 196 ? 21.156 2.197 10.32 1 93 196 VAL B C 1
ATOM 7418 O O . VAL B 1 196 ? 21.031 3.404 10.531 1 93 196 VAL B O 1
ATOM 7421 N N . ARG B 1 197 ? 20.391 1.305 10.906 1 91.44 197 ARG B N 1
ATOM 7422 C CA . ARG B 1 197 ? 19.359 1.665 11.875 1 91.44 197 ARG B CA 1
ATOM 7423 C C . ARG B 1 197 ? 19.953 2.436 13.047 1 91.44 197 ARG B C 1
ATOM 7425 O O . ARG B 1 197 ? 19.406 3.457 13.469 1 91.44 197 ARG B O 1
ATOM 7432 N N . LYS B 1 198 ? 21.031 1.971 13.508 1 92.12 198 LYS B N 1
ATOM 7433 C CA . LYS B 1 198 ? 21.703 2.613 14.633 1 92.12 198 LYS B CA 1
ATOM 7434 C C . LYS B 1 198 ? 22.172 4.016 14.266 1 92.12 198 LYS B C 1
ATOM 7436 O O . LYS B 1 198 ? 22.016 4.961 15.039 1 92.12 198 LYS B O 1
ATOM 7441 N N . GLU B 1 199 ? 22.781 4.117 13.125 1 93.25 199 GLU B N 1
ATOM 7442 C CA . GLU B 1 199 ? 23.281 5.406 12.664 1 93.25 199 GLU B CA 1
ATOM 7443 C C . GLU B 1 199 ? 22.141 6.395 12.438 1 93.25 199 GLU B C 1
ATOM 7445 O O . GLU B 1 199 ? 22.297 7.594 12.68 1 93.25 199 GLU B O 1
ATOM 7450 N N . LEU B 1 200 ? 21.062 5.945 11.906 1 94.5 200 LEU B N 1
ATOM 7451 C CA . LEU B 1 200 ? 19.891 6.801 11.688 1 94.5 200 LEU B CA 1
ATOM 7452 C C . LEU B 1 200 ? 19.344 7.312 13.016 1 94.5 200 LEU B C 1
ATOM 7454 O O . LEU B 1 200 ? 18.922 8.469 13.117 1 94.5 200 LEU B O 1
ATOM 7458 N N . MET B 1 201 ? 19.344 6.469 14.023 1 93.81 201 MET B N 1
ATOM 7459 C CA . MET B 1 201 ? 18.922 6.902 15.352 1 93.81 201 MET B CA 1
ATOM 7460 C C . MET B 1 201 ? 19.875 7.957 15.906 1 93.81 201 MET B C 1
ATOM 7462 O O . MET B 1 201 ? 19.453 8.883 16.594 1 93.81 201 MET B O 1
ATOM 7466 N N . GLY B 1 202 ? 21.125 7.719 15.555 1 93.25 202 GLY B N 1
ATOM 7467 C CA . GLY B 1 202 ? 22.109 8.727 15.938 1 93.25 202 GLY B CA 1
ATOM 7468 C C . GLY B 1 202 ? 21.844 10.086 15.305 1 93.25 202 GLY B C 1
ATOM 7469 O O . GLY B 1 202 ? 21.938 11.117 15.969 1 93.25 202 GLY B O 1
ATOM 7470 N N . ILE B 1 203 ? 21.516 10.109 14.055 1 94.88 203 ILE B N 1
ATOM 7471 C CA . ILE B 1 203 ? 21.188 11.336 13.336 1 94.88 203 ILE B CA 1
ATOM 7472 C C . ILE B 1 203 ? 19.953 11.977 13.953 1 94.88 203 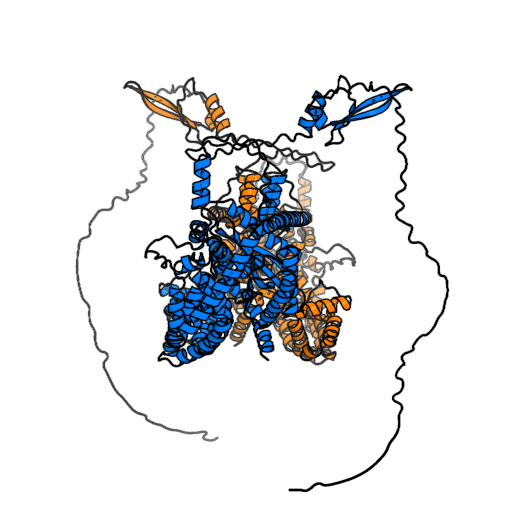ILE B C 1
ATOM 7474 O O . ILE B 1 203 ? 19.891 13.195 14.125 1 94.88 203 ILE B O 1
ATOM 7478 N N . PHE B 1 204 ? 19 11.195 14.352 1 95 204 PHE B N 1
ATOM 7479 C CA . PHE B 1 204 ? 17.781 11.656 15.008 1 95 204 PHE B CA 1
ATOM 7480 C C . PHE B 1 204 ? 18.109 12.391 16.297 1 95 204 PHE B C 1
ATOM 7482 O O . PHE B 1 204 ? 17.594 13.484 16.547 1 95 204 PHE B O 1
ATOM 7489 N N . VAL B 1 205 ? 18.906 11.773 17.031 1 94.19 205 VAL B N 1
ATOM 7490 C CA . VAL B 1 205 ? 19.266 12.359 18.328 1 94.19 205 VAL B CA 1
ATOM 7491 C C . VAL B 1 205 ? 20.031 13.664 18.094 1 94.19 205 VAL B C 1
ATOM 7493 O O . VAL B 1 205 ? 19.812 14.648 18.812 1 94.19 205 VAL B O 1
ATOM 7496 N N . GLU B 1 206 ? 20.891 13.633 17.141 1 94.12 206 GLU B N 1
ATOM 7497 C CA . GLU B 1 206 ? 21.625 14.836 16.812 1 94.12 206 GLU B CA 1
ATOM 7498 C C . GLU B 1 206 ? 20.688 15.969 16.406 1 94.12 206 GLU B C 1
ATOM 7500 O O . GLU B 1 206 ? 20.844 17.094 16.875 1 94.12 206 GLU B O 1
ATOM 7505 N N . GLU B 1 207 ? 19.797 15.672 15.508 1 95.62 207 GLU B N 1
ATOM 7506 C CA . GLU B 1 207 ? 18.844 16.672 15.039 1 95.62 207 GLU B CA 1
ATOM 7507 C C . GLU B 1 207 ? 17.922 17.125 16.172 1 95.62 207 GLU B C 1
ATOM 7509 O O . GLU B 1 207 ? 17.531 18.297 16.234 1 95.62 207 GLU B O 1
ATOM 7514 N N . LYS B 1 208 ? 17.531 16.219 17 1 94.25 208 LYS B N 1
ATOM 7515 C CA . LYS B 1 208 ? 16.703 16.531 18.156 1 94.25 208 LYS B CA 1
ATOM 7516 C C . LYS B 1 208 ? 17.406 17.531 19.078 1 94.25 208 LYS B C 1
ATOM 7518 O O . LYS B 1 208 ? 16.781 18.484 19.547 1 94.25 208 LYS B O 1
ATOM 7523 N N . ASN B 1 209 ? 18.656 17.344 19.297 1 93.25 209 ASN B N 1
ATOM 7524 C CA . ASN B 1 209 ? 19.422 18.25 20.141 1 93.25 209 ASN B CA 1
ATOM 7525 C C . ASN B 1 209 ? 19.531 19.641 19.531 1 93.25 209 ASN B C 1
ATOM 7527 O O . ASN B 1 209 ? 19.469 20.641 20.25 1 93.25 209 ASN B O 1
ATOM 7531 N N . LYS B 1 210 ? 19.75 19.625 18.25 1 93.94 210 LYS B N 1
ATOM 7532 C CA . LYS B 1 210 ? 19.797 20.922 17.547 1 93.94 210 LYS B CA 1
ATOM 7533 C C . LYS B 1 210 ? 18.484 21.672 17.734 1 93.94 210 LYS B C 1
ATOM 7535 O O . LYS B 1 210 ? 18.484 22.875 18 1 93.94 210 LYS B O 1
ATOM 7540 N N . LEU B 1 211 ? 17.438 20.984 17.578 1 94.62 211 LEU B N 1
ATOM 7541 C CA . LEU B 1 211 ? 16.109 21.609 17.688 1 94.62 211 LEU B CA 1
ATOM 7542 C C . LEU B 1 211 ? 15.844 22.047 19.125 1 94.62 211 LEU B C 1
ATOM 7544 O O . LEU B 1 211 ? 15.242 23.094 19.359 1 94.62 211 LEU B O 1
ATOM 7548 N N . TYR B 1 212 ? 16.25 21.219 20.016 1 93.31 212 TYR B N 1
ATOM 7549 C CA . TYR B 1 212 ? 16.109 21.531 21.438 1 93.31 212 TYR B CA 1
ATOM 7550 C C . TYR B 1 212 ? 16.812 22.844 21.766 1 93.31 212 TYR B C 1
ATOM 7552 O O . TYR B 1 212 ? 16.234 23.688 22.453 1 93.31 212 TYR B O 1
ATOM 7560 N N . GLU B 1 213 ? 18 23.016 21.328 1 92 213 GLU B N 1
ATOM 7561 C CA . GLU B 1 213 ? 18.766 24.234 21.562 1 92 213 GLU B CA 1
ATOM 7562 C C . GLU B 1 213 ? 18.109 25.438 20.891 1 92 213 GLU B C 1
ATOM 7564 O O . GLU B 1 213 ? 18.109 26.531 21.438 1 92 213 GLU B O 1
ATOM 7569 N N . TYR B 1 214 ? 17.594 25.125 19.797 1 93.19 214 TYR B N 1
ATOM 7570 C CA . TYR B 1 214 ? 16.906 26.188 19.062 1 93.19 214 TYR B CA 1
ATOM 7571 C C . TYR B 1 214 ? 15.695 26.688 19.828 1 93.19 214 TYR B C 1
ATOM 7573 O O . TYR B 1 214 ? 15.492 27.891 19.969 1 93.19 214 TYR B O 1
ATOM 7581 N N . PHE B 1 215 ? 14.844 25.828 20.359 1 93.56 215 PHE B N 1
ATOM 7582 C CA . PHE B 1 215 ? 13.625 26.172 21.078 1 93.56 215 PHE B CA 1
ATOM 7583 C C . PHE B 1 215 ? 13.938 26.922 22.359 1 93.56 215 PHE B C 1
ATOM 7585 O O . PHE B 1 215 ? 13.148 27.766 22.797 1 93.56 215 PHE B O 1
ATOM 7592 N N . LYS B 1 216 ? 15.07 26.656 22.859 1 88.25 216 LYS B N 1
ATOM 7593 C CA . LYS B 1 216 ? 15.477 27.312 24.094 1 88.25 216 LYS B CA 1
ATOM 7594 C C . LYS B 1 216 ? 15.789 28.797 23.859 1 88.25 216 LYS B C 1
ATOM 7596 O O . LYS B 1 216 ? 15.516 29.641 24.719 1 88.25 216 LYS B O 1
ATOM 7601 N N . ASN B 1 217 ? 16.219 29.078 22.703 1 87.88 217 ASN B N 1
ATOM 7602 C CA . ASN B 1 217 ? 16.719 30.422 22.438 1 87.88 217 ASN B CA 1
ATOM 7603 C C . ASN B 1 217 ? 15.688 31.266 21.719 1 87.88 217 ASN B C 1
ATOM 7605 O O . ASN B 1 217 ? 15.852 32.5 21.578 1 87.88 217 ASN B O 1
ATOM 7609 N N . VAL B 1 218 ? 14.625 30.75 21.344 1 87.88 218 VAL B N 1
ATOM 7610 C CA . VAL B 1 218 ? 13.617 31.484 20.609 1 87.88 218 VAL B CA 1
ATOM 7611 C C . VAL B 1 218 ? 12.727 32.281 21.578 1 87.88 218 VAL B C 1
ATOM 7613 O O . VAL B 1 218 ? 12.375 31.766 22.641 1 87.88 218 VAL B O 1
ATOM 7616 N N . ASN B 1 219 ? 12.469 33.562 21.266 1 81.75 219 ASN B N 1
ATOM 7617 C CA . ASN B 1 219 ? 11.688 34.406 22.172 1 81.75 219 ASN B CA 1
ATOM 7618 C C . ASN B 1 219 ? 10.234 34.531 21.719 1 81.75 219 ASN B C 1
ATOM 7620 O O . ASN B 1 219 ? 9.555 35.5 22.047 1 81.75 219 ASN B O 1
ATOM 7624 N N . CYS B 1 220 ? 9.703 33.656 21.062 1 89.31 220 CYS B N 1
ATOM 7625 C CA . CYS B 1 220 ? 8.305 33.656 20.641 1 89.31 220 CYS B CA 1
ATOM 7626 C C . CYS B 1 220 ? 7.523 32.531 21.297 1 89.31 220 CYS B C 1
ATOM 7628 O O . CYS B 1 220 ? 8.102 31.688 21.984 1 89.31 220 CYS B O 1
ATOM 7630 N N . ARG B 1 221 ? 6.246 32.656 21.25 1 93.19 221 ARG B N 1
ATOM 7631 C CA . ARG B 1 221 ? 5.395 31.578 21.766 1 93.19 221 ARG B CA 1
ATOM 7632 C C . ARG B 1 221 ? 5.039 30.578 20.672 1 93.19 221 ARG B C 1
ATOM 7634 O O . ARG B 1 221 ? 5.168 30.875 19.484 1 93.19 221 ARG B O 1
ATOM 7641 N N . PHE B 1 222 ? 4.641 29.391 21.141 1 95.44 222 PHE B N 1
ATOM 7642 C CA . PHE B 1 222 ? 4.367 28.312 20.203 1 95.44 222 PHE B CA 1
ATOM 7643 C C . PHE B 1 222 ? 2.881 27.969 20.203 1 95.44 222 PHE B C 1
ATOM 7645 O O . PHE B 1 222 ? 2.23 27.969 21.25 1 95.44 222 PHE B O 1
ATOM 7652 N N . SER B 1 223 ? 2.359 27.781 19.031 1 95.31 223 SER B N 1
ATOM 7653 C CA . SER B 1 223 ? 1.058 27.156 18.859 1 95.31 223 SER B CA 1
ATOM 7654 C C . SER B 1 223 ? 1.205 25.719 18.359 1 95.31 223 SER B C 1
ATOM 7656 O O . SER B 1 223 ? 2.084 25.422 17.547 1 95.31 223 SER B O 1
ATOM 7658 N N . ALA B 1 224 ? 0.366 24.781 18.891 1 95.69 224 ALA B N 1
ATOM 7659 C CA . ALA B 1 224 ? 0.532 23.375 18.547 1 95.69 224 ALA B CA 1
ATOM 7660 C C . ALA B 1 224 ? -0.718 22.828 17.875 1 95.69 224 ALA B C 1
ATOM 7662 O O . ALA B 1 224 ? -1.81 23.375 18.031 1 95.69 224 ALA B O 1
ATOM 7663 N N . THR B 1 225 ? -0.542 21.891 17.047 1 95.06 225 THR B N 1
ATOM 7664 C CA . THR B 1 225 ? -1.605 21.031 16.531 1 95.06 225 THR B CA 1
ATOM 7665 C C . THR B 1 225 ? -1.396 19.594 16.953 1 95.06 225 THR B C 1
ATOM 7667 O O . THR B 1 225 ? -0.259 19.125 17.078 1 95.06 225 THR B O 1
ATOM 7670 N N . MET B 1 226 ? -2.406 18.938 17.203 1 94.25 226 MET B N 1
ATOM 7671 C CA . MET B 1 226 ? -2.34 17.547 17.641 1 94.25 226 MET B CA 1
ATOM 7672 C C . MET B 1 226 ? -3.443 16.719 16.984 1 94.25 226 MET B C 1
ATOM 7674 O O . MET B 1 226 ? -4.57 17.188 16.828 1 94.25 226 MET B O 1
ATOM 7678 N N . ASP B 1 227 ? -3.084 15.602 16.516 1 91.75 227 ASP B N 1
ATOM 7679 C CA . ASP B 1 227 ? -4.039 14.672 15.922 1 91.75 227 ASP B CA 1
ATOM 7680 C C . ASP B 1 227 ? -3.57 13.227 16.078 1 91.75 227 ASP B C 1
ATOM 7682 O O . ASP B 1 227 ? -2.416 12.977 16.422 1 91.75 227 ASP B O 1
ATOM 7686 N N . MET B 1 228 ? -4.508 12.328 15.938 1 88.81 228 MET B N 1
ATOM 7687 C CA . MET B 1 228 ? -4.219 10.906 16.062 1 88.81 228 MET B CA 1
ATOM 7688 C C . MET B 1 228 ? -4.309 10.211 14.703 1 88.81 228 MET B C 1
ATOM 7690 O O . MET B 1 228 ? -5.117 10.594 13.859 1 88.81 228 MET B O 1
ATOM 7694 N N . TRP B 1 229 ? -3.457 9.227 14.539 1 84.62 229 TRP B N 1
ATOM 7695 C CA . TRP B 1 229 ? -3.428 8.422 13.32 1 84.62 229 TRP B CA 1
ATOM 7696 C C . TRP B 1 229 ? -3.322 6.934 13.648 1 84.62 229 TRP B C 1
ATOM 7698 O O . TRP B 1 229 ? -2.539 6.543 14.516 1 84.62 229 TRP B O 1
ATOM 7708 N N . THR B 1 230 ? -4.086 6.156 13.008 1 81.31 230 THR B N 1
ATOM 7709 C CA . THR B 1 230 ? -3.975 4.711 13.156 1 81.31 230 THR B CA 1
ATOM 7710 C C . THR B 1 230 ? -3.203 4.102 11.992 1 81.31 230 THR B C 1
ATOM 7712 O O . THR B 1 230 ? -3.602 4.254 10.836 1 81.31 230 THR B O 1
ATOM 7715 N N . SER B 1 231 ? -2.189 3.42 12.203 1 81.19 231 SER B N 1
ATOM 7716 C CA . SER B 1 231 ? -1.345 2.816 11.172 1 81.19 231 SER B CA 1
ATOM 7717 C C . SER B 1 231 ? -1.899 1.468 10.727 1 81.19 231 SER B C 1
ATOM 7719 O O . SER B 1 231 ? -2.859 0.96 11.312 1 81.19 231 SER B O 1
ATOM 7721 N N . ASN B 1 232 ? -1.211 0.924 9.641 1 76.06 232 ASN B N 1
ATOM 7722 C CA . ASN B 1 232 ? -1.595 -0.391 9.133 1 76.06 232 ASN B CA 1
ATOM 7723 C C . ASN B 1 232 ? -1.222 -1.498 10.117 1 76.06 232 ASN B C 1
ATOM 7725 O O . ASN B 1 232 ? -1.702 -2.627 10 1 76.06 232 ASN B O 1
ATOM 7729 N N . GLN B 1 233 ? -0.483 -1.21 11.141 1 73.25 233 GLN B N 1
ATOM 7730 C CA . GLN B 1 233 ? -0.139 -2.141 12.211 1 73.25 233 GLN B CA 1
ATOM 7731 C C . GLN B 1 233 ? -1.189 -2.119 13.32 1 73.25 233 GLN B C 1
ATOM 7733 O O . GLN B 1 233 ? -1.011 -2.748 14.359 1 73.25 233 GLN B O 1
ATOM 7738 N N . ASN B 1 234 ? -2.162 -1.347 13.125 1 78.06 234 ASN B N 1
ATOM 7739 C CA . ASN B 1 234 ? -3.232 -1.193 14.102 1 78.06 234 ASN B CA 1
ATOM 7740 C C . ASN B 1 234 ? -2.727 -0.539 15.391 1 78.06 234 ASN B C 1
ATOM 7742 O O . ASN B 1 234 ? -3.035 -1.001 16.484 1 78.06 234 ASN B O 1
ATOM 7746 N N . LYS B 1 235 ? -1.874 0.398 15.211 1 83.5 235 LYS B N 1
ATOM 7747 C CA . LYS B 1 235 ? -1.359 1.204 16.312 1 83.5 235 LYS B CA 1
ATOM 7748 C C . LYS B 1 235 ? -1.764 2.668 16.156 1 83.5 235 LYS B C 1
ATOM 7750 O O . LYS B 1 235 ? -1.757 3.207 15.047 1 83.5 235 LYS B O 1
ATOM 7755 N N . GLY B 1 236 ? -2.17 3.258 17.297 1 86.44 236 GLY B N 1
ATOM 7756 C CA . GLY B 1 236 ? -2.523 4.668 17.281 1 86.44 236 GLY B CA 1
ATOM 7757 C C . GLY B 1 236 ? -1.342 5.582 17.547 1 86.44 236 GLY B C 1
ATOM 7758 O O . GLY B 1 236 ? -0.648 5.438 18.547 1 86.44 236 GLY B O 1
ATOM 7759 N N . TYR B 1 237 ? -1.058 6.461 16.578 1 88.31 237 TYR B N 1
ATOM 7760 C CA . TYR B 1 237 ? 0.036 7.418 16.719 1 88.31 237 TYR B CA 1
ATOM 7761 C C . TYR B 1 237 ? -0.495 8.828 16.953 1 88.31 237 TYR B C 1
ATOM 7763 O O . TYR B 1 237 ? -1.475 9.242 16.312 1 88.31 237 TYR B O 1
ATOM 7771 N N . MET B 1 238 ? 0.127 9.484 17.891 1 92.44 238 MET B N 1
ATOM 7772 C CA . MET B 1 238 ? -0.153 10.898 18.109 1 92.44 238 MET B CA 1
ATOM 7773 C C . MET B 1 238 ? 0.907 11.781 17.469 1 92.44 238 MET B C 1
ATOM 7775 O O . MET B 1 238 ? 2.104 11.516 17.594 1 92.44 238 MET B O 1
ATOM 7779 N N . CYS B 1 239 ? 0.476 12.727 16.703 1 94.19 239 CYS B N 1
ATOM 7780 C CA . CYS B 1 239 ? 1.382 13.688 16.094 1 94.19 239 CYS B CA 1
ATOM 7781 C C . CYS B 1 239 ? 1.186 15.078 16.672 1 94.19 239 CYS B C 1
ATOM 7783 O O . CYS B 1 239 ? 0.066 15.594 16.703 1 94.19 239 CYS B O 1
ATOM 7785 N N . VAL B 1 240 ? 2.193 15.602 17.219 1 95.62 240 VAL B N 1
ATOM 7786 C CA . VAL B 1 240 ? 2.176 16.969 17.719 1 95.62 240 VAL B CA 1
ATOM 7787 C C . VAL B 1 240 ? 3.123 17.844 16.891 1 95.62 240 VAL B C 1
ATOM 7789 O O . VAL B 1 240 ? 4.312 17.531 16.781 1 95.62 240 VAL B O 1
ATOM 7792 N N . THR B 1 241 ? 2.625 18.875 16.312 1 95.38 241 THR B N 1
ATOM 7793 C CA . THR B 1 241 ? 3.408 19.828 15.531 1 95.38 241 THR B CA 1
ATOM 7794 C C . THR B 1 241 ? 3.346 21.219 16.156 1 95.38 241 THR B C 1
ATOM 7796 O O . THR B 1 241 ? 2.271 21.688 16.547 1 95.38 241 THR B O 1
ATOM 7799 N N . VAL B 1 242 ? 4.41 21.828 16.281 1 96 242 VAL B N 1
ATOM 7800 C CA . VAL B 1 242 ? 4.461 23.172 16.828 1 96 242 VAL B CA 1
ATOM 7801 C C . VAL B 1 242 ? 4.684 24.188 15.703 1 96 242 VAL B C 1
ATOM 7803 O O . VAL B 1 242 ? 5.434 23.922 14.758 1 96 242 VAL B O 1
ATOM 7806 N N . HIS B 1 243 ? 4.031 25.297 15.805 1 95.25 243 HIS B N 1
ATOM 7807 C CA . HIS B 1 243 ? 4.078 26.375 14.836 1 95.25 243 HIS B CA 1
ATOM 7808 C C . HIS B 1 243 ? 4.477 27.703 15.492 1 95.25 243 HIS B C 1
ATOM 7810 O O . HIS B 1 243 ? 4.047 27.984 16.609 1 95.25 243 HIS B O 1
ATOM 7816 N N . TRP B 1 244 ? 5.328 28.469 14.844 1 95.94 244 TRP B N 1
ATOM 7817 C CA . TRP B 1 244 ? 5.707 29.781 15.352 1 95.94 244 TRP B CA 1
ATOM 7818 C C . TRP B 1 244 ? 6.176 30.688 14.227 1 95.94 244 TRP B C 1
ATOM 7820 O O . TRP B 1 244 ? 6.336 30.234 13.086 1 95.94 244 TRP B O 1
ATOM 7830 N N . VAL B 1 245 ? 6.203 31.906 14.5 1 95.75 245 VAL B N 1
ATOM 7831 C CA . VAL B 1 245 ? 6.789 32.875 13.586 1 95.75 245 VAL B CA 1
ATOM 7832 C C . VAL B 1 245 ? 8.188 33.25 14.055 1 95.75 245 VAL B C 1
ATOM 7834 O O . VAL B 1 245 ? 8.367 33.75 15.164 1 95.75 245 VAL B O 1
ATOM 7837 N N . ASP B 1 246 ? 9.148 33.062 13.25 1 92.75 246 ASP B N 1
ATOM 7838 C CA . ASP B 1 246 ? 10.539 33.25 13.656 1 92.75 246 ASP B CA 1
ATOM 7839 C C . ASP B 1 246 ? 10.922 34.719 13.617 1 92.75 246 ASP B C 1
ATOM 7841 O O . ASP B 1 246 ? 10.07 35.594 13.406 1 92.75 246 ASP B O 1
ATOM 7845 N N . ASP B 1 247 ? 12.219 35.031 13.891 1 90 247 ASP B N 1
ATOM 7846 C CA . ASP B 1 247 ? 12.711 36.406 13.984 1 90 247 ASP B CA 1
ATOM 7847 C C . ASP B 1 247 ? 12.711 37.094 12.617 1 90 247 ASP B C 1
ATOM 7849 O O . ASP B 1 247 ? 12.695 38.312 12.523 1 90 247 ASP B O 1
ATOM 7853 N N . ASN B 1 248 ? 12.672 36.25 11.594 1 89.5 248 ASN B N 1
ATOM 7854 C CA . ASN B 1 248 ? 12.594 36.781 10.242 1 89.5 248 ASN B CA 1
ATOM 7855 C C . ASN B 1 248 ? 11.148 36.875 9.758 1 89.5 248 ASN B C 1
ATOM 7857 O O . ASN B 1 248 ? 10.898 37.125 8.578 1 89.5 248 ASN B O 1
ATOM 7861 N N . TRP B 1 249 ? 10.219 36.656 10.695 1 93.38 249 TRP B N 1
ATOM 7862 C CA . TRP B 1 249 ? 8.781 36.781 10.477 1 93.38 249 TRP B CA 1
ATOM 7863 C C . TRP B 1 249 ? 8.312 35.781 9.414 1 93.38 249 TRP B C 1
ATOM 7865 O O . TRP B 1 249 ? 7.547 36.125 8.516 1 93.38 249 TRP B O 1
ATOM 7875 N N . LYS B 1 250 ? 8.898 34.656 9.469 1 92.19 250 LYS B N 1
ATOM 7876 C CA . LYS B 1 250 ? 8.461 33.531 8.656 1 92.19 250 LYS B CA 1
ATOM 7877 C C . LYS B 1 250 ? 7.805 32.438 9.516 1 92.19 250 LYS B C 1
ATOM 7879 O O . LYS B 1 250 ? 8.281 32.156 10.617 1 92.19 250 LYS B O 1
ATOM 7884 N N . ILE B 1 251 ? 6.738 31.984 9 1 93.38 251 ILE B N 1
ATOM 7885 C CA . ILE B 1 251 ? 6.043 30.938 9.734 1 93.38 251 ILE B CA 1
ATOM 7886 C C . ILE B 1 251 ? 6.848 29.641 9.672 1 93.38 251 ILE B C 1
ATOM 7888 O O . ILE B 1 251 ? 7.387 29.281 8.617 1 93.38 251 ILE B O 1
ATOM 7892 N N . GLN B 1 252 ? 7.055 29.047 10.828 1 93 252 GLN B N 1
ATOM 7893 C CA . GLN B 1 252 ? 7.797 27.797 10.945 1 93 252 GLN B CA 1
ATOM 7894 C C . GLN B 1 252 ? 6.941 26.703 11.578 1 93 252 GLN B C 1
ATOM 7896 O O . GLN B 1 252 ? 5.98 27 12.297 1 93 252 GLN B O 1
ATOM 7901 N N . LYS B 1 253 ? 7.254 25.5 11.25 1 94.31 253 LYS B N 1
ATOM 7902 C CA . LYS B 1 253 ? 6.613 24.344 11.883 1 94.31 253 LYS B CA 1
ATOM 7903 C C . LYS B 1 253 ? 7.598 23.203 12.062 1 94.31 253 LYS B C 1
ATOM 7905 O O . LYS B 1 253 ? 8.523 23.047 11.266 1 94.31 253 LYS B O 1
ATOM 7910 N N . ARG B 1 254 ? 7.449 22.469 13.18 1 94.31 254 ARG B N 1
ATOM 7911 C CA . ARG B 1 254 ? 8.242 21.281 13.445 1 94.31 254 ARG B CA 1
ATOM 7912 C C . ARG B 1 254 ? 7.398 20.203 14.141 1 94.31 254 ARG B C 1
ATOM 7914 O O . ARG B 1 254 ? 6.617 20.516 15.039 1 94.31 254 ARG B O 1
ATOM 7921 N N . ILE B 1 255 ? 7.539 19 13.68 1 94.94 255 ILE B N 1
ATOM 7922 C CA . ILE B 1 255 ? 6.934 17.891 14.398 1 94.94 255 ILE B CA 1
ATOM 7923 C C . ILE B 1 255 ? 7.762 17.562 15.633 1 94.94 255 ILE B C 1
ATOM 7925 O O . ILE B 1 255 ? 8.938 17.203 15.531 1 94.94 255 ILE B O 1
ATOM 7929 N N . VAL B 1 256 ? 7.168 17.672 16.766 1 95.25 256 VAL B N 1
ATOM 7930 C CA . VAL B 1 256 ? 7.941 17.469 17.984 1 95.25 256 VAL B CA 1
ATOM 7931 C C . VAL B 1 256 ? 7.633 16.094 18.578 1 95.25 256 VAL B C 1
ATOM 7933 O O . VAL B 1 256 ? 8.375 15.594 19.422 1 95.25 256 VAL B O 1
ATOM 7936 N N . LYS B 1 257 ? 6.543 15.539 18.078 1 92.56 257 LYS B N 1
ATOM 7937 C CA . LYS B 1 257 ? 6.188 14.219 18.578 1 92.56 257 LYS B CA 1
ATOM 7938 C C . LYS B 1 257 ? 5.453 13.406 17.516 1 92.56 257 LYS B C 1
ATOM 7940 O O . LYS B 1 257 ? 4.613 13.938 16.797 1 92.56 257 LYS B O 1
ATOM 7945 N N . PHE B 1 258 ? 5.797 12.227 17.344 1 92.94 258 PHE B N 1
ATOM 7946 C CA . PHE B 1 258 ? 5.121 11.211 16.547 1 92.94 258 PHE B CA 1
ATOM 7947 C C . PHE B 1 258 ? 5.219 9.844 17.234 1 92.94 258 PHE B C 1
ATOM 7949 O O . PHE B 1 258 ? 6.07 9.031 16.875 1 92.94 258 PHE B O 1
ATOM 7956 N N . MET B 1 259 ? 4.344 9.648 18.141 1 88.06 259 MET B N 1
ATOM 7957 C CA . MET B 1 259 ? 4.57 8.484 19 1 88.06 259 MET B CA 1
ATOM 7958 C C . MET B 1 259 ? 3.307 7.645 19.125 1 88.06 259 MET B C 1
ATOM 7960 O O . MET B 1 259 ? 2.195 8.164 19.016 1 88.06 259 MET B O 1
ATOM 7964 N N . HIS B 1 260 ? 3.604 6.426 19.344 1 89 260 HIS B N 1
ATOM 7965 C CA . HIS B 1 260 ? 2.516 5.504 19.656 1 89 260 HIS B CA 1
ATOM 7966 C C . HIS B 1 260 ? 1.96 5.75 21.062 1 89 260 HIS B C 1
ATOM 7968 O O . HIS B 1 260 ? 2.719 5.812 22.031 1 89 260 HIS B O 1
ATOM 7974 N N . VAL B 1 261 ? 0.674 6.047 21.141 1 88.25 261 VAL B N 1
ATOM 7975 C CA . VAL B 1 261 ? -0.001 6.242 22.406 1 88.25 261 VAL B CA 1
ATOM 7976 C C . VAL B 1 261 ? -0.713 4.957 22.828 1 88.25 261 VAL B C 1
ATOM 7978 O O . VAL B 1 261 ? -1.648 4.516 22.156 1 88.25 261 VAL B O 1
ATOM 7981 N N . GLU B 1 262 ? -0.325 4.418 23.875 1 85.69 262 GLU B N 1
ATOM 7982 C CA . GLU B 1 262 ? -0.889 3.158 24.359 1 85.69 262 GLU B CA 1
ATOM 7983 C C . GLU B 1 262 ? -2.188 3.395 25.125 1 85.69 262 GLU B C 1
ATOM 7985 O O . GLU B 1 262 ? -2.35 4.426 25.781 1 85.69 262 GLU B O 1
ATOM 7990 N N . GLY B 1 263 ? -3.08 2.502 25.016 1 82.5 263 GLY B N 1
ATOM 7991 C CA . GLY B 1 263 ? -4.32 2.553 25.766 1 82.5 263 GLY B CA 1
ATOM 7992 C C . GLY B 1 263 ? -5.422 3.312 25.062 1 82.5 263 GLY B C 1
ATOM 7993 O O . GLY B 1 263 ? -5.328 3.564 23.859 1 82.5 263 GLY B O 1
ATOM 7994 N N . ARG B 1 264 ? -6.449 3.578 25.891 1 83.81 264 ARG B N 1
ATOM 7995 C CA . ARG B 1 264 ? -7.598 4.293 25.344 1 83.81 264 ARG B CA 1
ATOM 7996 C C . ARG B 1 264 ? -7.25 5.754 25.062 1 83.81 264 ARG B C 1
ATOM 7998 O O . ARG B 1 264 ? -6.551 6.395 25.844 1 83.81 264 ARG B O 1
ATOM 8005 N N . HIS B 1 265 ? -7.684 6.141 24 1 85.31 265 HIS B N 1
ATOM 8006 C CA . HIS B 1 265 ? -7.457 7.531 23.625 1 85.31 265 HIS B CA 1
ATOM 8007 C C . HIS B 1 265 ? -8.461 8.453 24.312 1 85.31 265 HIS B C 1
ATOM 8009 O O . HIS B 1 265 ? -9.125 9.258 23.656 1 85.31 265 HIS B O 1
ATOM 8015 N N . SER B 1 266 ? -8.477 8.312 25.609 1 88.75 266 SER B N 1
ATOM 8016 C CA . SER B 1 266 ? -9.312 9.188 26.406 1 88.75 266 SER B CA 1
ATOM 8017 C C . SER B 1 266 ? -8.719 10.586 26.516 1 88.75 266 SER B C 1
ATOM 8019 O O . SER B 1 266 ? -7.531 10.781 26.234 1 88.75 266 SER B O 1
ATOM 8021 N N . GLY B 1 267 ? -9.609 11.523 26.875 1 92.38 267 GLY B N 1
ATOM 8022 C CA . GLY B 1 267 ? -9.125 12.883 27.047 1 92.38 267 GLY B CA 1
ATOM 8023 C C . GLY B 1 267 ? -7.973 12.992 28.031 1 92.38 267 GLY B C 1
ATOM 8024 O O . GLY B 1 267 ? -6.992 13.688 27.781 1 92.38 267 GLY B O 1
ATOM 8025 N N . ALA B 1 268 ? -8.031 12.258 29.062 1 92.56 268 ALA B N 1
ATOM 8026 C CA . ALA B 1 268 ? -7 12.297 30.094 1 92.56 268 ALA B CA 1
ATOM 8027 C C . ALA B 1 268 ? -5.68 11.734 29.578 1 92.56 268 ALA B C 1
ATOM 8029 O O . ALA B 1 268 ? -4.613 12.305 29.828 1 92.56 268 ALA B O 1
ATOM 8030 N N . ASN B 1 269 ? -5.777 10.625 28.891 1 92.75 269 ASN B N 1
ATOM 8031 C CA . ASN B 1 269 ? -4.586 9.992 28.344 1 92.75 269 ASN B CA 1
ATOM 8032 C C . ASN B 1 269 ? -3.92 10.883 27.297 1 92.75 269 ASN B C 1
ATOM 8034 O O . ASN B 1 269 ? -2.693 10.977 27.234 1 92.75 269 ASN B O 1
ATOM 8038 N N . LEU B 1 270 ? -4.73 11.5 26.516 1 93.94 270 LEU B N 1
ATOM 8039 C CA . LEU B 1 270 ? -4.215 12.391 25.469 1 93.94 270 LEU B CA 1
ATOM 8040 C C . LEU B 1 270 ? -3.562 13.625 26.094 1 93.94 270 LEU B C 1
ATOM 8042 O O . LEU B 1 270 ? -2.521 14.086 25.625 1 93.94 270 LEU B O 1
ATOM 8046 N N . ALA B 1 271 ? -4.215 14.141 27.125 1 96 271 ALA B N 1
ATOM 8047 C CA . ALA B 1 271 ? -3.668 15.297 27.844 1 96 271 ALA B CA 1
ATOM 8048 C C . ALA B 1 271 ? -2.307 14.969 28.438 1 96 271 ALA B C 1
ATOM 8050 O O . ALA B 1 271 ? -1.379 15.781 28.375 1 96 271 ALA B O 1
ATOM 8051 N N . GLU B 1 272 ? -2.215 13.781 28.984 1 94.44 272 GLU B N 1
ATOM 8052 C CA . GLU B 1 272 ? -0.958 13.359 29.578 1 94.44 272 GLU B CA 1
ATOM 8053 C C . GLU B 1 272 ? 0.147 13.234 28.547 1 94.44 272 GLU B C 1
ATOM 8055 O O . GLU B 1 272 ? 1.269 13.695 28.75 1 94.44 272 GLU B O 1
ATOM 8060 N N . ALA B 1 273 ? -0.196 12.594 27.484 1 94.12 273 ALA B N 1
ATOM 8061 C CA . ALA B 1 273 ? 0.779 12.422 26.422 1 94.12 273 ALA B CA 1
ATOM 8062 C C . ALA B 1 273 ? 1.252 13.766 25.891 1 94.12 273 ALA B C 1
ATOM 8064 O O . ALA B 1 273 ? 2.445 13.961 25.641 1 94.12 273 ALA B O 1
ATOM 8065 N N . PHE B 1 274 ? 0.344 14.695 25.703 1 95.94 274 PHE B N 1
ATOM 8066 C CA . PHE B 1 274 ? 0.682 16.016 25.203 1 95.94 274 PHE B CA 1
ATOM 8067 C C . PHE B 1 274 ? 1.557 16.781 26.188 1 95.94 274 PHE B C 1
ATOM 8069 O O . PHE B 1 274 ? 2.572 17.359 25.812 1 95.94 274 PHE B O 1
ATOM 8076 N N . THR B 1 275 ? 1.172 16.797 27.453 1 95.19 275 THR B N 1
ATOM 8077 C CA . THR B 1 275 ? 1.901 17.547 28.469 1 95.19 275 THR B CA 1
ATOM 8078 C C . THR B 1 275 ? 3.311 16.984 28.641 1 95.19 275 THR B C 1
ATOM 8080 O O . THR B 1 275 ? 4.266 17.75 28.828 1 95.19 275 THR B O 1
ATOM 8083 N N . GLU B 1 276 ? 3.383 15.695 28.562 1 93.81 276 GLU B N 1
ATOM 8084 C CA . GLU B 1 276 ? 4.703 15.078 28.641 1 93.81 276 GLU B CA 1
ATOM 8085 C C . GLU B 1 276 ? 5.609 15.562 27.5 1 93.81 276 GLU B C 1
ATOM 8087 O O . GLU B 1 276 ? 6.801 15.805 27.719 1 93.81 276 GLU B O 1
ATOM 8092 N N . THR B 1 277 ? 5.043 15.672 26.375 1 94.06 277 THR B N 1
ATOM 8093 C CA . THR B 1 277 ? 5.789 16.141 25.203 1 94.06 277 THR B CA 1
ATOM 8094 C C . THR B 1 277 ? 6.254 17.578 25.406 1 94.06 277 THR B C 1
ATOM 8096 O O . THR B 1 277 ? 7.414 17.891 25.141 1 94.06 277 THR B O 1
ATOM 8099 N N . VAL B 1 278 ? 5.395 18.422 25.859 1 94.38 278 VAL B N 1
ATOM 8100 C CA . VAL B 1 278 ? 5.688 19.844 26.062 1 94.38 278 VAL B CA 1
ATOM 8101 C C . VAL B 1 278 ? 6.773 19.984 27.125 1 94.38 278 VAL B C 1
ATOM 8103 O O . VAL B 1 278 ? 7.684 20.812 26.984 1 94.38 278 VAL B O 1
ATOM 8106 N N . PHE B 1 279 ? 6.719 19.156 28.156 1 93.38 279 PHE B N 1
ATOM 8107 C CA . PHE B 1 279 ? 7.703 19.203 29.234 1 93.38 279 PHE B CA 1
ATOM 8108 C C . PHE B 1 279 ? 9.062 18.703 28.75 1 93.38 279 PHE B C 1
ATOM 8110 O O . PHE B 1 279 ? 10.102 19.266 29.094 1 93.38 279 PHE B O 1
ATOM 8117 N N . ARG B 1 280 ? 9 17.672 27.953 1 91.81 280 ARG B N 1
ATOM 8118 C CA . ARG B 1 280 ? 10.242 17.094 27.453 1 91.81 280 ARG B CA 1
ATOM 8119 C C . ARG B 1 280 ? 10.992 18.094 26.578 1 91.81 280 ARG B C 1
ATOM 8121 O O . ARG B 1 280 ? 12.219 18.109 26.547 1 91.81 280 ARG B O 1
ATOM 8128 N N . TRP B 1 281 ? 10.25 18.922 25.875 1 94.5 281 TRP B N 1
ATOM 8129 C CA . TRP B 1 281 ? 10.859 19.891 24.984 1 94.5 281 TRP B CA 1
ATOM 8130 C C . TRP B 1 281 ? 11.094 21.219 25.688 1 94.5 281 TRP B C 1
ATOM 8132 O O . TRP B 1 281 ? 11.625 22.172 25.109 1 94.5 281 TRP B O 1
ATOM 8142 N N . PHE B 1 282 ? 10.641 21.391 26.922 1 89.62 282 PHE B N 1
ATOM 8143 C CA . PHE B 1 282 ? 10.812 22.562 27.766 1 89.62 282 PHE B CA 1
ATOM 8144 C C . PHE B 1 282 ? 10.172 23.781 27.125 1 89.62 282 PHE B C 1
ATOM 8146 O O . PHE B 1 282 ? 10.789 24.844 27.062 1 89.62 282 PHE B O 1
ATOM 8153 N N . ILE B 1 283 ? 8.953 23.562 26.625 1 92.44 283 ILE B N 1
ATOM 8154 C CA . ILE B 1 283 ? 8.273 24.688 25.984 1 92.44 283 ILE B CA 1
ATOM 8155 C C . ILE B 1 283 ? 6.957 24.969 26.703 1 92.44 283 ILE B C 1
ATOM 8157 O O . ILE B 1 283 ? 6.062 25.609 26.141 1 92.44 283 ILE B O 1
ATOM 8161 N N . GLU B 1 284 ? 6.805 24.516 27.875 1 90.56 284 GLU B N 1
ATOM 8162 C CA . GLU B 1 284 ? 5.555 24.641 28.625 1 90.56 284 GLU B CA 1
ATOM 8163 C C . GLU B 1 284 ? 5.227 26.109 28.891 1 90.56 284 GLU B C 1
ATOM 8165 O O . GLU B 1 284 ? 4.059 26.484 28.938 1 90.56 284 GLU B O 1
ATOM 8170 N N . LYS B 1 285 ? 6.238 26.938 29.031 1 88.88 285 LYS B N 1
ATOM 8171 C CA . LYS B 1 285 ? 6.027 28.344 29.359 1 88.88 285 LYS B CA 1
ATOM 8172 C C . LYS B 1 285 ? 5.781 29.172 28.109 1 88.88 285 LYS B C 1
ATOM 8174 O O . LYS B 1 285 ? 5.41 30.344 28.203 1 88.88 285 LYS B O 1
ATOM 8179 N N . LYS B 1 286 ? 5.93 28.562 27 1 91.81 286 LYS B N 1
ATOM 8180 C CA . LYS B 1 286 ? 5.855 29.312 25.75 1 91.81 286 LYS B CA 1
ATOM 8181 C C . LYS B 1 286 ? 4.66 28.859 24.906 1 91.81 286 LYS B C 1
ATOM 8183 O O . LYS B 1 286 ? 4.539 29.234 23.75 1 91.81 286 LYS B O 1
ATOM 8188 N N . MET B 1 287 ? 3.793 28.109 25.5 1 94 287 MET B N 1
ATOM 8189 C CA . MET B 1 287 ? 2.643 27.609 24.734 1 94 287 MET B CA 1
ATOM 8190 C C . MET B 1 287 ? 1.572 28.688 24.609 1 94 287 MET B C 1
ATOM 8192 O O . MET B 1 287 ? 1.288 29.406 25.578 1 94 287 MET B O 1
ATOM 8196 N N . PHE B 1 288 ? 1.027 28.797 23.438 1 93.69 288 PHE B N 1
ATOM 8197 C CA . PHE B 1 288 ? 0.02 29.828 23.188 1 93.69 288 PHE B CA 1
ATOM 8198 C C . PHE B 1 288 ? -1.339 29.203 22.906 1 93.69 288 PHE B C 1
ATOM 8200 O O . PHE B 1 288 ? -2.354 29.625 23.453 1 93.69 288 PHE B O 1
ATOM 8207 N N . SER B 1 289 ? -1.327 28.188 22.031 1 94.12 289 SER B N 1
ATOM 8208 C CA . SER B 1 289 ? -2.602 27.578 21.656 1 94.12 289 SER B CA 1
ATOM 8209 C C . SER B 1 289 ? -2.422 26.125 21.219 1 94.12 289 SER B C 1
ATOM 8211 O O . SER B 1 289 ? -1.302 25.703 20.938 1 94.12 289 SER B O 1
ATOM 8213 N N . LEU B 1 290 ? -3.52 25.391 21.188 1 95.19 290 LEU B N 1
ATOM 8214 C CA . LEU B 1 290 ? -3.588 24.016 20.734 1 95.19 290 LEU B CA 1
ATOM 8215 C C . LEU B 1 290 ? -4.805 23.797 19.828 1 95.19 290 LEU B C 1
ATOM 8217 O O . LEU B 1 290 ? -5.941 24 20.266 1 95.19 290 LEU B O 1
ATOM 8221 N N . THR B 1 291 ? -4.535 23.484 18.625 1 94 291 THR B N 1
ATOM 8222 C CA . THR B 1 291 ? -5.598 23.234 17.656 1 94 291 THR B CA 1
ATOM 8223 C C . THR B 1 291 ? -5.867 21.734 17.547 1 94 291 THR B C 1
ATOM 8225 O O . THR B 1 291 ? -4.945 20.938 17.328 1 94 291 THR B O 1
ATOM 8228 N N . LEU B 1 292 ? -7.098 21.328 17.703 1 93.19 292 LEU B N 1
ATOM 8229 C CA . LEU B 1 292 ? -7.492 19.938 17.641 1 93.19 292 LEU B CA 1
ATOM 8230 C C . LEU B 1 292 ? -8.852 19.781 16.953 1 93.19 292 LEU B C 1
ATOM 8232 O O . LEU B 1 292 ? -9.586 20.75 16.812 1 93.19 292 LEU B O 1
ATOM 8236 N N . ASP B 1 293 ? -9.156 18.562 16.578 1 90.12 293 ASP B N 1
ATOM 8237 C CA . ASP B 1 293 ? -10.477 18.234 16.047 1 90.12 293 ASP B CA 1
ATOM 8238 C C . ASP B 1 293 ? -11.555 18.391 17.109 1 90.12 293 ASP B C 1
ATOM 8240 O O . ASP B 1 293 ? -11.258 18.469 18.297 1 90.12 293 ASP B O 1
ATOM 8244 N N . ASN B 1 294 ? -12.75 18.469 16.609 1 87.31 294 ASN B N 1
ATOM 8245 C CA . ASN B 1 294 ? -13.883 18.719 17.5 1 87.31 294 ASN B CA 1
ATOM 8246 C C . ASN B 1 294 ? -14.438 17.422 18.078 1 87.31 294 ASN B C 1
ATOM 8248 O O . ASN B 1 294 ? -15.531 16.984 17.703 1 87.31 294 ASN B O 1
ATOM 8252 N N . ALA B 1 295 ? -13.742 16.766 18.969 1 86.75 295 ALA B N 1
ATOM 8253 C CA . ALA B 1 295 ? -14.164 15.539 19.641 1 86.75 295 ALA B CA 1
ATOM 8254 C C . ALA B 1 295 ? -14.289 15.75 21.156 1 86.75 295 ALA B C 1
ATOM 8256 O O . ALA B 1 295 ? -13.57 16.578 21.734 1 86.75 295 ALA B O 1
ATOM 8257 N N . ALA B 1 296 ? -15.172 15.086 21.766 1 88 296 ALA B N 1
ATOM 8258 C CA . ALA B 1 296 ? -15.414 15.211 23.203 1 88 296 ALA B CA 1
ATOM 8259 C C . ALA B 1 296 ? -14.148 14.906 24.016 1 88 296 ALA B C 1
ATOM 8261 O O . ALA B 1 296 ? -13.852 15.594 24.984 1 88 296 ALA B O 1
ATOM 8262 N N . ALA B 1 297 ? -13.477 13.898 23.578 1 89.31 297 ALA B N 1
ATOM 8263 C CA . ALA B 1 297 ? -12.227 13.539 24.25 1 89.31 297 ALA B CA 1
ATOM 8264 C C . ALA B 1 297 ? -11.234 14.695 24.203 1 89.31 297 ALA B C 1
ATOM 8266 O O . ALA B 1 297 ? -10.492 14.922 25.172 1 89.31 297 ALA B O 1
ATOM 8267 N N . ASN B 1 298 ? -11.25 15.43 23.141 1 92 298 ASN B N 1
ATOM 8268 C CA . ASN B 1 298 ? -10.328 16.547 22.984 1 92 298 ASN B CA 1
ATOM 8269 C C . ASN B 1 298 ? -10.695 17.703 23.891 1 92 298 ASN B C 1
ATOM 8271 O O . ASN B 1 298 ? -9.812 18.438 24.359 1 92 298 ASN B O 1
ATOM 8275 N N . ASP B 1 299 ? -12 17.906 24.141 1 91.19 299 ASP B N 1
ATOM 8276 C CA . ASP B 1 299 ? -12.422 18.938 25.094 1 91.19 299 ASP B CA 1
ATOM 8277 C C . ASP B 1 299 ? -11.859 18.672 26.484 1 91.19 299 ASP B C 1
ATOM 8279 O O . ASP B 1 299 ? -11.352 19.594 27.141 1 91.19 299 ASP B O 1
ATOM 8283 N N . VAL B 1 300 ? -11.977 17.453 26.812 1 94.12 300 VAL B N 1
ATOM 8284 C CA . VAL B 1 300 ? -11.453 17.062 28.125 1 94.12 300 VAL B CA 1
ATOM 8285 C C . VAL B 1 300 ? -9.93 17.188 28.125 1 94.12 300 VAL B C 1
ATOM 8287 O O . VAL B 1 300 ? -9.352 17.672 29.109 1 94.12 300 VAL B O 1
ATOM 8290 N N . ALA B 1 301 ? -9.367 16.781 27.094 1 95.19 301 ALA B N 1
ATOM 8291 C CA . ALA B 1 301 ? -7.906 16.828 27 1 95.19 301 ALA B CA 1
ATOM 8292 C C . ALA B 1 301 ? -7.395 18.266 27.141 1 95.19 301 ALA B C 1
ATOM 8294 O O . ALA B 1 301 ? -6.457 18.516 27.906 1 95.19 301 ALA B O 1
ATOM 8295 N N . VAL B 1 302 ? -7.973 19.203 26.484 1 94.94 302 VAL B N 1
ATOM 8296 C CA . VAL B 1 302 ? -7.508 20.594 26.516 1 94.94 302 VAL B CA 1
ATOM 8297 C C . VAL B 1 302 ? -7.723 21.172 27.906 1 94.94 302 VAL B C 1
ATOM 8299 O O . VAL B 1 302 ? -6.875 21.906 28.422 1 94.94 302 VAL B O 1
ATOM 8302 N N . LYS B 1 303 ? -8.859 20.875 28.484 1 94.25 303 LYS B N 1
ATOM 8303 C CA . LYS B 1 303 ? -9.117 21.344 29.844 1 94.25 303 LYS B CA 1
ATOM 8304 C C . LYS B 1 303 ? -8.039 20.859 30.812 1 94.25 303 LYS B C 1
ATOM 8306 O O . LYS B 1 303 ? -7.547 21.641 31.641 1 94.25 303 LYS B O 1
ATOM 8311 N N . ASP B 1 304 ? -7.707 19.641 30.656 1 95.44 304 ASP B N 1
ATOM 8312 C CA . ASP B 1 304 ? -6.684 19.062 31.516 1 95.44 304 ASP B CA 1
ATOM 8313 C C . ASP B 1 304 ? -5.316 19.672 31.234 1 95.44 304 ASP B C 1
ATOM 8315 O O . ASP B 1 304 ? -4.539 19.922 32.156 1 95.44 304 ASP B O 1
ATOM 8319 N N . VAL B 1 305 ? -5.023 19.891 30.016 1 95.81 305 VAL B N 1
ATOM 8320 C CA . VAL B 1 305 ? -3.748 20.484 29.625 1 95.81 305 VAL B CA 1
ATOM 8321 C C . VAL B 1 305 ? -3.635 21.891 30.219 1 95.81 305 VAL B C 1
ATOM 8323 O O . VAL B 1 305 ? -2.592 22.266 30.75 1 95.81 305 VAL B O 1
ATOM 8326 N N . ILE B 1 306 ? -4.707 22.703 30.078 1 94.62 306 ILE B N 1
ATOM 8327 C CA . ILE B 1 306 ? -4.727 24.062 30.609 1 94.62 306 ILE B CA 1
ATOM 8328 C C . ILE B 1 306 ? -4.5 24.047 32.125 1 94.62 306 ILE B C 1
ATOM 8330 O O . ILE B 1 306 ? -3.732 24.844 32.656 1 94.62 306 ILE B O 1
ATOM 8334 N N . ALA B 1 307 ? -5.129 23.078 32.781 1 94 307 ALA B N 1
ATOM 8335 C CA . ALA B 1 307 ? -5 22.953 34.25 1 94 307 ALA B CA 1
ATOM 8336 C C . ALA B 1 307 ? -3.559 22.656 34.656 1 94 307 ALA B C 1
ATOM 8338 O O . ALA B 1 307 ? -3.049 23.219 35.625 1 94 307 ALA B O 1
ATOM 8339 N N . VAL B 1 308 ? -2.938 21.875 33.938 1 93.5 308 VAL B N 1
ATOM 8340 C CA . VAL B 1 308 ? -1.571 21.453 34.25 1 93.5 308 VAL B CA 1
ATOM 8341 C C . VAL B 1 308 ? -0.605 22.594 33.906 1 93.5 308 VAL B C 1
ATOM 8343 O O . VAL B 1 308 ? 0.302 22.891 34.719 1 93.5 308 VAL B O 1
ATOM 8346 N N . LEU B 1 309 ? -0.824 23.234 32.781 1 92.12 309 LEU B N 1
ATOM 8347 C CA . LEU B 1 309 ? 0.092 24.281 32.344 1 92.12 309 LEU B CA 1
ATOM 8348 C C . LEU B 1 309 ? -0.044 25.516 33.25 1 92.12 309 LEU B C 1
ATOM 8350 O O . LEU B 1 309 ? 0.942 26.219 33.5 1 92.12 309 LEU B O 1
ATOM 8354 N N . LYS B 1 310 ? -1.246 25.844 33.656 1 90.56 310 LYS B N 1
ATOM 8355 C CA . LYS B 1 310 ? -1.489 27 34.5 1 90.56 310 LYS B CA 1
ATOM 8356 C C . LYS B 1 310 ? -0.736 26.875 35.812 1 90.56 310 LYS B C 1
ATOM 8358 O O . LYS B 1 310 ? -0.371 27.875 36.438 1 90.56 310 LYS B O 1
ATOM 8363 N N . LYS B 1 311 ? -0.533 25.656 36.281 1 87.38 311 LYS B N 1
ATOM 8364 C CA . LYS B 1 311 ? 0.19 25.406 37.531 1 87.38 311 LYS B CA 1
ATOM 8365 C C . LYS B 1 311 ? 1.676 25.734 37.375 1 87.38 311 LYS B C 1
ATOM 8367 O O . LYS B 1 311 ? 2.342 26.109 38.312 1 87.38 311 LYS B O 1
ATOM 8372 N N . LYS B 1 312 ? 2.117 25.656 36.219 1 81.44 312 LYS B N 1
ATOM 8373 C CA . LYS B 1 312 ? 3.547 25.844 36 1 81.44 312 LYS B CA 1
ATOM 8374 C C . LYS B 1 312 ? 3.844 27.266 35.562 1 81.44 312 LYS B C 1
ATOM 8376 O O . LYS B 1 312 ? 4.836 27.859 35.969 1 81.44 312 LYS B O 1
ATOM 8381 N N . SER B 1 313 ? 3.084 27.766 34.625 1 78 313 SER B N 1
ATOM 8382 C CA . SER B 1 313 ? 3.262 29.109 34.094 1 78 313 SER B CA 1
ATOM 8383 C C . SER B 1 313 ? 1.928 29.734 33.688 1 78 313 SER B C 1
ATOM 8385 O O . SER B 1 313 ? 1.013 29.016 33.281 1 78 313 SER B O 1
ATOM 8387 N N . PRO B 1 314 ? 1.945 31 33.969 1 78.56 314 PRO B N 1
ATOM 8388 C CA . PRO B 1 314 ? 0.696 31.656 33.531 1 78.56 314 PRO B CA 1
ATOM 8389 C C . PRO B 1 314 ? 0.487 31.625 32.031 1 78.56 314 PRO B C 1
ATOM 8391 O O . PRO B 1 314 ? 1.412 31.922 31.266 1 78.56 314 PRO B O 1
ATOM 8394 N N . LEU B 1 315 ? -0.608 31.094 31.578 1 87.31 315 LEU B N 1
ATOM 8395 C CA . LEU B 1 315 ? -1.024 31.141 30.172 1 87.31 315 LEU B CA 1
ATOM 8396 C C . LEU B 1 315 ? -1.577 32.531 29.812 1 87.31 315 LEU B C 1
ATOM 8398 O O . LEU B 1 315 ? -2.055 33.25 30.688 1 87.31 315 LEU B O 1
ATOM 8402 N N . VAL B 1 316 ? -1.444 32.844 28.609 1 86.25 316 VAL B N 1
ATOM 8403 C CA . VAL B 1 316 ? -1.961 34.156 28.156 1 86.25 316 VAL B CA 1
ATOM 8404 C C . VAL B 1 316 ? -3.463 34.219 28.422 1 86.25 316 VAL B C 1
ATOM 8406 O O . VAL B 1 316 ? -4.215 33.312 28.031 1 86.25 316 VAL B O 1
ATOM 8409 N N . CYS B 1 317 ? -3.877 35.25 29.156 1 86.31 317 CYS B N 1
ATOM 8410 C CA . CYS B 1 317 ? -5.277 35.469 29.5 1 86.31 317 CYS B CA 1
ATOM 8411 C C . CYS B 1 317 ? -5.906 34.25 30.125 1 86.31 317 CYS B C 1
ATOM 8413 O O . CYS B 1 317 ? -7.016 33.844 29.766 1 86.31 317 CYS B O 1
ATOM 8415 N N . ASP B 1 318 ? -5.172 33.5 30.891 1 85.19 318 ASP B N 1
ATOM 8416 C CA . ASP B 1 318 ? -5.621 32.344 31.656 1 85.19 318 ASP B CA 1
ATOM 8417 C C . ASP B 1 318 ? -6.07 31.219 30.75 1 85.19 318 ASP B C 1
ATOM 8419 O O . ASP B 1 318 ? -6.996 30.484 31.078 1 85.19 318 ASP B O 1
ATOM 8423 N N . GLY B 1 319 ? -5.543 31.219 29.641 1 86.19 319 GLY B N 1
ATOM 8424 C CA . GLY B 1 319 ? -5.809 30.109 28.734 1 86.19 319 GLY B CA 1
ATOM 8425 C C . GLY B 1 319 ? -7.098 30.281 27.953 1 86.19 319 GLY B C 1
ATOM 8426 O O . GLY B 1 319 ? -7.609 29.312 27.375 1 86.19 319 GLY B O 1
ATOM 8427 N N . LEU B 1 320 ? -7.625 31.453 27.875 1 81.75 320 LEU B N 1
ATOM 8428 C CA . LEU B 1 320 ? -8.891 31.703 27.203 1 81.75 320 LEU B CA 1
ATOM 8429 C C . LEU B 1 320 ? -8.797 31.375 25.719 1 81.75 320 LEU B C 1
ATOM 8431 O O . LEU B 1 320 ? -9.773 30.922 25.125 1 81.75 320 LEU B O 1
ATOM 8435 N N . PHE B 1 321 ? -7.621 31.516 25.188 1 82.62 321 PHE B N 1
ATOM 8436 C CA . PHE B 1 321 ? -7.453 31.344 23.75 1 82.62 321 PHE B CA 1
ATOM 8437 C C . PHE B 1 321 ? -6.656 30.094 23.438 1 82.62 321 PHE B C 1
ATOM 8439 O O . PHE B 1 321 ? -6.219 29.891 22.297 1 82.62 321 PHE B O 1
ATOM 8446 N N . PHE B 1 322 ? -6.547 29.25 24.359 1 91.88 322 PHE B N 1
ATOM 8447 C CA . PHE B 1 322 ? -5.648 28.109 24.219 1 91.88 322 PHE B CA 1
ATOM 8448 C C . PHE B 1 322 ? -6.266 27.047 23.312 1 91.88 322 PHE B C 1
ATOM 8450 O O . PHE B 1 322 ? -5.57 26.422 22.516 1 91.88 322 PHE B O 1
ATOM 8457 N N . HIS B 1 323 ? -7.559 26.828 23.438 1 92.38 323 HIS B N 1
ATOM 8458 C CA . HIS B 1 323 ? -8.242 25.797 22.672 1 92.38 323 HIS B CA 1
ATOM 8459 C C . HIS B 1 323 ? -8.75 26.328 21.344 1 92.38 323 HIS B C 1
ATOM 8461 O O . HIS B 1 323 ? -9.688 27.125 21.297 1 92.38 323 HIS B O 1
ATOM 8467 N N . VAL B 1 324 ? -8.141 25.922 20.328 1 92.06 324 VAL B N 1
ATOM 8468 C CA . VAL B 1 324 ? -8.578 26.281 18.984 1 92.06 324 VAL B CA 1
ATOM 8469 C C . VAL B 1 324 ? -9.188 25.047 18.297 1 92.06 324 VAL B C 1
ATOM 8471 O O . VAL B 1 324 ? -8.555 24 18.203 1 92.06 324 VAL B O 1
ATOM 8474 N N . ARG B 1 325 ? -10.359 25.203 17.875 1 91.81 325 ARG B N 1
ATOM 8475 C CA . ARG B 1 325 ? -11.047 24.109 17.203 1 91.81 325 ARG B CA 1
ATOM 8476 C C . ARG B 1 325 ? -10.711 24.094 15.711 1 91.81 325 ARG B C 1
ATOM 8478 O O . ARG B 1 325 ? -10.734 25.125 15.055 1 91.81 325 ARG B O 1
ATOM 8485 N N . CYS B 1 326 ? -10.375 22.953 15.227 1 91.38 326 CYS B N 1
ATOM 8486 C CA . CYS B 1 326 ? -9.992 22.812 13.828 1 91.38 326 CYS B CA 1
ATOM 8487 C C . CYS B 1 326 ? -11.125 23.25 12.906 1 91.38 326 CYS B C 1
ATOM 8489 O O . CYS B 1 326 ? -12.203 22.656 12.914 1 91.38 326 CYS B O 1
ATOM 8491 N N . ALA B 1 327 ? -10.875 24.25 12.102 1 90.81 327 ALA B N 1
ATOM 8492 C CA . ALA B 1 327 ? -11.875 24.812 11.195 1 90.81 327 ALA B CA 1
ATOM 8493 C C . ALA B 1 327 ? -12.312 23.797 10.156 1 90.81 327 ALA B C 1
ATOM 8495 O O . ALA B 1 327 ? -13.5 23.703 9.828 1 90.81 327 ALA B O 1
ATOM 8496 N N . ASN B 1 328 ? -11.352 23.078 9.633 1 89.56 328 ASN B N 1
ATOM 8497 C CA . ASN B 1 328 ? -11.664 22.078 8.609 1 89.56 328 ASN B CA 1
ATOM 8498 C C . ASN B 1 328 ? -12.562 20.984 9.164 1 89.56 328 ASN B C 1
ATOM 8500 O O . ASN B 1 328 ? -13.406 20.438 8.445 1 89.56 328 ASN B O 1
ATOM 8504 N N . HIS B 1 329 ? -12.367 20.625 10.383 1 89.25 329 HIS B N 1
ATOM 8505 C CA . HIS B 1 329 ? -13.227 19.625 11.008 1 89.25 329 HIS B CA 1
ATOM 8506 C C . HIS B 1 329 ? -14.641 20.172 11.203 1 89.25 329 HIS B C 1
ATOM 8508 O O . HIS B 1 329 ? -15.617 19.422 11.062 1 89.25 329 HIS B O 1
ATOM 8514 N N . ILE B 1 330 ? -14.742 21.391 11.578 1 90.12 330 ILE B N 1
ATOM 8515 C CA . ILE B 1 330 ? -16.047 22.031 11.719 1 90.12 330 ILE B CA 1
ATOM 8516 C C . ILE B 1 330 ? -16.781 22.016 10.375 1 90.12 330 ILE B C 1
ATOM 8518 O O . ILE B 1 330 ? -17.953 21.625 10.305 1 90.12 330 ILE B O 1
ATOM 8522 N N . LEU B 1 331 ? -16.062 22.422 9.344 1 89.56 331 LEU B N 1
ATOM 8523 C CA . LEU B 1 331 ? -16.656 22.438 8.016 1 89.56 331 LEU B CA 1
ATOM 8524 C C . LEU B 1 331 ? -17.094 21.031 7.605 1 89.56 331 LEU B C 1
ATOM 8526 O O . LEU B 1 331 ? -18.141 20.875 6.969 1 89.56 331 LEU B O 1
ATOM 8530 N N . ASN B 1 332 ? -16.297 20.094 7.957 1 88.38 332 ASN B N 1
ATOM 8531 C CA . ASN B 1 332 ? -16.656 18.703 7.672 1 88.38 332 ASN B CA 1
ATOM 8532 C C . ASN B 1 332 ? -17.938 18.297 8.375 1 88.38 332 ASN B C 1
ATOM 8534 O O . ASN B 1 332 ? -18.812 17.672 7.77 1 88.38 332 ASN B O 1
ATOM 8538 N N . LEU B 1 333 ? -18.062 18.656 9.641 1 88.94 333 LEU B N 1
ATOM 8539 C CA . LEU B 1 333 ? -19.25 18.312 10.422 1 88.94 333 LEU B CA 1
ATOM 8540 C C . LEU B 1 333 ? -20.484 19.016 9.859 1 88.94 333 LEU B C 1
ATOM 8542 O O . LEU B 1 333 ? -21.547 18.406 9.766 1 88.94 333 LEU B O 1
ATOM 8546 N N . VAL B 1 334 ? -20.312 20.219 9.477 1 90.5 334 VAL B N 1
ATOM 8547 C CA . VAL B 1 334 ? -21.422 21 8.922 1 90.5 334 VAL B CA 1
ATOM 8548 C C . VAL B 1 334 ? -21.859 20.375 7.594 1 90.5 334 VAL B C 1
ATOM 8550 O O . VAL B 1 334 ? -23.062 20.172 7.375 1 90.5 334 VAL B O 1
ATOM 8553 N N . ALA B 1 335 ? -20.906 20.094 6.77 1 88.69 335 ALA B N 1
ATOM 8554 C CA . ALA B 1 335 ? -21.219 19.531 5.461 1 88.69 335 ALA B CA 1
ATOM 8555 C C . ALA B 1 335 ? -21.875 18.156 5.602 1 88.69 335 ALA B C 1
ATOM 8557 O O . ALA B 1 335 ? -22.844 17.844 4.891 1 88.69 335 ALA B O 1
ATOM 8558 N N . ARG B 1 336 ? -21.375 17.344 6.457 1 86.62 336 ARG B N 1
ATOM 8559 C CA . ARG B 1 336 ? -21.891 16 6.656 1 86.62 336 ARG B CA 1
ATOM 8560 C C . ARG B 1 336 ? -23.344 16.047 7.133 1 86.62 336 ARG B C 1
ATOM 8562 O O . ARG B 1 336 ? -24.156 15.203 6.73 1 86.62 336 ARG B O 1
ATOM 8569 N N . ASP B 1 337 ? -23.594 16.922 8.047 1 87.5 337 ASP B N 1
ATOM 8570 C CA . ASP B 1 337 ? -24.953 17.062 8.547 1 87.5 337 ASP B CA 1
ATOM 8571 C C . ASP B 1 337 ? -25.906 17.469 7.43 1 87.5 337 ASP B C 1
ATOM 8573 O O . ASP B 1 337 ? -27.078 17.062 7.43 1 87.5 337 ASP B O 1
ATOM 8577 N N . GLY B 1 338 ? -25.438 18.266 6.582 1 83.81 338 GLY B N 1
ATOM 8578 C CA . GLY B 1 338 ? -26.25 18.672 5.445 1 83.81 338 GLY B CA 1
ATOM 8579 C C . GLY B 1 338 ? -26.469 17.547 4.449 1 83.81 338 GLY B C 1
ATOM 8580 O O . GLY B 1 338 ? -27.578 17.359 3.939 1 83.81 338 GLY B O 1
ATOM 8581 N N . LEU B 1 339 ? -25.453 16.766 4.215 1 83.88 339 LEU B N 1
ATOM 8582 C CA . LEU B 1 339 ? -25.484 15.727 3.195 1 83.88 339 LEU B CA 1
ATOM 8583 C C . LEU B 1 339 ? -26.406 14.586 3.619 1 83.88 339 LEU B C 1
ATOM 8585 O O . LEU B 1 339 ? -26.875 13.812 2.779 1 83.88 339 LEU B O 1
ATOM 8589 N N . LYS B 1 340 ? -26.609 14.477 4.871 1 79.81 340 LYS B N 1
ATOM 8590 C CA . LYS B 1 340 ? -27.5 13.445 5.363 1 79.81 340 LYS B CA 1
ATOM 8591 C C . LYS B 1 340 ? -28.906 13.617 4.789 1 79.81 340 LYS B C 1
ATOM 8593 O O . LYS B 1 340 ? -29.641 12.641 4.637 1 79.81 340 LYS B O 1
ATOM 8598 N N . HIS B 1 341 ? -29.234 14.844 4.406 1 76.69 341 HIS B N 1
ATOM 8599 C CA . HIS B 1 341 ? -30.594 15.156 3.961 1 76.69 341 HIS B CA 1
ATOM 8600 C C . HIS B 1 341 ? -30.734 14.992 2.451 1 76.69 341 HIS B C 1
ATOM 8602 O O . HIS B 1 341 ? -31.844 14.992 1.92 1 76.69 341 HIS B O 1
ATOM 8608 N N . ILE B 1 342 ? -29.609 14.961 1.771 1 71.75 342 ILE B N 1
ATOM 8609 C CA . ILE B 1 342 ? -29.641 14.781 0.323 1 71.75 342 ILE B CA 1
ATOM 8610 C C . ILE B 1 342 ? -29.094 13.406 -0.045 1 71.75 342 ILE B C 1
ATOM 8612 O O . ILE B 1 342 ? -27.984 13.305 -0.583 1 71.75 342 ILE B O 1
ATOM 8616 N N . GLY B 1 343 ? -29.688 12.492 0.359 1 74.06 343 GLY B N 1
ATOM 8617 C CA . GLY B 1 343 ? -29.125 11.156 0.284 1 74.06 343 GLY B CA 1
ATOM 8618 C C . GLY B 1 343 ? -29.422 10.453 -1.027 1 74.06 343 GLY B C 1
ATOM 8619 O O . GLY B 1 343 ? -28.594 9.711 -1.546 1 74.06 343 GLY B O 1
ATOM 8620 N N . ASN B 1 344 ? -30.438 11.016 -1.792 1 79.12 344 ASN B N 1
ATOM 8621 C CA . ASN B 1 344 ? -30.859 10.203 -2.93 1 79.12 344 ASN B CA 1
ATOM 8622 C C . ASN B 1 344 ? -29.969 10.453 -4.148 1 79.12 344 ASN B C 1
ATOM 8624 O O . ASN B 1 344 ? -29.531 9.508 -4.809 1 79.12 344 ASN B O 1
ATOM 8628 N N . ALA B 1 345 ? -29.766 11.812 -4.418 1 84.56 345 ALA B N 1
ATOM 8629 C CA . ALA B 1 345 ? -28.938 12.133 -5.566 1 84.56 345 ALA B CA 1
ATOM 8630 C C . ALA B 1 345 ? -27.516 11.594 -5.387 1 84.56 345 ALA B C 1
ATOM 8632 O O . ALA B 1 345 ? -26.922 11.062 -6.332 1 84.56 345 ALA B O 1
ATOM 8633 N N . ILE B 1 346 ? -27 11.695 -4.234 1 89.19 346 ILE B N 1
ATOM 8634 C CA . ILE B 1 346 ? -25.656 11.211 -3.939 1 89.19 346 ILE B CA 1
ATOM 8635 C C . ILE B 1 346 ? -25.625 9.688 -4.066 1 89.19 346 ILE B C 1
ATOM 8637 O O . ILE B 1 346 ? -24.688 9.125 -4.629 1 89.19 346 ILE B O 1
ATOM 8641 N N . TRP B 1 347 ? -26.625 9.141 -3.643 1 89.44 347 TRP B N 1
ATOM 8642 C CA . TRP B 1 347 ? -26.703 7.688 -3.699 1 89.44 347 TRP B CA 1
ATOM 8643 C C . TRP B 1 347 ? -26.75 7.199 -5.145 1 89.44 347 TRP B C 1
ATOM 8645 O O . TRP B 1 347 ? -26.125 6.207 -5.492 1 89.44 347 TRP B O 1
ATOM 8655 N N . ALA B 1 348 ? -27.547 7.867 -5.879 1 91.06 348 ALA B N 1
ATOM 8656 C CA . ALA B 1 348 ? -27.703 7.477 -7.277 1 91.06 348 ALA B CA 1
ATOM 8657 C C . ALA B 1 348 ? -26.359 7.57 -8.016 1 91.06 348 ALA B C 1
ATOM 8659 O O . ALA B 1 348 ? -25.984 6.652 -8.742 1 91.06 348 ALA B O 1
ATOM 8660 N N . ILE B 1 349 ? -25.734 8.648 -7.801 1 93 349 ILE B N 1
ATOM 8661 C CA . ILE B 1 349 ? -24.438 8.852 -8.453 1 93 349 ILE B CA 1
ATOM 8662 C C . ILE B 1 349 ? -23.422 7.84 -7.922 1 93 349 ILE B C 1
ATOM 8664 O O . ILE B 1 349 ? -22.656 7.266 -8.695 1 93 349 ILE B O 1
ATOM 8668 N N . ARG B 1 350 ? -23.391 7.66 -6.652 1 91.94 350 ARG B N 1
ATOM 8669 C CA . ARG B 1 350 ? -22.5 6.695 -6.023 1 91.94 350 ARG B CA 1
ATOM 8670 C C . ARG B 1 350 ? -22.719 5.297 -6.594 1 91.94 350 ARG B C 1
ATOM 8672 O O . ARG B 1 350 ? -21.75 4.586 -6.891 1 91.94 350 ARG B O 1
ATOM 8679 N N . ALA B 1 351 ? -23.969 4.965 -6.715 1 91.94 351 ALA B N 1
ATOM 8680 C CA . ALA B 1 351 ? -24.312 3.648 -7.246 1 91.94 351 ALA B CA 1
ATOM 8681 C C . ALA B 1 351 ? -23.781 3.471 -8.664 1 91.94 351 ALA B C 1
ATOM 8683 O O . ALA B 1 351 ? -23.281 2.398 -9.016 1 91.94 351 ALA B O 1
ATOM 8684 N N . PHE B 1 352 ? -23.906 4.445 -9.391 1 92 352 PHE B N 1
ATOM 8685 C CA . PHE B 1 352 ? -23.438 4.371 -10.766 1 92 352 PHE B CA 1
ATOM 8686 C C . PHE B 1 352 ? -21.906 4.266 -10.805 1 92 352 PHE B C 1
ATOM 8688 O O . PHE B 1 352 ? -21.359 3.492 -11.586 1 92 352 PHE B O 1
ATOM 8695 N N . VAL B 1 353 ? -21.266 5.09 -10.008 1 92.62 353 VAL B N 1
ATOM 8696 C CA . VAL B 1 353 ? -19.812 5.086 -9.961 1 92.62 353 VAL B CA 1
ATOM 8697 C C . VAL B 1 353 ? -19.312 3.713 -9.516 1 92.62 353 VAL B C 1
ATOM 8699 O O . VAL B 1 353 ? -18.344 3.189 -10.07 1 92.62 353 VAL B O 1
ATOM 8702 N N . ILE B 1 354 ? -19.969 3.166 -8.562 1 91.19 354 ILE B N 1
ATOM 8703 C CA . ILE B 1 354 ? -19.609 1.835 -8.086 1 91.19 354 ILE B CA 1
ATOM 8704 C C . ILE B 1 354 ? -19.781 0.819 -9.211 1 91.19 354 ILE B C 1
ATOM 8706 O O . ILE B 1 354 ? -18.922 -0.051 -9.406 1 91.19 354 ILE B O 1
ATOM 8710 N N . ALA B 1 355 ? -20.828 0.928 -9.945 1 89.62 355 ALA B N 1
ATOM 8711 C CA . ALA B 1 355 ? -21.094 0.008 -11.047 1 89.62 355 ALA B CA 1
ATOM 8712 C C . ALA B 1 355 ? -19.984 0.063 -12.094 1 89.62 355 ALA B C 1
ATOM 8714 O O . ALA B 1 355 ? -19.594 -0.969 -12.641 1 89.62 355 ALA B O 1
ATOM 8715 N N . VAL B 1 356 ? -19.531 1.218 -12.352 1 90 356 VAL B N 1
ATOM 8716 C CA . VAL B 1 356 ? -18.531 1.423 -13.391 1 90 356 VAL B CA 1
ATOM 8717 C C . VAL B 1 356 ? -17.172 0.967 -12.883 1 90 356 VAL B C 1
ATOM 8719 O O . VAL B 1 356 ? -16.375 0.396 -13.641 1 90 356 VAL B O 1
ATOM 8722 N N . LYS B 1 357 ? -16.875 1.171 -11.586 1 87.88 357 LYS B N 1
ATOM 8723 C CA . LYS B 1 357 ? -15.547 0.913 -11.039 1 87.88 357 LYS B CA 1
ATOM 8724 C C . LYS B 1 357 ? -15.43 -0.521 -10.523 1 87.88 357 LYS B C 1
ATOM 8726 O O . LYS B 1 357 ? -14.336 -0.997 -10.242 1 87.88 357 LYS B O 1
ATOM 8731 N N . SER B 1 358 ? -16.469 -1.221 -10.5 1 81.31 358 SER B N 1
ATOM 8732 C CA . SER B 1 358 ? -16.516 -2.549 -9.898 1 81.31 358 SER B CA 1
ATOM 8733 C C . SER B 1 358 ? -15.797 -3.574 -10.773 1 81.31 358 SER B C 1
ATOM 8735 O O . SER B 1 358 ? -15.352 -4.613 -10.281 1 81.31 358 SER B O 1
ATOM 8737 N N . SER B 1 359 ? -15.711 -3.34 -12.094 1 79.81 359 SER B N 1
ATOM 8738 C CA . SER B 1 359 ? -15.055 -4.301 -12.977 1 79.81 359 SER B CA 1
ATOM 8739 C C . SER B 1 359 ? -14.195 -3.594 -14.023 1 79.81 359 SER B C 1
ATOM 8741 O O . SER B 1 359 ? -14.57 -2.529 -14.523 1 79.81 359 SER B O 1
ATOM 8743 N N . PRO B 1 360 ? -13.047 -4.234 -14.312 1 80.75 360 PRO B N 1
ATOM 8744 C CA . PRO B 1 360 ? -12.203 -3.658 -15.367 1 80.75 360 PRO B CA 1
ATOM 8745 C C . PRO B 1 360 ? -12.945 -3.51 -16.703 1 80.75 360 PRO B C 1
ATOM 8747 O O . PRO B 1 360 ? -12.719 -2.543 -17.422 1 80.75 360 PRO B O 1
ATOM 8750 N N . LEU B 1 361 ? -13.805 -4.441 -16.953 1 83.12 361 LEU B N 1
ATOM 8751 C CA . LEU B 1 361 ? -14.555 -4.395 -18.203 1 83.12 361 LEU B CA 1
ATOM 8752 C C . LEU B 1 361 ? -15.461 -3.174 -18.25 1 83.12 361 LEU B C 1
ATOM 8754 O O . LEU B 1 361 ? -15.531 -2.475 -19.25 1 83.12 361 LEU B O 1
ATOM 8758 N N . GLN B 1 362 ? -16.188 -2.975 -17.172 1 86.38 362 GLN B N 1
ATOM 8759 C CA . GLN B 1 362 ? -17.078 -1.824 -17.109 1 86.38 362 GLN B CA 1
ATOM 8760 C C . GLN B 1 362 ? -16.297 -0.515 -17.188 1 86.38 362 GLN B C 1
ATOM 8762 O O . GLN B 1 362 ? -16.75 0.443 -17.812 1 86.38 362 GLN B O 1
ATOM 8767 N N . TRP B 1 363 ? -15.188 -0.545 -16.562 1 88 363 TRP B N 1
ATOM 8768 C CA . TRP B 1 363 ? -14.328 0.631 -16.594 1 88 363 TRP B CA 1
ATOM 8769 C C . TRP B 1 363 ? -13.852 0.915 -18.016 1 88 363 TRP B C 1
ATOM 8771 O O . TRP B 1 363 ? -13.852 2.066 -18.453 1 88 363 TRP B O 1
ATOM 8781 N N . GLU B 1 364 ? -13.43 -0.128 -18.688 1 86.88 364 GLU B N 1
ATOM 8782 C CA . GLU B 1 364 ? -12.992 0.02 -20.062 1 86.88 364 GLU B CA 1
ATOM 8783 C C . GLU B 1 364 ? -14.109 0.562 -20.953 1 86.88 364 GLU B C 1
ATOM 8785 O O . GLU B 1 364 ? -13.875 1.413 -21.812 1 86.88 364 GLU B O 1
ATOM 8790 N N . ASP B 1 365 ? -15.273 0.01 -20.766 1 89.38 365 ASP B N 1
ATOM 8791 C CA . ASP B 1 365 ? -16.438 0.49 -21.516 1 89.38 365 ASP B CA 1
ATOM 8792 C C . ASP B 1 365 ? -16.703 1.967 -21.234 1 89.38 365 ASP B C 1
ATOM 8794 O O . ASP B 1 365 ? -17.047 2.727 -22.141 1 89.38 365 ASP B O 1
ATOM 8798 N N . PHE B 1 366 ? -16.578 2.326 -20.031 1 92.38 366 PHE B N 1
ATOM 8799 C CA . PHE B 1 366 ? -16.781 3.711 -19.625 1 92.38 366 PHE B CA 1
ATOM 8800 C C . PHE B 1 366 ? -15.75 4.621 -20.281 1 92.38 366 PHE B C 1
ATOM 8802 O O . PHE B 1 366 ? -16.094 5.688 -20.797 1 92.38 366 PHE B O 1
ATOM 8809 N N . ILE B 1 367 ? -14.539 4.195 -20.25 1 89.5 367 ILE B N 1
ATOM 8810 C CA . ILE B 1 367 ? -13.461 4.988 -20.844 1 89.5 367 ILE B CA 1
ATOM 8811 C C . ILE B 1 367 ? -13.688 5.133 -22.344 1 89.5 367 ILE B C 1
ATOM 8813 O O . ILE B 1 367 ? -13.445 6.203 -22.906 1 89.5 367 ILE B O 1
ATOM 8817 N N . LYS B 1 368 ? -14.07 4.09 -22.969 1 89.56 368 LYS B N 1
ATOM 8818 C CA . LYS B 1 368 ? -14.398 4.145 -24.391 1 89.56 368 LYS B CA 1
ATOM 8819 C C . LYS B 1 368 ? -15.5 5.164 -24.656 1 89.56 368 LYS B C 1
ATOM 8821 O O . LYS B 1 368 ? -15.406 5.957 -25.594 1 89.56 368 LYS B O 1
ATOM 8826 N N . CYS B 1 369 ? -16.547 5.113 -23.844 1 93.56 369 CYS B N 1
ATOM 8827 C CA . CYS B 1 369 ? -17.641 6.062 -24 1 93.56 369 CYS B CA 1
ATOM 8828 C C . CYS B 1 369 ? -17.156 7.492 -23.766 1 93.56 369 CYS B C 1
ATOM 8830 O O . CYS B 1 369 ? -17.594 8.414 -24.453 1 93.56 369 CYS B O 1
ATOM 8832 N N . ALA B 1 370 ? -16.312 7.676 -22.797 1 94.06 370 ALA B N 1
ATOM 8833 C CA . ALA B 1 370 ? -15.742 8.992 -22.516 1 94.06 370 ALA B CA 1
ATOM 8834 C C . ALA B 1 370 ? -14.961 9.523 -23.703 1 94.06 370 ALA B C 1
ATOM 8836 O O . ALA B 1 370 ? -15.078 10.695 -24.062 1 94.06 370 ALA B O 1
ATOM 8837 N N . SER B 1 371 ? -14.195 8.625 -24.281 1 92.12 371 SER B N 1
ATOM 8838 C CA . SER B 1 371 ? -13.422 9 -25.453 1 92.12 371 SER B CA 1
ATOM 8839 C C . SER B 1 371 ? -14.328 9.375 -26.625 1 92.12 371 SER B C 1
ATOM 8841 O O . SER B 1 371 ? -14.062 10.336 -27.344 1 92.12 371 SER B O 1
ATOM 8843 N N . GLU B 1 372 ? -15.375 8.633 -26.781 1 92.5 372 GLU B N 1
ATOM 8844 C CA . GLU B 1 372 ? -16.328 8.875 -27.859 1 92.5 372 GLU B CA 1
ATOM 8845 C C . GLU B 1 372 ? -17.047 10.211 -27.672 1 92.5 372 GLU B C 1
ATOM 8847 O O . GLU B 1 372 ? -17.453 10.852 -28.641 1 92.5 372 GLU B O 1
ATOM 8852 N N . CYS B 1 373 ? -17.219 10.625 -26.453 1 94.06 373 CYS B N 1
ATOM 8853 C CA . CYS B 1 373 ? -17.891 11.883 -26.156 1 94.06 373 CYS B CA 1
ATOM 8854 C C . CYS B 1 373 ? -16.891 13.039 -26.156 1 94.06 373 CYS B C 1
ATOM 8856 O O . CYS B 1 373 ? -17.266 14.18 -25.859 1 94.06 373 CYS B O 1
ATOM 8858 N N . GLY B 1 374 ? -15.602 12.75 -26.406 1 91.06 374 GLY B N 1
ATOM 8859 C CA . GLY B 1 374 ? -14.594 13.789 -26.453 1 91.06 374 GLY B CA 1
ATOM 8860 C C . GLY B 1 374 ? -14.117 14.234 -25.094 1 91.06 374 GLY B C 1
ATOM 8861 O O . GLY B 1 374 ? -13.656 15.367 -24.922 1 91.06 374 GLY B O 1
ATOM 8862 N N . LEU B 1 375 ? -14.344 13.469 -24.156 1 93.12 375 LEU B N 1
ATOM 8863 C CA . LEU B 1 375 ? -13.938 13.812 -22.797 1 93.12 375 LEU B CA 1
ATOM 8864 C C . LEU B 1 375 ? -12.57 13.227 -22.484 1 93.12 375 LEU B C 1
ATOM 8866 O O . LEU B 1 375 ? -12.117 12.281 -23.141 1 93.12 375 LEU B O 1
ATOM 8870 N N . SER B 1 376 ? -11.953 13.797 -21.469 1 89.06 376 SER B N 1
ATOM 8871 C CA . SER B 1 376 ? -10.625 13.344 -21.078 1 89.06 376 SER B CA 1
ATOM 8872 C C . SER B 1 376 ? -10.672 11.938 -20.484 1 89.06 376 SER B C 1
ATOM 8874 O O . SER B 1 376 ? -11.562 11.617 -19.688 1 89.06 376 SER B O 1
ATOM 8876 N N . THR B 1 377 ? -9.758 11.086 -20.922 1 84.25 377 THR B N 1
ATOM 8877 C CA . THR B 1 377 ? -9.672 9.734 -20.375 1 84.25 377 THR B CA 1
ATOM 8878 C C . THR B 1 377 ? -8.688 9.68 -19.219 1 84.25 377 THR B C 1
ATOM 8880 O O . THR B 1 377 ? -8.602 8.672 -18.5 1 84.25 377 THR B O 1
ATOM 8883 N N . ALA B 1 378 ? -8.078 10.797 -18.969 1 77.5 378 ALA B N 1
ATOM 8884 C CA . ALA B 1 378 ? -7.02 10.82 -17.953 1 77.5 378 ALA B CA 1
ATOM 8885 C C . ALA B 1 378 ? -7.551 11.312 -16.625 1 77.5 378 ALA B C 1
ATOM 8887 O O . ALA B 1 378 ? -6.992 11 -15.562 1 77.5 378 ALA B O 1
ATOM 8888 N N . ARG B 1 379 ? -8.578 12.156 -16.562 1 79.56 379 ARG B N 1
ATOM 8889 C CA . ARG B 1 379 ? -9.094 12.773 -15.344 1 79.56 379 ARG B CA 1
ATOM 8890 C C . ARG B 1 379 ? -9.555 11.719 -14.344 1 79.56 379 ARG B C 1
ATOM 8892 O O . ARG B 1 379 ? -9.359 11.867 -13.141 1 79.56 379 ARG B O 1
ATOM 8899 N N . GLY B 1 380 ? -10.125 10.617 -14.75 1 81.19 380 GLY B N 1
ATOM 8900 C CA . GLY B 1 380 ? -10.555 9.523 -13.891 1 81.19 380 GLY B CA 1
ATOM 8901 C C . GLY B 1 380 ? -11.852 9.805 -13.164 1 81.19 380 GLY B C 1
ATOM 8902 O O . GLY B 1 380 ? -12.398 10.906 -13.266 1 81.19 380 GLY B O 1
ATOM 8903 N N . LEU B 1 381 ? -12.422 8.883 -12.414 1 87.62 381 LEU B N 1
ATOM 8904 C CA . LEU B 1 381 ? -13.672 8.93 -11.656 1 87.62 381 LEU B CA 1
ATOM 8905 C C . LEU B 1 381 ? -13.422 8.578 -10.188 1 87.62 381 LEU B C 1
ATOM 8907 O O . LEU B 1 381 ? -12.914 7.496 -9.883 1 87.62 381 LEU B O 1
ATOM 8911 N N . SER B 1 382 ? -13.781 9.531 -9.312 1 88.25 382 SER B N 1
ATOM 8912 C CA . SER B 1 382 ? -13.539 9.32 -7.891 1 88.25 382 SER B CA 1
ATOM 8913 C C . SER B 1 382 ? -14.766 8.727 -7.207 1 88.25 382 SER B C 1
ATOM 8915 O O . SER B 1 382 ? -15.898 9.094 -7.523 1 88.25 382 SER B O 1
ATOM 8917 N N . LEU B 1 383 ? -14.523 7.746 -6.352 1 89.69 383 LEU B N 1
ATOM 8918 C CA . LEU B 1 383 ? -15.562 7.23 -5.461 1 89.69 383 LEU B CA 1
ATOM 8919 C C . LEU B 1 383 ? -15.422 7.832 -4.066 1 89.69 383 LEU B C 1
ATOM 8921 O O . LEU B 1 383 ? -14.32 7.891 -3.514 1 89.69 383 LEU B O 1
ATOM 8925 N N . ASP B 1 384 ? -16.484 8.328 -3.559 1 85.44 384 ASP B N 1
ATOM 8926 C CA . ASP B 1 384 ? -16.422 9.062 -2.301 1 85.44 384 ASP B CA 1
ATOM 8927 C C . ASP B 1 384 ? -16.344 8.109 -1.11 1 85.44 384 ASP B C 1
ATOM 8929 O O . ASP B 1 384 ? -16.672 6.926 -1.234 1 85.44 384 ASP B O 1
ATOM 8933 N N . VAL B 1 385 ? -15.719 8.578 -0.034 1 77.25 385 VAL B N 1
ATOM 8934 C CA . VAL B 1 385 ? -15.797 7.98 1.296 1 77.25 385 VAL B CA 1
ATOM 8935 C C . VAL B 1 385 ? -16.859 8.695 2.119 1 77.25 385 VAL B C 1
ATOM 8937 O O . VAL B 1 385 ? -16.797 9.906 2.322 1 77.25 385 VAL B O 1
ATOM 8940 N N . GLN B 1 386 ? -17.766 8.008 2.549 1 73.38 386 GLN B N 1
ATOM 8941 C CA . GLN B 1 386 ? -18.969 8.562 3.143 1 73.38 386 GLN B CA 1
ATOM 8942 C C . GLN B 1 386 ? -18.641 9.484 4.312 1 73.38 386 GLN B C 1
ATOM 8944 O O . GLN B 1 386 ? -19.328 10.477 4.539 1 73.38 386 GLN B O 1
ATOM 8949 N N . THR B 1 387 ? -17.609 9.242 4.961 1 69.19 387 THR B N 1
ATOM 8950 C CA . THR B 1 387 ? -17.297 10.031 6.145 1 69.19 387 THR B CA 1
ATOM 8951 C C . THR B 1 387 ? -16.516 11.297 5.766 1 69.19 387 THR B C 1
ATOM 8953 O O . THR B 1 387 ? -16.234 12.125 6.625 1 69.19 387 THR B O 1
ATOM 8956 N N . ARG B 1 388 ? -16.328 11.461 4.484 1 74.69 388 ARG B N 1
ATOM 8957 C CA . ARG B 1 388 ? -15.578 12.633 4.023 1 74.69 388 ARG B CA 1
ATOM 8958 C C . ARG B 1 388 ? -16.344 13.367 2.932 1 74.69 388 ARG B C 1
ATOM 8960 O O . ARG B 1 388 ? -16.328 12.961 1.769 1 74.69 388 ARG B O 1
ATOM 8967 N N . TRP B 1 389 ? -16.797 14.414 3.221 1 82.06 389 TRP B N 1
ATOM 8968 C CA . TRP B 1 389 ? -17.641 15.18 2.305 1 82.06 389 TRP B CA 1
ATOM 8969 C C . TRP B 1 389 ? -16.844 15.625 1.082 1 82.06 389 TRP B C 1
ATOM 8971 O O . TRP B 1 389 ? -17.406 15.797 -0.004 1 82.06 389 TRP B O 1
ATOM 8981 N N . ASN B 1 390 ? -15.578 15.891 1.275 1 83.38 390 ASN B N 1
ATOM 8982 C CA . ASN B 1 390 ? -14.75 16.359 0.172 1 83.38 390 ASN B CA 1
ATOM 8983 C C . ASN B 1 390 ? -14.664 15.328 -0.944 1 83.38 390 ASN B C 1
ATOM 8985 O O . ASN B 1 390 ? -14.648 15.68 -2.125 1 83.38 390 ASN B O 1
ATOM 8989 N N . SER B 1 391 ? -14.641 14.148 -0.516 1 86.19 391 SER B N 1
ATOM 8990 C CA . SER B 1 391 ? -14.633 13.086 -1.518 1 86.19 391 SER B CA 1
ATOM 8991 C C . SER B 1 391 ? -15.961 13.023 -2.27 1 86.19 391 SER B C 1
ATOM 8993 O O . SER B 1 391 ? -15.992 12.68 -3.451 1 86.19 391 SER B O 1
ATOM 8995 N N . THR B 1 392 ? -16.969 13.344 -1.542 1 88.38 392 THR B N 1
ATOM 8996 C CA . THR B 1 392 ? -18.266 13.414 -2.197 1 88.38 392 THR B CA 1
ATOM 8997 C C . THR B 1 392 ? -18.297 14.539 -3.23 1 88.38 392 THR B C 1
ATOM 8999 O O . THR B 1 392 ? -18.844 14.367 -4.324 1 88.38 392 THR B O 1
ATOM 9002 N N . TYR B 1 393 ? -17.734 15.656 -2.865 1 90.25 393 TYR B N 1
ATOM 9003 C CA . TYR B 1 393 ? -17.625 16.766 -3.799 1 90.25 393 TYR B CA 1
ATOM 9004 C C . TYR B 1 393 ? -16.875 16.344 -5.055 1 90.25 393 TYR B C 1
ATOM 9006 O O . TYR B 1 393 ? -17.312 16.625 -6.172 1 90.25 393 TYR B O 1
ATOM 9014 N N . HIS B 1 394 ? -15.797 15.656 -4.91 1 91.81 394 HIS B N 1
ATOM 9015 C CA . HIS B 1 394 ? -14.992 15.227 -6.051 1 91.81 394 HIS B CA 1
ATOM 9016 C C . HIS B 1 394 ? -15.742 14.211 -6.898 1 91.81 394 HIS B C 1
ATOM 9018 O O . HIS B 1 394 ? -15.656 14.234 -8.133 1 91.81 394 HIS B O 1
ATOM 9024 N N . MET B 1 395 ? -16.375 13.312 -6.211 1 93.12 395 MET B N 1
ATOM 9025 C CA . MET B 1 395 ? -17.172 12.336 -6.941 1 93.12 395 MET B CA 1
ATOM 9026 C C . MET B 1 395 ? -18.234 13.023 -7.797 1 93.12 395 MET B C 1
ATOM 9028 O O . MET B 1 395 ? -18.391 12.688 -8.969 1 93.12 395 MET B O 1
ATOM 9032 N N . LEU B 1 396 ? -18.906 14.016 -7.234 1 92.75 396 LEU B N 1
ATOM 9033 C CA . LEU B 1 396 ? -19.953 14.734 -7.953 1 92.75 396 LEU B CA 1
ATOM 9034 C C . LEU B 1 396 ? -19.359 15.547 -9.109 1 92.75 396 LEU B C 1
ATOM 9036 O O . LEU B 1 396 ? -19.906 15.531 -10.211 1 92.75 396 LEU B O 1
ATOM 9040 N N . LYS B 1 397 ? -18.312 16.203 -8.789 1 93.62 397 LYS B N 1
ATOM 9041 C CA . LYS B 1 397 ? -17.625 17.016 -9.805 1 93.62 397 LYS B CA 1
ATOM 9042 C C . LYS B 1 397 ? -17.219 16.156 -10.992 1 93.62 397 LYS B C 1
ATOM 9044 O O . LYS B 1 397 ? -17.453 16.531 -12.148 1 93.62 397 LYS B O 1
ATOM 9049 N N . ASP B 1 398 ? -16.656 15.016 -10.711 1 93.94 398 ASP B N 1
ATOM 9050 C CA . ASP B 1 398 ? -16.234 14.102 -11.773 1 93.94 398 ASP B CA 1
ATOM 9051 C C . ASP B 1 398 ? -17.438 13.547 -12.523 1 93.94 398 ASP B C 1
ATOM 9053 O O . ASP B 1 398 ? -17.406 13.453 -13.758 1 93.94 398 ASP B O 1
ATOM 9057 N N . ALA B 1 399 ? -18.406 13.117 -11.766 1 94.62 399 ALA B N 1
ATOM 9058 C CA . ALA B 1 399 ? -19.609 12.531 -12.375 1 94.62 399 ALA B CA 1
ATOM 9059 C C . ALA B 1 399 ? -20.281 13.523 -13.312 1 94.62 399 ALA B C 1
ATOM 9061 O O . ALA B 1 399 ? -20.734 13.156 -14.406 1 94.62 399 ALA B O 1
ATOM 9062 N N . ILE B 1 400 ? -20.406 14.766 -12.922 1 94.75 400 ILE B N 1
ATOM 9063 C CA . ILE B 1 400 ? -21.047 15.805 -13.727 1 94.75 400 ILE B CA 1
ATOM 9064 C C . ILE B 1 400 ? -20.234 16.031 -15 1 94.75 400 ILE B C 1
ATOM 9066 O O . ILE B 1 400 ? -20.797 16.203 -16.078 1 94.75 400 ILE B O 1
ATOM 9070 N N . TYR B 1 401 ? -18.953 16.016 -14.82 1 94.5 401 TYR B N 1
ATOM 9071 C CA . TYR B 1 401 ? -18.078 16.172 -15.977 1 94.5 401 TYR B CA 1
ATOM 9072 C C . TYR B 1 401 ? -18.312 15.055 -16.984 1 94.5 401 TYR B C 1
ATOM 9074 O O . TYR B 1 401 ? -18.328 15.297 -18.203 1 94.5 401 TYR B O 1
ATOM 9082 N N . TYR B 1 402 ? -18.594 13.852 -16.516 1 95.06 402 TYR B N 1
ATOM 9083 C CA . TYR B 1 402 ? -18.734 12.688 -17.375 1 95.06 402 TYR B CA 1
ATOM 9084 C C . TYR B 1 402 ? -20.203 12.359 -17.625 1 95.06 402 TYR B C 1
ATOM 9086 O O . TYR B 1 402 ? -20.547 11.227 -17.984 1 95.06 402 TYR B O 1
ATOM 9094 N N . ARG B 1 403 ? -21.078 13.258 -17.375 1 94.75 403 ARG B N 1
ATOM 9095 C CA . ARG B 1 403 ? -22.516 12.992 -17.5 1 94.75 403 ARG B CA 1
ATOM 9096 C C . ARG B 1 403 ? -22.844 12.406 -18.875 1 94.75 403 ARG B C 1
ATOM 9098 O O . ARG B 1 403 ? -23.578 11.414 -18.969 1 94.75 403 ARG B O 1
ATOM 9105 N N . ASN B 1 404 ? -22.219 12.938 -19.922 1 93.94 404 ASN B N 1
ATOM 9106 C CA . ASN B 1 404 ? -22.5 12.469 -21.266 1 93.94 404 ASN B CA 1
ATOM 9107 C C . ASN B 1 404 ? -22 11.047 -21.484 1 93.94 404 ASN B C 1
ATOM 9109 O O . ASN B 1 404 ? -22.625 10.258 -22.203 1 93.94 404 ASN B O 1
ATOM 9113 N N . ALA B 1 405 ? -20.891 10.789 -20.938 1 94.25 405 ALA B N 1
ATOM 9114 C CA . ALA B 1 405 ? -20.344 9.438 -21.031 1 94.25 405 ALA B CA 1
ATOM 9115 C C . ALA B 1 405 ? -21.234 8.43 -20.297 1 94.25 405 ALA B C 1
ATOM 9117 O O . ALA B 1 405 ? -21.406 7.305 -20.766 1 94.25 405 ALA B O 1
ATOM 9118 N N . PHE B 1 406 ? -21.812 8.875 -19.172 1 93.88 406 PHE B N 1
ATOM 9119 C CA . PHE B 1 406 ? -22.734 8.039 -18.422 1 93.88 406 PHE B CA 1
ATOM 9120 C C . PHE B 1 406 ? -23.984 7.734 -19.25 1 93.88 406 PHE B C 1
ATOM 9122 O O . PHE B 1 406 ? -24.438 6.59 -19.297 1 93.88 406 PHE B O 1
ATOM 9129 N N . ASP B 1 407 ? -24.422 8.727 -19.859 1 92.75 407 ASP B N 1
ATOM 9130 C CA . ASP B 1 407 ? -25.609 8.578 -20.688 1 92.75 407 ASP B CA 1
ATOM 9131 C C . ASP B 1 407 ? -25.344 7.641 -21.859 1 92.75 407 ASP B C 1
ATOM 9133 O O . ASP B 1 407 ? -26.172 6.789 -22.188 1 92.75 407 ASP B O 1
ATOM 9137 N N . ARG B 1 408 ? -24.234 7.809 -22.453 1 93.38 408 ARG B N 1
ATOM 9138 C CA . ARG B 1 408 ? -23.875 6.949 -23.578 1 93.38 408 ARG B CA 1
ATOM 9139 C C . ARG B 1 408 ? -23.703 5.504 -23.125 1 93.38 408 ARG B C 1
ATOM 9141 O O . ARG B 1 408 ? -24.094 4.574 -23.828 1 93.38 408 ARG B O 1
ATOM 9148 N N . LEU B 1 409 ? -23.047 5.312 -22.016 1 93.38 409 LEU B N 1
ATOM 9149 C CA . LEU B 1 409 ? -22.859 3.98 -21.453 1 93.38 409 LEU B CA 1
ATOM 9150 C C . LEU B 1 409 ? -24.203 3.305 -21.188 1 93.38 409 LEU B C 1
ATOM 9152 O O . LEU B 1 409 ? -24.359 2.113 -21.453 1 93.38 409 LEU B O 1
ATOM 9156 N N . TYR B 1 410 ? -25.125 4.09 -20.656 1 91.12 410 TYR B N 1
ATOM 9157 C CA . TYR B 1 410 ? -26.469 3.582 -20.391 1 91.12 410 TYR B CA 1
ATOM 9158 C C . TYR B 1 410 ? -27.156 3.184 -21.703 1 91.12 410 TYR B C 1
ATOM 9160 O O . TYR B 1 410 ? -27.812 2.145 -21.766 1 91.12 410 TYR B O 1
ATOM 9168 N N . GLU B 1 411 ? -26.938 3.883 -22.688 1 90.56 411 GLU B N 1
ATOM 9169 C CA . GLU B 1 411 ? -27.562 3.613 -23.969 1 90.56 411 GLU B CA 1
ATOM 9170 C C . GLU B 1 411 ? -26.969 2.375 -24.641 1 90.56 411 GLU B C 1
ATOM 9172 O O . GLU B 1 411 ? -27.672 1.622 -25.312 1 90.56 411 GLU B O 1
ATOM 9177 N N . THR B 1 412 ? -25.703 2.234 -24.531 1 89.06 412 THR B N 1
ATOM 9178 C CA . THR B 1 412 ? -25 1.105 -25.141 1 89.06 412 THR B CA 1
ATOM 9179 C C . THR B 1 412 ? -25.344 -0.196 -24.422 1 89.06 412 THR B C 1
ATOM 9181 O O . THR B 1 412 ? -25.422 -1.255 -25.047 1 89.06 412 THR B O 1
ATOM 9184 N N . ASN B 1 413 ? -25.469 -0.088 -23.125 1 87.69 413 ASN B N 1
ATOM 9185 C CA . ASN B 1 413 ? -25.797 -1.268 -22.328 1 87.69 413 ASN B CA 1
ATOM 9186 C C . ASN B 1 413 ? -26.938 -0.998 -21.359 1 87.69 413 ASN B C 1
ATOM 9188 O O . ASN B 1 413 ? -26.766 -1.048 -20.141 1 87.69 413 ASN B O 1
ATOM 9192 N N . LYS B 1 414 ? -28.125 -0.901 -21.797 1 86.69 414 LYS B N 1
ATOM 9193 C CA . LYS B 1 414 ? -29.297 -0.506 -21.031 1 86.69 414 LYS B CA 1
ATOM 9194 C C . LYS B 1 414 ? -29.641 -1.555 -19.984 1 86.69 414 LYS B C 1
ATOM 9196 O O . LYS B 1 414 ? -30.031 -1.213 -18.859 1 86.69 414 LYS B O 1
ATOM 9201 N N . ARG B 1 415 ? -29.438 -2.768 -20.328 1 86.19 415 ARG B N 1
ATOM 9202 C CA . ARG B 1 415 ? -29.812 -3.857 -19.438 1 86.19 415 ARG B CA 1
ATOM 9203 C C . ARG B 1 415 ? -28.984 -3.832 -18.172 1 86.19 415 ARG B C 1
ATOM 9205 O O . ARG B 1 415 ? -29.5 -4.051 -17.078 1 86.19 415 ARG B O 1
ATOM 9212 N N . ARG B 1 416 ? -27.828 -3.447 -18.266 1 85.44 416 ARG B N 1
ATOM 9213 C CA . ARG B 1 416 ? -26.906 -3.512 -17.141 1 85.44 416 ARG B CA 1
ATOM 9214 C C . ARG B 1 416 ? -27.078 -2.307 -16.219 1 85.44 416 ARG B C 1
ATOM 9216 O O . ARG B 1 416 ? -26.938 -2.424 -15 1 85.44 416 ARG B O 1
ATOM 9223 N N . TYR B 1 417 ? -27.391 -1.167 -16.859 1 89.94 417 TYR B N 1
ATOM 9224 C CA . TYR B 1 417 ? -27.312 0.062 -16.078 1 89.94 417 TYR B CA 1
ATOM 9225 C C . TYR B 1 417 ? -28.703 0.617 -15.805 1 89.94 417 TYR B C 1
ATOM 9227 O O . TYR B 1 417 ? -28.844 1.725 -15.281 1 89.94 417 TYR B O 1
ATOM 9235 N N . VAL B 1 418 ? -29.719 -0.156 -16.078 1 87.75 418 VAL B N 1
ATOM 9236 C CA . VAL B 1 418 ? -31.109 0.289 -15.891 1 87.75 418 VAL B CA 1
ATOM 9237 C C . VAL B 1 418 ? -31.375 0.53 -14.406 1 87.75 418 VAL B C 1
ATOM 9239 O O . VAL B 1 418 ? -32.062 1.484 -14.047 1 87.75 418 VAL B O 1
ATOM 9242 N N . GLY B 1 419 ? -30.734 -0.275 -13.508 1 87.19 419 GLY B N 1
ATOM 9243 C CA . GLY B 1 419 ? -30.953 -0.162 -12.07 1 87.19 419 GLY B CA 1
ATOM 9244 C C . GLY B 1 419 ? -30.234 1.012 -11.445 1 87.19 419 GLY B C 1
ATOM 9245 O O . GLY B 1 419 ? -30.547 1.421 -10.328 1 87.19 419 GLY B O 1
ATOM 9246 N N . VAL B 1 420 ? -29.297 1.602 -12.188 1 89.94 420 VAL B N 1
ATOM 9247 C CA . VAL B 1 420 ? -28.484 2.666 -11.602 1 89.94 420 VAL B CA 1
ATOM 9248 C C . VAL B 1 420 ? -28.625 3.938 -12.43 1 89.94 420 VAL B C 1
ATOM 9250 O O . VAL B 1 420 ? -27.797 4.852 -12.32 1 89.94 420 VAL B O 1
ATOM 9253 N N . LYS B 1 421 ? -29.594 3.982 -13.258 1 89.81 421 LYS B N 1
ATOM 9254 C CA . LYS B 1 421 ? -29.781 5.164 -14.102 1 89.81 421 LYS B CA 1
ATOM 9255 C C . LYS B 1 421 ? -30.094 6.398 -13.258 1 89.81 421 LYS B C 1
ATOM 9257 O O . LYS B 1 421 ? -30.875 6.328 -12.305 1 89.81 421 LYS B O 1
ATOM 9262 N N . ILE B 1 422 ? -29.469 7.527 -13.578 1 92.88 422 ILE B N 1
ATOM 9263 C CA . ILE B 1 422 ? -29.641 8.781 -12.844 1 92.88 422 ILE B CA 1
ATOM 9264 C C . ILE B 1 422 ? -30.641 9.672 -13.578 1 92.88 422 ILE B C 1
ATOM 9266 O O . ILE B 1 422 ? -30.484 9.93 -14.773 1 92.88 422 ILE B O 1
ATOM 9270 N N . SER B 1 423 ? -31.594 10.141 -12.891 1 91.19 423 SER B N 1
ATOM 9271 C CA . SER B 1 423 ? -32.625 10.977 -13.484 1 91.19 423 SER B CA 1
ATOM 9272 C C . SER B 1 423 ? -32.125 12.406 -13.68 1 91.19 423 SER B C 1
ATOM 9274 O O . SER B 1 423 ? -31.125 12.805 -13.086 1 91.19 423 SER B O 1
ATOM 9276 N N . ASP B 1 424 ? -32.812 13.141 -14.523 1 91.5 424 ASP B N 1
ATOM 9277 C CA . ASP B 1 424 ? -32.438 14.539 -14.758 1 91.5 424 ASP B CA 1
ATOM 9278 C C . ASP B 1 424 ? -32.594 15.367 -13.484 1 91.5 424 ASP B C 1
ATOM 9280 O O . ASP B 1 424 ? -31.812 16.281 -13.242 1 91.5 424 ASP B O 1
ATOM 9284 N N . GLU B 1 425 ? -33.562 15 -12.742 1 87.31 425 GLU B N 1
ATOM 9285 C CA . GLU B 1 425 ? -33.781 15.688 -11.477 1 87.31 425 GLU B CA 1
ATOM 9286 C C . GLU B 1 425 ? -32.594 15.453 -10.531 1 87.31 425 GLU B C 1
ATOM 9288 O O . GLU B 1 425 ? -32.156 16.375 -9.828 1 87.31 425 GLU B O 1
ATOM 9293 N N . GLU B 1 426 ? -32.219 14.242 -10.586 1 89.25 426 GLU B N 1
ATOM 9294 C CA . GLU B 1 426 ? -31.078 13.898 -9.734 1 89.25 426 GLU B CA 1
ATOM 9295 C C . GLU B 1 426 ? -29.797 14.602 -10.203 1 89.25 426 GLU B C 1
ATOM 9297 O O . GLU B 1 426 ? -28.984 15.031 -9.383 1 89.25 426 GLU B O 1
ATOM 9302 N N . TRP B 1 427 ? -29.672 14.719 -11.461 1 92.44 427 TRP B N 1
ATOM 9303 C CA . TRP B 1 427 ? -28.531 15.445 -12.008 1 92.44 427 TRP B CA 1
ATOM 9304 C C . TRP B 1 427 ? -28.578 16.906 -11.609 1 92.44 427 TRP B C 1
ATOM 9306 O O . TRP B 1 427 ? -27.547 17.516 -11.273 1 92.44 427 TRP B O 1
ATOM 9316 N N . ASP B 1 428 ? -29.703 17.469 -11.594 1 88 428 ASP B N 1
ATOM 9317 C CA . ASP B 1 428 ? -29.859 18.859 -11.211 1 88 428 ASP B CA 1
ATOM 9318 C C . ASP B 1 428 ? -29.531 19.078 -9.742 1 88 428 ASP B C 1
ATOM 9320 O O . ASP B 1 428 ? -28.875 20.062 -9.383 1 88 428 ASP B O 1
ATOM 9324 N N . GLN B 1 429 ? -30.031 18.188 -9.023 1 84.44 429 GLN B N 1
ATOM 9325 C CA . GLN B 1 429 ? -29.703 18.25 -7.598 1 84.44 429 GLN B CA 1
ATOM 9326 C C . GLN B 1 429 ? -28.203 18.125 -7.359 1 84.44 429 GLN B C 1
ATOM 9328 O O . GLN B 1 429 ? -27.641 18.828 -6.52 1 84.44 429 GLN B O 1
ATOM 9333 N N . ALA B 1 430 ? -27.625 17.234 -8.078 1 89.62 430 ALA B N 1
ATOM 9334 C CA . ALA B 1 430 ? -26.188 17.016 -7.953 1 89.62 430 ALA B CA 1
ATOM 9335 C C . ALA B 1 430 ? -25.406 18.266 -8.328 1 89.62 430 ALA B C 1
ATOM 9337 O O . ALA B 1 430 ? -24.391 18.594 -7.699 1 89.62 430 ALA B O 1
ATOM 9338 N N . GLN B 1 431 ? -25.859 18.906 -9.305 1 89.88 431 GLN B N 1
ATOM 9339 C CA . GLN B 1 431 ? -25.203 20.125 -9.75 1 89.88 431 GLN B CA 1
ATOM 9340 C C . GLN B 1 431 ? -25.297 21.219 -8.688 1 89.88 431 GLN B C 1
ATOM 9342 O O . GLN B 1 431 ? -24.312 21.938 -8.438 1 89.88 431 GLN B O 1
ATOM 9347 N N . ILE B 1 432 ? -26.406 21.328 -8.133 1 82.94 432 ILE B N 1
ATOM 9348 C CA . ILE B 1 432 ? -26.609 22.328 -7.09 1 82.94 432 ILE B CA 1
ATOM 9349 C C . ILE B 1 432 ? -25.734 22 -5.887 1 82.94 432 ILE B C 1
ATOM 9351 O O . ILE B 1 432 ? -25.078 22.875 -5.332 1 82.94 432 ILE B O 1
ATOM 9355 N N . LEU B 1 433 ? -25.781 20.781 -5.586 1 83.81 433 LEU B N 1
ATOM 9356 C CA . LEU B 1 433 ? -24.969 20.344 -4.449 1 83.81 433 LEU B CA 1
ATOM 9357 C C . LEU B 1 433 ? -23.484 20.562 -4.715 1 83.81 433 LEU B C 1
ATOM 9359 O O . LEU B 1 433 ? -22.75 20.969 -3.812 1 83.81 433 LEU B O 1
ATOM 9363 N N . CYS B 1 434 ? -23.078 20.25 -5.852 1 89.94 434 CYS B N 1
ATOM 9364 C CA . CYS B 1 434 ? -21.688 20.422 -6.234 1 89.94 434 CYS B CA 1
ATOM 9365 C C . CYS B 1 434 ? -21.266 21.891 -6.109 1 89.94 434 CYS B C 1
ATOM 9367 O O . CYS B 1 434 ? -20.156 22.172 -5.637 1 89.94 434 CYS B O 1
ATOM 9369 N N . LYS B 1 435 ? -22.109 22.734 -6.445 1 84.25 435 LYS B N 1
ATOM 9370 C CA . LYS B 1 435 ? -21.828 24.156 -6.332 1 84.25 435 LYS B CA 1
ATOM 9371 C C . LYS B 1 435 ? -21.719 24.578 -4.871 1 84.25 435 LYS B C 1
ATOM 9373 O O . LYS B 1 435 ? -20.844 25.375 -4.516 1 84.25 435 LYS B O 1
ATOM 9378 N N . CYS B 1 436 ? -22.562 24.078 -4.133 1 79.88 436 CYS B N 1
ATOM 9379 C CA . CYS B 1 436 ? -22.531 24.375 -2.707 1 79.88 436 CYS B CA 1
ATOM 9380 C C . CYS B 1 436 ? -21.266 23.859 -2.062 1 79.88 436 CYS B C 1
ATOM 9382 O O . CYS B 1 436 ? -20.578 24.578 -1.327 1 79.88 436 CYS B O 1
ATOM 9384 N N . LEU B 1 437 ? -20.953 22.672 -2.41 1 87 437 LEU B N 1
ATOM 9385 C CA . LEU B 1 437 ? -19.812 22 -1.784 1 87 437 LEU B CA 1
ATOM 9386 C C . LEU B 1 437 ? -18.5 22.578 -2.293 1 87 437 LEU B C 1
ATOM 9388 O O . LEU B 1 437 ? -17.469 22.469 -1.629 1 87 437 LEU B O 1
ATOM 9392 N N . LYS B 1 438 ? -18.547 23.172 -3.438 1 90.94 438 LYS B N 1
ATOM 9393 C CA . LYS B 1 438 ? -17.344 23.781 -3.984 1 90.94 438 LYS B CA 1
ATOM 9394 C C . LYS B 1 438 ? -16.797 24.875 -3.053 1 90.94 438 LYS B C 1
ATOM 9396 O O . LYS B 1 438 ? -15.594 24.953 -2.82 1 90.94 438 LYS B O 1
ATOM 9401 N N . ARG B 1 439 ? -17.703 25.672 -2.568 1 86.56 439 ARG B N 1
ATOM 9402 C CA . ARG B 1 439 ? -17.281 26.75 -1.669 1 86.56 439 ARG B CA 1
ATOM 9403 C C . ARG B 1 439 ? -16.672 26.188 -0.39 1 86.56 439 ARG B C 1
ATOM 9405 O O . ARG B 1 439 ? -15.703 26.719 0.132 1 86.56 439 ARG B O 1
ATOM 9412 N N . PHE B 1 440 ? -17.297 25.156 0.115 1 89.5 440 PHE B N 1
ATOM 9413 C CA . PHE B 1 440 ? -16.75 24.469 1.282 1 89.5 440 PHE B CA 1
ATOM 9414 C C . PHE B 1 440 ? -15.352 23.922 0.987 1 89.5 440 PHE B C 1
ATOM 9416 O O . PHE B 1 440 ? -14.445 24.047 1.814 1 89.5 440 PHE B O 1
ATOM 9423 N N . ASN B 1 441 ? -15.242 23.344 -0.19 1 90.81 441 ASN B N 1
ATOM 9424 C CA . ASN B 1 441 ? -13.961 22.781 -0.595 1 90.81 441 ASN B CA 1
ATOM 9425 C C . ASN B 1 441 ? -12.891 23.859 -0.748 1 90.81 441 ASN B C 1
ATOM 9427 O O . ASN B 1 441 ? -11.742 23.672 -0.341 1 90.81 441 ASN B O 1
ATOM 9431 N N . ASP B 1 442 ? -13.219 24.953 -1.322 1 90.62 442 ASP B N 1
ATOM 9432 C CA . ASP B 1 442 ? -12.281 26.047 -1.527 1 90.62 442 ASP B CA 1
ATOM 9433 C C . ASP B 1 442 ? -11.758 26.594 -0.195 1 90.62 442 ASP B C 1
ATOM 9435 O O . ASP B 1 442 ? -10.562 26.844 -0.048 1 90.62 442 ASP B O 1
ATOM 9439 N N . ILE B 1 443 ? -12.633 26.766 0.708 1 90.44 443 ILE B N 1
ATOM 9440 C CA . ILE B 1 443 ? -12.258 27.297 2.016 1 90.44 443 ILE B CA 1
ATOM 9441 C C . ILE B 1 443 ? -11.383 26.281 2.75 1 90.44 443 ILE B C 1
ATOM 9443 O O . ILE B 1 443 ? -10.414 26.641 3.42 1 90.44 443 ILE B O 1
ATOM 9447 N N . THR B 1 444 ? -11.766 25.031 2.66 1 89.94 444 THR B N 1
ATOM 9448 C CA . THR B 1 444 ? -10.969 23.984 3.277 1 89.94 444 THR B CA 1
ATOM 9449 C C . THR B 1 444 ? -9.539 23.984 2.727 1 89.94 444 THR B C 1
ATOM 9451 O O . THR B 1 444 ? -8.578 23.844 3.48 1 89.94 444 THR B O 1
ATOM 9454 N N . GLU B 1 445 ? -9.43 24.141 1.44 1 88.25 445 GLU B N 1
ATOM 9455 C CA . GLU B 1 445 ? -8.109 24.203 0.815 1 88.25 445 GLU B CA 1
ATOM 9456 C C . GLU B 1 445 ? -7.332 25.422 1.287 1 88.25 445 GLU B C 1
ATOM 9458 O O . GLU B 1 445 ? -6.125 25.344 1.526 1 88.25 445 GLU B O 1
ATOM 9463 N N . LEU B 1 446 ? -8 26.484 1.429 1 90.06 446 LEU B N 1
ATOM 9464 C CA . LEU B 1 446 ? -7.398 27.734 1.886 1 90.06 446 LEU B CA 1
ATOM 9465 C C . LEU B 1 446 ? -6.863 27.578 3.307 1 90.06 446 LEU B C 1
ATOM 9467 O O . LEU B 1 446 ? -5.762 28.047 3.609 1 90.06 446 LEU B O 1
ATOM 9471 N N . LEU B 1 447 ? -7.613 26.953 4.129 1 91.19 447 LEU B N 1
ATOM 9472 C CA . LEU B 1 447 ? -7.258 26.844 5.539 1 91.19 447 LEU B CA 1
ATOM 9473 C C . LEU B 1 447 ? -6.316 25.672 5.777 1 91.19 447 LEU B C 1
ATOM 9475 O O . LEU B 1 447 ? -5.891 25.422 6.906 1 91.19 447 LEU B O 1
ATOM 9479 N N . SER B 1 448 ? -5.984 24.969 4.754 1 87.88 448 SER B N 1
ATOM 9480 C CA . SER B 1 448 ? -5.117 23.797 4.871 1 87.88 448 SER B CA 1
ATOM 9481 C C . SER B 1 448 ? -3.662 24.156 4.598 1 87.88 448 SER B C 1
ATOM 9483 O O . SER B 1 448 ? -2.779 23.297 4.656 1 87.88 448 SER B O 1
ATOM 9485 N N . GLY B 1 449 ? -3.381 25.344 4.375 1 83.88 449 GLY B N 1
ATOM 9486 C CA . GLY B 1 449 ? -2.012 25.766 4.113 1 83.88 449 GLY B CA 1
ATOM 9487 C C . GLY B 1 449 ? -1.141 25.75 5.355 1 83.88 449 GLY B C 1
ATOM 9488 O O . GLY B 1 449 ? -1.618 26.031 6.457 1 83.88 449 GLY B O 1
ATOM 9489 N N . THR B 1 450 ? 0.173 25.438 5.172 1 81.75 450 THR B N 1
ATOM 9490 C CA . THR B 1 450 ? 1.091 25.438 6.305 1 81.75 450 THR B CA 1
ATOM 9491 C C . THR B 1 450 ? 2.221 26.438 6.094 1 81.75 450 THR B C 1
ATOM 9493 O O . THR B 1 450 ? 2.996 26.703 7.012 1 81.75 450 THR B O 1
ATOM 9496 N N . SER B 1 451 ? 2.295 27.062 4.949 1 82.56 451 SER B N 1
ATOM 9497 C CA . SER B 1 451 ? 3.395 27.969 4.633 1 82.56 451 SER B CA 1
ATOM 9498 C C . SER B 1 451 ? 2.996 29.422 4.867 1 82.56 451 SER B C 1
ATOM 9500 O O . SER B 1 451 ? 3.824 30.328 4.738 1 82.56 451 SER B O 1
ATOM 9502 N N . TYR B 1 452 ? 1.763 29.641 5.172 1 88.62 452 TYR B N 1
ATOM 9503 C CA . TYR B 1 452 ? 1.259 30.984 5.457 1 88.62 452 TYR B CA 1
ATOM 9504 C C . TYR B 1 452 ? 0.287 30.953 6.629 1 88.62 452 TYR B C 1
ATOM 9506 O O . TYR B 1 452 ? -0.227 29.906 7 1 88.62 452 TYR B O 1
ATOM 9514 N N . PRO B 1 453 ? 0.097 32.125 7.219 1 92.75 453 PRO B N 1
ATOM 9515 C CA . PRO B 1 453 ? -0.851 32.156 8.336 1 92.75 453 PRO B CA 1
ATOM 9516 C C . PRO B 1 453 ? -2.289 31.906 7.898 1 92.75 453 PRO B C 1
ATOM 9518 O O . PRO B 1 453 ? -2.75 32.469 6.898 1 92.75 453 PRO B O 1
ATOM 9521 N N . THR B 1 454 ? -2.924 31.031 8.57 1 92.56 454 THR B N 1
ATOM 9522 C CA . THR B 1 454 ? -4.305 30.688 8.25 1 92.56 454 THR B CA 1
ATOM 9523 C C . THR B 1 454 ? -5.262 31.25 9.297 1 92.56 454 THR B C 1
ATOM 9525 O O . THR B 1 454 ? -6.469 31.328 9.07 1 92.56 454 THR B O 1
ATOM 9528 N N . ALA B 1 455 ? -4.75 31.703 10.398 1 92.5 455 ALA B N 1
ATOM 9529 C CA . ALA B 1 455 ? -5.582 32.188 11.492 1 92.5 455 ALA B CA 1
ATOM 9530 C C . ALA B 1 455 ? -6.375 33.406 11.07 1 92.5 455 ALA B C 1
ATOM 9532 O O . ALA B 1 455 ? -7.555 33.562 11.414 1 92.5 455 ALA B O 1
ATOM 9533 N N . ASN B 1 456 ? -5.738 34.312 10.336 1 91.69 456 ASN B N 1
ATOM 9534 C CA . ASN B 1 456 ? -6.379 35.562 9.945 1 91.69 456 ASN B CA 1
ATOM 9535 C C . ASN B 1 456 ? -7.391 35.344 8.82 1 91.69 456 ASN B C 1
ATOM 9537 O O . ASN B 1 456 ? -8.211 36.219 8.539 1 91.69 456 ASN B O 1
ATOM 9541 N N . LEU B 1 457 ? -7.379 34.188 8.258 1 90.62 457 LEU B N 1
ATOM 9542 C CA . LEU B 1 457 ? -8.266 33.906 7.137 1 90.62 457 LEU B CA 1
ATOM 9543 C C . LEU B 1 457 ? -9.539 33.188 7.617 1 90.62 457 LEU B C 1
ATOM 9545 O O . LEU B 1 457 ? -10.539 33.156 6.898 1 90.62 457 LEU B O 1
ATOM 9549 N N . PHE B 1 458 ? -9.484 32.75 8.773 1 88.25 458 PHE B N 1
ATOM 9550 C CA . PHE B 1 458 ? -10.539 31.922 9.344 1 88.25 458 PHE B CA 1
ATOM 9551 C C . PHE B 1 458 ? -11.852 32.688 9.43 1 88.25 458 PHE B C 1
ATOM 9553 O O . PHE B 1 458 ? -12.891 32.219 8.969 1 88.25 458 PHE B O 1
ATOM 9560 N N . TYR B 1 459 ? -11.789 33.844 10.016 1 88.69 459 TYR B N 1
ATOM 9561 C CA . TYR B 1 459 ? -12.992 34.562 10.359 1 88.69 459 TYR B CA 1
ATOM 9562 C C . TYR B 1 459 ? -13.789 34.938 9.109 1 88.69 459 TYR B C 1
ATOM 9564 O O . TYR B 1 459 ? -15.008 34.75 9.062 1 88.69 459 TYR B O 1
ATOM 9572 N N . GLN B 1 460 ? -13.125 35.438 8.164 1 87.69 460 GLN B N 1
ATOM 9573 C CA . GLN B 1 460 ? -13.789 35.781 6.91 1 87.69 460 GLN B CA 1
ATOM 9574 C C . GLN B 1 460 ? -14.414 34.562 6.258 1 87.69 460 GLN B C 1
ATOM 9576 O O . GLN B 1 460 ? -15.539 34.625 5.762 1 87.69 460 GLN B O 1
ATOM 9581 N N . SER B 1 461 ? -13.641 33.562 6.246 1 88.94 461 SER B N 1
ATOM 9582 C CA . SER B 1 461 ? -14.109 32.312 5.645 1 88.94 461 SER B CA 1
ATOM 9583 C C . SER B 1 461 ? -15.367 31.797 6.34 1 88.94 461 SER B C 1
ATOM 9585 O O . SER B 1 461 ? -16.312 31.375 5.676 1 88.94 461 SER B O 1
ATOM 9587 N N . PHE B 1 462 ? -15.406 31.875 7.582 1 87.44 462 PHE B N 1
ATOM 9588 C CA . PHE B 1 462 ? -16.547 31.391 8.359 1 87.44 462 PHE B CA 1
ATOM 9589 C C . PHE B 1 462 ? -17.766 32.281 8.141 1 87.44 462 PHE B C 1
ATOM 9591 O O . PHE B 1 462 ? -18.891 31.781 8.094 1 87.44 462 PHE B O 1
ATOM 9598 N N . CYS B 1 463 ? -17.5 33.531 8.047 1 87.75 463 CYS B N 1
ATOM 9599 C CA . CYS B 1 463 ? -18.594 34.438 7.785 1 87.75 463 CYS B CA 1
ATOM 9600 C C . CYS B 1 463 ? -19.203 34.188 6.402 1 87.75 463 CYS B C 1
ATOM 9602 O O . CYS B 1 463 ? -20.422 34.281 6.23 1 87.75 463 CYS B O 1
ATOM 9604 N N . GLU B 1 464 ? -18.359 33.906 5.52 1 86.81 464 GLU B N 1
ATOM 9605 C CA . GLU B 1 464 ? -18.828 33.594 4.172 1 86.81 464 GLU B CA 1
ATOM 9606 C C . GLU B 1 464 ? -19.688 32.344 4.16 1 86.81 464 GLU B C 1
ATOM 9608 O O . GLU B 1 464 ? -20.703 32.281 3.459 1 86.81 464 GLU B O 1
ATOM 9613 N N . ILE B 1 465 ? -19.281 31.406 4.898 1 89.19 465 ILE B N 1
ATOM 9614 C CA . ILE B 1 465 ? -20.031 30.156 4.977 1 89.19 465 ILE B CA 1
ATOM 9615 C C . ILE B 1 465 ? -21.406 30.422 5.617 1 89.19 465 ILE B C 1
ATOM 9617 O O . ILE B 1 465 ? -22.422 29.891 5.168 1 89.19 465 ILE B O 1
ATOM 9621 N N . LYS B 1 466 ? -21.391 31.188 6.633 1 88.62 466 LYS B N 1
ATOM 9622 C CA . LYS B 1 466 ? -22.641 31.531 7.297 1 88.62 466 LYS B CA 1
ATOM 9623 C C . LYS B 1 466 ? -23.594 32.25 6.336 1 88.62 466 LYS B C 1
ATOM 9625 O O . LYS B 1 466 ? -24.797 31.953 6.324 1 88.62 466 LYS B O 1
ATOM 9630 N N . ALA B 1 467 ? -23.031 33.125 5.59 1 86.62 467 ALA B N 1
ATOM 9631 C CA . ALA B 1 467 ? -23.844 33.844 4.613 1 86.62 467 ALA B CA 1
ATOM 9632 C C . ALA B 1 467 ? -24.438 32.906 3.576 1 86.62 467 ALA B C 1
ATOM 9634 O O . ALA B 1 467 ? -25.594 33.031 3.193 1 86.62 467 ALA B O 1
ATOM 9635 N N . LEU B 1 468 ? -23.656 32 3.188 1 87.12 468 LEU B N 1
ATOM 9636 C CA . LEU B 1 468 ? -24.094 31.031 2.193 1 87.12 468 LEU B CA 1
ATOM 9637 C C . LEU B 1 468 ? -25.203 30.156 2.752 1 87.12 468 LEU B C 1
ATOM 9639 O O . LEU B 1 468 ? -26.203 29.891 2.07 1 87.12 468 LEU B O 1
ATOM 9643 N N . ILE B 1 469 ? -24.984 29.656 3.939 1 90.44 469 ILE B N 1
ATOM 9644 C CA . ILE B 1 469 ? -25.969 28.797 4.582 1 90.44 469 ILE B CA 1
ATOM 9645 C C . ILE B 1 469 ? -27.281 29.562 4.742 1 90.44 469 ILE B C 1
ATOM 9647 O O . ILE B 1 469 ? -28.359 29.016 4.492 1 90.44 469 ILE B O 1
ATOM 9651 N N . SER B 1 470 ? -27.141 30.812 5.082 1 88.69 470 SER B N 1
ATOM 9652 C CA . SER B 1 470 ? -28.328 31.641 5.242 1 88.69 470 SER B CA 1
ATOM 9653 C C . SER B 1 470 ? -29.062 31.828 3.92 1 88.69 470 SER B C 1
ATOM 9655 O O . SER B 1 470 ? -30.297 31.812 3.883 1 88.69 470 SER B O 1
ATOM 9657 N N . GLU B 1 471 ? -28.312 32 2.9 1 87.06 471 GLU B N 1
ATOM 9658 C CA . GLU B 1 471 ? -28.906 32.125 1.567 1 87.06 471 GLU B CA 1
ATOM 9659 C C . GLU B 1 471 ? -29.625 30.828 1.176 1 87.06 471 GLU B C 1
ATOM 9661 O O . GLU B 1 471 ? -30.719 30.891 0.598 1 87.06 471 GLU B O 1
ATOM 9666 N N . TRP B 1 472 ? -29.094 29.766 1.496 1 87.25 472 TRP B N 1
ATOM 9667 C CA . TRP B 1 472 ? -29.672 28.469 1.147 1 87.25 472 TRP B CA 1
ATOM 9668 C C . TRP B 1 472 ? -30.938 28.203 1.969 1 87.25 472 TRP B C 1
ATOM 9670 O O . TRP B 1 472 ? -31.844 27.516 1.509 1 87.25 472 TRP B O 1
ATOM 9680 N N . CYS B 1 473 ? -30.906 28.656 3.137 1 89.12 473 CYS B N 1
ATOM 9681 C CA . CYS B 1 473 ? -32.094 28.516 3.98 1 89.12 473 CYS B CA 1
ATOM 9682 C C . CYS B 1 473 ? -33.281 29.219 3.361 1 89.12 473 CYS B C 1
ATOM 9684 O O . CYS B 1 473 ? -34.438 28.828 3.582 1 89.12 473 CYS B O 1
ATOM 9686 N N . GLY B 1 474 ? -33.031 30.188 2.518 1 86.81 474 GLY B N 1
ATOM 9687 C CA . GLY B 1 474 ? -34.094 30.938 1.864 1 86.81 474 GLY B CA 1
ATOM 9688 C C . GLY B 1 474 ? -34.406 30.438 0.47 1 86.81 474 GLY B C 1
ATOM 9689 O O . GLY B 1 474 ? -35.25 31.016 -0.234 1 86.81 474 GLY B O 1
ATOM 9690 N N . CYS B 1 475 ? -33.781 29.406 0.14 1 82.75 475 CYS B N 1
ATOM 9691 C CA . CYS B 1 475 ? -33.938 28.875 -1.206 1 82.75 475 CYS B CA 1
ATOM 9692 C C . CYS B 1 475 ? -35.344 28.281 -1.396 1 82.75 475 CYS B C 1
ATOM 9694 O O . CYS B 1 475 ? -35.969 27.828 -0.434 1 82.75 475 CYS B O 1
ATOM 9696 N N . ALA B 1 476 ? -35.781 28.234 -2.668 1 82.31 476 ALA B N 1
ATOM 9697 C CA . ALA B 1 476 ? -37.125 27.734 -3.021 1 82.31 476 ALA B CA 1
ATOM 9698 C C . ALA B 1 476 ? -37.156 26.219 -3 1 82.31 476 ALA B C 1
ATOM 9700 O O . ALA B 1 476 ? -38.188 25.609 -2.695 1 82.31 476 ALA B O 1
ATOM 9701 N N . ASN B 1 477 ? -36.125 25.594 -3.268 1 80.38 477 ASN B N 1
ATOM 9702 C CA . ASN B 1 477 ? -36.031 24.125 -3.27 1 80.38 477 ASN B CA 1
ATOM 9703 C C . ASN B 1 477 ? -36.062 23.562 -1.853 1 80.38 477 ASN B C 1
ATOM 9705 O O . ASN B 1 477 ? -35.156 23.828 -1.055 1 80.38 477 ASN B O 1
ATOM 9709 N N . GLY B 1 478 ? -37.031 22.766 -1.544 1 81.69 478 GLY B N 1
ATOM 9710 C CA . GLY B 1 478 ? -37.25 22.234 -0.208 1 81.69 478 GLY B CA 1
ATOM 9711 C C . GLY B 1 478 ? -36.094 21.375 0.295 1 81.69 478 GLY B C 1
ATOM 9712 O O . GLY B 1 478 ? -35.75 21.453 1.47 1 81.69 478 GLY B O 1
ATOM 9713 N N . THR B 1 479 ? -35.562 20.656 -0.511 1 79.5 479 THR B N 1
ATOM 9714 C CA . THR B 1 479 ? -34.5 19.766 -0.119 1 79.5 479 THR B CA 1
ATOM 9715 C C . THR B 1 479 ? -33.25 20.578 0.293 1 79.5 479 THR B C 1
ATOM 9717 O O . THR B 1 479 ? -32.594 20.266 1.292 1 79.5 479 THR B O 1
ATOM 9720 N N . ILE B 1 480 ? -33.031 21.609 -0.395 1 81 480 ILE B N 1
ATOM 9721 C CA . ILE B 1 480 ? -31.891 22.453 -0.11 1 81 480 ILE B CA 1
ATOM 9722 C C . ILE B 1 480 ? -32.125 23.234 1.187 1 81 480 ILE B C 1
ATOM 9724 O O . ILE B 1 480 ? -31.203 23.422 1.979 1 81 480 ILE B O 1
ATOM 9728 N N . ARG B 1 481 ? -33.281 23.578 1.312 1 88.62 481 ARG B N 1
ATOM 9729 C CA . ARG B 1 481 ? -33.656 24.312 2.521 1 88.62 481 ARG B CA 1
ATOM 9730 C C . ARG B 1 481 ? -33.469 23.438 3.764 1 88.62 481 ARG B C 1
ATOM 9732 O O . ARG B 1 481 ? -32.969 23.906 4.785 1 88.62 481 ARG B O 1
ATOM 9739 N N . GLU B 1 482 ? -33.875 22.281 3.641 1 87.31 482 GLU B N 1
ATOM 9740 C CA . GLU B 1 482 ? -33.719 21.359 4.766 1 87.31 482 GLU B CA 1
ATOM 9741 C C . GLU B 1 482 ? -32.25 21.078 5.062 1 87.31 482 GLU B C 1
ATOM 9743 O O . GLU B 1 482 ? -31.859 21 6.227 1 87.31 482 GLU B O 1
ATOM 9748 N N . MET B 1 483 ? -31.578 20.922 4.047 1 86.44 483 MET B N 1
ATOM 9749 C CA . MET B 1 483 ? -30.141 20.734 4.188 1 86.44 483 MET B CA 1
ATOM 9750 C C . MET B 1 483 ? -29.5 21.922 4.883 1 86.44 483 MET B C 1
ATOM 9752 O O . MET B 1 483 ? -28.703 21.766 5.809 1 86.44 483 MET B O 1
ATOM 9756 N N . ALA B 1 484 ? -29.906 23.062 4.469 1 89.75 484 ALA B N 1
ATOM 9757 C CA . ALA B 1 484 ? -29.344 24.312 4.98 1 89.75 484 ALA B CA 1
ATOM 9758 C C . ALA B 1 484 ? -29.672 24.5 6.457 1 89.75 484 ALA B C 1
ATOM 9760 O O . ALA B 1 484 ? -28.844 24.969 7.234 1 89.75 484 ALA B O 1
ATOM 9761 N N . HIS B 1 485 ? -30.812 24.125 6.805 1 92.5 485 HIS B N 1
ATOM 9762 C CA . HIS B 1 485 ? -31.203 24.266 8.195 1 92.5 485 HIS B CA 1
ATOM 9763 C C . HIS B 1 485 ? -30.391 23.344 9.102 1 92.5 485 HIS B C 1
ATOM 9765 O O . HIS B 1 485 ? -30 23.734 10.203 1 92.5 485 HIS B O 1
ATOM 9771 N N . SER B 1 486 ? -30.219 22.203 8.609 1 91.06 486 SER B N 1
ATOM 9772 C CA . SER B 1 486 ? -29.406 21.281 9.367 1 91.06 486 SER B CA 1
ATOM 9773 C C . SER B 1 486 ? -27.969 21.781 9.484 1 91.06 486 SER B C 1
ATOM 9775 O O . SER B 1 486 ? -27.359 21.672 10.555 1 91.06 486 SER B O 1
ATOM 9777 N N . MET B 1 487 ? -27.484 22.297 8.461 1 91.81 487 MET B N 1
ATOM 9778 C CA . MET B 1 487 ? -26.125 22.844 8.453 1 91.81 487 MET B CA 1
ATOM 9779 C C . MET B 1 487 ? -26.031 24.031 9.414 1 91.81 487 MET B C 1
ATOM 9781 O O . MET B 1 487 ? -25.031 24.172 10.125 1 91.81 487 MET B O 1
ATOM 9785 N N . ASN B 1 488 ? -27.062 24.812 9.359 1 92.62 488 ASN B N 1
ATOM 9786 C CA . ASN B 1 488 ? -27.078 26.016 10.188 1 92.62 488 ASN B CA 1
ATOM 9787 C C . ASN B 1 488 ? -27.031 25.688 11.672 1 92.62 488 ASN B C 1
ATOM 9789 O O . ASN B 1 488 ? -26.344 26.359 12.445 1 92.62 488 ASN B O 1
ATOM 9793 N N . THR B 1 489 ? -27.719 24.688 12.023 1 91.94 489 THR B N 1
ATOM 9794 C CA . THR B 1 489 ? -27.75 24.281 13.43 1 91.94 489 THR B CA 1
ATOM 9795 C C . THR B 1 489 ? -26.344 23.859 13.883 1 91.94 489 THR B C 1
ATOM 9797 O O . THR B 1 489 ? -25.891 24.266 14.953 1 91.94 489 THR B O 1
ATOM 9800 N N . LYS B 1 490 ? -25.766 23.062 13.102 1 90.25 490 LYS B N 1
ATOM 9801 C CA . LYS B 1 490 ? -24.422 22.609 13.422 1 90.25 490 LYS B CA 1
ATOM 9802 C C . LYS B 1 490 ? -23.422 23.75 13.398 1 90.25 490 LYS B C 1
ATOM 9804 O O . LYS B 1 490 ? -22.531 23.828 14.25 1 90.25 490 LYS B O 1
ATOM 9809 N N . PHE B 1 491 ? -23.562 24.594 12.469 1 90.88 491 PHE B N 1
ATOM 9810 C CA . PHE B 1 491 ? -22.672 25.75 12.336 1 90.88 491 PHE B CA 1
ATOM 9811 C C . PHE B 1 491 ? -22.75 26.625 13.586 1 90.88 491 PHE B C 1
ATOM 9813 O O . PHE B 1 491 ? -21.719 27.047 14.117 1 90.88 491 PHE B O 1
ATOM 9820 N N . GLU B 1 492 ? -23.891 26.906 14.062 1 89.19 492 GLU B N 1
ATOM 9821 C CA . GLU B 1 492 ? -24.094 27.766 15.219 1 89.19 492 GLU B CA 1
ATOM 9822 C C . GLU B 1 492 ? -23.484 27.172 16.484 1 89.19 492 GLU B C 1
ATOM 9824 O O . GLU B 1 492 ? -22.969 27.906 17.328 1 89.19 492 GLU B O 1
ATOM 9829 N N . LYS B 1 493 ? -23.531 25.969 16.531 1 88 493 LYS B N 1
ATOM 9830 C CA . LYS B 1 493 ? -22.938 25.281 17.688 1 88 493 LYS B CA 1
ATOM 9831 C C . LYS B 1 493 ? -21.453 25.578 17.797 1 88 493 LYS B C 1
ATOM 9833 O O . LYS B 1 493 ? -20.953 25.922 18.875 1 88 493 LYS B O 1
ATOM 9838 N N . TYR B 1 494 ? -20.828 25.547 16.719 1 86 494 TYR B N 1
ATOM 9839 C CA . TYR B 1 494 ? -19.375 25.703 16.766 1 86 494 TYR B CA 1
ATOM 9840 C C . TYR B 1 494 ? -18.969 27.156 16.594 1 86 494 TYR B C 1
ATOM 9842 O O . TYR B 1 494 ? -17.891 27.562 17.062 1 86 494 TYR B O 1
ATOM 9850 N N . TRP B 1 495 ? -19.781 27.922 15.945 1 82.25 495 TRP B N 1
ATOM 9851 C CA . TRP B 1 495 ? -19.531 29.359 15.867 1 82.25 495 TRP B CA 1
ATOM 9852 C C . TRP B 1 495 ? -19.422 29.969 17.266 1 82.25 495 TRP B C 1
ATOM 9854 O O . TRP B 1 495 ? -18.531 30.766 17.531 1 82.25 495 TRP B O 1
ATOM 9864 N N . ASN B 1 496 ? -20.141 29.547 18.125 1 78.19 496 ASN B N 1
ATOM 9865 C CA . ASN B 1 496 ? -20.172 30.078 19.484 1 78.19 496 ASN B CA 1
ATOM 9866 C C . ASN B 1 496 ? -18.938 29.672 20.281 1 78.19 496 ASN B C 1
ATOM 9868 O O . ASN B 1 496 ? -18.453 30.422 21.109 1 78.19 496 ASN B O 1
ATOM 9872 N N . LYS B 1 497 ? -18.391 28.562 19.938 1 77.31 497 LYS B N 1
ATOM 9873 C CA . LYS B 1 497 ? -17.25 28.047 20.672 1 77.31 497 LYS B CA 1
ATOM 9874 C C . LYS B 1 497 ? -15.938 28.594 20.125 1 77.31 497 LYS B C 1
ATOM 9876 O O . LYS B 1 497 ? -14.938 28.688 20.844 1 77.31 497 LYS B O 1
ATOM 9881 N N . SER B 1 498 ? -15.875 29 18.875 1 70 498 SER B N 1
ATOM 9882 C CA . SER B 1 498 ? -14.602 29.219 18.203 1 70 498 SER B CA 1
ATOM 9883 C C . SER B 1 498 ? -14.422 30.688 17.844 1 70 498 SER B C 1
ATOM 9885 O O . SER B 1 498 ? -13.32 31.125 17.469 1 70 498 SER B O 1
ATOM 9887 N N . ASN B 1 499 ? -15.227 31.578 17.953 1 63.44 499 ASN B N 1
ATOM 9888 C CA . ASN B 1 499 ? -15.305 32.844 17.234 1 63.44 499 ASN B CA 1
ATOM 9889 C C . ASN B 1 499 ? -14.344 33.875 17.797 1 63.44 499 ASN B C 1
ATOM 9891 O O . ASN B 1 499 ? -13.648 34.562 17.047 1 63.44 499 ASN B O 1
ATOM 9895 N N . VAL B 1 500 ? -14.055 33.844 18.953 1 69.44 500 VAL B N 1
ATOM 9896 C CA . VAL B 1 500 ? -13.422 35.062 19.484 1 69.44 500 VAL B CA 1
ATOM 9897 C C . VAL B 1 500 ? -11.922 35 19.219 1 69.44 500 VAL B C 1
ATOM 9899 O O . VAL B 1 500 ? -11.336 36 18.766 1 69.44 500 VAL B O 1
ATOM 9902 N N . ALA B 1 501 ? -11.297 33.906 19.5 1 68.81 501 ALA B N 1
ATOM 9903 C CA . ALA B 1 501 ? -9.852 33.844 19.328 1 68.81 501 ALA B CA 1
ATOM 9904 C C . ALA B 1 501 ? -9.445 34.062 17.875 1 68.81 501 ALA B C 1
ATOM 9906 O O . ALA B 1 501 ? -8.492 34.812 17.594 1 68.81 501 ALA B O 1
ATOM 9907 N N . LEU B 1 502 ? -10.227 33.562 17 1 78 502 LEU B N 1
ATOM 9908 C CA . LEU B 1 502 ? -9.852 33.656 15.602 1 78 502 LEU B CA 1
ATOM 9909 C C . LEU B 1 502 ? -10.25 35 15.008 1 78 502 LEU B C 1
ATOM 9911 O O . LEU B 1 502 ? -9.68 35.438 14 1 78 502 LEU B O 1
ATOM 9915 N N . ALA B 1 503 ? -11.125 35.719 15.688 1 86.81 503 ALA B N 1
ATOM 9916 C CA . ALA B 1 503 ? -11.469 37.062 15.281 1 86.81 503 ALA B CA 1
ATOM 9917 C C . ALA B 1 503 ? -10.312 38.031 15.57 1 86.81 503 ALA B C 1
ATOM 9919 O O . ALA B 1 503 ? -10.117 39 14.852 1 86.81 503 ALA B O 1
ATOM 9920 N N . VAL B 1 504 ? -9.562 37.656 16.562 1 90.88 504 VAL B N 1
ATOM 9921 C CA . VAL B 1 504 ? -8.43 38.5 16.922 1 90.88 504 VAL B CA 1
ATOM 9922 C C . VAL B 1 504 ? -7.391 38.469 15.797 1 90.88 504 VAL B C 1
ATOM 9924 O O . VAL B 1 504 ? -6.82 39.531 15.445 1 90.88 504 VAL B O 1
ATOM 9927 N N . ALA B 1 505 ? -7.156 37.312 15.25 1 93 505 ALA B N 1
ATOM 9928 C CA . ALA B 1 505 ? -6.211 37.219 14.141 1 93 505 ALA B CA 1
ATOM 9929 C C . ALA B 1 505 ? -6.668 38.031 12.938 1 93 505 ALA B C 1
ATOM 9931 O O . ALA B 1 505 ? -5.848 38.656 12.25 1 93 505 ALA B O 1
ATOM 9932 N N . PHE B 1 506 ? -7.938 38.031 12.711 1 92.81 506 PHE B N 1
ATOM 9933 C CA . PHE B 1 506 ? -8.539 38.812 11.633 1 92.81 506 PHE B CA 1
ATOM 9934 C C . PHE B 1 506 ? -8.375 40.281 11.891 1 92.81 506 PHE B C 1
ATOM 9936 O O . PHE B 1 506 ? -8.109 41.062 10.969 1 92.81 506 PHE B O 1
ATOM 9943 N N . PHE B 1 507 ? -8.516 40.688 13.102 1 94 507 PHE B N 1
ATOM 9944 C CA . PHE B 1 507 ? -8.352 42.062 13.531 1 94 507 PHE B CA 1
ATOM 9945 C C . PHE B 1 507 ? -6.914 42.531 13.32 1 94 507 PHE B C 1
ATOM 9947 O O . PHE B 1 507 ? -6.68 43.688 12.953 1 94 507 PHE B O 1
ATOM 9954 N N . LEU B 1 508 ? -5.977 41.656 13.531 1 94.56 508 LEU B N 1
ATOM 9955 C CA . LEU B 1 508 ? -4.559 42 13.453 1 94.56 508 LEU B CA 1
ATOM 9956 C C . LEU B 1 508 ? -4.086 42.031 12 1 94.56 508 LEU B C 1
ATOM 9958 O O . LEU B 1 508 ? -2.93 42.375 11.727 1 94.56 508 LEU B O 1
ATOM 9962 N N . ASP B 1 509 ? -4.926 41.656 11.102 1 93.69 509 ASP B N 1
ATOM 9963 C CA . ASP B 1 509 ? -4.664 41.875 9.688 1 93.69 509 ASP B CA 1
ATOM 9964 C C . ASP B 1 509 ? -4.992 43.312 9.281 1 93.69 509 ASP B C 1
ATOM 9966 O O . ASP B 1 509 ? -6.156 43.719 9.32 1 93.69 509 ASP B O 1
ATOM 9970 N N . PRO B 1 510 ? -4.008 44.031 8.922 1 93.62 510 PRO B N 1
ATOM 9971 C CA . PRO B 1 510 ? -4.195 45.469 8.672 1 93.62 510 PRO B CA 1
ATOM 9972 C C . PRO B 1 510 ? -5.164 45.75 7.523 1 93.62 510 PRO B C 1
ATOM 9974 O O . PRO B 1 510 ? -5.637 46.875 7.363 1 93.62 510 PRO B O 1
ATOM 9977 N N . ARG B 1 511 ? -5.445 44.781 6.715 1 90.56 511 ARG B N 1
ATOM 9978 C CA . ARG B 1 511 ? -6.406 44.969 5.633 1 90.56 511 ARG B CA 1
ATOM 9979 C C . ARG B 1 511 ? -7.828 45.062 6.176 1 90.56 511 ARG B C 1
ATOM 9981 O O . ARG B 1 511 ? -8.703 45.656 5.547 1 90.56 511 ARG B O 1
ATOM 9988 N N . TYR B 1 512 ? -8.07 44.5 7.344 1 90.44 512 TYR B N 1
ATOM 9989 C CA . TYR B 1 512 ? -9.445 44.344 7.816 1 90.44 512 TYR B CA 1
ATOM 9990 C C . TYR B 1 512 ? -9.688 45.156 9.078 1 90.44 512 TYR B C 1
ATOM 9992 O O . TYR B 1 512 ? -10.602 45.969 9.133 1 90.44 512 TYR B O 1
ATOM 10000 N N . LYS B 1 513 ? -8.891 44.969 10.203 1 91.88 513 LYS B N 1
ATOM 10001 C CA . LYS B 1 513 ? -8.922 45.719 11.445 1 91.88 513 LYS B CA 1
ATOM 10002 C C . LYS B 1 513 ? -10.328 45.719 12.055 1 91.88 513 LYS B C 1
ATOM 10004 O O . LYS B 1 513 ? -11.047 44.719 11.969 1 91.88 513 LYS B O 1
ATOM 10009 N N . ARG B 1 514 ? -10.688 46.719 12.734 1 89.06 514 ARG B N 1
ATOM 10010 C CA . ARG B 1 514 ? -11.953 46.812 13.453 1 89.06 514 ARG B CA 1
ATOM 10011 C C . ARG B 1 514 ? -13.117 46.969 12.477 1 89.06 514 ARG B C 1
ATOM 10013 O O . ARG B 1 514 ? -14.195 46.406 12.711 1 89.06 514 ARG B O 1
ATOM 10020 N N . LYS B 1 515 ? -12.977 47.594 11.367 1 88.44 515 LYS B N 1
ATOM 10021 C CA . LYS B 1 515 ? -14.039 47.875 10.414 1 88.44 515 LYS B CA 1
ATOM 10022 C C . LYS B 1 515 ? -14.625 46.594 9.828 1 88.44 515 LYS B C 1
ATOM 10024 O O . LYS B 1 515 ? -15.844 46.469 9.703 1 88.44 515 LYS B O 1
ATOM 10029 N N . ALA B 1 516 ? -13.758 45.75 9.461 1 88.69 516 ALA B N 1
ATOM 10030 C CA . ALA B 1 516 ? -14.227 44.5 8.867 1 88.69 516 ALA B CA 1
ATOM 10031 C C . ALA B 1 516 ? -14.969 43.656 9.898 1 88.69 516 ALA B C 1
ATOM 10033 O O . ALA B 1 516 ? -15.93 42.969 9.562 1 88.69 516 ALA B O 1
ATOM 10034 N N . ILE B 1 517 ? -14.508 43.656 11.125 1 88.81 517 ILE B N 1
ATOM 10035 C CA . ILE B 1 517 ? -15.164 42.906 12.195 1 88.81 517 ILE B CA 1
ATOM 10036 C C . ILE B 1 517 ? -16.578 43.469 12.398 1 88.81 517 ILE B C 1
ATOM 10038 O O . ILE B 1 517 ? -17.531 42.688 12.531 1 88.81 517 ILE B O 1
ATOM 10042 N N . GLU B 1 518 ? -16.672 44.75 12.375 1 87.88 518 GLU B N 1
ATOM 10043 C CA . GLU B 1 518 ? -17.969 45.406 12.531 1 87.88 518 GLU B CA 1
ATOM 10044 C C . GLU B 1 518 ? -18.906 45.031 11.383 1 87.88 518 GLU B C 1
ATOM 10046 O O . GLU B 1 518 ? -20.094 44.781 11.602 1 87.88 518 GLU B O 1
ATOM 10051 N N . PHE B 1 519 ? -18.375 45 10.25 1 88.44 519 PHE B N 1
ATOM 10052 C CA . PHE B 1 519 ? -19.156 44.688 9.062 1 88.44 519 PHE B CA 1
ATOM 10053 C C . PHE B 1 519 ? -19.766 43.281 9.188 1 88.44 519 PHE B C 1
ATOM 10055 O O . PHE B 1 519 ? -20.984 43.125 9.008 1 88.44 519 PHE B O 1
ATOM 10062 N N . TYR B 1 520 ? -18.969 42.312 9.523 1 85.62 520 TYR B N 1
ATOM 10063 C CA . TYR B 1 520 ? -19.438 40.938 9.578 1 85.62 520 TYR B CA 1
ATOM 10064 C C . TYR B 1 520 ? -20.344 40.719 10.781 1 85.62 520 TYR B C 1
ATOM 10066 O O . TYR B 1 520 ? -21.312 39.969 10.711 1 85.62 520 TYR B O 1
ATOM 10074 N N . MET B 1 521 ? -20.031 41.344 11.883 1 86.31 521 MET B N 1
ATOM 10075 C CA . MET B 1 521 ? -20.875 41.188 13.062 1 86.31 521 MET B CA 1
ATOM 10076 C C . MET B 1 521 ? -22.25 41.781 12.82 1 86.31 521 MET B C 1
ATOM 10078 O O . MET B 1 521 ? -23.25 41.281 13.312 1 86.31 521 MET B O 1
ATOM 10082 N N . ARG B 1 522 ? -22.25 42.875 12.039 1 87.06 522 ARG B N 1
ATOM 10083 C CA . ARG B 1 522 ? -23.531 43.438 11.672 1 87.06 522 ARG B CA 1
ATOM 10084 C C . ARG B 1 522 ? -24.344 42.5 10.797 1 87.06 522 ARG B C 1
ATOM 10086 O O . ARG B 1 522 ? -25.547 42.344 10.977 1 87.06 522 ARG B O 1
ATOM 10093 N N . LYS B 1 523 ? -23.703 41.906 9.93 1 83.38 523 LYS B N 1
ATOM 10094 C CA . LYS B 1 523 ? -24.344 40.969 9 1 83.38 523 LYS B CA 1
ATOM 10095 C C . LYS B 1 523 ? -24.844 39.75 9.719 1 83.38 523 LYS B C 1
ATOM 10097 O O . LYS B 1 523 ? -25.891 39.188 9.359 1 83.38 523 LYS B O 1
ATOM 10102 N N . ILE B 1 524 ? -24.141 39.281 10.766 1 80.62 524 ILE B N 1
ATOM 10103 C CA . ILE B 1 524 ? -24.453 38 11.414 1 80.62 524 ILE B CA 1
ATOM 10104 C C . ILE B 1 524 ? -25.469 38.219 12.531 1 80.62 524 ILE B C 1
ATOM 10106 O O . ILE B 1 524 ? -26.406 37.438 12.68 1 80.62 524 ILE B O 1
ATOM 10110 N N . TYR B 1 525 ? -25.25 39.344 13.312 1 83.44 525 TYR B N 1
ATOM 10111 C CA . TYR B 1 525 ? -26.062 39.5 14.516 1 83.44 525 TYR B CA 1
ATOM 10112 C C . TYR B 1 525 ? -27.156 40.531 14.312 1 83.44 525 TYR B C 1
ATOM 10114 O O . TYR B 1 525 ? -28.062 40.656 15.133 1 83.44 525 TYR B O 1
ATOM 10122 N N . GLY B 1 526 ? -27.109 41.25 13.227 1 84.94 526 GLY B N 1
ATOM 10123 C CA . GLY B 1 526 ? -28.125 42.281 12.961 1 84.94 526 GLY B CA 1
ATOM 10124 C C . GLY B 1 526 ? -27.781 43.625 13.57 1 84.94 526 GLY B C 1
ATOM 10125 O O . GLY B 1 526 ? -26.844 43.75 14.367 1 84.94 526 GLY B O 1
ATOM 10126 N N . SER B 1 527 ? -28.547 44.625 13.328 1 86.56 527 SER B N 1
ATOM 10127 C CA . SER B 1 527 ? -28.25 46 13.648 1 86.56 527 SER B CA 1
ATOM 10128 C C . SER B 1 527 ? -28.438 46.281 15.141 1 86.56 527 SER B C 1
ATOM 10130 O O . SER B 1 527 ? -27.812 47.188 15.695 1 86.56 527 SER B O 1
ATOM 10132 N N . LEU B 1 528 ? -29.141 45.469 15.797 1 89.19 528 LEU B N 1
ATOM 10133 C CA . LEU B 1 528 ? -29.469 45.719 17.188 1 89.19 528 LEU B CA 1
ATOM 10134 C C . LEU B 1 528 ? -28.422 45.125 18.125 1 89.19 528 LEU B C 1
ATOM 10136 O O . LEU B 1 528 ? -28.031 45.719 19.109 1 89.19 528 LEU B O 1
ATOM 10140 N N . LEU B 1 529 ? -27.906 44.031 17.828 1 89.56 529 LEU B N 1
ATOM 10141 C CA . LEU B 1 529 ? -27.062 43.281 18.75 1 89.56 529 LEU B CA 1
ATOM 10142 C C . LEU B 1 529 ? -25.594 43.5 18.453 1 89.56 529 LEU B C 1
ATOM 10144 O O . LEU B 1 529 ? -24.734 43.312 19.328 1 89.56 529 LEU B O 1
ATOM 10148 N N . TYR B 1 530 ? -25.219 43.969 17.234 1 89.25 530 TYR B N 1
ATOM 10149 C CA . TYR B 1 530 ? -23.828 43.938 16.812 1 89.25 530 TYR B CA 1
ATOM 10150 C C . TYR B 1 530 ? -22.969 44.906 17.625 1 89.25 530 TYR B C 1
ATOM 10152 O O . TYR B 1 530 ? -21.812 44.625 17.922 1 89.25 530 TYR B O 1
ATOM 10160 N N . PRO B 1 531 ? -23.5 46.062 18.094 1 90.19 531 PRO B N 1
ATOM 10161 C CA . PRO B 1 531 ? -22.625 46.969 18.859 1 90.19 531 PRO B CA 1
ATOM 10162 C C . PRO B 1 531 ? -22.141 46.344 20.156 1 90.19 531 PRO B C 1
ATOM 10164 O O . PRO B 1 531 ? -20.984 46.531 20.547 1 90.19 531 PRO B O 1
ATOM 10167 N N . GLY B 1 532 ? -23 45.656 20.797 1 90.5 532 GLY B N 1
ATOM 10168 C CA . GLY B 1 532 ? -22.609 44.969 22.016 1 90.5 532 GLY B CA 1
ATOM 10169 C C . GLY B 1 532 ? -21.547 43.906 21.797 1 90.5 532 GLY B C 1
ATOM 10170 O O . GLY B 1 532 ? -20.625 43.781 22.594 1 90.5 532 GLY B O 1
ATOM 10171 N N . LYS B 1 533 ? -21.703 43.25 20.703 1 88.94 533 LYS B N 1
ATOM 10172 C CA . LYS B 1 533 ? -20.75 42.219 20.375 1 88.94 533 LYS B CA 1
ATOM 10173 C C . LYS B 1 533 ? -19.391 42.812 20 1 88.94 533 LYS B C 1
ATOM 10175 O O . LYS B 1 533 ? -18.344 42.219 20.312 1 88.94 533 LYS B O 1
ATOM 10180 N N . VAL B 1 534 ? -19.375 43.906 19.344 1 89.75 534 VAL B N 1
ATOM 10181 C CA . VAL B 1 534 ? -18.125 44.594 18.969 1 89.75 534 VAL B CA 1
ATOM 10182 C C . VAL B 1 534 ? -17.406 45.094 20.234 1 89.75 534 VAL B C 1
ATOM 10184 O O . VAL B 1 534 ? -16.188 44.969 20.344 1 89.75 534 VAL B O 1
ATOM 10187 N N . GLU B 1 535 ? -18.156 45.594 21.141 1 91 535 GLU B N 1
ATOM 10188 C CA . GLU B 1 535 ? -17.578 46.062 22.391 1 91 535 GLU B CA 1
ATOM 10189 C C . GLU B 1 535 ? -16.953 44.906 23.203 1 91 535 GLU B C 1
ATOM 10191 O O . GLU B 1 535 ? -15.891 45.062 23.797 1 91 535 GLU B O 1
ATOM 10196 N N . GLU B 1 536 ? -17.656 43.906 23.203 1 89.31 536 GLU B N 1
ATOM 10197 C CA . GLU B 1 536 ? -17.141 42.719 23.875 1 89.31 536 GLU B CA 1
ATOM 10198 C C . GLU B 1 536 ? -15.828 42.25 23.234 1 89.31 536 GLU B C 1
ATOM 10200 O O . GLU B 1 536 ? -14.891 41.875 23.938 1 89.31 536 GLU B O 1
ATOM 10205 N N . PHE B 1 537 ? -15.828 42.281 21.969 1 89.75 537 PHE B N 1
ATOM 10206 C CA . PHE B 1 537 ? -14.648 41.844 21.219 1 89.75 537 PHE B CA 1
ATOM 10207 C C . PHE B 1 537 ? -13.477 42.781 21.484 1 89.75 537 PHE B C 1
ATOM 10209 O O . PHE B 1 537 ? -12.352 42.312 21.734 1 89.75 537 PHE B O 1
ATOM 10216 N N . ILE B 1 538 ? -13.703 44.062 21.469 1 90.19 538 ILE B N 1
ATOM 10217 C CA . ILE B 1 538 ? -12.641 45.031 21.688 1 90.19 538 ILE B CA 1
ATOM 10218 C C . ILE B 1 538 ? -12.117 44.906 23.125 1 90.19 538 ILE B C 1
ATOM 10220 O O . ILE B 1 538 ? -10.914 45.062 23.359 1 90.19 538 ILE B O 1
ATOM 10224 N N . ALA B 1 539 ? -12.984 44.531 24 1 89.69 539 ALA B N 1
ATOM 10225 C CA . ALA B 1 539 ? -12.57 44.312 25.391 1 89.69 539 ALA B CA 1
ATOM 10226 C C . ALA B 1 539 ? -11.586 43.156 25.484 1 89.69 539 ALA B C 1
ATOM 10228 O O . ALA B 1 539 ? -10.625 43.219 26.25 1 89.69 539 ALA B O 1
ATOM 10229 N N . VAL B 1 540 ? -11.875 42.188 24.719 1 89.19 540 VAL B N 1
ATOM 10230 C CA . VAL B 1 540 ? -11 41.031 24.688 1 89.19 540 VAL B CA 1
ATOM 10231 C C . VAL B 1 540 ? -9.641 41.406 24.094 1 89.19 540 VAL B C 1
ATOM 10233 O O . VAL B 1 540 ? -8.594 41 24.594 1 89.19 540 VAL B O 1
ATOM 10236 N N . VAL B 1 541 ? -9.648 42.188 23.016 1 91.94 541 VAL B N 1
ATOM 10237 C CA . VAL B 1 541 ? -8.422 42.625 22.375 1 91.94 541 VAL B CA 1
ATOM 10238 C C . VAL B 1 541 ? -7.602 43.469 23.344 1 91.94 541 VAL B C 1
ATOM 10240 O O . VAL B 1 541 ? -6.379 43.312 23.422 1 91.94 541 VAL B O 1
ATOM 10243 N N . LYS B 1 542 ? -8.273 44.281 24.078 1 91.19 542 LYS B N 1
ATOM 10244 C CA . LYS B 1 542 ? -7.605 45.125 25.062 1 91.19 542 LYS B CA 1
ATOM 10245 C C . LYS B 1 542 ? -6.984 44.281 26.188 1 91.19 542 LYS B C 1
ATOM 10247 O O . LYS B 1 542 ? -5.887 44.594 26.656 1 91.19 542 LYS B O 1
ATOM 10252 N N . GLN B 1 543 ? -7.723 43.344 26.562 1 89.25 543 GLN B N 1
ATOM 10253 C CA . GLN B 1 543 ? -7.203 42.438 27.594 1 89.25 543 GLN B CA 1
ATOM 10254 C C . GLN B 1 543 ? -5.93 41.719 27.125 1 89.25 543 GLN B C 1
ATOM 10256 O O . GLN B 1 543 ? -4.961 41.625 27.875 1 89.25 543 GLN B O 1
ATOM 10261 N N . MET B 1 544 ? -5.91 41.281 25.922 1 90.5 544 MET B N 1
ATOM 10262 C CA . MET B 1 544 ? -4.738 40.625 25.344 1 90.5 544 MET B CA 1
ATOM 10263 C C . MET B 1 544 ? -3.578 41.594 25.203 1 90.5 544 MET B C 1
ATOM 10265 O O . MET B 1 544 ? -2.434 41.25 25.5 1 90.5 544 MET B O 1
ATOM 10269 N N . TYR B 1 545 ? -3.949 42.781 24.719 1 92.75 545 TYR B N 1
ATOM 10270 C CA . TYR B 1 545 ? -2.939 43.812 24.562 1 92.75 545 TYR B CA 1
ATOM 10271 C C . TYR B 1 545 ? -2.266 44.125 25.906 1 92.75 545 TYR B C 1
ATOM 10273 O O . TYR B 1 545 ? -1.04 44.25 25.969 1 92.75 545 TYR B O 1
ATOM 10281 N N . GLN B 1 546 ? -3.068 44.219 26.922 1 90.44 546 GLN B N 1
ATOM 10282 C CA . GLN B 1 546 ? -2.549 44.531 28.25 1 90.44 546 GLN B CA 1
ATOM 10283 C C . GLN B 1 546 ? -1.65 43.438 28.781 1 90.44 546 GLN B C 1
ATOM 10285 O O . GLN B 1 546 ? -0.635 43.688 29.422 1 90.44 546 GLN B O 1
ATOM 10290 N N . ALA B 1 547 ? -2.041 42.281 28.547 1 88.88 547 ALA B N 1
ATOM 10291 C CA . ALA B 1 547 ? -1.229 41.125 28.969 1 88.88 547 ALA B CA 1
ATOM 10292 C C . ALA B 1 547 ? 0.152 41.188 28.328 1 88.88 547 ALA B C 1
ATOM 10294 O O . ALA B 1 547 ? 1.158 40.875 28.984 1 88.88 547 ALA B O 1
ATOM 10295 N N . TYR B 1 548 ? 0.272 41.531 27.078 1 91.88 548 TYR B N 1
ATOM 10296 C CA . TYR B 1 548 ? 1.54 41.594 26.359 1 91.88 548 TYR B CA 1
ATOM 10297 C C . TYR B 1 548 ? 2.332 42.812 26.734 1 91.88 548 TYR B C 1
ATOM 10299 O O . TYR B 1 548 ? 3.564 42.781 26.797 1 91.88 548 TYR B O 1
ATOM 10307 N N . ALA B 1 549 ? 1.615 43.906 27 1 90.94 549 ALA B N 1
ATOM 10308 C CA . ALA B 1 549 ? 2.275 45.156 27.422 1 90.94 549 ALA B CA 1
ATOM 10309 C C . ALA B 1 549 ? 2.984 44.969 28.75 1 90.94 549 ALA B C 1
ATOM 10311 O O . ALA B 1 549 ? 4.113 45.438 28.938 1 90.94 549 ALA B O 1
ATOM 10312 N N . CYS B 1 550 ? 2.334 44.25 29.594 1 85.5 550 CYS B N 1
ATOM 10313 C CA . CYS B 1 550 ? 2.908 44 30.922 1 85.5 550 CYS B CA 1
ATOM 10314 C C . CYS B 1 550 ? 4.121 43.062 30.797 1 85.5 550 CYS B C 1
ATOM 10316 O O . CYS B 1 550 ? 5.105 43.25 31.516 1 85.5 550 CYS B O 1
ATOM 10318 N N . PHE B 1 551 ? 3.971 42.188 29.969 1 82.44 551 PHE B N 1
ATOM 10319 C CA . PHE B 1 551 ? 5.047 41.219 29.766 1 82.44 551 PHE B CA 1
ATOM 10320 C C . PHE B 1 551 ? 6.289 41.906 29.219 1 82.44 551 PHE B C 1
ATOM 10322 O O . PHE B 1 551 ? 7.41 41.594 29.625 1 82.44 551 PHE B O 1
ATOM 10329 N N . LEU B 1 552 ? 6.188 42.812 28.297 1 81.56 552 LEU B N 1
ATOM 10330 C CA . LEU B 1 552 ? 7.309 43.5 27.656 1 81.56 552 LEU B CA 1
ATOM 10331 C C . LEU B 1 552 ? 7.93 44.531 28.594 1 81.56 552 LEU B C 1
ATOM 10333 O O . LEU B 1 552 ? 9.141 44.75 28.531 1 81.56 552 LEU B O 1
ATOM 10337 N N . GLU B 1 553 ? 7.188 45.125 29.406 1 74.81 553 GLU B N 1
ATOM 10338 C CA . GLU B 1 553 ? 7.691 46.094 30.375 1 74.81 553 GLU B CA 1
ATOM 10339 C C . GLU B 1 553 ? 8.555 45.406 31.438 1 74.81 553 GLU B C 1
ATOM 10341 O O . GLU B 1 553 ? 9.594 45.938 31.844 1 74.81 553 GLU B O 1
ATOM 10346 N N . SER B 1 554 ? 8.055 44.312 31.875 1 66.12 554 SER B N 1
ATOM 10347 C CA . SER B 1 554 ? 8.812 43.594 32.875 1 66.12 554 SER B CA 1
ATOM 10348 C C . SER B 1 554 ? 10.117 43.062 32.312 1 66.12 554 SER B C 1
ATOM 10350 O O . SER B 1 554 ? 11.109 42.938 33.031 1 66.12 554 SER B O 1
ATOM 10352 N N . ALA B 1 555 ? 10.172 42.75 31.062 1 60.78 555 ALA B N 1
ATOM 10353 C CA . ALA B 1 555 ? 11.391 42.25 30.438 1 60.78 555 ALA B CA 1
ATOM 10354 C C . ALA B 1 555 ? 12.414 43.375 30.25 1 60.78 555 ALA B C 1
ATOM 10356 O O . ALA B 1 555 ? 13.617 43.125 30.25 1 60.78 555 ALA B O 1
ATOM 10357 N N . THR B 1 556 ? 12.062 44.594 30.062 1 51.62 556 THR B N 1
ATOM 10358 C CA . THR B 1 556 ? 12.977 45.719 29.969 1 51.62 556 THR B CA 1
ATOM 10359 C C . THR B 1 556 ? 13.336 46.25 31.359 1 51.62 556 THR B C 1
ATOM 10361 O O . THR B 1 556 ? 12.594 47.031 31.953 1 51.62 556 THR B O 1
ATOM 10364 N N . GLY B 1 557 ? 13.57 45.406 32.406 1 42.22 557 GLY B N 1
ATOM 10365 C CA . GLY B 1 557 ? 14.07 45.906 33.656 1 42.22 557 GLY B CA 1
ATOM 10366 C C . GLY B 1 557 ? 15.141 46.969 33.5 1 42.22 557 GLY B C 1
ATOM 10367 O O . GLY B 1 557 ? 15.766 47.062 32.438 1 42.22 557 GLY B O 1
ATOM 10368 N N . PRO B 1 558 ? 15.297 47.875 34.5 1 36.09 558 PRO B N 1
ATOM 10369 C CA . PRO B 1 558 ? 16.359 48.875 34.5 1 36.09 558 PRO B CA 1
ATOM 10370 C C . PRO B 1 558 ? 17.75 48.281 34.344 1 36.09 558 PRO B C 1
ATOM 10372 O O . PRO B 1 558 ? 18.141 47.406 35.125 1 36.09 558 PRO B O 1
ATOM 10375 N N . THR B 1 559 ? 18.281 47.906 33.312 1 34.06 559 THR B N 1
ATOM 10376 C CA . THR B 1 559 ? 19.734 47.844 33.312 1 34.06 559 THR B CA 1
ATOM 10377 C C . THR B 1 559 ? 20.344 48.906 34.219 1 34.06 559 THR B C 1
ATOM 10379 O O . THR B 1 559 ? 20.062 50.094 34.062 1 34.06 559 THR B O 1
ATOM 10382 N N . SER B 1 560 ? 20.672 48.531 35.406 1 31.56 560 SER B N 1
ATOM 10383 C CA . SER B 1 560 ? 21.594 49.281 36.25 1 31.56 560 SER B CA 1
ATOM 10384 C C . SER B 1 560 ? 22.797 49.75 35.469 1 31.56 560 SER B C 1
ATOM 10386 O O . SER B 1 560 ? 23.578 48.969 34.969 1 31.56 560 SER B O 1
ATOM 10388 N N . SER B 1 561 ? 22.734 50.812 34.75 1 30.58 561 SER B N 1
ATOM 10389 C CA . SER B 1 561 ? 23.891 51.562 34.312 1 30.58 561 SER B CA 1
ATOM 10390 C C . SER B 1 561 ? 24.906 51.719 35.469 1 30.58 561 SER B C 1
ATOM 10392 O O . SER B 1 561 ? 24.625 52.406 36.469 1 30.58 561 SER B O 1
ATOM 10394 N N . ALA B 1 562 ? 25.547 50.688 35.781 1 30.55 562 ALA B N 1
ATOM 10395 C CA . ALA B 1 562 ? 26.797 50.906 36.5 1 30.55 562 ALA B CA 1
ATOM 10396 C C . ALA B 1 562 ? 27.562 52.094 35.938 1 30.55 562 ALA B C 1
ATOM 10398 O O . ALA B 1 562 ? 27.781 52.156 34.719 1 30.55 562 ALA B O 1
ATOM 10399 N N . ASN B 1 563 ? 27.578 53.25 36.656 1 28.42 563 ASN B N 1
ATOM 10400 C CA . ASN B 1 563 ? 28.297 54.5 36.625 1 28.42 563 ASN B CA 1
ATOM 10401 C C . ASN B 1 563 ? 29.797 54.312 36.531 1 28.42 563 ASN B C 1
ATOM 10403 O O . ASN B 1 563 ? 30.484 54.281 37.562 1 28.42 563 ASN B O 1
ATOM 10407 N N . ASN B 1 564 ? 30.344 53.219 36.031 1 28.67 564 ASN B N 1
ATOM 10408 C CA . ASN B 1 564 ? 31.766 53.469 35.906 1 28.67 564 ASN B CA 1
ATOM 10409 C C . ASN B 1 564 ? 32.062 54.719 35.094 1 28.67 564 ASN B C 1
ATOM 10411 O O . ASN B 1 564 ? 31.703 54.812 33.938 1 28.67 564 ASN B O 1
ATOM 10415 N N . ALA B 1 565 ? 32.219 55.875 35.812 1 28.75 565 ALA B N 1
ATOM 10416 C CA . ALA B 1 565 ? 32.656 57.25 35.562 1 28.75 565 ALA B CA 1
ATOM 10417 C C . ALA B 1 565 ? 33.938 57.281 34.75 1 28.75 565 ALA B C 1
ATOM 10419 O O . ALA B 1 565 ? 35.031 57.094 35.312 1 28.75 565 ALA B O 1
ATOM 10420 N N . GLU B 1 566 ? 34.156 56.438 33.75 1 30.3 566 GLU B N 1
ATOM 10421 C CA . GLU B 1 566 ? 35.406 56.938 33.156 1 30.3 566 GLU B CA 1
ATOM 10422 C C . GLU B 1 566 ? 35.312 58.406 32.812 1 30.3 566 GLU B C 1
ATOM 10424 O O . GLU B 1 566 ? 34.219 58.906 32.5 1 30.3 566 GLU B O 1
ATOM 10429 N N . PRO B 1 567 ? 36.344 59.25 33.188 1 30.61 567 PRO B N 1
ATOM 10430 C CA . PRO B 1 567 ? 36.406 60.688 32.969 1 30.61 567 PRO B CA 1
ATOM 10431 C C . PRO B 1 567 ? 36 61.062 31.531 1 30.61 567 PRO B C 1
ATOM 10433 O O . PRO B 1 567 ? 36.625 60.562 30.578 1 30.61 567 PRO B O 1
ATOM 10436 N N . ASN B 1 568 ? 34.719 61.031 31.266 1 25.31 568 ASN B N 1
ATOM 10437 C CA . ASN B 1 568 ? 34.156 61.5 29.984 1 25.31 568 ASN B CA 1
ATOM 10438 C C . ASN B 1 568 ? 34.781 62.844 29.562 1 25.31 568 ASN B C 1
ATOM 10440 O O . ASN B 1 568 ? 34.844 63.781 30.359 1 25.31 568 ASN B O 1
ATOM 10444 N N . SER B 1 569 ? 35.844 62.719 28.688 1 31.27 569 SER B N 1
ATOM 10445 C CA . SER B 1 569 ? 36.25 63.938 28.016 1 31.27 569 SER B CA 1
ATOM 10446 C C . SER B 1 569 ? 35.031 64.812 27.609 1 31.27 569 SER B C 1
ATOM 10448 O O . SER B 1 569 ? 34.094 64.312 27 1 31.27 569 SER B O 1
ATOM 10450 N N . ASP B 1 570 ? 34.594 65.812 28.406 1 29.02 570 ASP B N 1
ATOM 10451 C CA . ASP B 1 570 ? 33.531 66.75 28.703 1 29.02 570 ASP B CA 1
ATOM 10452 C C . ASP B 1 570 ? 33.031 67.438 27.453 1 29.02 570 ASP B C 1
ATOM 10454 O O . ASP B 1 570 ? 32.094 68.25 27.5 1 29.02 570 ASP B O 1
ATOM 10458 N N . PHE B 1 571 ? 33.969 67.75 26.453 1 27.23 571 PHE B N 1
ATOM 10459 C CA . PHE B 1 571 ? 33.594 68.938 25.719 1 27.23 571 PHE B CA 1
ATOM 10460 C C . PHE B 1 571 ? 32.25 68.75 25.031 1 27.23 571 PHE B C 1
ATOM 10462 O O . PHE B 1 571 ? 31.375 69.625 25.141 1 27.23 571 PHE B O 1
ATOM 10469 N N . MET B 1 572 ? 32.312 68.438 23.672 1 29.16 572 MET B N 1
ATOM 10470 C CA . MET B 1 572 ? 31.406 68.938 22.641 1 29.16 572 MET B CA 1
ATOM 10471 C C . MET B 1 572 ? 30.062 68.188 22.672 1 29.16 572 MET B C 1
ATOM 10473 O O . MET B 1 572 ? 29.047 68.688 22.266 1 29.16 572 MET B O 1
ATOM 10477 N N . GLU B 1 573 ? 30.109 66.812 22.734 1 31.14 573 GLU B N 1
ATOM 10478 C CA . GLU B 1 573 ? 29 66.125 22.109 1 31.14 573 GLU B CA 1
ATOM 10479 C C . GLU B 1 573 ? 27.797 66.062 23.047 1 31.14 573 GLU B C 1
ATOM 10481 O O . GLU B 1 573 ? 26.938 65.188 22.906 1 31.14 573 GLU B O 1
ATOM 10486 N N . GLN B 1 574 ? 27.75 66.812 24.141 1 33.16 574 GLN B N 1
ATOM 10487 C CA . GLN B 1 574 ? 26.719 66.812 25.172 1 33.16 574 GLN B CA 1
ATOM 10488 C C . GLN B 1 574 ? 25.359 67.188 24.609 1 33.16 574 GLN B C 1
ATOM 10490 O O . GLN B 1 574 ? 24.312 66.938 25.203 1 33.16 574 GLN B O 1
ATOM 10495 N N . GLU B 1 575 ? 25.438 68 23.578 1 35.31 575 GLU B N 1
ATOM 10496 C CA . GLU B 1 575 ? 24.203 68.688 23.172 1 35.31 575 GLU B CA 1
ATOM 10497 C C . GLU B 1 575 ? 23.172 67.688 22.688 1 35.31 575 GLU B C 1
ATOM 10499 O O . GLU B 1 575 ? 21.969 67.812 22.938 1 35.31 575 GLU B O 1
ATOM 10504 N N . ASP B 1 576 ? 23.75 66.625 22.031 1 38.03 576 ASP B N 1
ATOM 10505 C CA . ASP B 1 576 ? 22.812 65.812 21.281 1 38.03 576 ASP B CA 1
ATOM 10506 C C . ASP B 1 576 ? 22.062 64.875 22.188 1 38.03 576 ASP B C 1
ATOM 10508 O O . ASP B 1 576 ? 20.984 64.375 21.828 1 38.03 576 ASP B O 1
ATOM 10512 N N . ASP B 1 577 ? 22.594 64.625 23.328 1 41.91 577 ASP B N 1
ATOM 10513 C CA . ASP B 1 577 ? 21.969 63.688 24.234 1 41.91 577 ASP B CA 1
ATOM 10514 C C . ASP B 1 577 ? 20.703 64.312 24.859 1 41.91 577 ASP B C 1
ATOM 10516 O O . ASP B 1 577 ? 19.719 63.562 25.062 1 41.91 577 ASP B O 1
ATOM 10520 N N . ASP B 1 578 ? 20.797 65.625 25.156 1 38.34 578 ASP B N 1
ATOM 10521 C CA . ASP B 1 578 ? 19.656 66.312 25.75 1 38.34 578 ASP B CA 1
ATOM 10522 C C . ASP B 1 578 ? 18.453 66.25 24.812 1 38.34 578 ASP B C 1
ATOM 10524 O O . ASP B 1 578 ? 17.312 66.062 25.266 1 38.34 578 ASP B O 1
ATOM 10528 N N . LEU B 1 579 ? 18.734 66.562 23.578 1 41.25 579 LEU B N 1
ATOM 10529 C CA . LEU B 1 579 ? 17.656 66.562 22.578 1 41.25 579 LEU B CA 1
ATOM 10530 C C . LEU B 1 579 ? 17.078 65.125 22.453 1 41.25 579 LEU B C 1
ATOM 10532 O O . LEU B 1 579 ? 15.859 64.938 22.422 1 41.25 579 LEU B O 1
ATOM 10536 N N . GLN B 1 580 ? 18.031 64.25 22.328 1 39.59 580 GLN B N 1
ATOM 10537 C CA . GLN B 1 580 ? 17.547 62.875 22.234 1 39.59 580 GLN B CA 1
ATOM 10538 C C . GLN B 1 580 ? 16.781 62.5 23.484 1 39.59 580 GLN B C 1
ATOM 10540 O O . GLN B 1 580 ? 15.711 61.875 23.391 1 39.59 580 GLN B O 1
ATOM 10545 N N . ASN B 1 581 ? 17.375 62.781 24.625 1 42.03 581 ASN B N 1
ATOM 10546 C CA . ASN B 1 581 ? 16.641 62.562 25.875 1 42.03 581 ASN B CA 1
ATOM 10547 C C . ASN B 1 581 ? 15.359 63.375 25.906 1 42.03 581 ASN B C 1
ATOM 10549 O O . ASN B 1 581 ? 14.328 62.906 26.391 1 42.03 581 ASN B O 1
ATOM 10553 N N . TYR B 1 582 ? 15.562 64.688 25.547 1 41.03 582 TYR B N 1
ATOM 10554 C CA . TYR B 1 582 ? 14.375 65.562 25.438 1 41.03 582 TYR B CA 1
ATOM 10555 C C . TYR B 1 582 ? 13.367 64.938 24.469 1 41.03 582 TYR B C 1
ATOM 10557 O O . TYR B 1 582 ? 12.172 64.875 24.766 1 41.03 582 TYR B O 1
ATOM 10565 N N . LEU B 1 583 ? 13.883 64.625 23.25 1 38.75 583 LEU B N 1
ATOM 10566 C CA . LEU B 1 583 ? 13.047 64.062 22.203 1 38.75 583 LEU B CA 1
ATOM 10567 C C . LEU B 1 583 ? 12.523 62.719 22.594 1 38.75 583 LEU B C 1
ATOM 10569 O O . LEU B 1 583 ? 11.406 62.344 22.234 1 38.75 583 LEU B O 1
ATOM 10573 N N . TYR B 1 584 ? 13.492 61.906 23.109 1 38.09 584 TYR B N 1
ATOM 10574 C CA . TYR B 1 584 ? 13.148 60.531 23.5 1 38.09 584 TYR B CA 1
ATOM 10575 C C . TYR B 1 584 ? 12.883 60.438 25 1 38.09 584 TYR B C 1
ATOM 10577 O O . TYR B 1 584 ? 12.828 59.344 25.547 1 38.09 584 TYR B O 1
ATOM 10585 N N . GLU B 1 585 ? 13.156 61.5 25.859 1 35.72 585 GLU B N 1
ATOM 10586 C CA . GLU B 1 585 ? 12.594 61.406 27.203 1 35.72 585 GLU B CA 1
ATOM 10587 C C . GLU B 1 585 ? 11.344 60.531 27.219 1 35.72 585 GLU B C 1
ATOM 10589 O O . GLU B 1 585 ? 10.422 60.75 26.422 1 35.72 585 GLU B O 1
ATOM 10594 N N . THR B 1 586 ? 11.578 59.344 27.531 1 36 586 THR B N 1
ATOM 10595 C CA . THR B 1 586 ? 10.555 58.344 27.859 1 36 586 THR B CA 1
ATOM 10596 C C . THR B 1 586 ? 9.328 59.031 28.453 1 36 586 THR B C 1
ATOM 10598 O O . THR B 1 586 ? 9.391 59.594 29.547 1 36 586 THR B O 1
ATOM 10601 N N . HIS B 1 587 ? 8.68 59.906 27.812 1 32.69 587 HIS B N 1
ATOM 10602 C CA . HIS B 1 587 ? 7.34 60.062 28.375 1 32.69 587 HIS B CA 1
ATOM 10603 C C . HIS B 1 587 ? 6.816 58.75 28.938 1 32.69 587 HIS B C 1
ATOM 10605 O O . HIS B 1 587 ? 6.816 57.719 28.25 1 32.69 587 HIS B O 1
ATOM 10611 N N . GLY B 1 588 ? 7.148 58.344 30.094 1 33.19 588 GLY B N 1
ATOM 10612 C CA . GLY B 1 588 ? 6.352 57.281 30.719 1 33.19 588 GLY B CA 1
ATOM 10613 C C . GLY B 1 588 ? 5.012 57.062 30.031 1 33.19 588 GLY B C 1
ATOM 10614 O O . GLY B 1 588 ? 4.543 57.938 29.297 1 33.19 588 GLY B O 1
ATOM 10615 N N . LEU B 1 589 ? 4.531 55.781 29.703 1 36.44 589 LEU B N 1
ATOM 10616 C CA . LEU B 1 589 ? 3.121 55.531 29.422 1 36.44 589 LEU B CA 1
ATOM 10617 C C . LEU B 1 589 ? 2.254 56.656 30.031 1 36.44 589 LEU B C 1
ATOM 10619 O O . LEU B 1 589 ? 1.843 56.531 31.188 1 36.44 589 LEU B O 1
ATOM 10623 N N . THR B 1 590 ? 2.646 57.844 30.234 1 35.16 590 THR B N 1
ATOM 10624 C CA . THR B 1 590 ? 1.682 58.812 30.719 1 35.16 590 THR B CA 1
ATOM 10625 C C . THR B 1 590 ? 0.325 58.625 30.047 1 35.16 590 THR B C 1
ATOM 10627 O O . THR B 1 590 ? 0.243 58.062 28.953 1 35.16 590 THR B O 1
ATOM 10630 N N . ASP B 1 591 ? -0.729 58.969 30.734 1 40.59 591 ASP B N 1
ATOM 10631 C CA . ASP B 1 591 ? -2.174 58.875 30.562 1 40.59 591 ASP B CA 1
ATOM 10632 C C . ASP B 1 591 ? -2.59 59.188 29.141 1 40.59 591 ASP B C 1
ATOM 10634 O O . ASP B 1 591 ? -3.668 58.781 28.688 1 40.59 591 ASP B O 1
ATOM 10638 N N . GLY B 1 592 ? -1.846 60.094 28.312 1 45.06 592 GLY B N 1
ATOM 10639 C CA . GLY B 1 592 ? -2.453 60.625 27.109 1 45.06 592 GLY B CA 1
ATOM 10640 C C . GLY B 1 592 ? -1.986 59.906 25.844 1 45.06 592 GLY B C 1
ATOM 10641 O O . GLY B 1 592 ? -2.428 60.219 24.75 1 45.06 592 GLY B O 1
ATOM 10642 N N . GLU B 1 593 ? -0.741 59.406 25.703 1 51.09 593 GLU B N 1
ATOM 10643 C CA . GLU B 1 593 ? -0.336 58.906 24.406 1 51.09 593 GLU B CA 1
ATOM 10644 C C . GLU B 1 593 ? -1.099 57.625 24.047 1 51.09 593 GLU B C 1
ATOM 10646 O O . GLU B 1 593 ? -1.215 56.719 24.875 1 51.09 593 GLU B O 1
ATOM 10651 N N . ALA B 1 594 ? -1.645 57.75 22.953 1 70.88 594 ALA B N 1
ATOM 10652 C CA . ALA B 1 594 ? -2.475 56.688 22.438 1 70.88 594 ALA B CA 1
ATOM 10653 C C . ALA B 1 594 ? -1.686 55.375 22.344 1 70.88 594 ALA B C 1
ATOM 10655 O O . ALA B 1 594 ? -0.539 55.375 21.891 1 70.88 594 ALA B O 1
ATOM 10656 N N . SER B 1 595 ? -1.928 54.375 23.094 1 83.12 595 SER B N 1
ATOM 10657 C CA . SER B 1 595 ? -1.351 53.062 23 1 83.12 595 SER B CA 1
ATOM 10658 C C . SER B 1 595 ? -1.213 52.594 21.547 1 83.12 595 SER B C 1
ATOM 10660 O O . SER B 1 595 ? -1.835 53.188 20.656 1 83.12 595 SER B O 1
ATOM 10662 N N . ASP B 1 596 ? -0.181 51.844 21.328 1 90.56 596 ASP B N 1
ATOM 10663 C CA . ASP B 1 596 ? -0.032 51.375 19.953 1 90.56 596 ASP B CA 1
ATOM 10664 C C . ASP B 1 596 ? -1.319 50.719 19.453 1 90.56 596 ASP B C 1
ATOM 10666 O O . ASP B 1 596 ? -1.614 50.75 18.25 1 90.56 596 ASP B O 1
ATOM 10670 N N . LEU B 1 597 ? -2.092 50.219 20.406 1 93.06 597 LEU B N 1
ATOM 10671 C CA . LEU B 1 597 ? -3.391 49.656 20.016 1 93.06 597 LEU B CA 1
ATOM 10672 C C . LEU B 1 597 ? -4.312 50.781 19.5 1 93.06 597 LEU B C 1
ATOM 10674 O O . LEU B 1 597 ? -4.977 50.594 18.484 1 93.06 597 LEU B O 1
ATOM 10678 N N . GLU B 1 598 ? -4.297 51.844 20.172 1 91.44 598 GLU B N 1
ATOM 10679 C CA . GLU B 1 598 ? -5.129 52.969 19.766 1 91.44 598 GLU B CA 1
ATOM 10680 C C . GLU B 1 598 ? -4.672 53.531 18.438 1 91.44 598 GLU B C 1
ATOM 10682 O O . GLU B 1 598 ? -5.496 53.875 17.594 1 91.44 598 GLU B O 1
ATOM 10687 N N . LYS B 1 599 ? -3.404 53.594 18.281 1 92.19 599 LYS B N 1
ATOM 10688 C CA . LYS B 1 599 ? -2.854 54.062 17.016 1 92.19 599 LYS B CA 1
ATOM 10689 C C . LYS B 1 599 ? -3.264 53.125 15.867 1 92.19 599 LYS B C 1
ATOM 10691 O O . LYS B 1 599 ? -3.662 53.594 14.797 1 92.19 599 LYS B O 1
ATOM 10696 N N . TYR B 1 600 ? -3.082 51.844 16.156 1 94.56 600 TYR B N 1
ATOM 10697 C CA . TYR B 1 600 ? -3.426 50.844 15.148 1 94.56 600 TYR B CA 1
ATOM 10698 C C . TYR B 1 600 ? -4.898 50.969 14.766 1 94.56 600 TYR B C 1
ATOM 10700 O O . TYR B 1 600 ? -5.242 50.875 13.578 1 94.56 600 TYR B O 1
ATOM 10708 N N . MET B 1 601 ? -5.781 51.156 15.703 1 91.88 601 MET B N 1
ATOM 10709 C CA . MET B 1 601 ? -7.219 51.219 15.461 1 91.88 601 MET B CA 1
ATOM 10710 C C . MET B 1 601 ? -7.598 52.5 14.75 1 91.88 601 MET B C 1
ATOM 10712 O O . MET B 1 601 ? -8.57 52.531 13.992 1 91.88 601 MET B O 1
ATOM 10716 N N . ALA B 1 602 ? -6.809 53.5 14.977 1 89.94 602 ALA B N 1
ATOM 10717 C CA . ALA B 1 602 ? -7.102 54.812 14.391 1 89.94 602 ALA B CA 1
ATOM 10718 C C . ALA B 1 602 ? -6.688 54.875 12.922 1 89.94 602 ALA B C 1
ATOM 10720 O O . ALA B 1 602 ? -7.285 55.594 12.133 1 89.94 602 ALA B O 1
ATOM 10721 N N . GLU B 1 603 ? -5.73 54.156 12.57 1 90.5 603 GLU B N 1
ATOM 10722 C CA . GLU B 1 603 ? -5.273 54.125 11.188 1 90.5 603 GLU B CA 1
ATOM 10723 C C . GLU B 1 603 ? -6.262 53.344 10.297 1 90.5 603 GLU B C 1
ATOM 10725 O O . GLU B 1 603 ? -6.797 52.312 10.703 1 90.5 603 GLU B O 1
ATOM 10730 N N . PRO B 1 604 ? -6.488 53.844 9.164 1 88.94 604 PRO B N 1
ATOM 10731 C CA . PRO B 1 604 ? -7.414 53.156 8.258 1 88.94 604 PRO B CA 1
ATOM 10732 C C . PRO B 1 604 ? -6.848 51.844 7.715 1 88.94 604 PRO B C 1
ATOM 10734 O O . PRO B 1 604 ? -5.625 51.688 7.629 1 88.94 604 PRO B O 1
ATOM 10737 N N . PRO B 1 605 ? -7.77 50.969 7.328 1 91.06 605 PRO B N 1
ATOM 10738 C CA . PRO B 1 605 ? -7.309 49.719 6.742 1 91.06 605 PRO B CA 1
ATOM 10739 C C . PRO B 1 605 ? -6.559 49.906 5.43 1 91.06 605 PRO B C 1
ATOM 10741 O O . PRO B 1 605 ? -6.836 50.875 4.691 1 91.06 605 PRO B O 1
ATOM 10744 N N . ILE B 1 606 ? -5.68 48.969 5.184 1 87.44 606 ILE B N 1
ATOM 10745 C CA . ILE B 1 606 ? -4.844 49.062 3.99 1 87.44 606 ILE B CA 1
ATOM 10746 C C . ILE B 1 606 ? -5.609 48.5 2.789 1 87.44 606 ILE B C 1
ATOM 10748 O O . ILE B 1 606 ? -6.27 47.469 2.889 1 87.44 606 ILE B O 1
ATOM 10752 N N . ARG B 1 607 ? -5.574 49.25 1.723 1 81.75 607 ARG B N 1
ATOM 10753 C CA . ARG B 1 607 ? -6.188 48.812 0.478 1 81.75 607 ARG B CA 1
ATOM 10754 C C . ARG B 1 607 ? -5.168 48.125 -0.42 1 81.75 607 ARG B C 1
ATOM 10756 O O . ARG B 1 607 ? -4.094 48.656 -0.685 1 81.75 607 ARG B O 1
ATOM 10763 N N . VAL B 1 608 ? -5.414 46.875 -0.581 1 76.38 608 VAL B N 1
ATOM 10764 C CA . VAL B 1 608 ? -4.559 46.156 -1.528 1 76.38 608 VAL B CA 1
ATOM 10765 C C . VAL B 1 608 ? -5.105 46.344 -2.943 1 76.38 608 VAL B C 1
ATOM 10767 O O . VAL B 1 608 ? -6.285 46.062 -3.197 1 76.38 608 VAL B O 1
ATOM 10770 N N . PRO B 1 609 ? -4.352 47 -3.807 1 64 609 PRO B N 1
ATOM 10771 C CA . PRO B 1 609 ? -4.848 47.25 -5.164 1 64 609 PRO B CA 1
ATOM 10772 C C . PRO B 1 609 ? -5.277 45.938 -5.859 1 64 609 PRO B C 1
ATOM 10774 O O . PRO B 1 609 ? -4.656 44.906 -5.664 1 64 609 PRO B O 1
ATOM 10777 N N . LYS B 1 610 ? -6.453 46.125 -6.492 1 60.06 610 LYS B N 1
ATOM 10778 C CA . LYS B 1 610 ? -7.012 45.031 -7.301 1 60.06 610 LYS B CA 1
ATOM 10779 C C . LYS B 1 610 ? -6.086 44.688 -8.461 1 60.06 610 LYS B C 1
ATOM 10781 O O . LYS B 1 610 ? -5.516 45.562 -9.094 1 60.06 610 LYS B O 1
ATOM 10786 N N . GLY B 1 611 ? -5.652 43.531 -8.625 1 53.69 611 GLY B N 1
ATOM 10787 C CA . GLY B 1 611 ? -4.863 43.094 -9.766 1 53.69 611 GLY B CA 1
ATOM 10788 C C . GLY B 1 611 ? -3.412 42.844 -9.414 1 53.69 611 GLY B C 1
ATOM 10789 O O . GLY B 1 611 ? -2.615 42.469 -10.289 1 53.69 611 GLY B O 1
ATOM 10790 N N . SER B 1 612 ? -3.102 43.375 -8.344 1 49.78 612 SER B N 1
ATOM 10791 C CA . SER B 1 612 ? -1.68 43.188 -8.086 1 49.78 612 SER B CA 1
ATOM 10792 C C . SER B 1 612 ? -1.361 41.719 -7.867 1 49.78 612 SER B C 1
ATOM 10794 O O . SER B 1 612 ? -2.125 41 -7.215 1 49.78 612 SER B O 1
ATOM 10796 N N . SER B 1 613 ? -0.629 41.312 -8.836 1 52.72 613 SER B N 1
ATOM 10797 C CA . SER B 1 613 ? -0.13 39.938 -8.867 1 52.72 613 SER B CA 1
ATOM 10798 C C . SER B 1 613 ? 0.453 39.531 -7.516 1 52.72 613 SER B C 1
ATOM 10800 O O . SER B 1 613 ? 0.645 38.344 -7.246 1 52.72 613 SER B O 1
ATOM 10802 N N . ASP B 1 614 ? 0.819 40.625 -6.688 1 57.97 614 ASP B N 1
ATOM 10803 C CA . ASP B 1 614 ? 1.595 40.281 -5.504 1 57.97 614 ASP B CA 1
ATOM 10804 C C . ASP B 1 614 ? 0.682 40.031 -4.305 1 57.97 614 ASP B C 1
ATOM 10806 O O . ASP B 1 614 ? -0.114 40.906 -3.936 1 57.97 614 ASP B O 1
ATOM 10810 N N . LYS B 1 615 ? 0.597 38.906 -3.906 1 73.44 615 LYS B N 1
ATOM 10811 C CA . LYS B 1 615 ? -0.19 38.469 -2.758 1 73.44 615 LYS B CA 1
ATOM 10812 C C . LYS B 1 615 ? 0.26 39.156 -1.482 1 73.44 615 LYS B C 1
ATOM 10814 O O . LYS B 1 615 ? 1.46 39.312 -1.231 1 73.44 615 LYS B O 1
ATOM 10819 N N . PHE B 1 616 ? -0.67 40 -0.769 1 85.38 616 PHE B N 1
ATOM 10820 C CA . PHE B 1 616 ? -0.39 40.688 0.496 1 85.38 616 PHE B CA 1
ATOM 10821 C C . PHE B 1 616 ? 0.108 39.688 1.537 1 85.38 616 PHE B C 1
ATOM 10823 O O . PHE B 1 616 ? -0.523 38.656 1.767 1 85.38 616 PHE B O 1
ATOM 10830 N N . GLU B 1 617 ? 1.31 40.031 2.029 1 89.75 617 GLU B N 1
ATOM 10831 C CA . GLU B 1 617 ? 1.892 39.188 3.066 1 89.75 617 GLU B CA 1
ATOM 10832 C C . GLU B 1 617 ? 1.796 39.844 4.438 1 89.75 617 GLU B C 1
ATOM 10834 O O . GLU B 1 617 ? 2.598 40.719 4.77 1 89.75 617 GLU B O 1
ATOM 10839 N N . VAL B 1 618 ? 0.891 39.375 5.246 1 94.12 618 VAL B N 1
ATOM 10840 C CA . VAL B 1 618 ? 0.563 39.969 6.539 1 94.12 618 VAL B CA 1
ATOM 10841 C C . VAL B 1 618 ? 1.793 39.938 7.441 1 94.12 618 VAL B C 1
ATOM 10843 O O . VAL B 1 618 ? 2.049 40.906 8.172 1 94.12 618 VAL B O 1
ATOM 10846 N N . LEU B 1 619 ? 2.562 38.938 7.41 1 95.5 619 LEU B N 1
ATOM 10847 C CA . LEU B 1 619 ? 3.736 38.844 8.273 1 95.5 619 LEU B CA 1
ATOM 10848 C C . LEU B 1 619 ? 4.801 39.844 7.863 1 95.5 619 LEU B C 1
ATOM 10850 O O . LEU B 1 619 ? 5.461 40.438 8.719 1 95.5 619 LEU B O 1
ATOM 10854 N N . SER B 1 620 ? 4.984 40.031 6.59 1 93.19 620 SER B N 1
ATOM 10855 C CA . SER B 1 620 ? 5.926 41.062 6.105 1 93.19 620 SER B CA 1
ATOM 10856 C C . SER B 1 620 ? 5.52 42.438 6.555 1 93.19 620 SER B C 1
ATOM 10858 O O . SER B 1 620 ? 6.375 43.281 6.867 1 93.19 620 SER B O 1
ATOM 10860 N N . TRP B 1 621 ? 4.301 42.688 6.496 1 94.25 621 TRP B N 1
ATOM 10861 C CA . TRP B 1 621 ? 3.805 43.969 6.941 1 94.25 621 TRP B CA 1
ATOM 10862 C C . TRP B 1 621 ? 4.148 44.219 8.406 1 94.25 621 TRP B C 1
ATOM 10864 O O . TRP B 1 621 ? 4.617 45.312 8.766 1 94.25 621 TRP B O 1
ATOM 10874 N N . TRP B 1 622 ? 3.893 43.281 9.242 1 96 622 TRP B N 1
ATOM 10875 C CA . TRP B 1 622 ? 4.176 43.406 10.672 1 96 622 TRP B CA 1
ATOM 10876 C C . TRP B 1 622 ? 5.672 43.562 10.914 1 96 622 TRP B C 1
ATOM 10878 O O . TRP B 1 622 ? 6.098 44.25 11.836 1 96 622 TRP B O 1
ATOM 10888 N N . ARG B 1 623 ? 6.441 42.844 10.109 1 94.75 623 ARG B N 1
ATOM 10889 C CA . ARG B 1 623 ? 7.895 42.938 10.211 1 94.75 623 ARG B CA 1
ATOM 10890 C C . ARG B 1 623 ? 8.336 44.406 10.016 1 94.75 623 ARG B C 1
ATOM 10892 O O . ARG B 1 623 ? 9.156 44.906 10.781 1 94.75 623 ARG B O 1
ATOM 10899 N N . ILE B 1 624 ? 7.75 45.062 9.109 1 94.38 624 ILE B N 1
ATOM 10900 C CA . ILE B 1 624 ? 8.102 46.438 8.734 1 94.38 624 ILE B CA 1
ATOM 10901 C C . ILE B 1 624 ? 7.605 47.406 9.805 1 94.38 624 ILE B C 1
ATOM 10903 O O . ILE B 1 624 ? 8.258 48.406 10.086 1 94.38 624 ILE B O 1
ATOM 10907 N N . HIS B 1 625 ? 6.5 47.125 10.445 1 94.56 625 HIS B N 1
ATOM 10908 C CA . HIS B 1 625 ? 5.855 48.062 11.359 1 94.56 625 HIS B CA 1
ATOM 10909 C C . HIS B 1 625 ? 6.121 47.688 12.812 1 94.56 625 HIS B C 1
ATOM 10911 O O . HIS B 1 625 ? 5.391 48.125 13.711 1 94.56 625 HIS B O 1
ATOM 10917 N N . GLN B 1 626 ? 7.082 46.938 13.078 1 93.38 626 GLN B N 1
ATOM 10918 C CA . GLN B 1 626 ? 7.395 46.469 14.422 1 93.38 626 GLN B CA 1
ATOM 10919 C C . GLN B 1 626 ? 7.73 47.625 15.352 1 93.38 626 GLN B C 1
ATOM 10921 O O . GLN B 1 626 ? 7.398 47.594 16.531 1 93.38 626 GLN B O 1
ATOM 10926 N N . GLU B 1 627 ? 8.422 48.656 14.844 1 90.88 627 GLU B N 1
ATOM 10927 C CA . GLU B 1 627 ? 8.852 49.781 15.648 1 90.88 627 GLU B CA 1
ATOM 10928 C C . GLU B 1 627 ? 7.684 50.719 15.945 1 90.88 627 GLU B C 1
ATOM 10930 O O . GLU B 1 627 ? 7.641 51.344 17 1 90.88 627 GLU B O 1
ATOM 10935 N N . VAL B 1 628 ? 6.762 50.781 15.008 1 92.25 628 VAL B N 1
ATOM 10936 C CA . VAL B 1 628 ? 5.59 51.625 15.164 1 92.25 628 VAL B CA 1
ATOM 10937 C C . VAL B 1 628 ? 4.637 51.031 16.188 1 92.25 628 VAL B C 1
ATOM 10939 O O . VAL B 1 628 ? 4.039 51.75 17 1 92.25 628 VAL B O 1
ATOM 10942 N N . TYR B 1 629 ? 4.543 49.688 16.062 1 94.5 629 TYR B N 1
ATOM 10943 C CA . TYR B 1 629 ? 3.652 48.969 16.969 1 94.5 629 TYR B CA 1
ATOM 10944 C C . TYR B 1 629 ? 4.41 47.906 17.75 1 94.5 629 TYR B C 1
ATOM 10946 O O . TYR B 1 629 ? 4.199 46.688 17.547 1 94.5 629 TYR B O 1
ATOM 10954 N N . PRO B 1 630 ? 5.125 48.156 18.734 1 92.94 630 PRO B N 1
ATOM 10955 C CA . PRO B 1 630 ? 6.02 47.219 19.406 1 92.94 630 PRO B CA 1
ATOM 10956 C C . PRO B 1 630 ? 5.266 46.125 20.156 1 92.94 630 PRO B C 1
ATOM 10958 O O . PRO B 1 630 ? 5.625 44.938 20.062 1 92.94 630 PRO B O 1
ATOM 10961 N N . VAL B 1 631 ? 4.246 46.5 20.891 1 94.5 631 VAL B N 1
ATOM 10962 C CA . VAL B 1 631 ? 3.502 45.531 21.672 1 94.5 631 VAL B CA 1
ATOM 10963 C C . VAL B 1 631 ? 2.611 44.688 20.75 1 94.5 631 VAL B C 1
ATOM 10965 O O . VAL B 1 631 ? 2.576 43.469 20.844 1 94.5 631 VAL B O 1
ATOM 10968 N N . LEU B 1 632 ? 1.987 45.344 19.797 1 95.19 632 LEU B N 1
ATOM 10969 C CA . LEU B 1 632 ? 1.063 44.688 18.891 1 95.19 632 LEU B CA 1
ATOM 10970 C C . LEU B 1 632 ? 1.811 43.719 17.984 1 95.19 632 LEU B C 1
ATOM 10972 O O . LEU B 1 632 ? 1.268 42.688 17.578 1 95.19 632 LEU B O 1
ATOM 10976 N N . SER B 1 633 ? 3.025 44.094 17.641 1 95.25 633 SER B N 1
ATOM 10977 C CA . SER B 1 633 ? 3.799 43.219 16.75 1 95.25 633 SER B CA 1
ATOM 10978 C C . SER B 1 633 ? 4.129 41.875 17.422 1 95.25 633 SER B C 1
ATOM 10980 O O . SER B 1 633 ? 4.098 40.844 16.781 1 95.25 633 SER B O 1
ATOM 10982 N N . VAL B 1 634 ? 4.434 41.938 18.688 1 94.44 634 VAL B N 1
ATOM 10983 C CA . VAL B 1 634 ? 4.719 40.688 19.438 1 94.44 634 VAL B CA 1
ATOM 10984 C C . VAL B 1 634 ? 3.447 39.875 19.578 1 94.44 634 VAL B C 1
ATOM 10986 O O . VAL B 1 634 ? 3.475 38.656 19.422 1 94.44 634 VAL B O 1
ATOM 10989 N N . LEU B 1 635 ? 2.381 40.562 19.844 1 94.25 635 LEU B N 1
ATOM 10990 C CA . LEU B 1 635 ? 1.083 39.906 19.922 1 94.25 635 LEU B CA 1
ATOM 10991 C C . LEU B 1 635 ? 0.704 39.281 18.594 1 94.25 635 LEU B C 1
ATOM 10993 O O . LEU B 1 635 ? 0.265 38.125 18.547 1 94.25 635 LEU B O 1
ATOM 10997 N N . ALA B 1 636 ? 0.877 40.031 17.5 1 95.25 636 ALA B N 1
ATOM 10998 C CA . ALA B 1 636 ? 0.549 39.531 16.156 1 95.25 636 ALA B CA 1
ATOM 10999 C C . ALA B 1 636 ? 1.375 38.312 15.797 1 95.25 636 ALA B C 1
ATOM 11001 O O . ALA B 1 636 ? 0.875 37.406 15.148 1 95.25 636 ALA B O 1
ATOM 11002 N N . ARG B 1 637 ? 2.578 38.312 16.188 1 94.75 637 ARG B N 1
ATOM 11003 C CA . ARG B 1 637 ? 3.473 37.188 15.906 1 94.75 637 ARG B CA 1
ATOM 11004 C C . ARG B 1 637 ? 2.926 35.875 16.484 1 94.75 637 ARG B C 1
ATOM 11006 O O . ARG B 1 637 ? 2.895 34.844 15.812 1 94.75 637 ARG B O 1
ATOM 11013 N N . ASP B 1 638 ? 2.461 35.906 17.672 1 93.88 638 ASP B N 1
ATOM 11014 C CA . ASP B 1 638 ? 1.983 34.719 18.359 1 93.88 638 ASP B CA 1
ATOM 11015 C C . ASP B 1 638 ? 0.594 34.312 17.875 1 93.88 638 ASP B C 1
ATOM 11017 O O . ASP B 1 638 ? 0.31 33.125 17.688 1 93.88 638 ASP B O 1
ATOM 11021 N N . VAL B 1 639 ? -0.237 35.281 17.609 1 94.25 639 VAL B N 1
ATOM 11022 C CA . VAL B 1 639 ? -1.608 35 17.188 1 94.25 639 VAL B CA 1
ATOM 11023 C C . VAL B 1 639 ? -1.616 34.469 15.766 1 94.25 639 VAL B C 1
ATOM 11025 O O . VAL B 1 639 ? -2.361 33.531 15.453 1 94.25 639 VAL B O 1
ATOM 11028 N N . LEU B 1 640 ? -0.816 35.031 14.891 1 94.69 640 LEU B N 1
ATOM 11029 C CA . LEU B 1 640 ? -0.802 34.625 13.484 1 94.69 640 LEU B CA 1
ATOM 11030 C C . LEU B 1 640 ? -0.128 33.281 13.297 1 94.69 640 LEU B C 1
ATOM 11032 O O . LEU B 1 640 ? -0.239 32.688 12.234 1 94.69 640 LEU B O 1
ATOM 11036 N N . ALA B 1 641 ? 0.531 32.781 14.336 1 94.25 641 ALA B N 1
ATOM 11037 C CA . ALA B 1 641 ? 1.169 31.453 14.281 1 94.25 641 ALA B CA 1
ATOM 11038 C C . ALA B 1 641 ? 0.147 30.344 14.492 1 94.25 641 ALA B C 1
ATOM 11040 O O . ALA B 1 641 ? 0.429 29.172 14.211 1 94.25 641 ALA B O 1
ATOM 11041 N N . ILE B 1 642 ? -1.068 30.672 14.945 1 93.75 642 ILE B N 1
ATOM 11042 C CA . ILE B 1 642 ? -2.127 29.703 15.18 1 93.75 642 ILE B CA 1
ATOM 11043 C C . ILE B 1 642 ? -2.535 29.047 13.859 1 93.75 642 ILE B C 1
ATOM 11045 O O . ILE B 1 642 ? -2.693 29.734 12.852 1 93.75 642 ILE B O 1
ATOM 11049 N N . GLN B 1 643 ? -2.615 27.766 13.867 1 92.56 643 GLN B N 1
ATOM 11050 C CA . GLN B 1 643 ? -3.141 27.047 12.703 1 92.56 643 GLN B CA 1
ATOM 11051 C C . GLN B 1 643 ? -4.648 26.844 12.812 1 92.56 643 GLN B C 1
ATOM 11053 O O . GLN B 1 643 ? -5.137 26.375 13.844 1 92.56 643 GLN B O 1
ATOM 11058 N N . ALA B 1 644 ? -5.277 27.188 11.781 1 91.62 644 ALA B N 1
ATOM 11059 C CA . ALA B 1 644 ? -6.73 27.062 11.812 1 91.62 644 ALA B CA 1
ATOM 11060 C C . ALA B 1 644 ? -7.168 25.609 11.625 1 91.62 644 ALA B C 1
ATOM 11062 O O . ALA B 1 644 ? -8.312 25.266 11.906 1 91.62 644 ALA B O 1
ATOM 11063 N N . SER B 1 645 ? -6.25 24.828 11.156 1 91.38 645 SER B N 1
ATOM 11064 C CA . SER B 1 645 ? -6.586 23.422 10.922 1 91.38 645 SER B CA 1
ATOM 11065 C C . SER B 1 645 ? -5.453 22.5 11.359 1 91.38 645 SER B C 1
ATOM 11067 O O . SER B 1 645 ? -4.355 22.969 11.672 1 91.38 645 SER B O 1
ATOM 11069 N N . THR B 1 646 ? -5.766 21.156 11.383 1 89.12 646 THR B N 1
ATOM 11070 C CA . THR B 1 646 ? -4.781 20.172 11.812 1 89.12 646 THR B CA 1
ATOM 11071 C C . THR B 1 646 ? -4.145 19.484 10.609 1 89.12 646 THR B C 1
ATOM 11073 O O . THR B 1 646 ? -3.73 18.328 10.695 1 89.12 646 THR B O 1
ATOM 11076 N N . VAL B 1 647 ? -4.066 20.047 9.461 1 83.38 647 VAL B N 1
ATOM 11077 C CA . VAL B 1 647 ? -3.555 19.484 8.219 1 83.38 647 VAL B CA 1
ATOM 11078 C C . VAL B 1 647 ? -2.09 19.094 8.398 1 83.38 647 VAL B C 1
ATOM 11080 O O . VAL B 1 647 ? -1.621 18.125 7.789 1 83.38 647 VAL B O 1
ATOM 11083 N N . ALA B 1 648 ? -1.375 19.859 9.195 1 79.38 648 ALA B N 1
ATOM 11084 C CA . ALA B 1 648 ? 0.021 19.516 9.469 1 79.38 648 ALA B CA 1
ATOM 11085 C C . ALA B 1 648 ? 0.154 18.078 9.969 1 79.38 648 ALA B C 1
ATOM 11087 O O . ALA B 1 648 ? 1.077 17.359 9.578 1 79.38 648 ALA B O 1
ATOM 11088 N N . SER B 1 649 ? -0.729 17.719 10.758 1 81.44 649 SER B N 1
ATOM 11089 C CA . SER B 1 649 ? -0.715 16.359 11.273 1 81.44 649 SER B CA 1
ATOM 11090 C C . SER B 1 649 ? -0.992 15.344 10.164 1 81.44 649 SER B C 1
ATOM 11092 O O . SER B 1 649 ? -0.375 14.281 10.117 1 81.44 649 SER B O 1
ATOM 11094 N N . GLU B 1 650 ? -1.877 15.688 9.312 1 75.62 650 GLU B N 1
ATOM 11095 C CA . GLU B 1 650 ? -2.219 14.797 8.211 1 75.62 650 GLU B CA 1
ATOM 11096 C C . GLU B 1 650 ? -1.018 14.562 7.297 1 75.62 650 GLU B C 1
ATOM 11098 O O . GLU B 1 650 ? -0.825 13.453 6.789 1 75.62 650 GLU B O 1
ATOM 11103 N N . SER B 1 651 ? -0.307 15.633 7.098 1 74.12 651 SER B N 1
ATOM 11104 C CA . SER B 1 651 ? 0.923 15.5 6.324 1 74.12 651 SER B CA 1
ATOM 11105 C C . SER B 1 651 ? 1.9 14.539 7 1 74.12 651 SER B C 1
ATOM 11107 O O . SER B 1 651 ? 2.533 13.719 6.332 1 74.12 651 SER B O 1
ATOM 11109 N N . ALA B 1 652 ? 1.953 14.656 8.242 1 79.06 652 ALA B N 1
ATOM 11110 C CA . ALA B 1 652 ? 2.816 13.766 9.016 1 79.06 652 ALA B CA 1
ATOM 11111 C C . ALA B 1 652 ? 2.352 12.312 8.906 1 79.06 652 ALA B C 1
ATOM 11113 O O . ALA B 1 652 ? 3.172 11.398 8.797 1 79.06 652 ALA B O 1
ATOM 11114 N N . PHE B 1 653 ? 1.096 12.133 8.883 1 78.62 653 PHE B N 1
ATOM 11115 C CA . PHE B 1 653 ? 0.533 10.797 8.781 1 78.62 653 PHE B CA 1
ATOM 11116 C C . PHE B 1 653 ? 0.82 10.188 7.41 1 78.62 653 PHE B C 1
ATOM 11118 O O . PHE B 1 653 ? 1.092 8.992 7.301 1 78.62 653 PHE B O 1
ATOM 11125 N N . SER B 1 654 ? 0.703 11.023 6.453 1 73.56 654 SER B N 1
ATOM 11126 C CA . SER B 1 654 ? 1.061 10.562 5.113 1 73.56 654 SER B CA 1
ATOM 11127 C C . SER B 1 654 ? 2.498 10.055 5.074 1 73.56 654 SER B C 1
ATOM 11129 O O . SER B 1 654 ? 2.77 8.984 4.52 1 73.56 654 SER B O 1
ATOM 11131 N N . ALA B 1 655 ? 3.344 10.828 5.668 1 73.75 655 ALA B N 1
ATOM 11132 C CA . ALA B 1 655 ? 4.734 10.398 5.777 1 73.75 655 ALA B CA 1
ATOM 11133 C C . ALA B 1 655 ? 4.848 9.102 6.582 1 73.75 655 ALA B C 1
ATOM 11135 O O . ALA B 1 655 ? 5.559 8.18 6.184 1 73.75 655 ALA B O 1
ATOM 11136 N N . GLY B 1 656 ? 4.176 9.062 7.629 1 73.44 656 GLY B N 1
ATOM 11137 C CA . GLY B 1 656 ? 4.141 7.852 8.43 1 73.44 656 GLY B CA 1
ATOM 11138 C C . GLY B 1 656 ? 3.656 6.637 7.664 1 73.44 656 GLY B C 1
ATOM 11139 O O . GLY B 1 656 ? 4.219 5.547 7.793 1 73.44 656 GLY B O 1
ATOM 11140 N N . GLY B 1 657 ? 2.664 6.844 6.883 1 74.38 657 GLY B N 1
ATOM 11141 C CA . GLY B 1 657 ? 2.107 5.773 6.066 1 74.38 657 GLY B CA 1
ATOM 11142 C C . GLY B 1 657 ? 3.09 5.227 5.047 1 74.38 657 GLY B C 1
ATOM 11143 O O . GLY B 1 657 ? 3.08 4.035 4.746 1 74.38 657 GLY B O 1
ATOM 11144 N N . ARG B 1 658 ? 3.939 6.055 4.582 1 73.62 658 ARG B N 1
ATOM 11145 C CA . ARG B 1 658 ? 4.965 5.621 3.641 1 73.62 658 ARG B CA 1
ATOM 11146 C C . ARG B 1 658 ? 6.082 4.867 4.355 1 73.62 658 ARG B C 1
ATOM 11148 O O . ARG B 1 658 ? 6.68 3.949 3.787 1 73.62 658 ARG B O 1
ATOM 11155 N N . VAL B 1 659 ? 6.285 5.371 5.555 1 78.88 659 VAL B N 1
ATOM 11156 C CA . VAL B 1 659 ? 7.305 4.711 6.363 1 78.88 659 VAL B CA 1
ATOM 11157 C C . VAL B 1 659 ? 6.805 3.33 6.789 1 78.88 659 VAL B C 1
ATOM 11159 O O . VAL B 1 659 ? 7.551 2.348 6.723 1 78.88 659 VAL B O 1
ATOM 11162 N N . VAL B 1 660 ? 5.543 3.301 7.195 1 76.62 660 VAL B N 1
ATOM 11163 C CA . VAL B 1 660 ? 4.902 2.045 7.574 1 76.62 660 VAL B CA 1
ATOM 11164 C C . VAL B 1 660 ? 3.959 1.588 6.469 1 76.62 660 VAL B C 1
ATOM 11166 O O . VAL B 1 660 ? 2.742 1.769 6.566 1 76.62 660 VAL B O 1
ATOM 11169 N N . ASP B 1 661 ? 4.48 1.039 5.449 1 73.88 661 ASP B N 1
ATOM 11170 C CA . ASP B 1 661 ? 3.658 0.597 4.328 1 73.88 661 ASP B CA 1
ATOM 11171 C C . ASP B 1 661 ? 3.355 -0.897 4.426 1 73.88 661 ASP B C 1
ATOM 11173 O O . ASP B 1 661 ? 3.881 -1.587 5.301 1 73.88 661 ASP B O 1
ATOM 11177 N N . PRO B 1 662 ? 2.549 -1.375 3.596 1 68.56 662 PRO B N 1
ATOM 11178 C CA . PRO B 1 662 ? 2.135 -2.777 3.695 1 68.56 662 PRO B CA 1
ATOM 11179 C C . PRO B 1 662 ? 3.309 -3.748 3.6 1 68.56 662 PRO B C 1
ATOM 11181 O O . PRO B 1 662 ? 3.217 -4.883 4.07 1 68.56 662 PRO B O 1
ATOM 11184 N N . PHE B 1 663 ? 4.375 -3.238 3.055 1 67.75 663 PHE B N 1
ATOM 11185 C CA . PHE B 1 663 ? 5.52 -4.125 2.879 1 67.75 663 PHE B CA 1
ATOM 11186 C C . PHE B 1 663 ? 6.531 -3.934 4.004 1 67.75 663 PHE B C 1
ATOM 11188 O O . PHE B 1 663 ? 7.488 -4.703 4.121 1 67.75 663 PHE B O 1
ATOM 11195 N N . ARG B 1 664 ? 6.332 -2.869 4.812 1 71.19 664 ARG B N 1
ATOM 11196 C CA . ARG B 1 664 ? 7.176 -2.549 5.961 1 71.19 664 ARG B CA 1
ATOM 11197 C C . ARG B 1 664 ? 6.332 -2.346 7.215 1 71.19 664 ARG B C 1
ATOM 11199 O O . ARG B 1 664 ? 6.266 -1.238 7.75 1 71.19 664 ARG B O 1
ATOM 11206 N N . SER B 1 665 ? 5.816 -3.379 7.707 1 69.81 665 SER B N 1
ATOM 11207 C CA . SER B 1 665 ? 4.848 -3.244 8.789 1 69.81 665 SER B CA 1
ATOM 11208 C C . SER B 1 665 ? 5.406 -3.789 10.102 1 69.81 665 SER B C 1
ATOM 11210 O O . SER B 1 665 ? 4.648 -4.07 11.031 1 69.81 665 SER B O 1
ATOM 11212 N N . ARG B 1 666 ? 6.781 -3.891 10.148 1 75.44 666 ARG B N 1
ATOM 11213 C CA . ARG B 1 666 ? 7.348 -4.473 11.359 1 75.44 666 ARG B CA 1
ATOM 11214 C C . ARG B 1 666 ? 8.227 -3.465 12.094 1 75.44 666 ARG B C 1
ATOM 11216 O O . ARG B 1 666 ? 8.898 -3.814 13.062 1 75.44 666 ARG B O 1
ATOM 11223 N N . LEU B 1 667 ? 8.188 -2.248 11.648 1 82.56 667 LEU B N 1
ATOM 11224 C CA . LEU B 1 667 ? 9 -1.214 12.281 1 82.56 667 LEU B CA 1
ATOM 11225 C C . LEU B 1 667 ? 8.469 -0.881 13.672 1 82.56 667 LEU B C 1
ATOM 11227 O O . LEU B 1 667 ? 7.258 -0.802 13.875 1 82.56 667 LEU B O 1
ATOM 11231 N N . GLU B 1 668 ? 9.367 -0.739 14.539 1 86.12 668 GLU B N 1
ATOM 11232 C CA . GLU B 1 668 ? 8.984 -0.328 15.891 1 86.12 668 GLU B CA 1
ATOM 11233 C C . GLU B 1 668 ? 8.578 1.142 15.93 1 86.12 668 GLU B C 1
ATOM 11235 O O . GLU B 1 668 ? 9.109 1.959 15.172 1 86.12 668 GLU B O 1
ATOM 11240 N N . PRO B 1 669 ? 7.664 1.448 16.859 1 87.31 669 PRO B N 1
ATOM 11241 C CA . PRO B 1 669 ? 7.148 2.818 16.938 1 87.31 669 PRO B CA 1
ATOM 11242 C C . PRO B 1 669 ? 8.258 3.852 17.156 1 87.31 669 PRO B C 1
ATOM 11244 O O . PRO B 1 669 ? 8.18 4.961 16.609 1 87.31 669 PRO B O 1
ATOM 11247 N N . GLU B 1 670 ? 9.273 3.506 17.859 1 88.62 670 GLU B N 1
ATOM 11248 C CA . GLU B 1 670 ? 10.359 4.445 18.141 1 88.62 670 GLU B CA 1
ATOM 11249 C C . GLU B 1 670 ? 11.117 4.797 16.859 1 88.62 670 GLU B C 1
ATOM 11251 O O . GLU B 1 670 ? 11.523 5.945 16.672 1 88.62 670 GLU B O 1
ATOM 11256 N N . ILE B 1 671 ? 11.273 3.803 16.062 1 90.12 671 ILE B N 1
ATOM 11257 C CA . ILE B 1 671 ? 11.977 4.008 14.805 1 90.12 671 ILE B CA 1
ATOM 11258 C C . ILE B 1 671 ? 11.117 4.848 13.859 1 90.12 671 ILE B C 1
ATOM 11260 O O . ILE B 1 671 ? 11.633 5.699 13.133 1 90.12 671 ILE B O 1
ATOM 11264 N N . VAL B 1 672 ? 9.805 4.582 13.891 1 90.38 672 VAL B N 1
ATOM 11265 C CA . VAL B 1 672 ? 8.883 5.352 13.07 1 90.38 672 VAL B CA 1
ATOM 11266 C C . VAL B 1 672 ? 8.945 6.824 13.453 1 90.38 672 VAL B C 1
ATOM 11268 O O . VAL B 1 672 ? 9.016 7.699 12.586 1 90.38 672 VAL B O 1
ATOM 11271 N N . GLU B 1 673 ? 8.914 7.094 14.711 1 92 673 GLU B N 1
ATOM 11272 C CA . GLU B 1 673 ? 9.016 8.461 15.203 1 92 673 GLU B CA 1
ATOM 11273 C C . GLU B 1 673 ? 10.32 9.117 14.75 1 92 673 GLU B C 1
ATOM 11275 O O . GLU B 1 673 ? 10.312 10.258 14.273 1 92 673 GLU B O 1
ATOM 11280 N N . ALA B 1 674 ? 11.422 8.375 14.898 1 93.38 674 ALA B N 1
ATOM 11281 C CA . ALA B 1 674 ? 12.734 8.898 14.531 1 93.38 674 ALA B CA 1
ATOM 11282 C C . ALA B 1 674 ? 12.781 9.273 13.055 1 93.38 674 ALA B C 1
ATOM 11284 O O . ALA B 1 674 ? 13.305 10.328 12.695 1 93.38 674 ALA B O 1
ATOM 11285 N N . LEU B 1 675 ? 12.25 8.445 12.242 1 92.81 675 LEU B N 1
ATOM 11286 C CA . LEU B 1 675 ? 12.305 8.664 10.805 1 92.81 675 LEU B CA 1
ATOM 11287 C C . LEU B 1 675 ? 11.414 9.836 10.398 1 92.81 675 LEU B C 1
ATOM 11289 O O . LEU B 1 675 ? 11.828 10.688 9.609 1 92.81 675 LEU B O 1
ATOM 11293 N N . VAL B 1 676 ? 10.188 9.938 10.922 1 93.12 676 VAL B N 1
ATOM 11294 C CA . VAL B 1 676 ? 9.234 10.977 10.562 1 93.12 676 VAL B CA 1
ATOM 11295 C C . VAL B 1 676 ? 9.734 12.328 11.062 1 93.12 676 VAL B C 1
ATOM 11297 O O . VAL B 1 676 ? 9.727 13.312 10.312 1 93.12 676 VAL B O 1
ATOM 11300 N N . CYS B 1 677 ? 10.18 12.375 12.297 1 94.69 677 CYS B N 1
ATOM 11301 C CA . CYS B 1 677 ? 10.641 13.625 12.891 1 94.69 677 CYS B CA 1
ATOM 11302 C C . CYS B 1 677 ? 11.938 14.094 12.234 1 94.69 677 CYS B C 1
ATOM 11304 O O . CYS B 1 677 ? 12.07 15.266 11.891 1 94.69 677 CYS B O 1
ATOM 11306 N N . ALA B 1 678 ? 12.883 13.148 12.086 1 94.44 678 ALA B N 1
ATOM 11307 C CA . ALA B 1 678 ? 14.148 13.523 11.469 1 94.44 678 ALA B CA 1
ATOM 11308 C C . ALA B 1 678 ? 13.938 14.078 10.062 1 94.44 678 ALA B C 1
ATOM 11310 O O . ALA B 1 678 ? 14.586 15.047 9.664 1 94.44 678 ALA B O 1
ATOM 11311 N N . LYS B 1 679 ? 13.094 13.438 9.32 1 93.62 679 LYS B N 1
ATOM 11312 C CA . LYS B 1 679 ? 12.781 13.922 7.98 1 93.62 679 LYS B CA 1
ATOM 11313 C C . LYS B 1 679 ? 12.25 15.352 8.016 1 93.62 679 LYS B C 1
ATOM 11315 O O . LYS B 1 679 ? 12.68 16.203 7.234 1 93.62 679 LYS B O 1
ATOM 11320 N N . ASP B 1 680 ? 11.328 15.586 8.883 1 93.31 680 ASP B N 1
ATOM 11321 C CA . ASP B 1 680 ? 10.727 16.906 9.023 1 93.31 680 ASP B CA 1
ATOM 11322 C C . ASP B 1 680 ? 11.781 17.953 9.391 1 93.31 680 ASP B C 1
ATOM 11324 O O . ASP B 1 680 ? 11.805 19.047 8.82 1 93.31 680 ASP B O 1
ATOM 11328 N N . TRP B 1 681 ? 12.672 17.625 10.336 1 95 681 TRP B N 1
ATOM 11329 C CA . TRP B 1 681 ? 13.664 18.547 10.859 1 95 681 TRP B CA 1
ATOM 11330 C C . TRP B 1 681 ? 14.727 18.859 9.805 1 95 681 TRP B C 1
ATOM 11332 O O . TRP B 1 681 ? 15.141 20 9.633 1 95 681 TRP B O 1
ATOM 11342 N N . ILE B 1 682 ? 15.156 17.812 9.078 1 93.06 682 ILE B N 1
ATOM 11343 C CA . ILE B 1 682 ? 16.188 17.969 8.062 1 93.06 682 ILE B CA 1
ATOM 11344 C C . ILE B 1 682 ? 15.633 18.781 6.887 1 93.06 682 ILE B C 1
ATOM 11346 O O . ILE B 1 682 ? 16.328 19.641 6.344 1 93.06 682 ILE B O 1
ATOM 11350 N N . ALA B 1 683 ? 14.453 18.5 6.484 1 90.75 683 ALA B N 1
ATOM 11351 C CA . ALA B 1 683 ? 13.812 19.234 5.402 1 90.75 683 ALA B CA 1
ATOM 11352 C C . ALA B 1 683 ? 13.688 20.719 5.75 1 90.75 683 ALA B C 1
ATOM 11354 O O . ALA B 1 683 ? 13.875 21.578 4.891 1 90.75 683 ALA B O 1
ATOM 11355 N N . ALA B 1 684 ? 13.352 21 6.957 1 88.94 684 ALA B N 1
ATOM 11356 C CA . ALA B 1 684 ? 13.203 22.391 7.41 1 88.94 684 ALA B CA 1
ATOM 11357 C C . ALA B 1 684 ? 14.547 23.125 7.387 1 88.94 684 ALA B C 1
ATOM 11359 O O . ALA B 1 684 ? 14.609 24.297 7.031 1 88.94 684 ALA B O 1
ATOM 11360 N N . SER B 1 685 ? 15.562 22.438 7.777 1 84.69 685 SER B N 1
ATOM 11361 C CA . SER B 1 685 ? 16.891 23.031 7.793 1 84.69 685 SER B CA 1
ATOM 11362 C C . SER B 1 685 ? 17.375 23.344 6.383 1 84.69 685 SER B C 1
ATOM 11364 O O . SER B 1 685 ? 18.047 24.344 6.16 1 84.69 685 SER B O 1
ATOM 11366 N N . ARG B 1 686 ? 17.078 22.5 5.453 1 82.44 686 ARG B N 1
ATOM 11367 C CA . ARG B 1 686 ? 17.484 22.703 4.066 1 82.44 686 ARG B CA 1
ATOM 11368 C C . ARG B 1 686 ? 16.75 23.875 3.438 1 82.44 686 ARG B C 1
ATOM 11370 O O . ARG B 1 686 ? 17.328 24.641 2.676 1 82.44 686 ARG B O 1
ATOM 11377 N N . LYS B 1 687 ? 15.516 23.984 3.668 1 69.75 687 LYS B N 1
ATOM 11378 C CA . LYS B 1 687 ? 14.719 25.094 3.154 1 69.75 687 LYS B CA 1
ATOM 11379 C C . LYS B 1 687 ? 15.266 26.438 3.639 1 69.75 687 LYS B C 1
ATOM 11381 O O . LYS B 1 687 ? 15.273 27.422 2.895 1 69.75 687 LYS B O 1
ATOM 11386 N N . GLU B 1 688 ? 15.688 26.422 4.82 1 62.53 688 GLU B N 1
ATOM 11387 C CA . GLU B 1 688 ? 16.25 27.641 5.395 1 62.53 688 GLU B CA 1
ATOM 11388 C C . GLU B 1 688 ? 17.578 28 4.734 1 62.53 688 GLU B C 1
ATOM 11390 O O . GLU B 1 688 ? 17.891 29.188 4.57 1 62.53 688 GLU B O 1
ATOM 11395 N N . SER B 1 689 ? 18.25 26.906 4.297 1 53.09 689 SER B N 1
ATOM 11396 C CA . SER B 1 689 ? 19.531 27.141 3.637 1 53.09 689 SER B CA 1
ATOM 11397 C C . SER B 1 689 ? 19.328 27.531 2.176 1 53.09 689 SER B C 1
ATOM 11399 O O . SER B 1 689 ? 20.109 28.328 1.628 1 53.09 689 SER B O 1
ATOM 11401 N N . ASP B 1 690 ? 18.344 26.781 1.398 1 51.56 690 ASP B N 1
ATOM 11402 C CA . ASP B 1 690 ? 18.094 27.047 -0.013 1 51.56 690 ASP B CA 1
ATOM 11403 C C . ASP B 1 690 ? 17.297 28.344 -0.192 1 51.56 690 ASP B C 1
ATOM 11405 O O . ASP B 1 690 ? 16.078 28.375 0.048 1 51.56 690 ASP B O 1
ATOM 11409 N N . LYS B 1 691 ? 17.656 29.469 0.181 1 44.03 691 LYS B N 1
ATOM 11410 C CA . LYS B 1 691 ? 17.031 30.75 -0.083 1 44.03 691 LYS B CA 1
ATOM 11411 C C . LYS B 1 691 ? 16.328 30.75 -1.436 1 44.03 691 LYS B C 1
ATOM 11413 O O . LYS B 1 691 ? 15.766 31.766 -1.854 1 44.03 691 LYS B O 1
ATOM 11418 N N . GLY B 1 692 ? 16.656 29.922 -2.469 1 31.95 692 GLY B N 1
ATOM 11419 C CA . GLY B 1 692 ? 15.914 30.156 -3.701 1 31.95 692 GLY B CA 1
ATOM 11420 C C . GLY B 1 692 ? 14.5 29.609 -3.664 1 31.95 692 GLY B C 1
ATOM 11421 O O . GLY B 1 692 ? 14.086 29 -2.674 1 31.95 692 GLY B O 1
ATOM 11422 N N . VAL B 1 693 ? 13.75 29.25 -5.008 1 28.3 693 VAL B N 1
ATOM 11423 C CA . VAL B 1 693 ? 12.352 29.094 -5.398 1 28.3 693 VAL B CA 1
ATOM 11424 C C . VAL B 1 693 ? 11.766 27.844 -4.762 1 28.3 693 VAL B C 1
ATOM 11426 O O . VAL B 1 693 ? 12.156 26.719 -5.109 1 28.3 693 VAL B O 1
ATOM 11429 N N . GLY B 1 694 ? 11.648 27.75 -3.596 1 31.38 694 GLY B N 1
ATOM 11430 C CA . GLY B 1 694 ? 11.078 26.578 -2.953 1 31.38 694 GLY B CA 1
ATOM 11431 C C . GLY B 1 694 ? 9.742 26.172 -3.541 1 31.38 694 GLY B C 1
ATOM 11432 O O . GLY B 1 694 ? 8.828 26.984 -3.66 1 31.38 694 GLY B O 1
ATOM 11433 N N . SER B 1 695 ? 9.703 25.203 -4.449 1 29.67 695 SER B N 1
ATOM 11434 C CA . SER B 1 695 ? 8.484 24.766 -5.113 1 29.67 695 SER B CA 1
ATOM 11435 C C . SER B 1 695 ? 7.441 24.281 -4.105 1 29.67 695 SER B C 1
ATOM 11437 O O . SER B 1 695 ? 7.727 23.406 -3.285 1 29.67 695 SER B O 1
ATOM 11439 N N . ILE B 1 696 ? 6.527 25 -3.668 1 31.42 696 ILE B N 1
ATOM 11440 C CA . ILE B 1 696 ? 5.23 24.828 -3.02 1 31.42 696 ILE B CA 1
ATOM 11441 C C . ILE B 1 696 ? 4.59 23.531 -3.49 1 31.42 696 ILE B C 1
ATOM 11443 O O . ILE B 1 696 ? 3.529 23.141 -2.998 1 31.42 696 ILE B O 1
ATOM 11447 N N . LEU B 1 697 ? 5.191 22.922 -4.473 1 31.83 697 LEU B N 1
ATOM 11448 C CA . LEU B 1 697 ? 4.477 21.844 -5.168 1 31.83 697 LEU B CA 1
ATOM 11449 C C . LEU B 1 697 ? 4.367 20.609 -4.289 1 31.83 697 LEU B C 1
ATOM 11451 O O . LEU B 1 697 ? 3.379 19.875 -4.363 1 31.83 697 LEU B O 1
ATOM 11455 N N . ASN B 1 698 ? 5.316 20.469 -3.416 1 35.78 698 ASN B N 1
ATOM 11456 C CA . ASN B 1 698 ? 5.289 19.156 -2.768 1 35.78 698 ASN B CA 1
ATOM 11457 C C . ASN B 1 698 ? 4.223 19.094 -1.675 1 35.78 698 ASN B C 1
ATOM 11459 O O . ASN B 1 698 ? 3.586 18.062 -1.479 1 35.78 698 ASN B O 1
ATOM 11463 N N . ASP B 1 699 ? 4.004 20.188 -1.014 1 37.38 699 ASP B N 1
ATOM 11464 C CA . ASP B 1 699 ? 3.016 20.156 0.061 1 37.38 699 ASP B CA 1
ATOM 11465 C C . ASP B 1 699 ? 1.604 19.984 -0.497 1 37.38 699 ASP B C 1
ATOM 11467 O O . ASP B 1 699 ? 0.786 19.266 0.077 1 37.38 699 ASP B O 1
ATOM 11471 N N . LEU B 1 700 ? 1.366 20.641 -1.532 1 35.31 700 LEU B N 1
ATOM 11472 C CA . LEU B 1 700 ? 0.059 20.547 -2.174 1 35.31 700 LEU B CA 1
ATOM 11473 C C . LEU B 1 700 ? -0.148 19.188 -2.814 1 35.31 700 LEU B C 1
ATOM 11475 O O . LEU B 1 700 ? -1.254 18.641 -2.781 1 35.31 700 LEU B O 1
ATOM 11479 N N . GLU B 1 701 ? 0.914 18.703 -3.395 1 40.72 701 GLU B N 1
ATOM 11480 C CA . GLU B 1 701 ? 0.791 17.375 -4 1 40.72 701 GLU B CA 1
ATOM 11481 C C . GLU B 1 701 ? 0.551 16.312 -2.939 1 40.72 701 GLU B C 1
ATOM 11483 O O . GLU B 1 701 ? -0.252 15.398 -3.141 1 40.72 701 GLU B O 1
ATOM 11488 N N . VAL B 1 702 ? 1.193 16.547 -1.867 1 38.59 702 VAL B N 1
ATOM 11489 C CA . VAL B 1 702 ? 0.902 15.656 -0.75 1 38.59 702 VAL B CA 1
ATOM 11490 C C . VAL B 1 702 ? -0.541 15.859 -0.293 1 38.59 702 VAL B C 1
ATOM 11492 O O . VAL B 1 702 ? -1.263 14.883 -0.058 1 38.59 702 VAL B O 1
ATOM 11495 N N . ALA B 1 703 ? -0.942 17.141 -0.231 1 38.28 703 ALA B N 1
ATOM 11496 C CA . ALA B 1 703 ? -2.326 17.406 0.153 1 38.28 703 ALA B CA 1
ATOM 11497 C C . ALA B 1 703 ? -3.299 16.797 -0.853 1 38.28 703 ALA B C 1
ATOM 11499 O O . ALA B 1 703 ? -4.285 16.156 -0.468 1 38.28 703 ALA B O 1
ATOM 11500 N N . LYS B 1 704 ? -2.904 16.953 -2.062 1 41.47 704 LYS B N 1
ATOM 11501 C CA . LYS B 1 704 ? -3.764 16.391 -3.1 1 41.47 704 LYS B CA 1
ATOM 11502 C C . LYS B 1 704 ? -3.736 14.867 -3.066 1 41.47 704 LYS B C 1
ATOM 11504 O O . LYS B 1 704 ? -4.777 14.219 -3.193 1 41.47 704 LYS B O 1
ATOM 11509 N N . THR B 1 705 ? -2.531 14.367 -3.004 1 40.19 705 THR B N 1
ATOM 11510 C CA . THR B 1 705 ? -2.398 12.914 -2.92 1 40.19 705 THR B CA 1
ATOM 11511 C C . THR B 1 705 ? -3.006 12.391 -1.623 1 40.19 705 THR B C 1
ATOM 11513 O O . THR B 1 705 ? -3.654 11.344 -1.616 1 40.19 705 THR B O 1
ATOM 11516 N N . LEU B 1 706 ? -2.779 13.156 -0.57 1 37.09 706 LEU B N 1
ATOM 11517 C CA . LEU B 1 706 ? -3.402 12.797 0.699 1 37.09 706 LEU B CA 1
ATOM 11518 C C . LEU B 1 706 ? -4.922 12.844 0.59 1 37.09 706 LEU B C 1
ATOM 11520 O O . LEU B 1 706 ? -5.613 11.961 1.103 1 37.09 706 LEU B O 1
ATOM 11524 N N . ILE B 1 707 ? -5.312 13.945 -0.03 1 36.81 707 ILE B N 1
ATOM 11525 C CA . ILE B 1 707 ? -6.746 14.031 -0.271 1 36.81 707 ILE B CA 1
ATOM 11526 C C . ILE B 1 707 ? -7.199 12.844 -1.12 1 36.81 707 ILE B C 1
ATOM 11528 O O . ILE B 1 707 ? -8.227 12.219 -0.834 1 36.81 707 ILE B O 1
ATOM 11532 N N . ALA B 1 708 ? -6.32 12.523 -2.059 1 37.12 708 ALA B N 1
ATOM 11533 C CA . ALA B 1 708 ? -6.672 11.422 -2.951 1 37.12 708 ALA B CA 1
ATOM 11534 C C . ALA B 1 708 ? -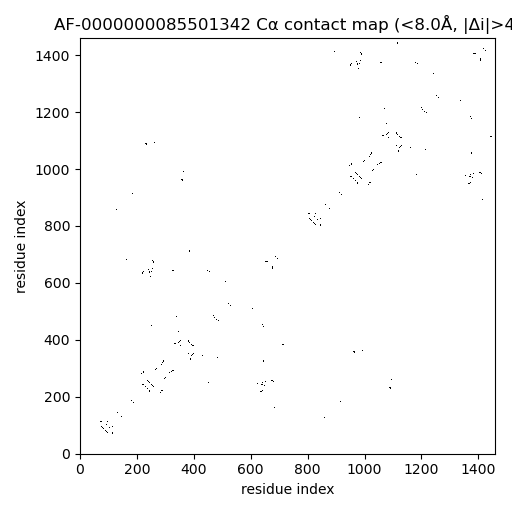6.477 10.078 -2.264 1 37.12 708 ALA B C 1
ATOM 11536 O O . ALA B 1 708 ? -7.293 9.164 -2.42 1 37.12 708 ALA B O 1
ATOM 11537 N N . ASN B 1 709 ? -5.273 9.773 -1.723 1 35.94 709 ASN B N 1
ATOM 11538 C CA . ASN B 1 709 ? -4.934 8.492 -1.108 1 35.94 709 ASN B CA 1
ATOM 11539 C C . ASN B 1 709 ? -5.676 8.289 0.208 1 35.94 709 ASN B C 1
ATOM 11541 O O . ASN B 1 709 ? -5.727 7.172 0.729 1 35.94 709 ASN B O 1
ATOM 11545 N N . LEU B 1 710 ? -5.875 9.305 0.977 1 32.97 710 LEU B N 1
ATOM 11546 C CA . LEU B 1 710 ? -6.715 9.117 2.154 1 32.97 710 LEU B CA 1
ATOM 11547 C C . LEU B 1 710 ? -7.965 8.312 1.808 1 32.97 710 LEU B C 1
ATOM 11549 O O . LEU B 1 710 ? -8.633 7.781 2.697 1 32.97 710 LEU B O 1
ATOM 11553 N N . THR B 1 711 ? -8.273 8.242 0.621 1 33.81 711 THR B N 1
ATOM 11554 C CA . THR B 1 711 ? -9.531 7.605 0.243 1 33.81 711 THR B CA 1
ATOM 11555 C C . THR B 1 711 ? -9.43 6.086 0.369 1 33.81 711 THR B C 1
ATOM 11557 O O . THR B 1 711 ? -10.391 5.422 0.749 1 33.81 711 THR B O 1
ATOM 11560 N N . LEU B 1 712 ? -8.312 5.527 -0.05 1 32.69 712 LEU B N 1
ATOM 11561 C CA . LEU B 1 712 ? -8.383 4.074 -0.135 1 32.69 712 LEU B CA 1
ATOM 11562 C C . LEU B 1 712 ? -8.195 3.438 1.239 1 32.69 712 LEU B C 1
ATOM 11564 O O . LEU B 1 712 ? -8.844 2.443 1.563 1 32.69 712 LEU B O 1
ATOM 11568 N N . GLU B 1 713 ? -7.254 3.863 2.051 1 34.5 713 GLU B N 1
ATOM 11569 C CA . GLU B 1 713 ? -6.965 3.236 3.338 1 34.5 713 GLU B CA 1
ATOM 11570 C C . GLU B 1 713 ? -8.031 3.582 4.371 1 34.5 713 GLU B C 1
ATOM 11572 O O . GLU B 1 713 ? -8.312 2.787 5.27 1 34.5 713 GLU B O 1
ATOM 11577 N N . ASP B 1 714 ? -8.602 4.758 4.344 1 33.25 714 ASP B N 1
ATOM 11578 C CA . ASP B 1 714 ? -9.578 5.191 5.344 1 33.25 714 ASP B CA 1
ATOM 11579 C C . ASP B 1 714 ? -10.883 4.414 5.211 1 33.25 714 ASP B C 1
ATOM 11581 O O . ASP B 1 714 ? -11.773 4.535 6.055 1 33.25 714 ASP B O 1
ATOM 11585 N N . LEU B 1 715 ? -11.156 3.83 4.195 1 32.28 715 LEU B N 1
ATOM 11586 C CA . LEU B 1 715 ? -12.398 3.068 4.16 1 32.28 715 LEU B CA 1
ATOM 11587 C C . LEU B 1 715 ? -12.406 1.996 5.242 1 32.28 715 LEU B C 1
ATOM 11589 O O . LEU B 1 715 ? -13.453 1.721 5.836 1 32.28 715 LEU B O 1
ATOM 11593 N N . GLU B 1 716 ? -11.219 1.419 5.527 1 33 716 GLU B N 1
ATOM 11594 C CA . GLU B 1 716 ? -11.266 0.42 6.59 1 33 716 GLU B CA 1
ATOM 11595 C C . GLU B 1 716 ? -11.43 1.077 7.957 1 33 716 GLU B C 1
ATOM 11597 O O . GLU B 1 716 ? -12.117 0.544 8.828 1 33 716 GLU B O 1
ATOM 11602 N N . ASP B 1 717 ? -10.867 2.242 8.148 1 32.38 717 ASP B N 1
ATOM 11603 C CA . ASP B 1 717 ? -10.945 2.887 9.461 1 32.38 717 ASP B CA 1
ATOM 11604 C C . ASP B 1 717 ? -12.32 3.496 9.695 1 32.38 717 ASP B C 1
ATOM 11606 O O . ASP B 1 717 ? -12.766 3.627 10.836 1 32.38 717 ASP B O 1
ATOM 11610 N N . GLN B 1 718 ? -13.023 4.117 8.766 1 30.55 718 GLN B N 1
ATOM 11611 C CA . GLN B 1 718 ? -14.305 4.754 9.031 1 30.55 718 GLN B CA 1
ATOM 11612 C C . GLN B 1 718 ? -15.344 3.73 9.492 1 30.55 718 GLN B C 1
ATOM 11614 O O . GLN B 1 718 ? -16.266 4.066 10.234 1 30.55 718 GLN B O 1
ATOM 11619 N N . GLU B 1 719 ? -15.352 2.549 9.039 1 32.41 719 GLU B N 1
ATOM 11620 C CA . GLU B 1 719 ? -16.359 1.669 9.633 1 32.41 719 GLU B CA 1
ATOM 11621 C C . GLU B 1 719 ? -16.125 1.506 11.133 1 32.41 719 GLU B C 1
ATOM 11623 O O . GLU B 1 719 ? -17.078 1.311 11.891 1 32.41 719 GLU B O 1
ATOM 11628 N N . LYS B 1 720 ? -14.922 1.756 11.555 1 33.41 720 LYS B N 1
ATOM 11629 C CA . LYS B 1 720 ? -14.625 1.67 12.984 1 33.41 720 LYS B CA 1
ATOM 11630 C C . LYS B 1 720 ? -15.047 2.943 13.711 1 33.41 720 LYS B C 1
ATOM 11632 O O . LYS B 1 720 ? -15.531 2.887 14.844 1 33.41 720 LYS B O 1
ATOM 11637 N N . GLN B 1 721 ? -14.812 4.16 13.188 1 28.8 721 GLN B N 1
ATOM 11638 C CA . GLN B 1 721 ? -15.141 5.379 13.922 1 28.8 721 GLN B CA 1
ATOM 11639 C C . GLN B 1 721 ? -16.656 5.594 13.984 1 28.8 721 GLN B C 1
ATOM 11641 O O . GLN B 1 721 ? -17.156 6.242 14.906 1 28.8 721 GLN B O 1
ATOM 11646 N N . LEU B 1 722 ? -17.438 5.328 13.016 1 31.56 722 LEU B N 1
ATOM 11647 C CA . LEU B 1 722 ? -18.875 5.496 13.172 1 31.56 722 LEU B CA 1
ATOM 11648 C C . LEU B 1 722 ? -19.391 4.715 14.375 1 31.56 722 LEU B C 1
ATOM 11650 O O . LEU B 1 722 ? -20.344 5.137 15.031 1 31.56 722 LEU B O 1
ATOM 11654 N N . SER B 1 723 ? -18.75 3.609 14.68 1 32.56 723 SER B N 1
ATOM 11655 C CA . SER B 1 723 ? -19.297 2.941 15.859 1 32.56 723 SER B CA 1
ATOM 11656 C C . SER B 1 723 ? -18.953 3.695 17.141 1 32.56 723 SER B C 1
ATOM 11658 O O . SER B 1 723 ? -19.703 3.643 18.109 1 32.56 723 SER B O 1
ATOM 11660 N N . SER B 1 724 ? -17.797 4.367 17.156 1 32.84 724 SER B N 1
ATOM 11661 C CA . SER B 1 724 ? -17.484 4.988 18.438 1 32.84 724 SER B CA 1
ATOM 11662 C C . SER B 1 724 ? -18.219 6.312 18.609 1 32.84 724 SER B C 1
ATOM 11664 O O . SER B 1 724 ? -18.469 6.75 19.734 1 32.84 724 SER B O 1
ATOM 11666 N N . ASP B 1 725 ? -18.406 7.098 17.609 1 32.34 725 ASP B N 1
ATOM 11667 C CA . ASP B 1 725 ? -19.094 8.359 17.828 1 32.34 725 ASP B CA 1
ATOM 11668 C C . ASP B 1 725 ? -20.531 8.133 18.312 1 32.34 725 ASP B C 1
ATOM 11670 O O . ASP B 1 725 ? -21.109 9 18.953 1 32.34 725 ASP B O 1
ATOM 11674 N N . GLU B 1 726 ? -21.234 7.133 17.875 1 30.88 726 GLU B N 1
ATOM 11675 C CA . GLU B 1 726 ? -22.562 6.934 18.438 1 30.88 726 GLU B CA 1
ATOM 11676 C C . GLU B 1 726 ? -22.484 6.68 19.938 1 30.88 726 GLU B C 1
ATOM 11678 O O . GLU B 1 726 ? -23.469 6.902 20.656 1 30.88 726 GLU B O 1
ATOM 11683 N N . GLU B 1 727 ? -21.438 6.129 20.453 1 30.83 727 GLU B N 1
ATOM 11684 C CA . GLU B 1 727 ? -21.547 5.914 21.891 1 30.83 727 GLU B CA 1
ATOM 11685 C C . GLU B 1 727 ? -21.375 7.223 22.656 1 30.83 727 GLU B C 1
ATOM 11687 O O . GLU B 1 727 ? -21.812 7.332 23.812 1 30.83 727 GLU B O 1
ATOM 11692 N N . GLY B 1 728 ? -20.625 8.188 22.203 1 26.09 728 GLY B N 1
ATOM 11693 C CA . GLY B 1 728 ? -20.391 9.32 23.078 1 26.09 728 GLY B CA 1
ATOM 11694 C C . GLY B 1 728 ? -21.562 10.281 23.141 1 26.09 728 GLY B C 1
ATOM 11695 O O . GLY B 1 728 ? -21.531 11.266 23.875 1 26.09 728 GLY B O 1
ATOM 11696 N N . ASP B 1 729 ? -22.375 10.336 22.078 1 25.22 729 ASP B N 1
ATOM 11697 C CA . ASP B 1 729 ? -23.438 11.312 22.266 1 25.22 729 ASP B CA 1
ATOM 11698 C C . ASP B 1 729 ? -24.438 10.836 23.312 1 25.22 729 ASP B C 1
ATOM 11700 O O . ASP B 1 729 ? -25.375 11.555 23.656 1 25.22 729 ASP B O 1
ATOM 11704 N N . GLU B 1 730 ? -24.562 9.531 23.672 1 22.84 730 GLU B N 1
ATOM 11705 C CA . GLU B 1 730 ? -25.469 9.375 24.812 1 22.84 730 GLU B CA 1
ATOM 11706 C C . GLU B 1 730 ? -24.781 9.781 26.109 1 22.84 730 GLU B C 1
ATOM 11708 O O . GLU B 1 730 ? -23.625 9.445 26.344 1 22.84 730 GLU B O 1
#

Foldseek 3Di:
DDDDDDDDDDDDDDDDDPDDPPDDDDDDDDDDDDDDDDDDPPDPDPPPPDPPPPPDPPDPPDDDDDDPPQPLCVQKDWDWDQDDDPNDGDTWIKIAGNPDRDIDTPDPVCHSVVSVVCCCVPVVPPFPQQPQPQPPDPDDDSPSPRDTDDLVVVVVVVLLCCLQVVPQLCCLVPPVSVVVVCVVPVPRDRDHSVVSLVVLVVLLVVLLVVVLVVLVPFDAAKEKEWDWDQAPLRFIWIWIKIWFQGPVLFIDIATQGTFTQDDDLALCSVLVVVLVSCVVSVRLQRYAAYEYEDDPRVVSNLVSNLVVSCVPYQYQVSCLLHYAYFLLNLLLVLLLLLVVLVPPLLVLLLVLLCLQPVDPVSVVLLLVLCVVVVHDSPLDAFHADSSGVVSSLRNLVVCLSSVRSSVVSCVVPVPSCVVSDHDPVSNVVSVVSNVLVVLSVVLSVQLLDRRAFNLLVSQVSLLVNLVVLVVQCPDPDPSSVVSSVSSNVSSVVVCVVHPQLSVLLNLLQLQQHLNNQLVSLCVVVNDPCSVVVSVVSVVVVVSSLVSLVVVVVVVCPPPPPPPPCPPPPPDDPVVVVVCCCVVPVCPDVPPPDQALSRVSNPDHGDDDDDPPPDDDHRSVVLSVCCVSHVSSSSVNRRSSRHRSHNSVVLLLVLVLCSSCDPVRPPDDRVSSGSSSSSNRSVVSVVCVVPPDDPPPPPSVVSVVVSVVVVRPVCSVVVVVVVVVVVVVVD/DDDPDDDDDDDDDDDDDDDPDDDDDDDYDDDDDDDDDDDDPPDPPPDPDDPDPDPDPPDPPPPDPPPPPQPLCVQKPWDWDFDDDPNDGDTWIKIAGNPDRDIDTPDPVCHSVVSVVCCCVPVVPPFPQQPQPQPPDPDDDSPSPRDTDDLVVVVVVVLLCCLQVVPQLCCLVPPVSVVVVCVVPVPRDRDHSVVSLVVLVVLLVVLLVVVLVVLVPFPAAKEKEWDWDQAPLRFIWIWIKIWFQGPVLFIDIATQGTFTQDDDLALCSVLVVVLVSCVVSVRLQRYAAYEYEDDPRVVSNLVSNLVVSCVPYQYQVSCLLHYAYFLLNLLLVLLLLLVVLVPPLLVLLLVLLCLQPVDPVSVVLLLVLCVVVVHDSPLDAFHADSSGVVSSLRNLVVCLSSVRSSVVSCVVPVPSCVVSDHDPVSNVVSVVSSVLVVLSVVLSVQLLDRRAFNLLVSQVSLLVNQVVLVVQCPDPDPSSVVSSVSSNVSSVVVCVVHPQLSVLLNLLQLQQHLNNQLVSLCVNVNDPCSVVVSVVSVVVVVSSLVSLVVVVVVVCPPPPPPPPCPPPPPDDDVVVVCCCCVVPVCPDVPPPDQALSRVSNPDHGDDDDPPPPDDDHRSVVLSVCCVSHVSSSSVNRRSSRHRSHNSVVLLLVLVLCSSCDPVRPPDDRVSSGSSSSSNRSVVSVVCVVPPDDPPPPPSVVSVVVSVVVVRPPCSVVVVVVVVVVVVPVD

Solvent-accessible surface area (backbone atoms only — not comparable to full-atom values): 83129 Å² total; per-residue (Å²): 143,81,91,78,84,89,81,88,81,81,87,78,84,81,75,84,75,80,67,80,69,85,76,78,82,73,89,77,84,88,81,90,80,84,87,84,74,81,79,78,79,86,71,85,74,76,79,75,80,76,80,74,77,80,74,82,83,77,89,81,82,76,82,82,79,81,78,82,80,59,77,36,58,79,49,31,47,76,47,78,41,77,42,78,53,94,83,44,78,40,78,40,50,30,34,30,41,76,85,55,92,55,66,45,64,54,44,95,87,42,44,60,67,55,46,41,49,46,41,48,70,73,64,33,69,76,69,43,78,53,53,68,54,78,62,83,61,86,85,64,79,61,69,54,59,64,40,60,59,42,70,68,61,30,48,50,32,43,52,49,21,31,44,68,67,53,50,66,61,57,56,61,68,34,65,46,46,45,52,21,50,36,46,63,36,69,81,57,81,81,54,51,44,68,55,48,53,52,52,51,52,48,50,28,52,52,53,48,51,52,50,49,55,48,62,69,68,51,93,58,41,32,18,31,28,43,44,78,44,72,47,90,73,50,43,42,29,39,29,34,34,40,21,25,42,47,98,84,46,41,66,44,73,47,58,79,40,46,38,67,54,81,64,67,82,38,17,66,53,49,21,50,55,50,51,50,50,35,55,74,63,68,41,62,76,32,51,56,31,41,19,28,59,88,44,71,42,46,56,48,12,50,54,50,38,49,58,57,40,50,74,75,30,81,39,68,80,77,41,73,53,21,73,37,60,16,48,53,47,50,51,46,53,24,49,45,52,19,45,67,64,51,47,62,44,54,43,38,51,49,48,36,52,48,58,32,69,61,34,46,52,43,37,51,52,43,45,51,31,20,49,74,68,69,41,75,73,74,80,64,80,55,77,51,43,90,92,35,57,67,36,43,37,46,20,42,52,35,48,61,73,39,42,65,23,51,52,46,42,34,67,77,40,44,83,78,35,61,90,40,63,72,49,71,66,36,50,51,50,43,51,54,48,34,56,57,43,44,57,56,49,52,50,41,60,60,38,51,52,78,77,52,68,21,18,43,51,44,42,61,51,52,51,50,49,52,51,47,38,54,52,34,47,67,42,87,52,63,64,51,20,51,19,20,48,44,21,45,56,51,42,52,60,50,49,73,74,48,47,66,63,35,40,50,26,26,37,67,32,59,62,38,25,69,63,47,53,50,52,53,37,31,70,72,57,32,85,81,50,22,63,62,52,48,51,53,48,51,49,51,52,49,52,52,49,49,56,47,46,54,53,53,51,63,68,59,54,82,74,77,77,74,76,77,74,62,86,66,87,71,75,75,75,60,63,59,50,50,49,45,41,66,73,56,46,70,68,60,94,49,96,76,67,69,47,54,66,50,48,57,69,68,47,75,58,52,80,76,68,83,79,57,86,67,76,85,54,69,49,58,53,42,62,73,41,29,83,74,23,56,55,60,34,57,53,45,42,46,45,37,26,31,55,34,32,48,47,70,39,51,54,51,47,54,52,43,42,62,58,41,26,95,90,38,66,77,71,50,55,69,57,51,24,40,42,53,36,39,30,51,52,52,51,52,54,47,55,69,67,50,79,63,89,72,73,67,56,58,62,50,46,45,48,47,44,43,63,56,54,50,49,69,65,41,57,68,51,50,68,46,47,60,60,52,57,61,56,67,75,104,143,82,85,92,71,91,83,89,75,89,71,85,77,82,87,81,84,84,81,82,75,89,84,86,75,86,84,80,87,88,87,85,72,88,82,84,73,85,84,80,81,76,75,81,68,79,73,79,80,79,82,80,75,82,75,81,82,77,87,77,81,72,80,81,80,79,78,82,80,59,77,36,59,80,49,31,47,78,47,78,43,78,43,77,55,95,84,43,79,40,78,40,49,28,34,31,40,75,87,54,91,54,66,47,64,52,45,95,88,42,42,61,67,54,46,41,48,45,40,49,69,73,66,33,69,74,71,40,78,54,53,69,54,79,63,84,61,87,84,67,80,64,69,53,60,65,40,59,58,43,69,68,59,30,49,51,33,44,52,49,22,33,42,66,68,54,50,65,61,58,55,62,67,34,64,46,45,45,53,20,50,37,46,64,35,67,78,58,81,82,55,52,46,67,56,49,52,52,51,51,52,49,50,26,51,52,52,49,51,54,49,47,56,48,61,70,68,51,92,58,41,32,18,33,30,45,44,78,43,71,47,89,72,50,42,42,29,38,30,34,33,39,21,27,39,49,96,84,45,40,66,45,74,47,58,79,41,47,37,67,54,81,64,65,82,39,17,66,53,48,21,48,56,50,50,51,51,34,55,73,65,67,42,61,76,30,53,53,32,39,19,29,60,89,43,72,40,47,55,48,12,50,54,50,38,48,58,57,39,49,73,75,31,81,38,67,79,76,42,72,54,22,73,36,59,16,48,53,48,51,53,46,54,23,49,46,52,20,46,68,66,52,48,61,45,53,45,36,52,48,48,35,51,47,59,34,67,60,36,44,51,43,37,50,51,43,44,51,30,21,49,74,68,71,42,76,75,77,79,64,79,56,78,53,45,90,92,36,56,66,37,42,38,46,21,44,52,37,48,60,72,40,43,65,22,51,52,48,42,34,66,76,39,44,84,78,35,59,89,39,63,72,50,71,67,36,50,51,50,42,51,54,48,37,57,57,41,45,57,54,49,52,49,43,57,59,38,50,51,79,80,52,68,21,18,43,51,44,43,60,51,51,49,51,50,51,51,49,36,54,53,33,47,68,42,87,52,64,62,52,20,54,18,20,49,45,19,46,56,50,43,53,60,48,49,74,74,46,47,64,63,35,40,50,25,28,37,67,31,58,61,36,25,68,63,47,52,51,53,51,37,32,70,73,57,32,86,82,48,22,63,62,52,50,50,52,50,50,50,50,51,48,51,54,50,50,57,46,46,52,54,54,52,64,69,60,54,81,74,76,74,74,76,76,75,63,86,65,85,74,76,76,79,63,63,60,53,50,49,44,40,64,72,55,45,71,68,61,93,48,97,76,67,69,47,53,65,52,50,58,69,68,49,76,58,53,81,75,68,87,79,56,85,68,76,87,52,70,48,58,51,42,62,72,41,30,82,76,23,55,58,58,35,57,51,45,41,44,47,38,26,32,55,34,33,49,44,69,39,53,54,49,45,53,50,43,42,61,59,40,27,95,87,39,66,78,72,51,56,69,57,53,25,39,42,54,36,39,30,51,55,53,54,53,54,46,54,69,66,49,76,64,89,71,73,69,56,59,63,50,47,46,47,48,42,42,63,54,53,50,49,70,66,43,59,68,51,50,68,46,48,62,60,52,58,62,57,67,75,104

Radius of gyration: 44.65 Å; Cα contacts (8 Å, |Δi|>4): 1709; chains: 2; bounding box: 143×128×144 Å

Nearest PDB structures (foldseek):
  4d1q-assembly1_H-2  TM=7.255E-01  e=8.634E-19  Musca domestica
  4d1q-assembly1_A-2  TM=7.023E-01  e=2.281E-17  Musca domestica
  4d1q-assembly1_B  TM=6.961E-01  e=2.281E-17  Musca domestica
  6dww-assembly1_A  TM=7.141E-01  e=7.533E-17  Musca domestica
  8sjd-assembly1_C  TM=7.332E-01  e=4.605E-14  Musca domestica

Secondary structure (DSSP, 8-state):
----------------------------------------------------------------------GGGGTEEEEEEEEEETTEEEEEEEEEESSSS-EEE-SSSS-HHHHHHHIIIIIS------EE-----SSS-----EE---HHHHHHHHHHHHHHTT--GGGGG-HHHHHHHHHH-TT--PPPHHHHHHHHHHHHHHHHHHHHHHHHH--S-EEEEEEEEE-TTS-EEEEEEEEEE-TTS-EEEEEEEEEEPPS---HHHHHHHHHHHHHHTT-GGGEEEEEE-S-HHHHHHHHHHHHHHHHHSPPGGGGTT-EEE-HHHHHHHHHHHHHTT-HHHHHHHHHHHHHHHT-HHHHHHHHHHHHHTT--SSS--PPPPTT-HHHHHHHHHHHHHTHHHHHHHHHH-HHHHGGGPPPHHHHHHHHHHHHHHHHHHHHHHHTT-SSS--HHHHHHHHHHHHHHHHHHHT-S-HHHHHHHHHHHHHHHHHHHHHHHHHHHHHHTSTTTHHHHHHHHHHHHHHHHHHHHHHHHHHHHHHHHHHHHHHHHHHHS--------------SSTHHHHHHHHHHH----S-TTS--HHHHHHHSPPP---TT-SS---HHHHHHHTTTTSHHHHHHHHHHHT--SS-HHHHHHHHHHHHHS-TT-----HHHHHHHHHHHHHHHHHHHHH--S---THHHHHHHHHHHHHHHHHHHHHHHHHHHHHHHHT-/----------------------------------------------------------------------GGGGTEEEEEEEEEETTEEEEEEEEEESSSS-EEE-SSSS-HHHHHHHIIIIIS------EE-----SSS-----EE---HHHHHHHHHHHHHHTT--GGGGG-HHHHHHHHHH-TT--PPPHHHHHHHHHHHHHHHHHHHHHHHHH--S-EEEEEEEEE-TTS-EEEEEEEEEE-TTS-EEEEEEEEEEPPS---HHHHHHHHHHHHHHTT-GGGEEEEEE-S-HHHHHHHHHHHHHHHHHSPPGGGGTT-EEE-HHHHHHHHHHHHHTT-HHHHHHHHHHHHHHHT-HHHHHHHHHHHHHTT--SSS--PPPPTT-HHHHHHHHHHHHHTHHHHHHHHHHTHHHHGGGPPPHHHHHHHHHHHHHHHHHHHHHHHTT-SSS--HHHHHHHHHHHHHHHHHHHT-S-HHHHHHHHHHHHHHHHHHHHHHHHHHHHHHTSTTTHHHHHHHHHHHHHHHHHHHHHHHHHHHHHHHHHHHHHHHHHHHS--------------SSTTHHHHHHHHHH----S-TTS--HHHHHHHSPPP---TT-SS---HHHHHHHTTTTSHHHHHHHHHHHT--SS-HHHHHHHHHHHHHS-TT-----HHHHHHHHHHHHHHHHHHHHH--S---THHHHHHHHHHHHHHHHHHHHHHHHHHHHHHHHT-

Sequence (1460 aa):
MTSKEGDGSGSQPMPASPPALAVIQVTQPVGNNTQASRPDVIDLEAINVRKRKDDTEEDANAKKQKKTTSPAWEHFTQYNKSVQVKGEMVEEKWVKCNYCSYEVKHNSKNGTSVFLSHTKSQHYKVAGQQLLKVEKDGSCAASVETYRYDPEASLRKFYLAIIMHEYPFNIVEHEYFVEFIKSLRPTFPIKSRTTVRKELMGIFVEEKNKLYEYFKNVNCRFSATMDMWTSNQNKGYMCVTVHWVDDNWKIQKRIVKFMHVEGRHSGANLAEAFTETVFRWFIEKKMFSLTLDNAAANDVAVKDVIAVLKKKSPLVCDGLFFHVRCANHILNLVARDGLKHIGNAIWAIRAFVIAVKSSPLQWEDFIKCASECGLSTARGLSLDVQTRWNSTYHMLKDAIYYRNAFDRLYETNKRRYVGVKISDEEWDQAQILCKCLKRFNDITELLSGTSYPTANLFYQSFCEIKALISEWCGCANGTIREMAHSMNTKFEKYWNKSNVALAVAFFLDPRYKRKAIEFYMRKIYGSLLYPGKVEEFIAVVKQMYQAYACFLESATGPTSSANNAEPNSDFMEQEDDDLQNYLYETHGLTDGEASDLEKYMAEPPIRVPKGSSDKFEVLSWWRIHQEVYPVLSVLARDVLAIQASTVASESAFSAGGRVVDPFRSRLEPEIVEALVCAKDWIAASRKESDKGVGSILNDLEVAKTLIANLTLEDLEDQEKQLSSDEEGDEMTSKEGDGSGSQPMPASPPALAVIQVTQPVGNNTQASRPDVIDLEAINVRKRKDDTEEDANAKKQKKTTSPAWEHFTQYNKSVQVKGEMVEEKWVKCNYCSYEVKHNSKNGTSVFLSHTKSQHYKVAGQQLLKVEKDGSCAASVETYRYDPEASLRKFYLAIIMHEYPFNIVEHEYFVEFIKSLRPTFPIKSRTTVRKELMGIFVEEKNKLYEYFKNVNCRFSATMDMWTSNQNKGYMCVTVHWVDDNWKIQKRIVKFMHVEGRHSGANLAEAFTETVFRWFIEKKMFSLTLDNAAANDVAVKDVIAVLKKKSPLVCDGLFFHVRCANHILNLVARDGLKHIGNAIWAIRAFVIAVKSSPLQWEDFIKCASECGLSTARGLSLDVQTRWNSTYHMLKDAIYYRNAFDRLYETNKRRYVGVKISDEEWDQAQILCKCLKRFNDITELLSGTSYPTANLFYQSFCEIKALISEWCGCANGTIREMAHSMNTKFEKYWNKSNVALAVAFFLDPRYKRKAIEFYMRKIYGSLLYPGKVEEFIAVVKQMYQAYACFLESATGPTSSANNAEPNSDFMEQEDDDLQNYLYETHGLTDGEASDLEKYMAEPPIRVPKGSSDKFEVLSWWRIHQEVYPVLSVLARDVLAIQASTVASESAFSAGGRVVDPFRSRLEPEIVEALVCAKDWIAASRKESDKGVGSILNDLEVAKTLIANLTLEDLEDQEKQLSSDEEGDE

pLDDT: mean 73.53, std 26.07, range [13.05, 96.56]

InterPro domains:
  IPR003656 Zinc finger, BED-type [PS50808] (67-123)
  IPR008906 HAT, C-terminal dimerisation domain [PF05699] (596-682)
  IPR012337 Ribonuclease H-like superfamily [SSF53098] (215-683)
  IPR025525 hAT-like transposase, RNase-H fold [PF14372] (456-548)
  IPR036236 Zinc finger C2H2 superfamily [SSF57667] (70-128)
  IPR052035 Zinc finger BED domain-containing [PTHR46481] (50-682)

Organism: NCBI:txid158149